Protein AF-0000000067262756 (afdb_homodimer)

Nearest PDB structures (foldseek):
  8yrl-assembly1_B  TM=6.962E-01  e=1.966E-19  Aspergillus fumigatus CEA10
  2j0b-assembly1_A  TM=7.858E-01  e=1.771E-09  Mus musculus
  7q4i-assembly1_A  TM=6.593E-01  e=7.217E-07  Drosophila melanogaster
  2y4j-assembly1_B  TM=5.165E-01  e=4.189E-04  Rhodothermus marinus
  6h4f-assembly3_P  TM=5.100E-01  e=5.624E-04  Staphylococcus aureus subsp. aureus N315

Radius of gyration: 32.8 Å; Cα contacts (8 Å, |Δi|>4): 1872; chains: 2; bounding box: 143×74×102 Å

Foldseek 3Di:
DPDPCVPDPPPPPPDPPPPPDDDPPPPPPVPPCPCCVPVPVPQDFQLQEEEQAEDEQVCCVPLQLLQLLAQDLPRNHHYEYEYQDDHPPPDVVPPVSSGHHHDYFDDPVVAAADAPPADPCQVSLLLSLLVRVVVVDPNHFKYKYAYSQKHFLRVLVSLLCSLDDLPDWAKEAADAQWPVRCVVQHRFFHDRHLMIMTRSVNSVVCSVCLVVQCSVPNHDHHSRSSVSRSCVVVVYTYDYDQLRYQPQWEEACQQCLLQDDLRFNTIDGDLVRYAQNDPPDHNSVSVSQLVVQCVLAVRQQSAWEWAADQPQQWIWIDRDSWKIKIFSHHDWPVQVNAGELRTHHPDDDPSRSDTPGGHDYADPDPLRGIWMWTWDDWDQDDVRKIKTKTATDDDDPYDDDLSGLSLAGMEMEIEHHDDADNVCNVPPDGWHKDFDDDPDSRYIYMYTGHDDPPDDRGRDD/DPDDDPPPPDPPPPPPDPPPPDDPPPPPPPPPCCCCVPPPVPQDFQLQEEEQAEDEQVCCVPLQLLQLLAQDQPRNHHYEYEYQDDHPPPDVVPPVSSGHHHDYFDDDVVAAADAPPADPCQVSLLLSLLVRVVVVDPNHFKYKYAYSQKHFLRVLVSLLCSLDDLPDWAKEAADAQWPVRCVVQHRFFHDRHLMIMTRSVNSVVCSVCLVVQCSVPNHDHHSRSSSSRSCVVVVYTYDYDQLRYQPQWEEACQQCLLQDDLRFNTIDGDLVRYAQNDPPDHNSVSVSQLVVQCVLAVRQQSAWEWAADQPQQWIWIDRGSWKIKIFSHHDWPVQVNAGELRTHHPDDDPSRSDTPGGHDYADPDPLRGIWMWTWDDWDQDDVRKIKTKTATDDDDPDDDDLSGLSLAGMEMEIEHHDDQDNVCNVPPDRWHKDFDDDPDSRYIYMYTGHDDPPDDRGRDD

InterPro domains:
  IPR006740 Protein of unknown function DUF604 [PF04646] (182-433)

pLDDT: mean 87.83, std 20.91, range [20.06, 98.94]

Solvent-accessible surface area (backbone atoms only — not comparable to full-atom values): 50276 Å² total; per-residue (Å²): 138,81,81,70,84,73,79,80,78,76,74,78,77,77,79,75,74,74,74,76,78,75,71,79,72,69,72,73,69,73,66,73,66,67,66,65,55,71,67,67,75,71,77,77,51,55,58,23,32,35,34,28,28,36,52,37,56,80,53,39,79,66,32,46,63,52,40,41,73,55,42,52,54,88,53,55,62,42,53,32,34,32,19,73,47,80,52,87,84,63,57,80,79,61,70,52,53,46,49,68,49,80,37,71,53,74,90,57,83,87,53,66,68,66,34,84,92,55,55,67,62,24,58,52,50,38,44,39,58,37,56,48,55,67,66,63,70,74,77,53,38,33,36,36,34,29,33,42,61,32,42,53,36,62,71,24,40,44,55,60,54,62,76,50,70,46,81,40,57,43,42,34,18,18,46,53,48,26,42,54,58,26,69,73,68,34,69,63,28,42,36,41,46,16,22,36,39,28,14,30,63,40,42,52,47,43,40,73,47,41,68,72,45,48,62,75,47,27,62,53,61,46,26,36,58,46,52,36,46,47,36,45,24,54,21,43,60,62,43,79,39,84,24,25,26,30,46,66,52,28,44,37,62,58,17,59,52,51,36,32,59,89,58,42,51,23,24,44,19,51,58,85,66,28,49,43,86,36,85,100,44,50,54,68,55,24,50,51,52,41,50,55,35,28,71,73,30,49,63,40,38,27,31,44,33,50,32,52,38,77,85,68,38,26,25,39,37,36,7,37,63,44,38,37,37,41,29,79,42,78,60,60,56,72,64,67,55,30,20,42,67,51,52,40,47,86,55,87,52,83,66,35,72,41,49,78,59,54,66,38,76,72,58,86,51,71,78,68,38,61,45,52,18,37,58,71,46,73,48,74,45,94,86,66,30,37,37,34,35,22,33,54,56,80,89,70,99,53,90,76,50,93,81,37,67,73,55,43,50,36,38,38,40,37,31,64,69,63,78,75,50,70,67,46,64,75,37,45,61,48,46,34,46,42,69,46,90,52,95,44,88,38,38,44,34,34,39,48,42,78,54,56,94,83,44,66,48,62,85,70,130,135,85,82,76,84,76,79,77,80,76,78,78,72,78,77,76,74,73,75,72,81,74,70,80,73,70,72,70,70,72,67,72,66,66,65,64,56,70,69,68,76,72,77,79,50,56,58,22,33,37,35,28,28,36,53,37,56,80,53,40,79,66,33,47,64,52,41,42,73,55,43,54,59,83,56,54,65,42,53,32,34,32,20,75,47,80,53,89,84,63,55,81,79,62,72,52,58,43,46,68,49,80,38,71,53,74,88,56,83,87,52,66,67,66,34,83,93,54,57,66,62,25,57,53,49,38,44,39,57,36,54,47,55,67,65,63,71,73,77,51,37,32,37,37,35,29,33,44,61,33,41,53,35,62,73,23,42,44,56,59,54,64,78,49,70,46,82,42,57,44,42,34,18,18,45,51,48,26,40,54,57,26,70,71,67,35,69,66,30,41,35,40,48,17,22,36,38,28,13,31,61,39,40,53,48,45,38,72,46,42,69,72,44,50,62,77,46,26,61,55,63,45,25,36,57,47,53,38,46,48,36,46,23,54,21,42,61,63,43,78,38,84,22,23,26,31,46,65,53,27,45,37,58,56,17,59,51,52,36,33,58,89,58,42,51,23,24,44,19,51,58,86,66,29,50,43,85,36,85,99,42,51,54,66,56,22,50,50,52,41,49,56,36,27,71,73,30,51,61,40,40,28,30,43,34,49,29,53,38,74,86,69,37,25,26,37,38,36,7,37,64,44,36,38,36,40,28,76,43,79,61,59,55,73,63,67,54,29,22,43,66,50,51,40,48,87,56,86,51,83,67,34,72,42,49,76,59,51,64,38,77,73,58,86,51,72,80,69,38,61,45,53,18,37,58,72,45,74,48,73,46,93,84,63,29,36,38,35,35,22,33,55,56,81,87,69,99,53,90,74,49,93,81,38,68,74,54,44,50,34,38,37,40,37,30,64,70,63,77,75,50,70,67,47,64,76,38,46,60,47,46,35,46,42,69,45,89,52,93,46,88,38,40,45,34,34,38,48,41,79,54,55,93,80,45,66,47,62,84,69,129

Sequence (922 aa):
MIISFILIIYLMCFNFSIPNTKSLHTSVTLQNDSSLSLSLSSDTGLEHIVFGIASNENAWSARKELVKMWWKPGRNMRGCVFLEKMPPNYTKNANDSSLPPICISGDTSRFKYTFRGGTPSAIRVARVVTETVALNHSNVRWYVFGDDDTVFFTENLLKTLSKYDHGLWYYIGSNSEHFLMNKAFSYEMAFGGAGIAISSPLAKVLGKVFDACIERYPHLFGSDARIYSCLAELGVGLTHEPGFHQLDVRGNMFGVLAAHTLRPLVSLHHLEMNDPIFPNMTKMKSLEHLYNAAKYDPHRILQQTVCYDRWFTWTVSVSWGYAVQVFSYNIFLPDALRIQESYFPWQTSDLARHYDFDTRPYEPDPCKRQLVYFLHNVSTGINGQIKTIYRKKTPENCTITMVSPRRLEEIRVVSQKLEIDRNRLLSPRRQCCDVLPSTSRNVMDVAIRECKEDELIFIHPMIISFILIIYLMCFNFSIPNTKSLHTSVTLQNDSSLSLSLSSDTGLEHIVFGIASNENAWSARKELVKMWWKPGRNMRGCVFLEKMPPNYTKNANDSSLPPICISGDTSRFKYTFRGGTPSAIRVARVVTETVALNHSNVRWYVFGDDDTVFFTENLLKTLSKYDHGLWYYIGSNSEHFLMNKAFSYEMAFGGAGIAISSPLAKVLGKVFDACIERYPHLFGSDARIYSCLAELGVGLTHEPGFHQLDVRGNMFGVLAAHTLRPLVSLHHLEMNDPIFPNMTKMKSLEHLYNAAKYDPHRILQQTVCYDRWFTWTVSVSWGYAVQVFSYNIFLPDALRIQESYFPWQTSDLARHYDFDTRPYEPDPCKRQLVYFLHNVSTGINGQIKTIYRKKTPENCTITMVSPRRLEEIRVVSQKLEIDRNRLLSPRRQCCDVLPSTSRNVMDVAIRECKEDELIFIHP

Secondary structure (DSSP, 8-state):
---------------------------------------------GGGEEEEEE--HHHHHHHHHHHHHH--GGGT-EEEEEESS--TT--TT---TTSPPEEEPPP-TTS----TT--THHHHHHTHHHHHHTT--SS--EEEEEETTPEE-HHHHHHHHTTS-TTS--EEE---SBHHHHHHS-TT---GGG-EEEEHHHHHHHHHHHHHHHTT-TT--SHHHHHHHHHHHTTBPEEE-TTB-----EE-THHHHHTB-SSPP-EE--GGGB--SSTTS-HHHHHHHHHHHHHH-TTTTTBEEEEEETTTTEEEEEETTTEEEEESS---HHHHTSEE--EE-SS-SGGGG-BSS-EEPPPSSGGGSPEEEEEEEEEE-TTS-EEEEEEE-SPP-----TTSGGG--EEEEEE------HHHHHS-BPPEEEEEPPSSTTEEEEEEEPPPTT-------/---------------------------------------------GGGEEEEEE--HHHHHHHHHHHHHH--TTTT-EEEEEESS--TT--TT---TTSPPEEEPPP-TTS----TT--THHHHHHTHHHHHHTT--SS--EEEEEETTPEE-HHHHHHHHTTS-TTS--EEE---SBHHHHHHS-TT---GGG-EEEEHHHHHHHHHHHHHHHTT-TT--SHHHHHHHHHHHTTBPEEE-TTB-----EE-THHHHHTB-SSPP-EE--GGGB--SSTTS-HHHHHHHHHHHHHH-TTTTTBEEEEEETTTTEEEEEETTTEEEEESS---HHHHTSEE--EE-SS-SGGGG-BSS-EEPPPSSGGGSPEEEEEEEEEE-TTS-EEEEEEE-SPP-----TTSGGG--EEEEEE------HHHHHS-BPPEEEEEPPSSTTEEEEEEEPPPTT-------

Structure (mmCIF, N/CA/C/O backbone):
data_AF-0000000067262756-model_v1
#
loop_
_entity.id
_entity.type
_entity.pdbx_description
1 polymer 'Uncharacterized protein'
#
loop_
_atom_site.group_PDB
_atom_site.id
_atom_site.type_symbol
_atom_site.label_atom_id
_atom_site.label_alt_id
_atom_site.label_comp_id
_atom_site.label_asym_id
_atom_site.label_entity_id
_atom_site.label_seq_id
_atom_site.pdbx_PDB_ins_code
_atom_site.Cartn_x
_atom_site.Cartn_y
_atom_site.Cartn_z
_atom_site.occupancy
_atom_site.B_iso_or_equiv
_atom_site.auth_seq_id
_atom_site.auth_comp_id
_atom_site.auth_asym_id
_atom_site.auth_atom_id
_atom_site.pdbx_PDB_model_num
ATOM 1 N N . MET A 1 1 ? 75.188 -1.571 16.094 1 20.8 1 MET A N 1
ATOM 2 C CA . MET A 1 1 ? 75.875 -2.08 17.281 1 20.8 1 MET A CA 1
ATOM 3 C C . MET A 1 1 ? 75 -3.041 18.047 1 20.8 1 MET A C 1
ATOM 5 O O . MET A 1 1 ? 73.812 -2.764 18.266 1 20.8 1 MET A O 1
ATOM 9 N N . ILE A 1 2 ? 75.5 -4.367 18.359 1 23.61 2 ILE A N 1
ATOM 10 C CA . ILE A 1 2 ? 75.125 -5.762 18.625 1 23.61 2 ILE A CA 1
ATOM 11 C C . ILE A 1 2 ? 74.688 -5.926 20.078 1 23.61 2 ILE A C 1
ATOM 13 O O . ILE A 1 2 ? 74.625 -7.047 20.578 1 23.61 2 ILE A O 1
ATOM 17 N N . ILE A 1 3 ? 74.5 -4.758 20.828 1 23.28 3 ILE A N 1
ATOM 18 C CA . ILE A 1 3 ? 74.812 -5 22.234 1 23.28 3 ILE A CA 1
ATOM 19 C C . ILE A 1 3 ? 73.875 -6.074 22.812 1 23.28 3 ILE A C 1
ATOM 21 O O . ILE A 1 3 ? 72.688 -6.039 22.594 1 23.28 3 ILE A O 1
ATOM 25 N N . SER A 1 4 ? 74.438 -7.105 23.438 1 21.55 4 SER A N 1
ATOM 26 C CA . SER A 1 4 ? 74.375 -8.469 23.953 1 21.55 4 SER A CA 1
ATOM 27 C C . SER A 1 4 ? 73.562 -8.516 25.234 1 21.55 4 SER A C 1
ATOM 29 O O . SER A 1 4 ? 73.688 -9.453 26.031 1 21.55 4 SER A O 1
ATOM 31 N N . PHE A 1 5 ? 72.688 -7.445 25.594 1 23.27 5 PHE A N 1
ATOM 32 C CA . PHE A 1 5 ? 72.562 -7.344 27.031 1 23.27 5 PHE A CA 1
ATOM 33 C C . PHE A 1 5 ? 71.812 -8.547 27.578 1 23.27 5 PHE A C 1
ATOM 35 O O . PHE A 1 5 ? 70.688 -8.836 27.156 1 23.27 5 PHE A O 1
ATOM 42 N N . ILE A 1 6 ? 72.5 -9.547 28.125 1 22.44 6 ILE A N 1
ATOM 43 C CA . ILE A 1 6 ? 72.312 -10.906 28.609 1 22.44 6 ILE A CA 1
ATOM 44 C C . ILE A 1 6 ? 71.438 -10.883 29.875 1 22.44 6 ILE A C 1
ATOM 46 O O . ILE A 1 6 ? 71.938 -10.625 30.969 1 22.44 6 ILE A O 1
ATOM 50 N N . LEU A 1 7 ? 70.375 -9.984 29.969 1 22.03 7 LEU A N 1
ATOM 51 C CA . LEU A 1 7 ? 69.875 -9.766 31.312 1 22.03 7 LEU A CA 1
ATOM 52 C C . LEU A 1 7 ? 69.438 -11.078 31.953 1 22.03 7 LEU A C 1
ATOM 54 O O . LEU A 1 7 ? 68.75 -11.906 31.281 1 22.03 7 LEU A O 1
ATOM 58 N N . ILE A 1 8 ? 70.062 -11.445 33.062 1 21.78 8 ILE A N 1
ATOM 59 C CA . ILE A 1 8 ? 70.188 -12.531 34.031 1 21.78 8 ILE A CA 1
ATOM 60 C C . ILE A 1 8 ? 68.812 -12.836 34.656 1 21.78 8 ILE A C 1
ATOM 62 O O . ILE A 1 8 ? 68.188 -11.961 35.25 1 21.78 8 ILE A O 1
ATOM 66 N N . ILE A 1 9 ? 68.062 -13.898 34.219 1 20.91 9 ILE A N 1
ATOM 67 C CA . ILE A 1 9 ? 66.75 -14.477 34.375 1 20.91 9 ILE A CA 1
ATOM 68 C C . ILE A 1 9 ? 66.625 -15.078 35.781 1 20.91 9 ILE A C 1
ATOM 70 O O . ILE A 1 9 ? 67.125 -16.156 36.031 1 20.91 9 ILE A O 1
ATOM 74 N N . TYR A 1 10 ? 67.062 -14.188 36.812 1 20.34 10 TYR A N 1
ATOM 75 C CA . TYR A 1 10 ? 67.125 -14.867 38.125 1 20.34 10 TYR A CA 1
ATOM 76 C C . TYR A 1 10 ? 65.812 -15.531 38.469 1 20.34 10 TYR A C 1
ATOM 78 O O . TYR A 1 10 ? 64.75 -14.93 38.344 1 20.34 10 TYR A O 1
ATOM 86 N N . LEU A 1 11 ? 65.812 -16.828 38.562 1 21.11 11 LEU A N 1
ATOM 87 C CA . LEU A 1 11 ? 64.875 -17.938 38.688 1 21.11 11 LEU A CA 1
ATOM 88 C C . LEU A 1 11 ? 64.25 -17.969 40.094 1 21.11 11 LEU A C 1
ATOM 90 O O . LEU A 1 11 ? 64.688 -18.734 40.938 1 21.11 11 LEU A O 1
ATOM 94 N N . MET A 1 12 ? 64.125 -16.734 40.75 1 21.66 12 MET A N 1
ATOM 95 C CA . MET A 1 12 ? 63.875 -17 42.156 1 21.66 12 MET A CA 1
ATOM 96 C C . MET A 1 12 ? 62.625 -17.844 42.344 1 21.66 12 MET A C 1
ATOM 98 O O . MET A 1 12 ? 61.594 -17.609 41.688 1 21.66 12 MET A O 1
ATOM 102 N N . CYS A 1 13 ? 62.75 -19.062 42.844 1 21.94 13 CYS A N 1
ATOM 103 C CA . CYS A 1 13 ? 62 -20.281 43.156 1 21.94 13 CYS A CA 1
ATOM 104 C C . CYS A 1 13 ? 60.906 -19.984 44.188 1 21.94 13 CYS A C 1
ATOM 106 O O . CYS A 1 13 ? 61.125 -20.172 45.406 1 21.94 13 CYS A O 1
ATOM 108 N N . PHE A 1 14 ? 60.25 -18.781 44.156 1 21.45 14 PHE A N 1
ATOM 109 C CA . PHE A 1 14 ? 59.469 -18.484 45.344 1 21.45 14 PHE A CA 1
ATOM 110 C C . PHE A 1 14 ? 58.438 -19.594 45.594 1 21.45 14 PHE A C 1
ATOM 112 O O . PHE A 1 14 ? 57.812 -20.078 44.656 1 21.45 14 PHE A O 1
ATOM 119 N N . ASN A 1 15 ? 58.688 -20.312 46.75 1 22.84 15 ASN A N 1
ATOM 120 C CA . ASN A 1 15 ? 58 -21.391 47.406 1 22.84 15 ASN A CA 1
ATOM 121 C C . ASN A 1 15 ? 56.531 -21.047 47.625 1 22.84 15 ASN A C 1
ATOM 123 O O . ASN A 1 15 ? 56.188 -20 48.188 1 22.84 15 ASN A O 1
ATOM 127 N N . PHE A 1 16 ? 55.656 -21.516 46.75 1 22.58 16 PHE A N 1
ATOM 128 C CA . PHE A 1 16 ? 54.219 -21.359 46.594 1 22.58 16 PHE A CA 1
ATOM 129 C C . PHE A 1 16 ? 53.5 -22.016 47.75 1 22.58 16 PHE A C 1
ATOM 131 O O . PHE A 1 16 ? 53.469 -23.25 47.875 1 22.58 16 PHE A O 1
ATOM 138 N N . SER A 1 17 ? 53.875 -21.438 49 1 23.58 17 SER A N 1
ATOM 139 C CA . SER A 1 17 ? 53.125 -22.062 50.062 1 23.58 17 SER A CA 1
ATOM 140 C C . SER A 1 17 ? 51.625 -22.078 49.781 1 23.58 17 SER A C 1
ATOM 142 O O . SER A 1 17 ? 51.062 -21.062 49.375 1 23.58 17 SER A O 1
ATOM 144 N N . ILE A 1 18 ? 51.125 -23.281 49.656 1 25.3 18 ILE A N 1
ATOM 145 C CA . ILE A 1 18 ? 49.812 -23.797 49.281 1 25.3 18 ILE A CA 1
ATOM 146 C C . ILE A 1 18 ? 48.781 -23.438 50.312 1 25.3 18 ILE A C 1
ATOM 148 O O . ILE A 1 18 ? 48.781 -24 51.406 1 25.3 18 ILE A O 1
ATOM 152 N N . PRO A 1 19 ? 48.781 -22.094 50.781 1 23.84 19 PRO A N 1
ATOM 153 C CA . PRO A 1 19 ? 47.875 -22.078 51.938 1 23.84 19 PRO A CA 1
ATOM 154 C C . PRO A 1 19 ? 46.531 -22.703 51.656 1 23.84 19 PRO A C 1
ATOM 156 O O . PRO A 1 19 ? 46.062 -22.688 50.5 1 23.84 19 PRO A O 1
ATOM 159 N N . ASN A 1 20 ? 46.188 -23.672 52.5 1 23.84 20 ASN A N 1
ATOM 160 C CA . ASN A 1 20 ? 45.031 -24.547 52.594 1 23.84 20 ASN A CA 1
ATOM 161 C C . ASN A 1 20 ? 43.75 -23.75 52.75 1 23.84 20 ASN A C 1
ATOM 163 O O . ASN A 1 20 ? 42.688 -24.312 53.094 1 23.84 20 ASN A O 1
ATOM 167 N N . THR A 1 21 ? 43.656 -22.531 52.156 1 20.06 21 THR A N 1
ATOM 168 C CA . THR A 1 21 ? 42.531 -21.719 52.625 1 20.06 21 THR A CA 1
ATOM 169 C C . THR A 1 21 ? 41.219 -22.5 52.5 1 20.06 21 THR A C 1
ATOM 171 O O . THR A 1 21 ? 40.938 -23.109 51.469 1 20.06 21 THR A O 1
ATOM 174 N N . LYS A 1 22 ? 40.562 -22.656 53.75 1 21.47 22 LYS A N 1
ATOM 175 C CA . LYS A 1 22 ? 39.344 -23.297 54.25 1 21.47 22 LYS A CA 1
ATOM 176 C C . LYS A 1 22 ? 38.156 -22.938 53.375 1 21.47 22 LYS A C 1
ATOM 178 O O . LYS A 1 22 ? 38.188 -21.984 52.594 1 21.47 22 LYS A O 1
ATOM 183 N N . SER A 1 23 ? 37.062 -22.922 54.062 1 22.94 23 SER A N 1
ATOM 184 C CA . SER A 1 23 ? 35.75 -23.547 53.938 1 22.94 23 SER A CA 1
ATOM 185 C C . SER A 1 23 ? 34.75 -22.641 53.219 1 22.94 23 SER A C 1
ATOM 187 O O . SER A 1 23 ? 33.562 -22.969 53.125 1 22.94 23 SER A O 1
ATOM 189 N N . LEU A 1 24 ? 35.156 -21.422 52.812 1 23.8 24 LEU A N 1
ATOM 190 C CA . LEU A 1 24 ? 33.938 -20.594 52.875 1 23.8 24 LEU A CA 1
ATOM 191 C C . LEU A 1 24 ? 32.844 -21.172 51.969 1 23.8 24 LEU A C 1
ATOM 193 O O . LEU A 1 24 ? 33.062 -21.375 50.781 1 23.8 24 LEU A O 1
ATOM 197 N N . HIS A 1 25 ? 31.953 -21.906 52.625 1 21.83 25 HIS A N 1
ATOM 198 C CA . HIS A 1 25 ? 30.719 -22.391 52.062 1 21.83 25 HIS A CA 1
ATOM 199 C C . HIS A 1 25 ? 29.953 -21.281 51.344 1 21.83 25 HIS A C 1
ATOM 201 O O . HIS A 1 25 ? 29.375 -20.406 51.969 1 21.83 25 HIS A O 1
ATOM 207 N N . THR A 1 26 ? 30.609 -20.609 50.406 1 22.34 26 THR A N 1
ATOM 208 C CA . THR A 1 26 ? 29.719 -19.625 49.781 1 22.34 26 THR A CA 1
ATOM 209 C C . THR A 1 26 ? 28.453 -20.297 49.25 1 22.34 26 THR A C 1
ATOM 211 O O . THR A 1 26 ? 28.531 -21.219 48.438 1 22.34 26 THR A O 1
ATOM 214 N N . SER A 1 27 ? 27.453 -20.266 50.188 1 24 27 SER A N 1
ATOM 215 C CA . SER A 1 27 ? 26.078 -20.562 49.781 1 24 27 SER A CA 1
ATOM 216 C C . SER A 1 27 ? 25.703 -19.875 48.5 1 24 27 SER A C 1
ATOM 218 O O . SER A 1 27 ? 25.812 -18.656 48.375 1 24 27 SER A O 1
ATOM 220 N N . VAL A 1 28 ? 26.031 -20.562 47.438 1 26.64 28 VAL A N 1
ATOM 221 C CA . VAL A 1 28 ? 25.531 -20.141 46.125 1 26.64 28 VAL A CA 1
ATOM 222 C C . VAL A 1 28 ? 24.016 -19.891 46.219 1 26.64 28 VAL A C 1
ATOM 224 O O . VAL A 1 28 ? 23.234 -20.828 46.406 1 26.64 28 VAL A O 1
ATOM 227 N N . THR A 1 29 ? 23.688 -18.891 47.094 1 24.11 29 THR A N 1
ATOM 228 C CA . THR A 1 29 ? 22.297 -18.516 46.875 1 24.11 29 THR A CA 1
ATOM 229 C C . THR A 1 29 ? 22 -18.375 45.375 1 24.11 29 THR A C 1
ATOM 231 O O . THR A 1 29 ? 22.625 -17.562 44.688 1 24.11 29 THR A O 1
ATOM 234 N N . LEU A 1 30 ? 21.703 -19.5 44.812 1 24.69 30 LEU A N 1
ATOM 235 C CA . LEU A 1 30 ? 21.062 -19.438 43.5 1 24.69 30 LEU A CA 1
ATOM 236 C C . LEU A 1 30 ? 20.047 -18.312 43.438 1 24.69 30 LEU A C 1
ATOM 238 O O . LEU A 1 30 ? 18.984 -18.391 44.062 1 24.69 30 LEU A O 1
ATOM 242 N N . GLN A 1 31 ? 20.547 -17.094 43.688 1 24.8 31 GLN A N 1
ATOM 243 C CA . GLN A 1 31 ? 19.594 -16.062 43.312 1 24.8 31 GLN A CA 1
ATOM 244 C C . GLN A 1 31 ? 18.984 -16.375 41.938 1 24.8 31 GLN A C 1
ATOM 246 O O . GLN A 1 31 ? 19.703 -16.484 40.938 1 24.8 31 GLN A O 1
ATOM 251 N N . ASN A 1 32 ? 18 -17.234 41.969 1 28.02 32 ASN A N 1
ATOM 252 C CA . ASN A 1 32 ? 17.078 -17.266 40.844 1 28.02 32 ASN A CA 1
ATOM 253 C C . ASN A 1 32 ? 16.844 -15.875 40.25 1 28.02 32 ASN A C 1
ATOM 255 O O . ASN A 1 32 ? 16.156 -15.055 40.875 1 28.02 32 ASN A O 1
ATOM 259 N N . ASP A 1 33 ? 17.922 -15.234 39.906 1 27.61 33 ASP A N 1
ATOM 260 C CA . ASP A 1 33 ? 17.656 -14 39.188 1 27.61 33 ASP A CA 1
ATOM 261 C C . ASP A 1 33 ? 16.625 -14.211 38.062 1 27.61 33 ASP A C 1
ATOM 263 O O . ASP A 1 33 ? 16.953 -14.719 37 1 27.61 33 ASP A O 1
ATOM 267 N N . SER A 1 34 ? 15.547 -14.828 38.406 1 29.94 34 SER A N 1
ATOM 268 C CA . SER A 1 34 ? 14.383 -14.672 37.562 1 29.94 34 SER A CA 1
ATOM 269 C C . SER A 1 34 ? 14.273 -13.25 37.031 1 29.94 34 SER A C 1
ATOM 271 O O . SER A 1 34 ? 13.227 -12.852 36.5 1 29.94 34 SER A O 1
ATOM 273 N N . SER A 1 35 ? 15.18 -12.461 37.5 1 28.62 35 SER A N 1
ATOM 274 C CA . SER A 1 35 ? 15.039 -11.148 36.906 1 28.62 35 SER A CA 1
ATOM 275 C C . SER A 1 35 ? 15.188 -11.234 35.375 1 28.62 35 SER A C 1
ATOM 277 O O . SER A 1 35 ? 16.141 -10.695 34.812 1 28.62 35 SER A O 1
ATOM 279 N N . LEU A 1 36 ? 15.32 -12.461 34.844 1 28.75 36 LEU A N 1
ATOM 280 C CA . LEU A 1 36 ? 15.117 -12.148 33.438 1 28.75 36 LEU A CA 1
ATOM 281 C C . LEU A 1 36 ? 14.016 -11.117 33.25 1 28.75 36 LEU A C 1
ATOM 283 O O . LEU A 1 36 ? 12.836 -11.43 33.406 1 28.75 36 LEU A O 1
ATOM 287 N N . SER A 1 37 ? 14.086 -10.07 34.031 1 29.55 37 SER A N 1
ATOM 288 C CA . SER A 1 37 ? 13.32 -8.891 33.625 1 29.55 37 SER A CA 1
ATOM 289 C C . SER A 1 37 ? 13.07 -8.859 32.125 1 29.55 37 SER A C 1
ATOM 291 O O . SER A 1 37 ? 14.016 -8.969 31.344 1 29.55 37 SER A O 1
ATOM 293 N N . LEU A 1 38 ? 12.18 -9.57 31.656 1 32.12 38 LEU A N 1
ATOM 294 C CA . LEU A 1 38 ? 11.625 -9.039 30.406 1 32.12 38 LEU A CA 1
ATOM 295 C C . LEU A 1 38 ? 11.93 -7.555 30.266 1 32.12 38 LEU A C 1
ATOM 297 O O . LEU A 1 38 ? 11.367 -6.727 30.984 1 32.12 38 LEU A O 1
ATOM 301 N N . SER A 1 39 ? 13.148 -7.125 30.422 1 34.62 39 SER A N 1
ATOM 302 C CA . SER A 1 39 ? 13.383 -5.75 29.984 1 34.62 39 SER A CA 1
ATOM 303 C C . SER A 1 39 ? 12.227 -5.227 29.141 1 34.62 39 SER A C 1
ATOM 305 O O . SER A 1 39 ? 11.969 -5.75 28.062 1 34.62 39 SER A O 1
ATOM 307 N N . LEU A 1 40 ? 11.133 -5.074 29.609 1 39.31 40 LEU A N 1
ATOM 308 C CA . LEU A 1 40 ? 10.07 -4.277 29 1 39.31 40 LEU A CA 1
ATOM 309 C C . LEU A 1 40 ? 10.641 -3.299 27.984 1 39.31 40 LEU A C 1
ATOM 311 O O . LEU A 1 40 ? 11.266 -2.307 28.359 1 39.31 40 LEU A O 1
ATOM 315 N N . SER A 1 41 ? 11.352 -3.744 27.047 1 50.12 41 SER A N 1
ATOM 316 C CA . SER A 1 41 ? 11.82 -2.855 26 1 50.12 41 SER A CA 1
ATOM 317 C C . SER A 1 41 ? 11.023 -1.552 25.969 1 50.12 41 SER A C 1
ATOM 319 O O . SER A 1 41 ? 9.797 -1.568 25.891 1 50.12 41 SER A O 1
ATOM 321 N N . SER A 1 42 ? 11.422 -0.503 26.766 1 67.69 42 SER A N 1
ATOM 322 C CA . SER A 1 42 ? 10.891 0.855 26.797 1 67.69 42 SER A CA 1
ATOM 323 C C . SER A 1 42 ? 10.406 1.284 25.406 1 67.69 42 SER A C 1
ATOM 325 O O . SER A 1 42 ? 10.922 0.812 24.391 1 67.69 42 SER A O 1
ATOM 327 N N . ASP A 1 43 ? 9.273 1.89 25.406 1 85.56 43 ASP A N 1
ATOM 328 C CA . ASP A 1 43 ? 8.672 2.418 24.188 1 85.56 43 ASP A CA 1
ATOM 329 C C . ASP A 1 43 ? 9.648 3.336 23.453 1 85.56 43 ASP A C 1
ATOM 331 O O . ASP A 1 43 ? 10.508 3.961 24.078 1 85.56 43 ASP A O 1
ATOM 335 N N . THR A 1 44 ? 9.805 3.201 22.234 1 93 44 THR A N 1
ATOM 336 C CA . THR A 1 44 ? 10.594 4.105 21.391 1 93 44 THR A CA 1
ATOM 337 C C . THR A 1 44 ? 10.211 5.559 21.672 1 93 44 THR A C 1
ATOM 339 O O . THR A 1 44 ? 9.031 5.91 21.625 1 93 44 THR A O 1
ATOM 342 N N . GLY A 1 45 ? 11.18 6.328 22.156 1 94.62 45 GLY A N 1
ATOM 343 C CA . GLY A 1 45 ? 11.016 7.766 22.297 1 94.62 45 GLY A CA 1
ATOM 344 C C . GLY A 1 45 ? 11.812 8.57 21.297 1 94.62 45 GLY A C 1
ATOM 345 O O . GLY A 1 45 ? 12.508 7.996 20.453 1 94.62 45 GLY A O 1
ATOM 346 N N . LEU A 1 46 ? 11.695 9.914 21.375 1 95.94 46 LEU A N 1
ATOM 347 C CA . LEU A 1 46 ? 12.398 10.773 20.438 1 95.94 46 LEU A CA 1
ATOM 348 C C . LEU A 1 46 ? 13.906 10.648 20.594 1 95.94 46 LEU A C 1
ATOM 350 O O . LEU A 1 46 ? 14.656 10.828 19.625 1 95.94 46 LEU A O 1
ATOM 354 N N . GLU A 1 47 ? 14.375 10.258 21.766 1 95.56 47 GLU A N 1
ATOM 355 C CA . GLU A 1 47 ? 15.797 10.109 22.047 1 95.56 47 GLU A CA 1
ATOM 356 C C . GLU A 1 47 ? 16.375 8.906 21.297 1 95.56 47 GLU A C 1
ATOM 358 O O . GLU A 1 47 ? 17.594 8.773 21.188 1 95.56 47 GLU A O 1
ATOM 363 N N . HIS A 1 48 ? 15.492 8.039 20.859 1 97.75 48 HIS A N 1
ATOM 364 C CA . HIS A 1 48 ? 15.938 6.848 20.141 1 97.75 48 HIS A CA 1
ATOM 365 C C . HIS A 1 48 ? 15.945 7.082 18.625 1 97.75 48 HIS A C 1
ATOM 367 O O . HIS A 1 48 ? 16.219 6.164 17.859 1 97.75 48 HIS A O 1
ATOM 373 N N . ILE A 1 49 ? 15.602 8.336 18.172 1 98.06 49 ILE A N 1
ATOM 374 C CA . ILE A 1 49 ? 15.555 8.68 16.75 1 98.06 49 ILE A CA 1
ATOM 375 C C . ILE A 1 49 ? 16.625 9.719 16.438 1 98.06 49 ILE A C 1
ATOM 377 O O . ILE A 1 49 ? 16.812 10.688 17.188 1 98.06 49 ILE A O 1
ATOM 381 N N . VAL A 1 50 ? 17.375 9.508 15.438 1 98.31 50 VAL A N 1
ATOM 382 C CA . VAL A 1 50 ? 18.312 10.5 14.922 1 98.31 50 VAL A CA 1
ATOM 383 C C . VAL A 1 50 ? 17.812 11.031 13.578 1 98.31 50 VAL A C 1
ATOM 385 O O . VAL A 1 50 ? 17.609 10.25 12.641 1 98.31 50 VAL A O 1
ATOM 388 N N . PHE A 1 51 ? 17.672 12.344 13.508 1 98.31 51 PHE A N 1
ATOM 389 C CA . PHE A 1 51 ? 17.156 12.961 12.297 1 98.31 51 PHE A CA 1
ATOM 390 C C . PHE A 1 51 ? 18.281 13.438 11.398 1 98.31 51 PHE A C 1
ATOM 392 O O . PHE A 1 51 ? 19.234 14.07 11.859 1 98.31 51 PHE A O 1
ATOM 399 N N . GLY A 1 52 ? 18.266 13.031 10.133 1 98.56 52 GLY A N 1
ATOM 400 C CA . GLY A 1 52 ? 19.078 13.617 9.078 1 98.56 52 GLY A CA 1
ATOM 401 C C . GLY A 1 52 ? 18.281 14.523 8.148 1 98.56 52 GLY A C 1
ATOM 402 O O . GLY A 1 52 ? 17.562 14.039 7.27 1 98.56 52 GLY A O 1
ATOM 403 N N . ILE A 1 53 ? 18.453 15.789 8.289 1 98.38 53 ILE A N 1
ATOM 404 C CA . ILE A 1 53 ? 17.688 16.75 7.508 1 98.38 53 ILE A CA 1
ATOM 405 C C . ILE A 1 53 ? 18.562 17.328 6.398 1 98.38 53 ILE A C 1
ATOM 407 O O . ILE A 1 53 ? 19.625 17.906 6.664 1 98.38 53 ILE A O 1
ATOM 411 N N . ALA A 1 54 ? 18.109 17.141 5.145 1 98.19 54 ALA A N 1
ATOM 412 C CA . ALA A 1 54 ? 18.859 17.656 4.004 1 98.19 54 ALA A CA 1
ATOM 413 C C . ALA A 1 54 ? 18.453 19.094 3.682 1 98.19 54 ALA A C 1
ATOM 415 O O . ALA A 1 54 ? 17.25 19.406 3.596 1 98.19 54 ALA A O 1
ATOM 416 N N . SER A 1 55 ? 19.422 19.953 3.584 1 97.25 55 SER A N 1
ATOM 417 C CA . SER A 1 55 ? 19.219 21.344 3.209 1 97.25 55 SER A CA 1
ATOM 418 C C . SER A 1 55 ? 20.375 21.875 2.383 1 97.25 55 SER A C 1
ATOM 420 O O . SER A 1 55 ? 21.125 21.109 1.788 1 97.25 55 SER A O 1
ATOM 422 N N . ASN A 1 56 ? 20.375 23.094 2.043 1 93.88 56 ASN A N 1
ATOM 423 C CA . ASN A 1 56 ? 21.484 23.797 1.397 1 93.88 56 ASN A CA 1
ATOM 424 C C . ASN A 1 56 ? 21.625 25.219 1.934 1 93.88 56 ASN A C 1
ATOM 426 O O . ASN A 1 56 ? 20.734 25.719 2.621 1 93.88 56 ASN A O 1
ATOM 430 N N . GLU A 1 57 ? 22.75 25.828 1.607 1 89.31 57 GLU A N 1
ATOM 431 C CA . GLU A 1 57 ? 23.094 27.125 2.195 1 89.31 57 GLU A CA 1
ATOM 432 C C . GLU A 1 57 ? 22.078 28.203 1.803 1 89.31 57 GLU A C 1
ATOM 434 O O . GLU A 1 57 ? 21.797 29.094 2.59 1 89.31 57 GLU A O 1
ATOM 439 N N . ASN A 1 58 ? 21.5 28.094 0.698 1 89.38 58 ASN A N 1
ATOM 440 C CA . ASN A 1 58 ? 20.594 29.125 0.199 1 89.38 58 ASN A CA 1
ATOM 441 C C . ASN A 1 58 ? 19.203 28.984 0.79 1 89.38 58 ASN A C 1
ATOM 443 O O . ASN A 1 58 ? 18.547 29.984 1.112 1 89.38 58 ASN A O 1
ATOM 447 N N . ALA A 1 59 ? 18.781 27.734 0.988 1 91.69 59 ALA A N 1
ATOM 448 C CA . ALA A 1 59 ? 17.406 27.484 1.402 1 91.69 59 ALA A CA 1
ATOM 449 C C . ALA A 1 59 ? 17.266 27.562 2.92 1 91.69 59 ALA A C 1
ATOM 451 O O . ALA A 1 59 ? 16.203 27.906 3.434 1 91.69 59 ALA A O 1
ATOM 452 N N . TRP A 1 60 ? 18.312 27.328 3.631 1 93.5 60 TRP A N 1
ATOM 453 C CA . TRP A 1 60 ? 18.234 27.125 5.074 1 93.5 60 TRP A CA 1
ATOM 454 C C . TRP A 1 60 ? 17.781 28.391 5.785 1 93.5 60 TRP A C 1
ATOM 456 O O . TRP A 1 60 ? 17.016 28.328 6.758 1 93.5 60 TRP A O 1
ATOM 466 N N . SER A 1 61 ? 18.156 29.531 5.316 1 90.12 61 SER A N 1
ATOM 467 C CA . SER A 1 61 ? 17.797 30.766 5.992 1 90.12 61 SER A CA 1
ATOM 468 C C . SER A 1 61 ? 16.281 30.938 6.074 1 90.12 61 SER A C 1
ATOM 470 O O . SER A 1 61 ? 15.758 31.406 7.09 1 90.12 61 SER A O 1
ATOM 472 N N . ALA A 1 62 ? 15.656 30.5 5.121 1 90.31 62 ALA A N 1
ATOM 473 C CA . ALA A 1 62 ? 14.203 30.641 5.086 1 90.31 62 ALA A CA 1
ATOM 474 C C . ALA A 1 62 ? 13.523 29.406 5.688 1 90.31 62 ALA A C 1
ATOM 476 O O . ALA A 1 62 ? 12.586 29.547 6.484 1 90.31 62 ALA A O 1
ATOM 477 N N . ARG A 1 63 ? 14.031 28.281 5.418 1 94.5 63 ARG A N 1
ATOM 478 C CA . ARG A 1 63 ? 13.32 27.047 5.707 1 94.5 63 ARG A CA 1
ATOM 479 C C . ARG A 1 63 ? 13.578 26.578 7.137 1 94.5 63 ARG A C 1
ATOM 481 O O . ARG A 1 63 ? 12.883 25.703 7.645 1 94.5 63 ARG A O 1
ATOM 488 N N . LYS A 1 64 ? 14.531 27.172 7.781 1 93.44 64 LYS A N 1
ATOM 489 C CA . LYS A 1 64 ? 14.766 26.844 9.18 1 93.44 64 LYS A CA 1
ATOM 490 C C . LYS A 1 64 ? 13.531 27.109 10.031 1 93.44 64 LYS A C 1
ATOM 492 O O . LYS A 1 64 ? 13.328 26.469 11.062 1 93.44 64 LYS A O 1
ATOM 497 N N . GLU A 1 65 ? 12.688 28.094 9.594 1 93 65 GLU A N 1
ATOM 498 C CA . GLU A 1 65 ? 11.469 28.422 10.336 1 93 65 GLU A CA 1
ATOM 499 C C . GLU A 1 65 ? 10.484 27.25 10.328 1 93 65 GLU A C 1
ATOM 501 O O . GLU A 1 65 ? 9.734 27.062 11.281 1 93 65 GLU A O 1
ATOM 506 N N . LEU A 1 66 ? 10.5 26.438 9.289 1 95.38 66 LEU A N 1
ATOM 507 C CA . LEU A 1 66 ? 9.664 25.25 9.227 1 95.38 66 LEU A CA 1
ATOM 508 C C . LEU A 1 66 ? 10.172 24.172 10.18 1 95.38 66 LEU A C 1
ATOM 510 O O . LEU A 1 66 ? 9.383 23.531 10.875 1 95.38 66 LEU A O 1
ATOM 514 N N . VAL A 1 67 ? 11.484 24.031 10.195 1 95.62 67 VAL A N 1
ATOM 515 C CA . VAL A 1 67 ? 12.094 23.016 11.055 1 95.62 67 VAL A CA 1
ATOM 516 C C . VAL A 1 67 ? 11.859 23.375 12.516 1 95.62 67 VAL A C 1
ATOM 518 O O . VAL A 1 67 ? 11.617 22.5 13.344 1 95.62 67 VAL A O 1
ATOM 521 N N . LYS A 1 68 ? 11.844 24.641 12.828 1 92.94 68 LYS A N 1
ATOM 522 C CA . LYS A 1 68 ? 11.641 25.125 14.188 1 92.94 68 LYS A CA 1
ATOM 523 C C . LYS A 1 68 ? 10.266 24.734 14.719 1 92.94 68 LYS A C 1
ATOM 525 O O . LYS A 1 68 ? 10.062 24.625 15.93 1 92.94 68 LYS A O 1
ATOM 530 N N . MET A 1 69 ? 9.383 24.469 13.883 1 92.31 69 MET A N 1
ATOM 531 C CA . MET A 1 69 ? 8.008 24.188 14.289 1 92.31 69 MET A CA 1
ATOM 532 C C . MET A 1 69 ? 7.883 22.797 14.906 1 92.31 69 MET A C 1
ATOM 534 O O . MET A 1 69 ? 7.023 22.562 15.75 1 92.31 69 MET A O 1
ATOM 538 N N . TRP A 1 70 ? 8.734 21.938 14.484 1 95.31 70 TRP A N 1
ATOM 539 C CA . TRP A 1 70 ? 8.539 20.578 14.969 1 95.31 70 TRP A CA 1
ATOM 540 C C . TRP A 1 70 ? 9.773 20.078 15.711 1 95.31 70 TRP A C 1
ATOM 542 O O . TRP A 1 70 ? 9.719 19.047 16.406 1 95.31 70 TRP A O 1
ATOM 552 N N . TRP A 1 71 ? 10.938 20.766 15.547 1 94.31 71 TRP A N 1
ATOM 553 C CA . TRP A 1 71 ? 12.117 20.422 16.344 1 94.31 71 TRP A CA 1
ATOM 554 C C . TRP A 1 71 ? 11.977 20.922 17.781 1 94.31 71 TRP A C 1
ATOM 556 O O . TRP A 1 71 ? 11.898 22.141 18.016 1 94.31 71 TRP A O 1
ATOM 566 N N . LYS A 1 72 ? 11.938 19.984 18.688 1 83.56 72 LYS A N 1
ATOM 567 C CA . LYS A 1 72 ? 11.68 20.344 20.078 1 83.56 72 LYS A CA 1
ATOM 568 C C . LYS A 1 72 ? 12.961 20.234 20.906 1 83.56 72 LYS A C 1
ATOM 570 O O . LYS A 1 72 ? 13.391 19.141 21.266 1 83.56 72 LYS A O 1
ATOM 575 N N . PRO A 1 73 ? 13.672 21.297 21.344 1 73.56 73 PRO A N 1
ATOM 576 C CA . PRO A 1 73 ? 14.93 21.25 22.094 1 73.56 73 PRO A CA 1
ATOM 577 C C . PRO A 1 73 ? 14.797 20.547 23.438 1 73.56 73 PRO A C 1
ATOM 579 O O . PRO A 1 73 ? 15.711 19.828 23.859 1 73.56 73 PRO A O 1
ATOM 582 N N . GLY A 1 74 ? 13.766 20.359 23.969 1 73.19 74 GLY A N 1
ATOM 583 C CA . GLY A 1 74 ? 13.523 19.828 25.297 1 73.19 74 GLY A CA 1
ATOM 584 C C . GLY A 1 74 ? 13.156 18.359 25.297 1 73.19 74 GLY A C 1
ATOM 585 O O . GLY A 1 74 ? 13 17.75 26.359 1 73.19 74 GLY A O 1
ATOM 586 N N . ARG A 1 75 ? 13.281 17.828 24.25 1 76.56 75 ARG A N 1
ATOM 587 C CA . ARG A 1 75 ? 12.844 16.438 24.203 1 76.56 75 ARG A CA 1
ATOM 588 C C . ARG A 1 75 ? 13.977 15.531 23.75 1 76.56 75 ARG A C 1
ATOM 590 O O . ARG A 1 75 ? 13.734 14.43 23.25 1 76.56 75 ARG A O 1
ATOM 597 N N . ASN A 1 76 ? 15.188 15.992 23.859 1 87.12 76 ASN A N 1
ATOM 598 C CA . ASN A 1 76 ? 16.391 15.219 23.547 1 87.12 76 ASN A CA 1
ATOM 599 C C . ASN A 1 76 ? 16.359 14.711 22.109 1 87.12 76 ASN A C 1
ATOM 601 O O . ASN A 1 76 ? 16.641 13.531 21.859 1 87.12 76 ASN A O 1
ATOM 605 N N . MET A 1 77 ? 15.844 15.586 21.25 1 94.06 77 MET A N 1
ATOM 606 C CA . MET A 1 77 ? 15.891 15.234 19.828 1 94.06 77 MET A CA 1
ATOM 607 C C . MET A 1 77 ? 17.328 15.242 19.312 1 94.06 77 MET A C 1
ATOM 609 O O . MET A 1 77 ? 18.141 16.047 19.75 1 94.06 77 MET A O 1
ATOM 613 N N . ARG A 1 78 ? 17.609 14.344 18.484 1 95.31 78 ARG A N 1
ATOM 614 C CA . ARG A 1 78 ? 18.969 14.148 17.953 1 95.31 78 ARG A CA 1
ATOM 615 C C . ARG A 1 78 ? 18.984 14.242 16.438 1 95.31 78 ARG A C 1
ATOM 617 O O . ARG A 1 78 ? 18 13.891 15.773 1 95.31 78 ARG A O 1
ATOM 624 N N . GLY A 1 79 ? 20.109 14.766 15.906 1 95.88 79 GLY A N 1
ATOM 625 C CA . GLY A 1 79 ? 20.266 14.836 14.461 1 95.88 79 GLY A CA 1
ATOM 626 C C . GLY A 1 79 ? 20.969 16.094 14 1 95.88 79 GLY A C 1
ATOM 627 O O . GLY A 1 79 ? 21.625 16.781 14.797 1 95.88 79 GLY A O 1
ATOM 628 N N . CYS A 1 80 ? 20.969 16.297 12.758 1 95.88 80 CYS A N 1
ATOM 629 C CA . CYS A 1 80 ? 21.656 17.422 12.141 1 95.88 80 CYS A CA 1
ATOM 630 C C . CYS A 1 80 ? 20.938 17.875 10.875 1 95.88 80 CYS A C 1
ATOM 632 O O . CYS A 1 80 ? 20.266 17.078 10.227 1 95.88 80 CYS A O 1
ATOM 634 N N . VAL A 1 81 ? 21.062 19.125 10.648 1 97.31 81 VAL A N 1
ATOM 635 C CA . VAL A 1 81 ? 20.766 19.625 9.312 1 97.31 81 VAL A CA 1
ATOM 636 C C . VAL A 1 81 ? 22.047 19.719 8.492 1 97.31 81 VAL A C 1
ATOM 638 O O . VAL A 1 81 ? 23.047 20.297 8.938 1 97.31 81 VAL A O 1
ATOM 641 N N . PHE A 1 82 ? 22.031 19.172 7.285 1 97.88 82 PHE A N 1
ATOM 642 C CA . PHE A 1 82 ? 23.25 19.062 6.48 1 97.88 82 PHE A CA 1
ATOM 643 C C . PHE A 1 82 ? 23.266 20.125 5.379 1 97.88 82 PHE A C 1
ATOM 645 O O . PHE A 1 82 ? 22.328 20.203 4.578 1 97.88 82 PHE A O 1
ATOM 652 N N . LEU A 1 83 ? 24.344 20.906 5.418 1 96.81 83 LEU A N 1
ATOM 653 C CA . LEU A 1 83 ? 24.578 21.953 4.43 1 96.81 83 LEU A CA 1
ATOM 654 C C . LEU A 1 83 ? 25.922 21.734 3.729 1 96.81 83 LEU A C 1
ATOM 656 O O . LEU A 1 83 ? 26.75 20.953 4.195 1 96.81 83 LEU A O 1
ATOM 660 N N . GLU A 1 84 ? 26.047 22.375 2.562 1 94.88 84 GLU A N 1
ATOM 661 C CA . GLU A 1 84 ? 27.312 22.297 1.857 1 94.88 84 GLU A CA 1
ATOM 662 C C . GLU A 1 84 ? 28.344 23.234 2.465 1 94.88 84 GLU A C 1
ATOM 664 O O . GLU A 1 84 ? 29.547 23 2.383 1 94.88 84 GLU A O 1
ATOM 669 N N . LYS A 1 85 ? 27.891 24.359 2.941 1 92.69 85 LYS A N 1
ATOM 670 C CA . LYS A 1 85 ? 28.734 25.359 3.604 1 92.69 85 LYS A CA 1
ATOM 671 C C . LYS A 1 85 ? 27.969 26.031 4.746 1 92.69 85 LYS A C 1
ATOM 673 O O . LYS A 1 85 ? 26.75 26.031 4.773 1 92.69 85 LYS A O 1
ATOM 678 N N . MET A 1 86 ? 28.781 26.5 5.699 1 90.06 86 MET A N 1
ATOM 679 C CA . MET A 1 86 ? 28.172 27.203 6.82 1 90.06 86 MET A CA 1
ATOM 680 C C . MET A 1 86 ? 27.5 28.5 6.352 1 90.06 86 MET A C 1
ATOM 682 O O . MET A 1 86 ? 28.062 29.234 5.551 1 90.06 86 MET A O 1
ATOM 686 N N . PRO A 1 87 ? 26.375 28.719 6.859 1 86.5 87 PRO A N 1
ATOM 687 C CA . PRO A 1 87 ? 25.734 29.984 6.488 1 86.5 87 PRO A CA 1
ATOM 688 C C . PRO A 1 87 ? 26.547 31.203 6.941 1 86.5 87 PRO A C 1
ATOM 690 O O . PRO A 1 87 ? 27.234 31.156 7.965 1 86.5 87 PRO A O 1
ATOM 693 N N . PRO A 1 88 ? 26.703 32.312 6.113 1 78.31 88 PRO A N 1
ATOM 694 C CA . PRO A 1 88 ? 27.516 33.5 6.438 1 78.31 88 PRO A CA 1
ATOM 695 C C . PRO A 1 88 ? 27.219 34.062 7.824 1 78.31 88 PRO A C 1
ATOM 697 O O . PRO A 1 88 ? 28.141 34.469 8.539 1 78.31 88 PRO A O 1
ATOM 700 N N . ASN A 1 89 ? 26.031 34.25 8.234 1 70.75 89 ASN A N 1
ATOM 701 C CA . ASN A 1 89 ? 25.703 34.875 9.508 1 70.75 89 ASN A CA 1
ATOM 702 C C . ASN A 1 89 ? 25.531 33.812 10.609 1 70.75 89 ASN A C 1
ATOM 704 O O . ASN A 1 89 ? 24.781 34.031 11.562 1 70.75 89 ASN A O 1
ATOM 708 N N . TYR A 1 90 ? 26.312 32.781 10.273 1 70.25 90 TYR A N 1
ATOM 709 C CA . TYR A 1 90 ? 26.219 31.766 11.32 1 70.25 90 TYR A CA 1
ATOM 710 C C . TYR A 1 90 ? 26.969 32.219 12.578 1 70.25 90 TYR A C 1
ATOM 712 O O . TYR A 1 90 ? 28.156 32.5 12.531 1 70.25 90 TYR A O 1
ATOM 720 N N . THR A 1 91 ? 26.484 33.031 13.531 1 60.59 91 THR A N 1
ATOM 721 C CA . THR A 1 91 ? 27.078 33.312 14.836 1 60.59 91 THR A CA 1
ATOM 722 C C . THR A 1 91 ? 26.844 32.125 15.781 1 60.59 91 THR A C 1
ATOM 724 O O . THR A 1 91 ? 25.719 31.609 15.859 1 60.59 91 THR A O 1
ATOM 727 N N . LYS A 1 92 ? 27.984 31.453 16.078 1 55.09 92 LYS A N 1
ATOM 728 C CA . LYS A 1 92 ? 27.953 30.344 17.031 1 55.09 92 LYS A CA 1
ATOM 729 C C . LYS A 1 92 ? 27 30.641 18.188 1 55.09 92 LYS A C 1
ATOM 731 O O . LYS A 1 92 ? 26.906 29.859 19.141 1 55.09 92 LYS A O 1
ATOM 736 N N . ASN A 1 93 ? 26.734 31.922 18.312 1 48.16 93 ASN A N 1
ATOM 737 C CA . ASN A 1 93 ? 25.922 32.062 19.516 1 48.16 93 ASN A CA 1
ATOM 738 C C . ASN A 1 93 ? 24.891 30.953 19.641 1 48.16 93 ASN A C 1
ATOM 740 O O . ASN A 1 93 ? 23.922 31.078 20.406 1 48.16 93 ASN A O 1
ATOM 744 N N . ALA A 1 94 ? 24.688 30.344 18.594 1 46.97 94 ALA A N 1
ATOM 745 C CA . ALA A 1 94 ? 23.5 29.578 18.172 1 46.97 94 ALA A CA 1
ATOM 746 C C . ALA A 1 94 ? 23.25 28.406 19.109 1 46.97 94 ALA A C 1
ATOM 748 O O . ALA A 1 94 ? 23.641 27.281 18.828 1 46.97 94 ALA A O 1
ATOM 749 N N . ASN A 1 95 ? 23.609 28.516 20.188 1 49.88 95 ASN A N 1
ATOM 750 C CA . ASN A 1 95 ? 22.969 27.688 21.203 1 49.88 95 ASN A CA 1
ATOM 751 C C . ASN A 1 95 ? 21.453 27.625 21.016 1 49.88 95 ASN A C 1
ATOM 753 O O . ASN A 1 95 ? 20.703 27.531 21.984 1 49.88 95 ASN A O 1
ATOM 757 N N . ASP A 1 96 ? 20.984 28.109 19.969 1 61.97 96 ASP A N 1
ATOM 758 C CA . ASP A 1 96 ? 19.531 28.031 19.734 1 61.97 96 ASP A CA 1
ATOM 759 C C . ASP A 1 96 ? 19.062 26.578 19.734 1 61.97 96 ASP A C 1
ATOM 761 O O . ASP A 1 96 ? 19.312 25.844 18.766 1 61.97 96 ASP A O 1
ATOM 765 N N . SER A 1 97 ? 18.828 26.062 20.891 1 74.12 97 SER A N 1
ATOM 766 C CA . SER A 1 97 ? 18.344 24.703 21.125 1 74.12 97 SER A CA 1
ATOM 767 C C . SER A 1 97 ? 17.062 24.422 20.359 1 74.12 97 SER A C 1
ATOM 769 O O . SER A 1 97 ? 16.594 23.281 20.297 1 74.12 97 SER A O 1
ATOM 771 N N . SER A 1 98 ? 16.625 25.484 19.672 1 85.56 98 SER A N 1
ATOM 772 C CA . SER A 1 98 ? 15.352 25.328 18.984 1 85.56 98 SER A CA 1
ATOM 773 C C . SER A 1 98 ? 15.555 24.766 17.578 1 85.56 98 SER A C 1
ATOM 775 O O . SER A 1 98 ? 14.578 24.516 16.859 1 85.56 98 SER A O 1
ATOM 777 N N . LEU A 1 99 ? 16.812 24.625 17.172 1 91.88 99 LEU A N 1
ATOM 778 C CA . LEU A 1 99 ? 17.141 24.078 15.852 1 91.88 99 LEU A CA 1
ATOM 779 C C . LEU A 1 99 ? 18.125 22.922 15.977 1 91.88 99 LEU A C 1
ATOM 781 O O . LEU A 1 99 ? 18.922 22.875 16.922 1 91.88 99 LEU A O 1
ATOM 785 N N . PRO A 1 100 ? 18.031 22.047 15.008 1 93.75 100 PRO A N 1
ATOM 786 C CA . PRO A 1 100 ? 19.078 21.031 15 1 93.75 100 PRO A CA 1
ATOM 787 C C . PRO A 1 100 ? 20.453 21.609 14.695 1 93.75 100 PRO A C 1
ATOM 789 O O . PRO A 1 100 ? 20.562 22.656 14.055 1 93.75 100 PRO A O 1
ATOM 792 N N . PRO A 1 101 ? 21.469 20.969 15.266 1 93 101 PRO A N 1
ATOM 793 C CA . PRO A 1 101 ? 22.812 21.406 14.883 1 93 101 PRO A CA 1
ATOM 794 C C . PRO A 1 101 ? 23.047 21.359 13.375 1 93 101 PRO A C 1
ATOM 796 O O . PRO A 1 101 ? 22.406 20.562 12.68 1 93 101 PRO A O 1
ATOM 799 N N . ILE A 1 102 ? 23.938 22.219 12.922 1 94.69 102 ILE A N 1
ATOM 800 C CA . ILE A 1 102 ? 24.312 22.234 11.508 1 94.69 102 ILE A CA 1
ATOM 801 C C . ILE A 1 102 ? 25.516 21.328 11.281 1 94.69 102 ILE A C 1
ATOM 803 O O . ILE A 1 102 ? 26.5 21.391 12.031 1 94.69 102 ILE A O 1
ATOM 807 N N . CYS A 1 103 ? 25.391 20.438 10.32 1 96.31 103 CYS A N 1
ATOM 808 C CA . CYS A 1 103 ? 26.5 19.609 9.859 1 96.31 103 CYS A CA 1
ATOM 809 C C . CYS A 1 103 ? 26.875 19.969 8.422 1 96.31 103 CYS A C 1
ATOM 811 O O . CYS A 1 103 ? 26.016 20.234 7.59 1 96.31 103 CYS A O 1
ATOM 813 N N . ILE A 1 104 ? 28.188 20.016 8.195 1 97.06 104 ILE A N 1
ATOM 814 C CA . ILE A 1 104 ? 28.656 20.281 6.84 1 97.06 104 ILE A CA 1
ATOM 815 C C . ILE A 1 104 ? 28.922 18.953 6.125 1 97.06 104 ILE A C 1
ATOM 817 O O . ILE A 1 104 ? 29.703 18.125 6.602 1 97.06 104 ILE A O 1
ATOM 821 N N . SER A 1 105 ? 28.25 18.812 4.996 1 97.12 105 SER A N 1
ATOM 822 C CA . SER A 1 105 ? 28.375 17.578 4.223 1 97.12 105 SER A CA 1
ATOM 823 C C . SER A 1 105 ? 29.781 17.406 3.67 1 97.12 105 SER A C 1
ATOM 825 O O . SER A 1 105 ? 30.453 18.391 3.375 1 97.12 105 SER A O 1
ATOM 827 N N . GLY A 1 106 ? 30.188 16.188 3.516 1 95.5 106 GLY A N 1
ATOM 828 C CA . GLY A 1 106 ? 31.484 15.883 2.938 1 95.5 106 GLY A CA 1
ATOM 829 C C . GLY A 1 106 ? 31.547 16.156 1.444 1 95.5 106 GLY A C 1
ATOM 830 O O . GLY A 1 106 ? 30.516 16.359 0.802 1 95.5 106 GLY A O 1
ATOM 831 N N . ASP A 1 107 ? 32.75 16.125 0.947 1 94.88 107 ASP A N 1
ATOM 832 C CA . ASP A 1 107 ? 33.031 16.344 -0.471 1 94.88 107 ASP A CA 1
ATOM 833 C C . ASP A 1 107 ? 32.438 15.211 -1.32 1 94.88 107 ASP A C 1
ATOM 835 O O . ASP A 1 107 ? 32.656 14.031 -1.011 1 94.88 107 ASP A O 1
ATOM 839 N N . THR A 1 108 ? 31.719 15.586 -2.393 1 96.12 108 THR A N 1
ATOM 840 C CA . THR A 1 108 ? 31.109 14.578 -3.262 1 96.12 108 THR A CA 1
ATOM 841 C C . THR A 1 108 ? 31.688 14.672 -4.676 1 96.12 108 THR A C 1
ATOM 843 O O . THR A 1 108 ? 31.125 14.109 -5.613 1 96.12 108 THR A O 1
ATOM 846 N N . SER A 1 109 ? 32.75 15.375 -4.926 1 94.75 109 SER A N 1
ATOM 847 C CA . SER A 1 109 ? 33.312 15.641 -6.246 1 94.75 109 SER A CA 1
ATOM 848 C C . SER A 1 109 ? 33.781 14.352 -6.926 1 94.75 109 SER A C 1
ATOM 850 O O . SER A 1 109 ? 33.844 14.281 -8.156 1 94.75 109 SER A O 1
ATOM 852 N N . ARG A 1 110 ? 34.062 13.336 -6.18 1 95.5 110 ARG A N 1
ATOM 853 C CA . ARG A 1 110 ? 34.562 12.086 -6.746 1 95.5 110 ARG A CA 1
ATOM 854 C C . ARG A 1 110 ? 33.406 11.289 -7.387 1 95.5 110 ARG A C 1
ATOM 856 O O . ARG A 1 110 ? 33.656 10.367 -8.164 1 95.5 110 ARG A O 1
ATOM 863 N N . PHE A 1 111 ? 32.219 11.531 -6.969 1 97.25 111 PHE A N 1
ATOM 864 C CA . PHE A 1 111 ? 31.062 10.812 -7.52 1 97.25 111 PHE A CA 1
ATOM 865 C C . PHE A 1 111 ? 30.625 11.43 -8.836 1 97.25 111 PHE A C 1
ATOM 867 O O . PHE A 1 111 ? 30.453 12.648 -8.938 1 97.25 111 PHE A O 1
ATOM 874 N N . LYS A 1 112 ? 30.438 10.664 -9.797 1 96.69 112 LYS A N 1
ATOM 875 C CA . LYS A 1 112 ? 29.953 11.133 -11.102 1 96.69 112 LYS A CA 1
ATOM 876 C C . LYS A 1 112 ? 28.453 11.352 -11.078 1 96.69 112 LYS A C 1
ATOM 878 O O . LYS A 1 112 ? 27.703 10.594 -10.453 1 96.69 112 LYS A O 1
ATOM 883 N N . TYR A 1 113 ? 27.953 12.391 -11.703 1 97.19 113 TYR A N 1
ATOM 884 C CA . TYR A 1 113 ? 26.531 12.688 -11.93 1 97.19 113 TYR A CA 1
ATOM 885 C C . TYR A 1 113 ? 26.266 12.938 -13.406 1 97.19 113 TYR A C 1
ATOM 887 O O . TYR A 1 113 ? 26.766 13.906 -13.984 1 97.19 113 TYR A O 1
ATOM 895 N N . THR A 1 114 ? 25.391 12.109 -14.07 1 97.06 114 THR A N 1
ATOM 896 C CA . THR A 1 114 ? 25.281 12.172 -15.523 1 97.06 114 THR A CA 1
ATOM 897 C C . THR A 1 114 ? 23.859 12.477 -15.945 1 97.06 114 THR A C 1
ATOM 899 O O . THR A 1 114 ? 23.562 12.562 -17.141 1 97.06 114 THR A O 1
ATOM 902 N N . PHE A 1 115 ? 22.938 12.609 -14.953 1 96 115 PHE A N 1
ATOM 903 C CA . PHE A 1 115 ? 21.547 12.898 -15.328 1 96 115 PHE A CA 1
ATOM 904 C C . PHE A 1 115 ? 21.438 14.297 -15.922 1 96 115 PHE A C 1
ATOM 906 O O . PHE A 1 115 ? 21.781 15.289 -15.273 1 96 115 PHE A O 1
ATOM 913 N N . ARG A 1 116 ? 20.766 14.32 -17.094 1 94.06 116 ARG A N 1
ATOM 914 C CA . ARG A 1 116 ? 20.594 15.609 -17.75 1 94.06 116 ARG A CA 1
ATOM 915 C C . ARG A 1 116 ? 19.484 16.422 -17.109 1 94.06 116 ARG A C 1
ATOM 917 O O . ARG A 1 116 ? 18.391 15.898 -16.875 1 94.06 116 ARG A O 1
ATOM 924 N N . GLY A 1 117 ? 19.703 17.609 -16.766 1 91.19 117 GLY A N 1
ATOM 925 C CA . GLY A 1 117 ? 18.688 18.484 -16.203 1 91.19 117 GLY A CA 1
ATOM 926 C C . GLY A 1 117 ? 18.641 18.422 -14.68 1 91.19 117 GLY A C 1
ATOM 927 O O . GLY A 1 117 ? 17.859 19.141 -14.055 1 91.19 117 GLY A O 1
ATOM 928 N N . GLY A 1 118 ? 19.469 17.547 -14.086 1 92.81 118 GLY A N 1
ATOM 929 C CA . GLY A 1 118 ? 19.547 17.469 -12.641 1 92.81 118 GLY A CA 1
ATOM 930 C C . GLY A 1 118 ? 20.75 18.188 -12.062 1 92.81 118 GLY A C 1
ATOM 931 O O . GLY A 1 118 ? 21.484 18.875 -12.781 1 92.81 118 GLY A O 1
ATOM 932 N N . THR A 1 119 ? 20.875 18.141 -10.727 1 92.69 119 THR A N 1
ATOM 933 C CA . THR A 1 119 ? 22 18.766 -10.047 1 92.69 119 THR A CA 1
ATOM 934 C C . THR A 1 119 ? 22.781 17.734 -9.242 1 92.69 119 THR A C 1
ATOM 936 O O . THR A 1 119 ? 22.203 16.891 -8.57 1 92.69 119 THR A O 1
ATOM 939 N N . PRO A 1 120 ? 24.078 17.844 -9.234 1 94.06 120 PRO A N 1
ATOM 940 C CA . PRO A 1 120 ? 24.922 16.922 -8.477 1 94.06 120 PRO A CA 1
ATOM 941 C C . PRO A 1 120 ? 24.672 16.984 -6.973 1 94.06 120 PRO A C 1
ATOM 943 O O . PRO A 1 120 ? 25.094 16.078 -6.238 1 94.06 120 PRO A O 1
ATOM 946 N N . SER A 1 121 ? 24.031 18.031 -6.496 1 94.25 121 SER A N 1
ATOM 947 C CA . SER A 1 121 ? 23.719 18.156 -5.078 1 94.25 121 SER A CA 1
ATOM 948 C C . SER A 1 121 ? 22.844 16.984 -4.605 1 94.25 121 SER A C 1
ATOM 950 O O . SER A 1 121 ? 22.781 16.719 -3.406 1 94.25 121 SER A O 1
ATOM 952 N N . ALA A 1 122 ? 22.25 16.297 -5.555 1 96.19 122 ALA A N 1
ATOM 953 C CA . ALA A 1 122 ? 21.438 15.117 -5.227 1 96.19 122 ALA A CA 1
ATOM 954 C C . ALA A 1 122 ? 22.297 14.039 -4.559 1 96.19 122 ALA A C 1
ATOM 956 O O . ALA A 1 122 ? 21.812 13.297 -3.701 1 96.19 122 ALA A O 1
ATOM 957 N N . ILE A 1 123 ? 23.578 13.977 -4.977 1 98 123 ILE A N 1
ATOM 958 C CA . ILE A 1 123 ? 24.484 13.008 -4.387 1 98 123 ILE A CA 1
ATOM 959 C C . ILE A 1 123 ? 24.797 13.391 -2.938 1 98 123 ILE A C 1
ATOM 961 O O . ILE A 1 123 ? 24.797 12.539 -2.049 1 98 123 ILE A O 1
ATOM 965 N N . ARG A 1 124 ? 25.016 14.688 -2.721 1 97.31 124 ARG A N 1
ATOM 966 C CA . ARG A 1 124 ? 25.25 15.195 -1.371 1 97.31 124 ARG A CA 1
ATOM 967 C C . ARG A 1 124 ? 24.062 14.906 -0.466 1 97.31 124 ARG A C 1
ATOM 969 O O . ARG A 1 124 ? 24.234 14.445 0.667 1 97.31 124 ARG A O 1
ATOM 976 N N . VAL A 1 125 ? 22.906 15.141 -0.98 1 97.38 125 VAL A N 1
ATOM 977 C CA . VAL A 1 125 ? 21.672 14.922 -0.222 1 97.38 125 VAL A CA 1
ATOM 978 C C . VAL A 1 125 ? 21.516 13.43 0.077 1 97.38 125 VAL A C 1
ATOM 980 O O . VAL A 1 125 ? 21.109 13.055 1.177 1 97.38 125 VAL A O 1
ATOM 983 N N . ALA A 1 126 ? 21.812 12.586 -0.882 1 98.44 126 ALA A N 1
ATOM 984 C CA . ALA A 1 126 ? 21.734 11.148 -0.648 1 98.44 126 ALA A CA 1
ATOM 985 C C . ALA A 1 126 ? 22.688 10.727 0.474 1 98.44 126 ALA A C 1
ATOM 987 O O . ALA A 1 126 ? 22.312 9.906 1.322 1 98.44 126 ALA A O 1
ATOM 988 N N . ARG A 1 127 ? 23.812 11.312 0.542 1 98.38 127 ARG A N 1
ATOM 989 C CA . ARG A 1 127 ? 24.859 10.914 1.483 1 98.38 127 ARG A CA 1
ATOM 990 C C . ARG A 1 127 ? 24.516 11.367 2.9 1 98.38 127 ARG A C 1
ATOM 992 O O . ARG A 1 127 ? 25.203 10.984 3.857 1 98.38 127 ARG A O 1
ATOM 999 N N . VAL A 1 128 ? 23.453 12.148 3.047 1 98.38 128 VAL A N 1
ATOM 1000 C CA . VAL A 1 128 ? 22.969 12.492 4.383 1 98.38 128 VAL A CA 1
ATOM 1001 C C . VAL A 1 128 ? 22.703 11.219 5.18 1 98.38 128 VAL A C 1
ATOM 1003 O O . VAL A 1 128 ? 22.891 11.188 6.398 1 98.38 128 VAL A O 1
ATOM 1006 N N . VAL A 1 129 ? 22.375 10.117 4.488 1 97.75 129 VAL A N 1
ATOM 1007 C CA . VAL A 1 129 ? 22.141 8.828 5.129 1 97.75 129 VAL A CA 1
ATOM 1008 C C . VAL A 1 129 ? 23.406 8.367 5.844 1 97.75 129 VAL A C 1
ATOM 1010 O O . VAL A 1 129 ? 23.391 8.125 7.051 1 97.75 129 VAL A O 1
ATOM 1013 N N . THR A 1 130 ? 24.531 8.32 5.102 1 98 130 THR A N 1
ATOM 1014 C CA . THR A 1 130 ? 25.781 7.828 5.664 1 98 130 THR A CA 1
ATOM 1015 C C . THR A 1 130 ? 26.312 8.805 6.711 1 98 130 THR A C 1
ATOM 1017 O O . THR A 1 130 ? 26.859 8.383 7.734 1 98 130 THR A O 1
ATOM 1020 N N . GLU A 1 131 ? 26.172 10.07 6.445 1 98.62 131 GLU A N 1
ATOM 1021 C CA . GLU A 1 131 ? 26.734 11.078 7.344 1 98.62 131 GLU A CA 1
ATOM 1022 C C . GLU A 1 131 ? 25.953 11.133 8.664 1 98.62 131 GLU A C 1
ATOM 1024 O O . GLU A 1 131 ? 26.547 11.391 9.719 1 98.62 131 GLU A O 1
ATOM 1029 N N . THR A 1 132 ? 24.641 10.938 8.633 1 98.69 132 THR A N 1
ATOM 1030 C CA . THR A 1 132 ? 23.844 10.891 9.859 1 98.69 132 THR A CA 1
ATOM 1031 C C . THR A 1 132 ? 24.219 9.68 10.703 1 98.69 132 THR A C 1
ATOM 1033 O O . THR A 1 132 ? 24.344 9.781 11.922 1 98.69 132 THR A O 1
ATOM 1036 N N . VAL A 1 133 ? 24.359 8.531 10.07 1 98.56 133 VAL A N 1
ATOM 1037 C CA . VAL A 1 133 ? 24.734 7.312 10.781 1 98.56 133 VAL A CA 1
ATOM 1038 C C . VAL A 1 133 ? 26.125 7.496 11.406 1 98.56 133 VAL A C 1
ATOM 1040 O O . VAL A 1 133 ? 26.375 7.031 12.516 1 98.56 133 VAL A O 1
ATOM 1043 N N . ALA A 1 134 ? 26.984 8.211 10.742 1 98 134 ALA A N 1
ATOM 1044 C CA . ALA A 1 134 ? 28.359 8.406 11.164 1 98 134 ALA A CA 1
ATOM 1045 C C . ALA A 1 134 ? 28.438 9.305 12.398 1 98 134 ALA A C 1
ATOM 1047 O O . ALA A 1 134 ? 29.484 9.383 13.047 1 98 134 ALA A O 1
ATOM 1048 N N . LEU A 1 135 ? 27.328 10.016 12.672 1 96.88 135 LEU A N 1
ATOM 1049 C CA . LEU A 1 135 ? 27.297 10.766 13.922 1 96.88 135 LEU A CA 1
ATOM 1050 C C . LEU A 1 135 ? 27.469 9.844 15.117 1 96.88 135 LEU A C 1
ATOM 1052 O O . LEU A 1 135 ? 27.844 10.289 16.203 1 96.88 135 LEU A O 1
ATOM 1056 N N . ASN A 1 136 ? 27.156 8.57 15.047 1 96 136 ASN A N 1
ATOM 1057 C CA . ASN A 1 136 ? 27.422 7.477 15.977 1 96 136 ASN A CA 1
ATOM 1058 C C . ASN A 1 136 ? 26.781 7.727 17.344 1 96 136 ASN A C 1
ATOM 1060 O O . ASN A 1 136 ? 27.438 7.598 18.375 1 96 136 ASN A O 1
ATOM 1064 N N . HIS A 1 137 ? 25.531 8.164 17.266 1 96.12 137 HIS A N 1
ATOM 1065 C CA . HIS A 1 137 ? 24.766 8.273 18.5 1 96.12 137 HIS A CA 1
ATOM 1066 C C . HIS A 1 137 ? 24.516 6.902 19.109 1 96.12 137 HIS A C 1
ATOM 1068 O O . HIS A 1 137 ? 24.406 5.902 18.406 1 96.12 137 HIS A O 1
ATOM 1074 N N . SER A 1 138 ? 24.422 6.836 20.453 1 96.44 138 SER A N 1
ATOM 1075 C CA . SER A 1 138 ? 24.156 5.586 21.156 1 96.44 138 SER A CA 1
ATOM 1076 C C . SER A 1 138 ? 22.672 5.328 21.297 1 96.44 138 SER A C 1
ATOM 1078 O O . SER A 1 138 ? 21.859 6.266 21.266 1 96.44 138 SER A O 1
ATOM 1080 N N . ASN A 1 139 ? 22.297 4.102 21.438 1 96.5 139 ASN A N 1
ATOM 1081 C CA . ASN A 1 139 ? 20.938 3.67 21.719 1 96.5 139 ASN A CA 1
ATOM 1082 C C . ASN A 1 139 ? 19.953 4.188 20.672 1 96.5 139 ASN A C 1
ATOM 1084 O O . ASN A 1 139 ? 18.891 4.691 21.016 1 96.5 139 ASN A O 1
ATOM 1088 N N . VAL A 1 140 ? 20.406 4.215 19.422 1 98.38 140 VAL A N 1
ATOM 1089 C CA . VAL A 1 140 ? 19.562 4.629 18.312 1 98.38 140 VAL A CA 1
ATOM 1090 C C . VAL A 1 140 ? 18.719 3.447 17.828 1 98.38 140 VAL A C 1
ATOM 1092 O O . VAL A 1 140 ? 19.25 2.344 17.641 1 98.38 140 VAL A O 1
ATOM 1095 N N . ARG A 1 141 ? 17.438 3.719 17.656 1 98.75 141 ARG A N 1
ATOM 1096 C CA . ARG A 1 141 ? 16.547 2.689 17.141 1 98.75 141 ARG A CA 1
ATOM 1097 C C . ARG A 1 141 ? 16.141 2.984 15.703 1 98.75 141 ARG A C 1
ATOM 1099 O O . ARG A 1 141 ? 15.961 2.064 14.906 1 98.75 141 ARG A O 1
ATOM 1106 N N . TRP A 1 142 ? 16.031 4.273 15.398 1 98.88 142 TRP A N 1
ATOM 1107 C CA . TRP A 1 142 ? 15.602 4.68 14.062 1 98.88 142 TRP A CA 1
ATOM 1108 C C . TRP A 1 142 ? 16.422 5.871 13.57 1 98.88 142 TRP A C 1
ATOM 1110 O O . TRP A 1 142 ? 16.781 6.754 14.352 1 98.88 142 TRP A O 1
ATOM 1120 N N . TYR A 1 143 ? 16.688 5.871 12.328 1 98.88 143 TYR A N 1
ATOM 1121 C CA . TYR A 1 143 ? 17.125 7.059 11.602 1 98.88 143 TYR A CA 1
ATOM 1122 C C . TYR A 1 143 ? 16.016 7.582 10.695 1 98.88 143 TYR A C 1
ATOM 1124 O O . TYR A 1 143 ? 15.422 6.824 9.93 1 98.88 143 TYR A O 1
ATOM 1132 N N . VAL A 1 144 ? 15.695 8.836 10.852 1 98.94 144 VAL A N 1
ATOM 1133 C CA . VAL A 1 144 ? 14.641 9.453 10.055 1 98.94 144 VAL A CA 1
ATOM 1134 C C . VAL A 1 144 ? 15.227 10.562 9.188 1 98.94 144 VAL A C 1
ATOM 1136 O O . VAL A 1 144 ? 15.953 11.43 9.688 1 98.94 144 VAL A O 1
ATOM 1139 N N . PHE A 1 145 ? 14.906 10.5 7.922 1 98.88 145 PHE A N 1
ATOM 1140 C CA . PHE A 1 145 ? 15.445 11.445 6.957 1 98.88 145 PHE A CA 1
ATOM 1141 C C . PHE A 1 145 ? 14.336 12.281 6.336 1 98.88 145 PHE A C 1
ATOM 1143 O O . PHE A 1 145 ? 13.227 11.789 6.121 1 98.88 145 PHE A O 1
ATOM 1150 N N . GLY A 1 146 ? 14.578 13.523 6.043 1 98.25 146 GLY A N 1
ATOM 1151 C CA . GLY A 1 146 ? 13.672 14.453 5.379 1 98.25 146 GLY A CA 1
ATOM 1152 C C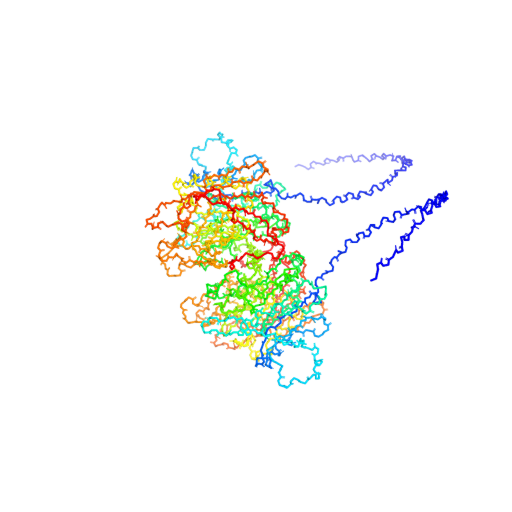 . GLY A 1 146 ? 14.375 15.672 4.824 1 98.25 146 GLY A C 1
ATOM 1153 O O . GLY A 1 146 ? 15.594 15.805 4.949 1 98.25 146 GLY A O 1
ATOM 1154 N N . ASP A 1 147 ? 13.656 16.484 4.164 1 97.69 147 ASP A N 1
ATOM 1155 C CA . ASP A 1 147 ? 14.148 17.766 3.652 1 97.69 147 ASP A CA 1
ATOM 1156 C C . ASP A 1 147 ? 13.898 18.891 4.652 1 97.69 147 ASP A C 1
ATOM 1158 O O . ASP A 1 147 ? 13.227 18.688 5.664 1 97.69 147 ASP A O 1
ATOM 1162 N N . ASP A 1 148 ? 14.477 20.062 4.359 1 97.06 148 ASP A N 1
ATOM 1163 C CA . ASP A 1 148 ? 14.328 21.219 5.238 1 97.06 148 ASP A CA 1
ATOM 1164 C C . ASP A 1 148 ? 12.906 21.781 5.16 1 97.06 148 ASP A C 1
ATOM 1166 O O . ASP A 1 148 ? 12.516 22.594 5.992 1 97.06 148 ASP A O 1
ATOM 1170 N N . ASP A 1 149 ? 12.078 21.297 4.207 1 97.19 149 ASP A N 1
ATOM 1171 C CA . ASP A 1 149 ? 10.68 21.734 4.156 1 97.19 149 ASP A CA 1
ATOM 1172 C C . ASP A 1 149 ? 9.742 20.562 4.453 1 97.19 149 ASP A C 1
ATOM 1174 O O . ASP A 1 149 ? 8.547 20.641 4.176 1 97.19 149 ASP A O 1
ATOM 1178 N N . THR A 1 150 ? 10.273 19.422 4.895 1 97.94 150 THR A N 1
ATOM 1179 C CA . THR A 1 150 ? 9.461 18.359 5.469 1 97.94 150 THR A CA 1
ATOM 1180 C C . THR A 1 150 ? 9.039 18.703 6.891 1 97.94 150 THR A C 1
ATOM 1182 O O . THR A 1 150 ? 9.883 18.891 7.77 1 97.94 150 THR A O 1
ATOM 1185 N N . VAL A 1 151 ? 7.777 18.797 7.168 1 97.88 151 VAL A N 1
ATOM 1186 C CA . VAL A 1 151 ? 7.32 19.062 8.531 1 97.88 151 VAL A CA 1
ATOM 1187 C C . VAL A 1 151 ? 6.793 17.781 9.156 1 97.88 151 VAL A C 1
ATOM 1189 O O . VAL A 1 151 ? 5.852 17.172 8.648 1 97.88 151 VAL A O 1
ATOM 1192 N N . PHE A 1 152 ? 7.395 17.406 10.266 1 98.31 152 PHE A N 1
ATOM 1193 C CA . PHE A 1 152 ? 7.055 16.156 10.93 1 98.31 152 PHE A CA 1
ATOM 1194 C C . PHE A 1 152 ? 6.098 16.406 12.094 1 98.31 152 PHE A C 1
ATOM 1196 O O . PHE A 1 152 ? 6.215 17.406 12.797 1 98.31 152 PHE A O 1
ATOM 1203 N N . PHE A 1 153 ? 5.156 15.57 12.258 1 98.19 153 PHE A N 1
ATOM 1204 C CA . PHE A 1 153 ? 4.383 15.406 13.484 1 98.19 153 PHE A CA 1
ATOM 1205 C C . PHE A 1 153 ? 4.973 14.312 14.352 1 98.19 153 PHE A C 1
ATOM 1207 O O . PHE A 1 153 ? 4.613 13.141 14.219 1 98.19 153 PHE A O 1
ATOM 1214 N N . THR A 1 154 ? 5.812 14.695 15.281 1 97.31 154 THR A N 1
ATOM 1215 C CA . THR A 1 154 ? 6.75 13.789 15.93 1 97.31 154 THR A CA 1
ATOM 1216 C C . THR A 1 154 ? 6.012 12.766 16.781 1 97.31 154 THR A C 1
ATOM 1218 O O . THR A 1 154 ? 6.426 11.609 16.875 1 97.31 154 THR A O 1
ATOM 1221 N N . GLU A 1 155 ? 4.91 13.156 17.484 1 96.44 155 GLU A N 1
ATOM 1222 C CA . GLU A 1 155 ? 4.133 12.188 18.25 1 96.44 155 GLU A CA 1
ATOM 1223 C C . GLU A 1 155 ? 3.586 11.086 17.344 1 96.44 155 GLU A C 1
ATOM 1225 O O . GLU A 1 155 ? 3.59 9.906 17.719 1 96.44 155 GLU A O 1
ATOM 1230 N N . ASN A 1 156 ? 3.166 11.484 16.203 1 97.69 156 ASN A N 1
ATOM 1231 C CA . ASN A 1 156 ? 2.611 10.531 15.242 1 97.69 156 ASN A CA 1
ATOM 1232 C C . ASN A 1 156 ? 3.705 9.68 14.594 1 97.69 156 ASN A C 1
ATOM 1234 O O . ASN A 1 156 ? 3.488 8.508 14.289 1 97.69 156 ASN A O 1
ATOM 1238 N N . LEU A 1 157 ? 4.863 10.312 14.375 1 98.12 157 LEU A N 1
ATOM 1239 C CA . LEU A 1 157 ? 6.008 9.555 13.891 1 98.12 157 LEU A CA 1
ATOM 1240 C C . LEU A 1 157 ? 6.383 8.445 14.867 1 98.12 157 LEU A C 1
ATOM 1242 O O . LEU A 1 157 ? 6.562 7.293 14.469 1 98.12 157 LEU A O 1
ATOM 1246 N N . LEU A 1 158 ? 6.418 8.805 16.156 1 97 158 LEU A N 1
ATOM 1247 C CA . LEU A 1 158 ? 6.746 7.836 17.188 1 97 158 LEU A CA 1
ATOM 1248 C C . LEU A 1 158 ? 5.719 6.703 17.219 1 97 158 LEU A C 1
ATOM 1250 O O . LEU A 1 158 ? 6.09 5.527 17.281 1 97 158 LEU A O 1
ATOM 1254 N N . LYS A 1 159 ? 4.492 7.094 17.125 1 96.44 159 LYS A N 1
ATOM 1255 C CA . LYS A 1 159 ? 3.434 6.09 17.156 1 96.44 159 LYS A CA 1
ATOM 1256 C C . LYS A 1 159 ? 3.531 5.16 15.945 1 96.44 159 LYS A C 1
ATOM 1258 O O . LYS A 1 159 ? 3.426 3.939 16.078 1 96.44 159 LYS A O 1
ATOM 1263 N N . THR A 1 160 ? 3.75 5.703 14.812 1 97.62 160 THR A N 1
ATOM 1264 C CA . THR A 1 160 ? 3.846 4.926 13.578 1 97.62 160 THR A CA 1
ATOM 1265 C C . THR A 1 160 ? 5.016 3.947 13.648 1 97.62 160 THR A C 1
ATOM 1267 O O . THR A 1 160 ? 4.859 2.766 13.328 1 97.62 160 THR A O 1
ATOM 1270 N N . LEU A 1 161 ? 6.141 4.387 14.117 1 98.12 161 LEU A N 1
ATOM 1271 C CA . LEU A 1 161 ? 7.332 3.547 14.164 1 98.12 161 LEU A CA 1
ATOM 1272 C C . LEU A 1 161 ? 7.203 2.482 15.25 1 98.12 161 LEU A C 1
ATOM 1274 O O . LEU A 1 161 ? 7.844 1.431 15.172 1 98.12 161 LEU A O 1
ATOM 1278 N N . SER A 1 162 ? 6.359 2.713 16.25 1 97 162 SER A N 1
ATOM 1279 C CA . SER A 1 162 ? 6.176 1.762 17.328 1 97 162 SER A CA 1
ATOM 1280 C C . SER A 1 162 ? 5.504 0.483 16.844 1 97 162 SER A C 1
ATOM 1282 O O . SER A 1 162 ? 5.52 -0.536 17.547 1 97 162 SER A O 1
ATOM 1284 N N . LYS A 1 163 ? 4.961 0.494 15.68 1 95.44 163 LYS A N 1
ATOM 1285 C CA . LYS A 1 163 ? 4.34 -0.687 15.078 1 95.44 163 LYS A CA 1
ATOM 1286 C C . LYS A 1 163 ? 5.387 -1.744 14.742 1 95.44 163 LYS A C 1
ATOM 1288 O O . LYS A 1 163 ? 5.055 -2.918 14.562 1 95.44 163 LYS A O 1
ATOM 1293 N N . TYR A 1 164 ? 6.641 -1.303 14.656 1 96.88 164 TYR A N 1
ATOM 1294 C CA . TYR A 1 164 ? 7.66 -2.158 14.055 1 96.88 164 TYR A CA 1
ATOM 1295 C C . TYR A 1 164 ? 8.75 -2.496 15.07 1 96.88 164 TYR A C 1
ATOM 1297 O O . TYR A 1 164 ? 9.086 -1.676 15.922 1 96.88 164 TYR A O 1
ATOM 1305 N N . ASP A 1 165 ? 9.219 -3.729 14.938 1 96.81 165 ASP A N 1
ATOM 1306 C CA . ASP A 1 165 ? 10.406 -4.125 15.688 1 96.81 165 ASP A CA 1
ATOM 1307 C C . ASP A 1 165 ? 11.656 -3.443 15.141 1 96.81 165 ASP A C 1
ATOM 1309 O O . ASP A 1 165 ? 12.141 -3.791 14.062 1 96.81 165 ASP A O 1
ATOM 1313 N N . HIS A 1 166 ? 12.203 -2.508 15.914 1 97.81 166 HIS A N 1
ATOM 1314 C CA . HIS A 1 166 ? 13.32 -1.694 15.453 1 97.81 166 HIS A CA 1
ATOM 1315 C C . HIS A 1 166 ? 14.586 -2.533 15.289 1 97.81 166 HIS A C 1
ATOM 1317 O O . HIS A 1 166 ? 15.57 -2.076 14.703 1 97.81 166 HIS A O 1
ATOM 1323 N N . GLY A 1 167 ? 14.594 -3.773 15.695 1 97.62 167 GLY A N 1
ATOM 1324 C CA . GLY A 1 167 ? 15.742 -4.656 15.555 1 97.62 167 GLY A CA 1
ATOM 1325 C C . GLY A 1 167 ? 15.812 -5.324 14.195 1 97.62 167 GLY A C 1
ATOM 1326 O O . GLY A 1 167 ? 16.844 -5.91 13.844 1 97.62 167 GLY A O 1
ATOM 1327 N N . LEU A 1 168 ? 14.766 -5.223 13.508 1 98 168 LEU A N 1
ATOM 1328 C CA . LEU A 1 168 ? 14.695 -5.816 12.18 1 98 168 LEU A CA 1
ATOM 1329 C C . LEU A 1 168 ? 15.031 -4.789 11.109 1 98 168 LEU A C 1
ATOM 1331 O O . LEU A 1 168 ? 15.266 -3.617 11.414 1 98 168 LEU A O 1
ATOM 1335 N N . TRP A 1 169 ? 15.133 -5.211 9.859 1 98.38 169 TRP A N 1
ATOM 1336 C CA . TRP A 1 169 ? 15.469 -4.328 8.75 1 98.38 169 TRP A CA 1
ATOM 1337 C C . TRP A 1 169 ? 14.211 -3.709 8.141 1 98.38 169 TRP A C 1
ATOM 1339 O O . TRP A 1 169 ? 13.461 -4.383 7.438 1 98.38 169 TRP A O 1
ATOM 1349 N N . TYR A 1 170 ? 14.016 -2.438 8.469 1 98.75 170 TYR A N 1
ATOM 1350 C CA . TYR A 1 170 ? 12.852 -1.736 7.93 1 98.75 170 TYR A CA 1
ATOM 1351 C C . TYR A 1 170 ? 13.281 -0.495 7.156 1 98.75 170 TYR A C 1
ATOM 1353 O O . TYR A 1 170 ? 14.125 0.272 7.613 1 98.75 170 TYR A O 1
ATOM 1361 N N . TYR A 1 171 ? 12.852 -0.368 5.984 1 98.81 171 TYR A N 1
ATOM 1362 C CA . TYR A 1 171 ? 12.812 0.808 5.121 1 98.81 171 TYR A CA 1
ATOM 1363 C C . TYR A 1 171 ? 11.383 1.328 4.98 1 98.81 171 TYR A C 1
ATOM 1365 O O . TYR A 1 171 ? 10.586 0.767 4.23 1 98.81 171 TYR A O 1
ATOM 1373 N N . ILE A 1 172 ? 11.008 2.457 5.699 1 98.88 172 ILE A N 1
ATOM 1374 C CA . ILE A 1 172 ? 9.617 2.885 5.855 1 98.88 172 ILE A CA 1
ATOM 1375 C C . ILE A 1 172 ? 9.43 4.262 5.223 1 98.88 172 ILE A C 1
ATOM 1377 O O . ILE A 1 172 ? 10.266 5.152 5.391 1 98.88 172 ILE A O 1
ATOM 1381 N N . GLY A 1 173 ? 8.422 4.469 4.488 1 98.69 173 GLY A N 1
ATOM 1382 C CA . GLY A 1 173 ? 8.039 5.715 3.842 1 98.69 173 GLY A CA 1
ATOM 1383 C C . GLY A 1 173 ? 6.809 5.578 2.967 1 98.69 173 GLY A C 1
ATOM 1384 O O . GLY A 1 173 ? 5.957 4.723 3.215 1 98.69 173 GLY A O 1
ATOM 1385 N N . SER A 1 174 ? 6.645 6.48 2.084 1 98.31 174 SER A N 1
ATOM 1386 C CA . SER A 1 174 ? 5.504 6.43 1.173 1 98.31 174 SER A CA 1
ATOM 1387 C C . SER A 1 174 ? 5.895 6.898 -0.224 1 98.31 174 SER A C 1
ATOM 1389 O O . SER A 1 174 ? 6.918 7.566 -0.399 1 98.31 174 SER A O 1
ATOM 1391 N N . ASN A 1 175 ? 5.062 6.477 -1.193 1 97.81 175 ASN A N 1
ATOM 1392 C CA . ASN A 1 175 ? 5.18 6.969 -2.561 1 97.81 175 ASN A CA 1
ATOM 1393 C C . ASN A 1 175 ? 4.645 8.391 -2.689 1 97.81 175 ASN A C 1
ATOM 1395 O O . ASN A 1 175 ? 4.203 8.984 -1.703 1 97.81 175 ASN A O 1
ATOM 1399 N N . SER A 1 176 ? 4.867 8.914 -3.891 1 96.94 176 SER A N 1
ATOM 1400 C CA . SER A 1 176 ? 4.152 10.141 -4.215 1 96.94 176 SER A CA 1
ATOM 1401 C C . SER A 1 176 ? 2.656 9.891 -4.363 1 96.94 176 SER A C 1
ATOM 1403 O O . SER A 1 176 ? 2.236 8.781 -4.703 1 96.94 176 SER A O 1
ATOM 1405 N N . GLU A 1 177 ? 1.859 10.852 -4.051 1 95.81 177 GLU A N 1
ATOM 1406 C CA . GLU A 1 177 ? 0.434 10.773 -4.355 1 95.81 177 GLU A CA 1
ATOM 1407 C C . GLU A 1 177 ? 0.181 10.906 -5.855 1 95.81 177 GLU A C 1
ATOM 1409 O O . GLU A 1 177 ? -0.873 10.508 -6.352 1 95.81 177 GLU A O 1
ATOM 1414 N N . HIS A 1 178 ? 1.146 11.43 -6.547 1 96.25 178 HIS A N 1
ATOM 1415 C CA . HIS A 1 178 ? 1.015 11.742 -7.965 1 96.25 178 HIS A CA 1
ATOM 1416 C C . HIS A 1 178 ? 1.386 10.539 -8.828 1 96.25 178 HIS A C 1
ATOM 1418 O O . HIS A 1 178 ? 2.508 10.031 -8.742 1 96.25 178 HIS A O 1
ATOM 1424 N N . PHE A 1 179 ? 0.504 10.18 -9.727 1 95.94 179 PHE A N 1
ATOM 1425 C CA . PHE A 1 179 ? 0.629 8.992 -10.555 1 95.94 179 PHE A CA 1
ATOM 1426 C C . PHE A 1 179 ? 1.885 9.055 -11.422 1 95.94 179 PHE A C 1
ATOM 1428 O O . PHE A 1 179 ? 2.67 8.109 -11.453 1 95.94 179 PHE A O 1
ATOM 1435 N N . LEU A 1 180 ? 2.127 10.172 -12.062 1 95 180 LEU A N 1
ATOM 1436 C CA . LEU A 1 180 ? 3.229 10.305 -13.008 1 95 180 LEU A CA 1
ATOM 1437 C C . LEU A 1 180 ? 4.574 10.227 -12.289 1 95 180 LEU A C 1
ATOM 1439 O O . LEU A 1 180 ? 5.551 9.719 -12.844 1 95 180 LEU A O 1
ATOM 1443 N N . MET A 1 181 ? 4.621 10.734 -11.078 1 95.56 181 MET A N 1
ATOM 1444 C CA . MET A 1 181 ? 5.867 10.672 -10.32 1 95.56 181 MET A CA 1
ATOM 1445 C C . MET A 1 181 ? 6.215 9.227 -9.969 1 95.56 181 MET A C 1
ATOM 1447 O O . MET A 1 181 ? 7.375 8.82 -10.07 1 95.56 181 MET A O 1
ATOM 1451 N N . ASN A 1 182 ? 5.242 8.469 -9.562 1 96.75 182 ASN A N 1
ATOM 1452 C CA . ASN A 1 182 ? 5.48 7.059 -9.273 1 96.75 182 ASN A CA 1
ATOM 1453 C C . ASN A 1 182 ? 5.918 6.297 -10.523 1 96.75 182 ASN A C 1
ATOM 1455 O O . ASN A 1 182 ? 6.809 5.449 -10.453 1 96.75 182 ASN A O 1
ATOM 1459 N N . LYS A 1 183 ? 5.309 6.637 -11.641 1 94.94 183 LYS A N 1
ATOM 1460 C CA . LYS A 1 183 ? 5.664 5.988 -12.898 1 94.94 183 LYS A CA 1
ATOM 1461 C C . LYS A 1 183 ? 7.078 6.367 -13.336 1 94.94 183 LYS A C 1
ATOM 1463 O O . LYS A 1 183 ? 7.816 5.535 -13.867 1 94.94 183 LYS A O 1
ATOM 1468 N N . ALA A 1 184 ? 7.422 7.59 -13.148 1 93.75 184 ALA A N 1
ATOM 1469 C CA . ALA A 1 184 ? 8.719 8.094 -13.594 1 93.75 184 ALA A CA 1
ATOM 1470 C C . ALA A 1 184 ? 9.844 7.539 -12.734 1 93.75 184 ALA A C 1
ATOM 1472 O O . ALA A 1 184 ? 10.953 7.301 -13.227 1 93.75 184 ALA A O 1
ATOM 1473 N N . PHE A 1 185 ? 9.602 7.348 -11.5 1 95.56 185 PHE A N 1
ATOM 1474 C CA . PHE A 1 185 ? 10.641 6.867 -10.602 1 95.56 185 PHE A CA 1
ATOM 1475 C C . PHE A 1 185 ? 10.383 5.422 -10.203 1 95.56 185 PHE A C 1
ATOM 1477 O O . PHE A 1 185 ? 10.734 4.496 -10.938 1 95.56 185 PHE A O 1
ATOM 1484 N N . SER A 1 186 ? 9.547 5.227 -9.094 1 97.56 186 SER A N 1
ATOM 1485 C CA . SER A 1 186 ? 9.266 3.842 -8.734 1 97.56 186 SER A CA 1
ATOM 1486 C C . SER A 1 186 ? 8.164 3.76 -7.684 1 97.56 186 SER A C 1
ATOM 1488 O O . SER A 1 186 ? 8.125 4.562 -6.746 1 97.56 186 SER A O 1
ATOM 1490 N N . TYR A 1 187 ? 7.336 2.742 -7.836 1 97 187 TYR A N 1
ATOM 1491 C CA . TYR A 1 187 ? 6.336 2.422 -6.828 1 97 187 TYR A CA 1
ATOM 1492 C C . TYR A 1 187 ? 6.977 1.757 -5.613 1 97 187 TYR A C 1
ATOM 1494 O O . TYR A 1 187 ? 6.332 1.589 -4.578 1 97 187 TYR A O 1
ATOM 1502 N N . GLU A 1 188 ? 8.258 1.473 -5.738 1 97.31 188 GLU A N 1
ATOM 1503 C CA . GLU A 1 188 ? 8.961 0.806 -4.648 1 97.31 188 GLU A CA 1
ATOM 1504 C C . GLU A 1 188 ? 9.898 1.772 -3.922 1 97.31 188 GLU A C 1
ATOM 1506 O O . GLU A 1 188 ? 10.656 1.365 -3.039 1 97.31 188 GLU A O 1
ATOM 1511 N N . MET A 1 189 ? 9.805 3.016 -4.273 1 98.44 189 MET A N 1
ATOM 1512 C CA . MET A 1 189 ? 10.68 4.035 -3.703 1 98.44 189 MET A CA 1
ATOM 1513 C C . MET A 1 189 ? 9.922 4.918 -2.717 1 98.44 189 MET A C 1
ATOM 1515 O O . MET A 1 189 ? 8.805 5.355 -3.004 1 98.44 189 MET A O 1
ATOM 1519 N N . ALA A 1 190 ? 10.5 5.109 -1.574 1 98.75 190 ALA A N 1
ATOM 1520 C CA . ALA A 1 190 ? 10.008 6.168 -0.695 1 98.75 190 ALA A CA 1
ATOM 1521 C C . ALA A 1 190 ? 10.477 7.539 -1.173 1 98.75 190 ALA A C 1
ATOM 1523 O O . ALA A 1 190 ? 11.672 7.754 -1.388 1 98.75 190 ALA A O 1
ATOM 1524 N N . PHE A 1 191 ? 9.586 8.398 -1.328 1 98.62 191 PHE A N 1
ATOM 1525 C CA . PHE A 1 191 ? 9.953 9.75 -1.712 1 98.62 191 PHE A CA 1
ATOM 1526 C C . PHE A 1 191 ? 10.508 10.516 -0.518 1 98.62 191 PHE A C 1
ATOM 1528 O O . PHE A 1 191 ? 9.859 10.602 0.528 1 98.62 191 PHE A O 1
ATOM 1535 N N . GLY A 1 192 ? 11.633 11.055 -0.705 1 98.12 192 GLY A N 1
ATOM 1536 C CA . GLY A 1 192 ? 12.391 11.633 0.393 1 98.12 192 GLY A CA 1
ATOM 1537 C C . GLY A 1 192 ? 11.711 12.836 1.019 1 98.12 192 GLY A C 1
ATOM 1538 O O . GLY A 1 192 ? 11.852 13.086 2.219 1 98.12 192 GLY A O 1
ATOM 1539 N N . GLY A 1 193 ? 10.992 13.555 0.216 1 97.75 193 GLY A N 1
ATOM 1540 C CA . GLY A 1 193 ? 10.297 14.727 0.733 1 97.75 193 GLY A CA 1
ATOM 1541 C C . GLY A 1 193 ? 9.25 14.383 1.776 1 97.75 193 GLY A C 1
ATOM 1542 O O . GLY A 1 193 ? 8.984 15.18 2.68 1 97.75 193 GLY A O 1
ATOM 1543 N N . ALA A 1 194 ? 8.68 13.234 1.639 1 98.44 194 ALA A N 1
ATOM 1544 C CA . ALA A 1 194 ? 7.672 12.797 2.604 1 98.44 194 ALA A CA 1
ATOM 1545 C C . ALA A 1 194 ? 8.328 12.344 3.908 1 98.44 194 ALA A C 1
ATOM 1547 O O . ALA A 1 194 ? 7.68 12.312 4.957 1 98.44 194 ALA A O 1
ATOM 1548 N N . GLY A 1 195 ? 9.578 12 3.83 1 98.75 195 GLY A N 1
ATOM 1549 C CA . GLY A 1 195 ? 10.297 11.391 4.941 1 98.75 195 GLY A CA 1
ATOM 1550 C C . GLY A 1 195 ? 10.547 9.906 4.746 1 98.75 195 GLY A C 1
ATOM 1551 O O . GLY A 1 195 ? 9.727 9.211 4.148 1 98.75 195 GLY A O 1
ATOM 1552 N N . ILE A 1 196 ? 11.703 9.477 5.215 1 98.94 196 ILE A N 1
ATOM 1553 C CA . ILE A 1 196 ? 12.117 8.078 5.188 1 98.94 196 ILE A CA 1
ATOM 1554 C C . ILE A 1 196 ? 12.594 7.652 6.578 1 98.94 196 ILE A C 1
ATOM 1556 O O . ILE A 1 196 ? 13.391 8.352 7.207 1 98.94 196 ILE A O 1
ATOM 1560 N N . ALA A 1 197 ? 12.078 6.582 7.074 1 98.94 197 ALA A N 1
ATOM 1561 C CA . ALA A 1 197 ? 12.578 5.992 8.312 1 98.94 197 ALA A CA 1
ATOM 1562 C C . ALA A 1 197 ? 13.273 4.656 8.039 1 98.94 197 ALA A C 1
ATOM 1564 O O . ALA A 1 197 ? 12.727 3.795 7.352 1 98.94 197 ALA A O 1
ATOM 1565 N N . ILE A 1 198 ? 14.477 4.527 8.516 1 98.94 198 ILE A N 1
ATOM 1566 C CA . ILE A 1 198 ? 15.25 3.299 8.383 1 98.94 198 ILE A CA 1
ATOM 1567 C C . ILE A 1 198 ? 15.648 2.787 9.766 1 98.94 198 ILE A C 1
ATOM 1569 O O . ILE A 1 198 ? 16.141 3.551 10.594 1 98.94 198 ILE A O 1
ATOM 1573 N N . SER A 1 199 ? 15.406 1.529 10.055 1 98.88 199 SER A N 1
ATOM 1574 C CA . SER A 1 199 ? 15.797 0.955 11.344 1 98.88 199 SER A CA 1
ATOM 1575 C C . SER A 1 199 ? 17.312 1.003 11.531 1 98.88 199 SER A C 1
ATOM 1577 O O . SER A 1 199 ? 18.062 0.949 10.562 1 98.88 199 SER A O 1
ATOM 1579 N N . SER A 1 200 ? 17.719 1.037 12.734 1 98.69 200 SER A N 1
ATOM 1580 C CA . SER A 1 200 ? 19.125 1.254 13.07 1 98.69 200 SER A CA 1
ATOM 1581 C C . SER A 1 200 ? 20 0.149 12.5 1 98.69 200 SER A C 1
ATOM 1583 O O . SER A 1 200 ? 21.016 0.428 11.852 1 98.69 200 SER A O 1
ATOM 1585 N N . PRO A 1 201 ? 19.672 -1.154 12.672 1 98.31 201 PRO A N 1
ATOM 1586 C CA . PRO A 1 201 ? 20.547 -2.18 12.102 1 98.31 201 PRO A CA 1
ATOM 1587 C C . PRO A 1 201 ? 20.703 -2.059 10.586 1 98.31 201 PRO A C 1
ATOM 1589 O O . PRO A 1 201 ? 21.797 -2.23 10.055 1 98.31 201 PRO A O 1
ATOM 1592 N N . LEU A 1 202 ? 19.641 -1.726 9.906 1 98.75 202 LEU A N 1
ATOM 1593 C CA . LEU A 1 202 ? 19.688 -1.562 8.461 1 98.75 202 LEU A CA 1
ATOM 1594 C C . LEU A 1 202 ? 20.484 -0.315 8.086 1 98.75 202 LEU A C 1
ATOM 1596 O O . LEU A 1 202 ? 21.297 -0.342 7.152 1 98.75 202 LEU A O 1
ATOM 1600 N N . ALA A 1 203 ? 20.25 0.744 8.805 1 98.81 203 ALA A N 1
ATOM 1601 C CA . ALA A 1 203 ? 20.938 2.002 8.516 1 98.81 203 ALA A CA 1
ATOM 1602 C C . ALA A 1 203 ? 22.453 1.851 8.664 1 98.81 203 ALA A C 1
ATOM 1604 O O . ALA A 1 203 ? 23.219 2.406 7.875 1 98.81 203 ALA A O 1
ATOM 1605 N N . LYS A 1 204 ? 22.828 1.176 9.625 1 98.44 204 LYS A N 1
ATOM 1606 C CA . LYS A 1 204 ? 24.266 0.974 9.867 1 98.44 204 LYS A CA 1
ATOM 1607 C C . LYS A 1 204 ? 24.906 0.187 8.727 1 98.44 204 LYS A C 1
ATOM 1609 O O . LYS A 1 204 ? 25.969 0.548 8.242 1 98.44 204 LYS A O 1
ATOM 1614 N N . VAL A 1 205 ? 24.234 -0.829 8.305 1 98.56 205 VAL A N 1
ATOM 1615 C CA . VAL A 1 205 ? 24.734 -1.607 7.184 1 98.56 205 VAL A CA 1
ATOM 1616 C C . VAL A 1 205 ? 24.734 -0.753 5.918 1 98.56 205 VAL A C 1
ATOM 1618 O O . VAL A 1 205 ? 25.703 -0.744 5.16 1 98.56 205 VAL A O 1
ATOM 1621 N N . LEU A 1 206 ? 23.641 -0.033 5.699 1 98.69 206 LEU A N 1
ATOM 1622 C CA . LEU A 1 206 ? 23.547 0.852 4.543 1 98.69 206 LEU A CA 1
ATOM 1623 C C . LEU A 1 206 ? 24.672 1.882 4.543 1 98.69 206 LEU A C 1
ATOM 1625 O O . LEU A 1 206 ? 25.281 2.139 3.502 1 98.69 206 LEU A O 1
ATOM 1629 N N . GLY A 1 207 ? 24.922 2.445 5.703 1 98 207 GLY A N 1
ATOM 1630 C CA . GLY A 1 207 ? 25.969 3.439 5.824 1 98 207 GLY A CA 1
ATOM 1631 C C . GLY A 1 207 ? 27.344 2.92 5.402 1 98 207 GLY A C 1
ATOM 1632 O O . GLY A 1 207 ? 28.141 3.66 4.828 1 98 207 GLY A O 1
ATOM 1633 N N . LYS A 1 208 ? 27.562 1.653 5.621 1 97.31 208 LYS A N 1
ATOM 1634 C CA . LYS A 1 208 ? 28.844 1.038 5.312 1 97.31 208 LYS A CA 1
ATOM 1635 C C . LYS A 1 208 ? 29.016 0.848 3.807 1 97.31 208 LYS A C 1
ATOM 1637 O O . LYS A 1 208 ? 30.125 0.966 3.283 1 97.31 208 LYS A O 1
ATOM 1642 N N . VAL A 1 209 ? 27.953 0.614 3.152 1 97.88 209 VAL A N 1
ATOM 1643 C CA . VAL A 1 209 ? 28.078 0.187 1.763 1 97.88 209 VAL A CA 1
ATOM 1644 C C . VAL A 1 209 ? 27.594 1.297 0.834 1 97.88 209 VAL A C 1
ATOM 1646 O O . VAL A 1 209 ? 27.703 1.186 -0.389 1 97.88 209 VAL A O 1
ATOM 1649 N N . PHE A 1 210 ? 27.094 2.367 1.32 1 98.19 210 PHE A N 1
ATOM 1650 C CA . PHE A 1 210 ? 26.312 3.348 0.568 1 98.19 210 PHE A CA 1
ATOM 1651 C C . PHE A 1 210 ? 27.188 4.02 -0.495 1 98.19 210 PHE A C 1
ATOM 1653 O O . PHE A 1 210 ? 26.766 4.152 -1.646 1 98.19 210 PHE A O 1
ATOM 1660 N N . ASP A 1 211 ? 28.391 4.453 -0.165 1 97.44 211 ASP A N 1
ATOM 1661 C CA . ASP A 1 211 ? 29.25 5.164 -1.109 1 97.44 211 ASP A CA 1
ATOM 1662 C C . ASP A 1 211 ? 29.594 4.281 -2.305 1 97.44 211 ASP A C 1
ATOM 1664 O O . ASP A 1 211 ? 29.516 4.723 -3.453 1 97.44 211 ASP A O 1
ATOM 1668 N N . ALA A 1 212 ? 29.953 3.061 -2.012 1 96.69 212 ALA A N 1
ATOM 1669 C CA . ALA A 1 212 ? 30.266 2.137 -3.102 1 96.69 212 ALA A CA 1
ATOM 1670 C C . ALA A 1 212 ? 29.031 1.908 -3.982 1 96.69 212 ALA A C 1
ATOM 1672 O O . ALA A 1 212 ? 29.156 1.784 -5.203 1 96.69 212 ALA A O 1
ATOM 1673 N N . CYS A 1 213 ? 27.922 1.881 -3.377 1 97.88 213 CYS A N 1
ATOM 1674 C CA . CYS A 1 213 ? 26.672 1.64 -4.098 1 97.88 213 CYS A CA 1
ATOM 1675 C C . CYS A 1 213 ? 26.328 2.814 -5.004 1 97.88 213 CYS A C 1
ATOM 1677 O O . CYS A 1 213 ? 26.047 2.627 -6.188 1 97.88 213 CYS A O 1
ATOM 1679 N N . ILE A 1 214 ? 26.344 4.043 -4.488 1 97.44 214 ILE A N 1
ATOM 1680 C CA . ILE A 1 214 ? 25.844 5.172 -5.266 1 97.44 214 ILE A CA 1
ATOM 1681 C C . ILE A 1 214 ? 26.797 5.477 -6.414 1 97.44 214 ILE A C 1
ATOM 1683 O O . ILE A 1 214 ? 26.422 6.156 -7.375 1 97.44 214 ILE A O 1
ATOM 1687 N N . GLU A 1 215 ? 28.047 4.992 -6.352 1 96.56 215 GLU A N 1
ATOM 1688 C CA . GLU A 1 215 ? 28.984 5.121 -7.469 1 96.56 215 GLU A CA 1
ATOM 1689 C C . GLU A 1 215 ? 28.453 4.418 -8.711 1 96.56 215 GLU A C 1
ATOM 1691 O O . GLU A 1 215 ? 28.75 4.824 -9.836 1 96.56 215 GLU A O 1
ATOM 1696 N N . ARG A 1 216 ? 27.594 3.48 -8.508 1 96.31 216 ARG A N 1
ATOM 1697 C CA . ARG A 1 216 ? 27.062 2.693 -9.617 1 96.31 216 ARG A CA 1
ATOM 1698 C C . ARG A 1 216 ? 25.859 3.377 -10.25 1 96.31 216 ARG A C 1
ATOM 1700 O O . ARG A 1 216 ? 25.359 2.932 -11.289 1 96.31 216 ARG A O 1
ATOM 1707 N N . TYR A 1 217 ? 25.422 4.523 -9.695 1 97.5 217 TYR A N 1
ATOM 1708 C CA . TYR A 1 217 ? 24.172 5.121 -10.164 1 97.5 217 TYR A CA 1
ATOM 1709 C C . TYR A 1 217 ? 24.375 6.594 -10.5 1 97.5 217 TYR A C 1
ATOM 1711 O O . TYR A 1 217 ? 23.609 7.449 -10.039 1 97.5 217 TYR A O 1
ATOM 1719 N N . PRO A 1 218 ? 25.328 6.934 -11.336 1 97.25 218 PRO A N 1
ATOM 1720 C CA . PRO A 1 218 ? 25.547 8.336 -11.711 1 97.25 218 PRO A CA 1
ATOM 1721 C C . PRO A 1 218 ? 24.391 8.906 -12.531 1 97.25 218 PRO A C 1
ATOM 1723 O O . PRO A 1 218 ? 24.234 10.125 -12.617 1 97.25 218 PRO A O 1
ATOM 1726 N N . HIS A 1 219 ? 23.531 8.039 -13.094 1 96.88 219 HIS A N 1
ATOM 1727 C CA . HIS A 1 219 ? 22.516 8.445 -14.055 1 96.88 219 HIS A CA 1
ATOM 1728 C C . HIS A 1 219 ? 21.203 8.773 -13.359 1 96.88 219 HIS A C 1
ATOM 1730 O O . HIS A 1 219 ? 20.25 9.25 -14 1 96.88 219 HIS A O 1
ATOM 1736 N N . LEU A 1 220 ? 21.094 8.492 -12.07 1 97.38 220 LEU A N 1
ATOM 1737 C CA . LEU A 1 220 ? 19.844 8.727 -11.367 1 97.38 220 LEU A CA 1
ATOM 1738 C C . LEU A 1 220 ? 19.656 10.219 -11.078 1 97.38 220 LEU A C 1
ATOM 1740 O O . LEU A 1 220 ? 20.625 10.938 -10.852 1 97.38 220 LEU A O 1
ATOM 1744 N N . PHE A 1 221 ? 18.391 10.617 -11.023 1 95.19 221 PHE A N 1
ATOM 1745 C CA . PHE A 1 221 ? 18.031 12.023 -10.859 1 95.19 221 PHE A CA 1
ATOM 1746 C C . PHE A 1 221 ? 18.234 12.469 -9.422 1 95.19 221 PHE A C 1
ATOM 1748 O O . PHE A 1 221 ? 18.969 13.43 -9.164 1 95.19 221 PHE A O 1
ATOM 1755 N N . GLY A 1 222 ? 17.656 11.719 -8.492 1 94.88 222 GLY A N 1
ATOM 1756 C CA . GLY A 1 222 ? 17.531 12.266 -7.145 1 94.88 222 GLY A CA 1
ATOM 1757 C C . GLY A 1 222 ? 18.172 11.383 -6.086 1 94.88 222 GLY A C 1
ATOM 1758 O O . GLY A 1 222 ? 18.672 10.297 -6.391 1 94.88 222 GLY A O 1
ATOM 1759 N N . SER A 1 223 ? 18.203 11.977 -4.844 1 97.62 223 SER A N 1
ATOM 1760 C CA . SER A 1 223 ? 18.766 11.297 -3.676 1 97.62 223 SER A CA 1
ATOM 1761 C C . SER A 1 223 ? 17.922 10.07 -3.301 1 97.62 223 SER A C 1
ATOM 1763 O O . SER A 1 223 ? 18.484 9.031 -2.951 1 97.62 223 SER A O 1
ATOM 1765 N N . ASP A 1 224 ? 16.609 10.211 -3.375 1 97.81 224 ASP A N 1
ATOM 1766 C CA . ASP A 1 224 ? 15.719 9.125 -2.951 1 97.81 224 ASP A CA 1
ATOM 1767 C C . ASP A 1 224 ? 15.875 7.906 -3.855 1 97.81 224 ASP A C 1
ATOM 1769 O O . ASP A 1 224 ? 15.789 6.766 -3.391 1 97.81 224 ASP A O 1
ATOM 1773 N N . ALA A 1 225 ? 16.094 8.18 -5.152 1 98.25 225 ALA A N 1
ATOM 1774 C CA . ALA A 1 225 ? 16.328 7.062 -6.07 1 98.25 225 ALA A CA 1
ATOM 1775 C C . ALA A 1 225 ? 17.609 6.312 -5.715 1 98.25 225 ALA A C 1
ATOM 1777 O O . ALA A 1 225 ? 17.672 5.086 -5.848 1 98.25 225 ALA A O 1
ATOM 1778 N N . ARG A 1 226 ? 18.656 7.004 -5.324 1 98.56 226 ARG A N 1
ATOM 1779 C CA . ARG A 1 226 ? 19.922 6.375 -4.918 1 98.56 226 ARG A CA 1
ATOM 1780 C C . ARG A 1 226 ? 19.734 5.57 -3.639 1 98.56 226 ARG A C 1
ATOM 1782 O O . ARG A 1 226 ? 20.219 4.441 -3.537 1 98.56 226 ARG A O 1
ATOM 1789 N N . ILE A 1 227 ? 19 6.145 -2.666 1 98.81 227 ILE A N 1
ATOM 1790 C CA . ILE A 1 227 ? 18.719 5.445 -1.417 1 98.81 227 ILE A CA 1
ATOM 1791 C C . ILE A 1 227 ? 17.938 4.164 -1.705 1 98.81 227 ILE A C 1
ATOM 1793 O O . ILE A 1 227 ? 18.297 3.086 -1.231 1 98.81 227 ILE A O 1
ATOM 1797 N N . TYR A 1 228 ? 16.906 4.289 -2.514 1 98.81 228 TYR A N 1
ATOM 1798 C CA . TYR A 1 228 ? 16.094 3.141 -2.896 1 98.81 228 TYR A CA 1
ATOM 1799 C C . TYR A 1 228 ? 16.953 2.072 -3.574 1 98.81 228 TYR A C 1
ATOM 1801 O O . TYR A 1 228 ? 16.844 0.888 -3.242 1 98.81 228 TYR A O 1
ATOM 1809 N N . SER A 1 229 ? 17.766 2.479 -4.527 1 98.81 229 SER A N 1
ATOM 1810 C CA . SER A 1 229 ? 18.578 1.527 -5.289 1 98.81 229 SER A CA 1
ATOM 1811 C C . SER A 1 229 ? 19.5 0.736 -4.379 1 98.81 229 SER A C 1
ATOM 1813 O O . SER A 1 229 ? 19.641 -0.48 -4.527 1 98.81 229 SER A O 1
ATOM 1815 N N . CYS A 1 230 ? 20.109 1.411 -3.455 1 98.81 230 CYS A N 1
ATOM 1816 C CA . CYS A 1 230 ? 21.062 0.741 -2.568 1 98.81 230 CYS A CA 1
ATOM 1817 C C . CYS A 1 230 ? 20.328 -0.161 -1.578 1 98.81 230 CYS A C 1
ATOM 1819 O O . CYS A 1 230 ? 20.844 -1.217 -1.202 1 98.81 230 CYS A O 1
ATOM 1821 N N . LEU A 1 231 ? 19.141 0.235 -1.135 1 98.81 231 LEU A N 1
ATOM 1822 C CA . LEU A 1 231 ? 18.344 -0.643 -0.291 1 98.81 231 LEU A CA 1
ATOM 1823 C C . LEU A 1 231 ? 17.875 -1.864 -1.073 1 98.81 231 LEU A C 1
ATOM 1825 O O . LEU A 1 231 ? 17.812 -2.971 -0.532 1 98.81 231 LEU A O 1
ATOM 1829 N N . ALA A 1 232 ? 17.516 -1.625 -2.336 1 98.5 232 ALA A N 1
ATOM 1830 C CA . ALA A 1 232 ? 17.172 -2.754 -3.197 1 98.5 232 ALA A CA 1
ATOM 1831 C C . ALA A 1 232 ? 18.328 -3.738 -3.305 1 98.5 232 ALA A C 1
ATOM 1833 O O . ALA A 1 232 ? 18.125 -4.953 -3.244 1 98.5 232 ALA A O 1
ATOM 1834 N N . GLU A 1 233 ? 19.562 -3.225 -3.445 1 98.62 233 GLU A N 1
ATOM 1835 C CA . GLU A 1 233 ? 20.734 -4.086 -3.541 1 98.62 233 GLU A CA 1
ATOM 1836 C C . GLU A 1 233 ? 20.969 -4.859 -2.244 1 98.62 233 GLU A C 1
ATOM 1838 O O . GLU A 1 233 ? 21.562 -5.941 -2.254 1 98.62 233 GLU A O 1
ATOM 1843 N N . LEU A 1 234 ? 20.5 -4.27 -1.151 1 98.62 234 LEU A N 1
ATOM 1844 C CA . LEU A 1 234 ? 20.578 -4.973 0.124 1 98.62 234 LEU A CA 1
ATOM 1845 C C . LEU A 1 234 ? 19.438 -5.961 0.276 1 98.62 234 LEU A C 1
ATOM 1847 O O . LEU A 1 234 ? 19.359 -6.699 1.263 1 98.62 234 LEU A O 1
ATOM 1851 N N . GLY A 1 235 ? 18.5 -5.965 -0.632 1 98.12 235 GLY A N 1
ATOM 1852 C CA . GLY A 1 235 ? 17.391 -6.914 -0.644 1 98.12 235 GLY A CA 1
ATOM 1853 C C . GLY A 1 235 ? 16.203 -6.453 0.163 1 98.12 235 GLY A C 1
ATOM 1854 O O . GLY A 1 235 ? 15.352 -7.262 0.546 1 98.12 235 GLY A O 1
ATOM 1855 N N . VAL A 1 236 ? 16.156 -5.156 0.485 1 98.31 236 VAL A N 1
ATOM 1856 C CA . VAL A 1 236 ? 15.102 -4.652 1.371 1 98.31 236 VAL A CA 1
ATOM 1857 C C . VAL A 1 236 ? 14.086 -3.85 0.565 1 98.31 236 VAL A C 1
ATOM 1859 O O . VAL A 1 236 ? 14.461 -3.021 -0.268 1 98.31 236 VAL A O 1
ATOM 1862 N N . GLY A 1 237 ? 12.781 -4.168 0.757 1 97.25 237 GLY A N 1
ATOM 1863 C CA . GLY A 1 237 ? 11.703 -3.449 0.091 1 97.25 237 GLY A CA 1
ATOM 1864 C C . GLY A 1 237 ? 11.062 -2.389 0.966 1 97.25 237 GLY A C 1
ATOM 1865 O O . GLY A 1 237 ? 11.32 -2.332 2.172 1 97.25 237 GLY A O 1
ATOM 1866 N N . LEU A 1 238 ? 10.195 -1.623 0.337 1 97.94 238 LEU A N 1
ATOM 1867 C CA . LEU A 1 238 ? 9.539 -0.5 0.997 1 97.94 238 LEU A CA 1
ATOM 1868 C C . LEU A 1 238 ? 8.391 -0.981 1.875 1 97.94 238 LEU A C 1
ATOM 1870 O O . LEU A 1 238 ? 7.586 -1.812 1.45 1 97.94 238 LEU A O 1
ATOM 1874 N N . THR A 1 239 ? 8.375 -0.607 3.113 1 98 239 THR A N 1
ATOM 1875 C CA . THR A 1 239 ? 7.199 -0.676 3.967 1 98 239 THR A CA 1
ATOM 1876 C C . THR A 1 239 ? 6.398 0.621 3.887 1 98 239 THR A C 1
ATOM 1878 O O . THR A 1 239 ? 6.859 1.671 4.336 1 98 239 THR A O 1
ATOM 1881 N N . HIS A 1 240 ? 5.215 0.504 3.416 1 96.88 240 HIS A N 1
ATOM 1882 C CA . HIS A 1 240 ? 4.418 1.683 3.084 1 96.88 240 HIS A CA 1
ATOM 1883 C C . HIS A 1 240 ? 3.637 2.178 4.297 1 96.88 240 HIS A C 1
ATOM 1885 O O . HIS A 1 240 ? 2.877 1.418 4.902 1 96.88 240 HIS A O 1
ATOM 1891 N N . GLU A 1 241 ? 3.83 3.432 4.656 1 97.81 241 GLU A N 1
ATOM 1892 C CA . GLU A 1 241 ? 3.047 4.129 5.668 1 97.81 241 GLU A CA 1
ATOM 1893 C C . GLU A 1 241 ? 2.406 5.391 5.102 1 97.81 241 GLU A C 1
ATOM 1895 O O . GLU A 1 241 ? 3.09 6.391 4.867 1 97.81 241 GLU A O 1
ATOM 1900 N N . PRO A 1 242 ? 1.095 5.367 5.004 1 96.38 242 PRO A N 1
ATOM 1901 C CA . PRO A 1 242 ? 0.413 6.445 4.281 1 96.38 242 PRO A CA 1
ATOM 1902 C C . PRO A 1 242 ? 0.414 7.766 5.051 1 96.38 242 PRO A C 1
ATOM 1904 O O . PRO A 1 242 ? -0.027 8.789 4.523 1 96.38 242 PRO A O 1
ATOM 1907 N N . GLY A 1 243 ? 0.891 7.816 6.238 1 97.94 243 GLY A N 1
ATOM 1908 C CA . GLY A 1 243 ? 0.972 9.047 7.008 1 97.94 243 GLY A CA 1
ATOM 1909 C C . GLY A 1 243 ? 2.082 9.969 6.539 1 97.94 243 GLY A C 1
ATOM 1910 O O . GLY A 1 243 ? 2.121 11.141 6.918 1 97.94 243 GLY A O 1
ATOM 1911 N N . PHE A 1 244 ? 3.041 9.422 5.75 1 98.62 244 PHE A N 1
ATOM 1912 C CA . PHE A 1 244 ? 4.07 10.227 5.102 1 98.62 244 PHE A CA 1
ATOM 1913 C C . PHE A 1 244 ? 3.539 10.844 3.811 1 98.62 244 PHE A C 1
ATOM 1915 O O . PHE A 1 244 ? 3.115 10.125 2.902 1 98.62 244 PHE A O 1
ATOM 1922 N N . HIS A 1 245 ? 3.613 12.195 3.709 1 98.31 245 HIS A N 1
ATOM 1923 C CA . HIS A 1 245 ? 3.004 12.812 2.537 1 98.31 245 HIS A CA 1
ATOM 1924 C C . HIS A 1 245 ? 4.031 13.602 1.731 1 98.31 245 HIS A C 1
ATOM 1926 O O . HIS A 1 245 ? 4.562 14.609 2.205 1 98.31 245 HIS A O 1
ATOM 1932 N N . GLN A 1 246 ? 4.305 13.125 0.523 1 97.75 246 GLN A N 1
ATOM 1933 C CA . GLN A 1 246 ? 5.125 13.859 -0.435 1 97.75 246 GLN A CA 1
ATOM 1934 C C . GLN A 1 246 ? 4.387 15.078 -0.965 1 97.75 246 GLN A C 1
ATOM 1936 O O . GLN A 1 246 ? 4.973 16.156 -1.097 1 97.75 246 GLN A O 1
ATOM 1941 N N . LEU A 1 247 ? 3.123 14.961 -1.318 1 95.69 247 LEU A N 1
ATOM 1942 C CA . LEU A 1 247 ? 2.178 16 -1.706 1 95.69 247 LEU A CA 1
ATOM 1943 C C . LEU A 1 247 ? 2.66 16.734 -2.951 1 95.69 247 LEU A C 1
ATOM 1945 O O . LEU A 1 247 ? 2.764 17.969 -2.953 1 95.69 247 LEU A O 1
ATOM 1949 N N . ASP A 1 248 ? 2.852 15.961 -4.016 1 95.19 248 ASP A N 1
ATOM 1950 C CA . ASP A 1 248 ? 3.166 16.562 -5.309 1 95.19 248 ASP A CA 1
ATOM 1951 C C . ASP A 1 248 ? 1.921 17.172 -5.949 1 95.19 248 ASP A C 1
ATOM 1953 O O . ASP A 1 248 ? 1.496 16.75 -7.023 1 95.19 248 ASP A O 1
ATOM 1957 N N . VAL A 1 249 ? 1.373 18.094 -5.238 1 93.88 249 VAL A N 1
ATOM 1958 C CA . VAL A 1 249 ? 0.231 18.891 -5.676 1 93.88 249 VAL A CA 1
ATOM 1959 C C . VAL A 1 249 ? 0.584 20.375 -5.609 1 93.88 249 VAL A C 1
ATOM 1961 O O . VAL A 1 249 ? 1.585 20.75 -5 1 93.88 249 VAL A O 1
ATOM 1964 N N . ARG A 1 250 ? -0.176 21.203 -6.297 1 92.81 250 ARG A N 1
ATOM 1965 C CA . ARG A 1 250 ? -0.056 22.656 -6.223 1 92.81 250 ARG A CA 1
ATOM 1966 C C . ARG A 1 250 ? -1.407 23.297 -5.938 1 92.81 250 ARG A C 1
ATOM 1968 O O . ARG A 1 250 ? -2.453 22.688 -6.141 1 92.81 250 ARG A O 1
ATOM 1975 N N . GLY A 1 251 ? -1.295 24.453 -5.348 1 93.81 251 GLY A N 1
ATOM 1976 C CA . GLY A 1 251 ? -2.514 25.203 -5.102 1 93.81 251 GLY A CA 1
ATOM 1977 C C . GLY A 1 251 ? -3.154 24.891 -3.764 1 93.81 251 GLY A C 1
ATOM 1978 O O . GLY A 1 251 ? -2.504 24.984 -2.721 1 93.81 251 GLY A O 1
ATOM 1979 N N . ASN A 1 252 ? -4.398 24.469 -3.811 1 95.69 252 ASN A N 1
ATOM 1980 C CA . ASN A 1 252 ? -5.188 24.25 -2.602 1 95.69 252 ASN A CA 1
ATOM 1981 C C . ASN A 1 252 ? -5.156 22.797 -2.152 1 95.69 252 ASN A C 1
ATOM 1983 O O . ASN A 1 252 ? -5.82 21.953 -2.75 1 95.69 252 ASN A O 1
ATOM 1987 N N . MET A 1 253 ? -4.543 22.531 -1.026 1 95 253 MET A N 1
ATOM 1988 C CA . MET A 1 253 ? -4.367 21.156 -0.526 1 95 253 MET A CA 1
ATOM 1989 C C . MET A 1 253 ? -5.59 20.719 0.274 1 95 253 MET A C 1
ATOM 1991 O O . MET A 1 253 ? -5.586 19.641 0.874 1 95 253 MET A O 1
ATOM 1995 N N . PHE A 1 254 ? -6.648 21.453 0.259 1 96.88 254 PHE A N 1
ATOM 1996 C CA . PHE A 1 254 ? -7.816 21.25 1.104 1 96.88 254 PHE A CA 1
ATOM 1997 C C . PHE A 1 254 ? -8.32 19.812 0.995 1 96.88 254 PHE A C 1
ATOM 1999 O O . PHE A 1 254 ? -8.523 19.156 2.01 1 96.88 254 PHE A O 1
ATOM 2006 N N . GLY A 1 255 ? -8.492 19.359 -0.167 1 97.38 255 GLY A N 1
ATOM 2007 C CA . GLY A 1 255 ? -9.055 18.031 -0.374 1 97.38 255 GLY A CA 1
ATOM 2008 C C . GLY A 1 255 ? -8.242 16.922 0.282 1 97.38 255 GLY A C 1
ATOM 2009 O O . GLY A 1 255 ? -8.797 16.031 0.917 1 97.38 255 GLY A O 1
ATOM 2010 N N . VAL A 1 256 ? -6.938 16.969 0.166 1 96.56 256 VAL A N 1
ATOM 2011 C CA . VAL A 1 256 ? -6.047 15.953 0.708 1 96.56 256 VAL A CA 1
ATOM 2012 C C . VAL A 1 256 ? -6.09 15.984 2.234 1 96.56 256 VAL A C 1
ATOM 2014 O O . VAL A 1 256 ? -6.164 14.938 2.883 1 96.56 256 VAL A O 1
ATOM 2017 N N . LEU A 1 257 ? -6.113 17.156 2.781 1 98 257 LEU A N 1
ATOM 2018 C CA . LEU A 1 257 ? -6.082 17.297 4.234 1 98 257 LEU A CA 1
ATOM 2019 C C . LEU A 1 257 ? -7.438 16.953 4.844 1 98 257 LEU A C 1
ATOM 2021 O O . LEU A 1 257 ? -7.508 16.438 5.957 1 98 257 LEU A O 1
ATOM 2025 N N . ALA A 1 258 ? -8.5 17.203 4.121 1 98.25 258 ALA A N 1
ATOM 2026 C CA . ALA A 1 258 ? -9.852 17.031 4.652 1 98.25 258 ALA A CA 1
ATOM 2027 C C . ALA A 1 258 ? -10.281 15.562 4.605 1 98.25 258 ALA A C 1
ATOM 2029 O O . ALA A 1 258 ? -11.258 15.172 5.25 1 98.25 258 ALA A O 1
ATOM 2030 N N . ALA A 1 259 ? -9.57 14.789 3.836 1 97.75 259 ALA A N 1
ATOM 2031 C CA . ALA A 1 259 ? -9.906 13.375 3.68 1 97.75 259 ALA A CA 1
ATOM 2032 C C . ALA A 1 259 ? -8.711 12.484 3.99 1 97.75 259 ALA A C 1
ATOM 2034 O O . ALA A 1 259 ? -8.445 11.516 3.277 1 97.75 259 ALA A O 1
ATOM 2035 N N . HIS A 1 260 ? -7.992 12.82 4.988 1 96 260 HIS A N 1
ATOM 2036 C CA . HIS A 1 260 ? -6.832 12.055 5.414 1 96 260 HIS A CA 1
ATOM 2037 C C . HIS A 1 260 ? -7.238 10.664 5.895 1 96 260 HIS A C 1
ATOM 2039 O O . HIS A 1 260 ? -8.336 10.484 6.426 1 96 260 HIS A O 1
ATOM 2045 N N . THR A 1 261 ? -6.438 9.719 5.75 1 90.62 261 THR A N 1
ATOM 2046 C CA . THR A 1 261 ? -6.691 8.328 6.098 1 90.62 261 THR A CA 1
ATOM 2047 C C . THR A 1 261 ? -6.789 8.156 7.613 1 90.62 261 THR A C 1
ATOM 2049 O O . THR A 1 261 ? -6.668 9.133 8.359 1 90.62 261 THR A O 1
ATOM 2052 N N . LEU A 1 262 ? -6.984 6.887 8.047 1 92.31 262 LEU A N 1
ATOM 2053 C CA . LEU A 1 262 ? -7.156 6.57 9.461 1 92.31 262 LEU A CA 1
ATOM 2054 C C . LEU A 1 262 ? -5.805 6.465 10.156 1 92.31 262 LEU A C 1
ATOM 2056 O O . LEU A 1 262 ? -5.742 6.398 11.391 1 92.31 262 LEU A O 1
ATOM 2060 N N . ARG A 1 263 ? -4.73 6.453 9.383 1 95 263 ARG A N 1
ATOM 2061 C CA . ARG A 1 263 ? -3.395 6.383 9.961 1 95 263 ARG A CA 1
ATOM 2062 C C . ARG A 1 263 ? -2.938 7.754 10.453 1 95 263 ARG A C 1
ATOM 2064 O O . ARG A 1 263 ? -3.357 8.781 9.914 1 95 263 ARG A O 1
ATOM 2071 N N . PRO A 1 264 ? -2.084 7.762 11.461 1 97.12 264 PRO A N 1
ATOM 2072 C CA . PRO A 1 264 ? -1.619 9.055 11.969 1 97.12 264 PRO A CA 1
ATOM 2073 C C . PRO A 1 264 ? -0.886 9.875 10.906 1 97.12 264 PRO A C 1
ATOM 2075 O O . PRO A 1 264 ? -0.143 9.32 10.094 1 97.12 264 PRO A O 1
ATOM 2078 N N . LEU A 1 265 ? -1.156 11.18 10.945 1 98.38 265 LEU A N 1
ATOM 2079 C CA . LEU A 1 265 ? -0.412 12.109 10.094 1 98.38 265 LEU A CA 1
ATOM 2080 C C . LEU A 1 265 ? 1.048 12.188 10.523 1 98.38 265 LEU A C 1
ATOM 2082 O O . LEU A 1 265 ? 1.349 12.641 11.633 1 98.38 265 LEU A O 1
ATOM 2086 N N . VAL A 1 266 ? 1.97 11.828 9.617 1 98.69 266 VAL A N 1
ATOM 2087 C CA . VAL A 1 266 ? 3.371 11.742 10.016 1 98.69 266 VAL A CA 1
ATOM 2088 C C . VAL A 1 266 ? 4.133 12.953 9.484 1 98.69 266 VAL A C 1
ATOM 2090 O O . VAL A 1 266 ? 4.988 13.516 10.18 1 98.69 266 VAL A O 1
ATOM 2093 N N . SER A 1 267 ? 3.834 13.352 8.258 1 98.75 267 SER A N 1
ATOM 2094 C CA . SER A 1 267 ? 4.59 14.453 7.68 1 98.75 267 SER A CA 1
ATOM 2095 C C . SER A 1 267 ? 3.834 15.102 6.523 1 98.75 267 SER A C 1
ATOM 2097 O O . SER A 1 267 ? 2.924 14.5 5.953 1 98.75 267 SER A O 1
ATOM 2099 N N . LEU A 1 268 ? 4.094 16.297 6.281 1 98.12 268 LEU A N 1
ATOM 2100 C CA . LEU A 1 268 ? 3.654 17.062 5.117 1 98.12 268 LEU A CA 1
ATOM 2101 C C . LEU A 1 268 ? 4.844 17.688 4.398 1 98.12 268 LEU A C 1
ATOM 2103 O O . LEU A 1 268 ? 5.781 18.172 5.039 1 98.12 268 LEU A O 1
ATOM 2107 N N . HIS A 1 269 ? 4.785 17.656 3.092 1 97.69 269 HIS A N 1
ATOM 2108 C CA . HIS A 1 269 ? 5.836 18.234 2.27 1 97.69 269 HIS A CA 1
ATOM 2109 C C . HIS A 1 269 ? 5.262 19.234 1.273 1 97.69 269 HIS A C 1
ATOM 2111 O O . HIS A 1 269 ? 4.047 19.281 1.064 1 97.69 269 HIS A O 1
ATOM 2117 N N . HIS A 1 270 ? 6.066 20.188 0.777 1 94.69 270 HIS A N 1
ATOM 2118 C CA . HIS A 1 270 ? 5.781 21.141 -0.287 1 94.69 270 HIS A CA 1
ATOM 2119 C C . HIS A 1 270 ? 4.758 22.172 0.164 1 94.69 270 HIS A C 1
ATOM 2121 O O . HIS A 1 270 ? 3.932 22.625 -0.632 1 94.69 270 HIS A O 1
ATOM 2127 N N . LEU A 1 271 ? 4.715 22.484 1.39 1 91.75 271 LEU A N 1
ATOM 2128 C CA . LEU A 1 271 ? 3.77 23.469 1.885 1 91.75 271 LEU A CA 1
ATOM 2129 C C . LEU A 1 271 ? 4.062 24.844 1.29 1 91.75 271 LEU A C 1
ATOM 2131 O O . LEU A 1 271 ? 3.146 25.656 1.09 1 91.75 271 LEU A O 1
ATOM 2135 N N . GLU A 1 272 ? 5.305 25.109 0.985 1 87.81 272 GLU A N 1
ATOM 2136 C CA . GLU A 1 272 ? 5.699 26.391 0.427 1 87.81 272 GLU A CA 1
ATOM 2137 C C . GLU A 1 272 ? 5.156 26.578 -0.988 1 87.81 272 GLU A C 1
ATOM 2139 O O . GLU A 1 272 ? 4.957 27.703 -1.444 1 87.81 272 GLU A O 1
ATOM 2144 N N . MET A 1 273 ? 4.93 25.484 -1.636 1 86.44 273 MET A N 1
ATOM 2145 C CA . MET A 1 273 ? 4.48 25.531 -3.023 1 86.44 273 MET A CA 1
ATOM 2146 C C . MET A 1 273 ? 2.957 25.578 -3.104 1 86.44 273 MET A C 1
ATOM 2148 O O . MET A 1 273 ? 2.391 25.719 -4.188 1 86.44 273 MET A O 1
ATOM 2152 N N . ASN A 1 274 ? 2.357 25.547 -1.974 1 93.38 274 ASN A N 1
ATOM 2153 C CA . ASN A 1 274 ? 0.9 25.484 -1.92 1 93.38 274 ASN A CA 1
ATOM 2154 C C . ASN A 1 274 ? 0.315 26.703 -1.21 1 93.38 274 ASN A C 1
ATOM 2156 O O . ASN A 1 274 ? 1.051 27.5 -0.622 1 93.38 274 ASN A O 1
ATOM 2160 N N . ASP A 1 275 ? -1.009 26.891 -1.341 1 95.75 275 ASP A N 1
ATOM 2161 C CA . ASP A 1 275 ? -1.722 27.922 -0.597 1 95.75 275 ASP A CA 1
ATOM 2162 C C . ASP A 1 275 ? -1.702 27.625 0.902 1 95.75 275 ASP A C 1
ATOM 2164 O O . ASP A 1 275 ? -1.486 26.484 1.316 1 95.75 275 ASP A O 1
ATOM 2168 N N . PRO A 1 276 ? -1.877 28.766 1.676 1 96.69 276 PRO A N 1
ATOM 2169 C CA . PRO A 1 276 ? -2.035 28.5 3.105 1 96.69 276 PRO A CA 1
ATOM 2170 C C . PRO A 1 276 ? -3.16 27.5 3.396 1 96.69 276 PRO A C 1
ATOM 2172 O O . PRO A 1 276 ? -4.203 27.531 2.736 1 96.69 276 PRO A O 1
ATOM 2175 N N . ILE A 1 277 ? -2.939 26.641 4.328 1 96.44 277 ILE A N 1
ATOM 2176 C CA . ILE A 1 277 ? -3.9 25.562 4.539 1 96.44 277 ILE A CA 1
ATOM 2177 C C . ILE A 1 277 ? -5.109 26.094 5.309 1 96.44 277 ILE A C 1
ATOM 2179 O O . ILE A 1 277 ? -6.16 25.453 5.348 1 96.44 277 ILE A O 1
ATOM 2183 N N . PHE A 1 278 ? -5.039 27.266 5.973 1 97 278 PHE A N 1
ATOM 2184 C CA . PHE A 1 278 ? -6.168 27.984 6.547 1 97 278 PHE A CA 1
ATOM 2185 C C . PHE A 1 278 ? -6.359 29.328 5.859 1 97 278 PHE A C 1
ATOM 2187 O O . PHE A 1 278 ? -5.387 30 5.523 1 97 278 PHE A O 1
ATOM 2194 N N . PRO A 1 279 ? -7.613 29.703 5.707 1 94.44 279 PRO A N 1
ATOM 2195 C CA . PRO A 1 279 ? -7.859 30.984 5.043 1 94.44 279 PRO A CA 1
ATOM 2196 C C . PRO A 1 279 ? -7.438 32.188 5.898 1 94.44 279 PRO A C 1
ATOM 2198 O O . PRO A 1 279 ? -7.414 32.094 7.125 1 94.44 279 PRO A O 1
ATOM 2201 N N . ASN A 1 280 ? -7.047 33.25 5.215 1 93.12 280 ASN A N 1
ATOM 2202 C CA . ASN A 1 280 ? -6.742 34.531 5.828 1 93.12 280 ASN A CA 1
ATOM 2203 C C . ASN A 1 280 ? -5.543 34.438 6.77 1 93.12 280 ASN A C 1
ATOM 2205 O O . ASN A 1 280 ? -5.539 35.062 7.84 1 93.12 280 ASN A O 1
ATOM 2209 N N . MET A 1 281 ? -4.695 33.531 6.535 1 95.44 281 MET A N 1
ATOM 2210 C CA . MET A 1 281 ? -3.426 33.375 7.238 1 95.44 281 MET A CA 1
ATOM 2211 C C . MET A 1 281 ? -2.27 33.25 6.254 1 95.44 281 MET A C 1
ATOM 2213 O O . MET A 1 281 ? -2.479 32.938 5.082 1 95.44 281 MET A O 1
ATOM 2217 N N . THR A 1 282 ? -1.146 33.594 6.727 1 96 282 THR A N 1
ATOM 2218 C CA . THR A 1 282 ? 0.041 33.25 5.949 1 96 282 THR A CA 1
ATOM 2219 C C . THR A 1 282 ? 0.303 31.75 5.988 1 96 282 THR A C 1
ATOM 2221 O O . THR A 1 282 ? -0.289 31.031 6.801 1 96 282 THR A O 1
ATOM 2224 N N . LYS A 1 283 ? 1.171 31.312 5.16 1 95 283 LYS A N 1
ATOM 2225 C CA . LYS A 1 283 ? 1.52 29.891 5.109 1 95 283 LYS A CA 1
ATOM 2226 C C . LYS A 1 283 ? 2.08 29.422 6.449 1 95 283 LYS A C 1
ATOM 2228 O O . LYS A 1 283 ? 1.659 28.391 6.973 1 95 283 LYS A O 1
ATOM 2233 N N . MET A 1 284 ? 2.955 30.219 7.02 1 95.31 284 MET A N 1
ATOM 2234 C CA . MET A 1 284 ? 3.596 29.859 8.281 1 95.31 284 MET A CA 1
ATOM 2235 C C . MET A 1 284 ? 2.588 29.875 9.422 1 95.31 284 MET A C 1
ATOM 2237 O O . MET A 1 284 ? 2.555 28.938 10.234 1 95.31 284 MET A O 1
ATOM 2241 N N . LYS A 1 285 ? 1.792 30.859 9.469 1 96.75 285 LYS A N 1
ATOM 2242 C CA . LYS A 1 285 ? 0.801 30.969 10.539 1 96.75 285 LYS A CA 1
ATOM 2243 C C . LYS A 1 285 ? -0.234 29.859 10.445 1 96.75 285 LYS A C 1
ATOM 2245 O O . LYS A 1 285 ? -0.724 29.375 11.469 1 96.75 285 LYS A O 1
ATOM 2250 N N . SER A 1 286 ? -0.571 29.547 9.242 1 97.12 286 SER A N 1
ATOM 2251 C CA . SER A 1 286 ? -1.531 28.453 9.047 1 97.12 286 SER A CA 1
ATOM 2252 C C . SER A 1 286 ? -0.981 27.125 9.562 1 97.12 286 SER A C 1
ATOM 2254 O O . SER A 1 286 ? -1.71 26.344 10.172 1 97.12 286 SER A O 1
ATOM 2256 N N . LEU A 1 287 ? 0.302 26.875 9.289 1 97.06 287 LEU A N 1
ATOM 2257 C CA . LEU A 1 287 ? 0.929 25.656 9.781 1 97.06 287 LEU A CA 1
ATOM 2258 C C . LEU A 1 287 ? 1.013 25.672 11.305 1 97.06 287 LEU A C 1
ATOM 2260 O O . LEU A 1 287 ? 0.778 24.641 11.953 1 97.06 287 LEU A O 1
ATOM 2264 N N . GLU A 1 288 ? 1.339 26.781 11.883 1 97.25 288 GLU A N 1
ATOM 2265 C CA . GLU A 1 288 ? 1.361 26.922 13.336 1 97.25 288 GLU A CA 1
ATOM 2266 C C . GLU A 1 288 ? -0.006 26.625 13.938 1 97.25 288 GLU A C 1
ATOM 2268 O O . GLU A 1 288 ? -0.096 25.984 14.992 1 97.25 288 GLU A O 1
ATOM 2273 N N . HIS A 1 289 ? -0.994 27.141 13.227 1 98.25 289 HIS A N 1
ATOM 2274 C CA . HIS A 1 289 ? -2.365 26.922 13.672 1 98.25 289 HIS A CA 1
ATOM 2275 C C . HIS A 1 289 ? -2.707 25.438 13.68 1 98.25 289 HIS A C 1
ATOM 2277 O O . HIS A 1 289 ? -3.332 24.938 14.625 1 98.25 289 HIS A O 1
ATOM 2283 N N . LEU A 1 290 ? -2.268 24.688 12.711 1 98.38 290 LEU A N 1
ATOM 2284 C CA . LEU A 1 290 ? -2.48 23.25 12.648 1 98.38 290 LEU A CA 1
ATOM 2285 C C . LEU A 1 290 ? -1.712 22.547 13.758 1 98.38 290 LEU A C 1
ATOM 2287 O O . LEU A 1 290 ? -2.238 21.625 14.406 1 98.38 290 LEU A O 1
ATOM 2291 N N . TYR A 1 291 ? -0.467 22.969 14.023 1 97.69 291 TYR A N 1
ATOM 2292 C CA . TYR A 1 291 ? 0.339 22.375 15.086 1 97.69 291 TYR A CA 1
ATOM 2293 C C . TYR A 1 291 ? -0.293 22.625 16.453 1 97.69 291 TYR A C 1
ATOM 2295 O O . TYR A 1 291 ? -0.198 21.781 17.344 1 97.69 291 TYR A O 1
ATOM 2303 N N . ASN A 1 292 ? -0.87 23.766 16.578 1 97.75 292 ASN A N 1
ATOM 2304 C CA . ASN A 1 292 ? -1.551 24.047 17.844 1 97.75 292 ASN A CA 1
ATOM 2305 C C . ASN A 1 292 ? -2.672 23.047 18.109 1 97.75 292 ASN A C 1
ATOM 2307 O O . ASN A 1 292 ? -2.826 22.578 19.234 1 97.75 292 ASN A O 1
ATOM 2311 N N . ALA A 1 293 ? -3.406 22.75 17.094 1 98.38 293 ALA A N 1
ATOM 2312 C CA . ALA A 1 293 ? -4.438 21.734 17.234 1 98.38 293 ALA A CA 1
ATOM 2313 C C . ALA A 1 293 ? -3.824 20.375 17.562 1 98.38 293 ALA A C 1
ATOM 2315 O O . ALA A 1 293 ? -4.32 19.656 18.438 1 98.38 293 ALA A O 1
ATOM 2316 N N . ALA A 1 294 ? -2.74 20.078 16.891 1 97.94 294 ALA A N 1
ATOM 2317 C CA . ALA A 1 294 ? -2.092 18.781 17.062 1 97.94 294 ALA A CA 1
ATOM 2318 C C . ALA A 1 294 ? -1.588 18.609 18.5 1 97.94 294 ALA A C 1
ATOM 2320 O O . ALA A 1 294 ? -1.513 17.484 19 1 97.94 294 ALA A O 1
ATOM 2321 N N . LYS A 1 295 ? -1.293 19.672 19.141 1 96.25 295 LYS A N 1
ATOM 2322 C CA . LYS A 1 295 ? -0.825 19.609 20.531 1 96.25 295 LYS A CA 1
ATOM 2323 C C . LYS A 1 295 ? -1.912 19.078 21.453 1 96.25 295 LYS A C 1
ATOM 2325 O O . LYS A 1 295 ? -1.614 18.391 22.438 1 96.25 295 LYS A O 1
ATOM 2330 N N . TYR A 1 296 ? -3.141 19.391 21.141 1 97.38 296 TYR A N 1
ATOM 2331 C CA . TYR A 1 296 ? -4.258 18.969 21.984 1 97.38 296 TYR A CA 1
ATOM 2332 C C . TYR A 1 296 ? -4.594 17.5 21.75 1 97.38 296 TYR A C 1
ATOM 2334 O O . TYR A 1 296 ? -4.953 16.781 22.688 1 97.38 296 TYR A O 1
ATOM 2342 N N . ASP A 1 297 ? -4.488 17.016 20.562 1 97.62 297 ASP A N 1
ATOM 2343 C CA . ASP A 1 297 ? -4.793 15.641 20.188 1 97.62 297 ASP A CA 1
ATOM 2344 C C . ASP A 1 297 ? -3.984 15.219 18.969 1 97.62 297 ASP A C 1
ATOM 2346 O O . ASP A 1 297 ? -4.516 15.148 17.859 1 97.62 297 ASP A O 1
ATOM 2350 N N . PRO A 1 298 ? -2.742 14.836 19.188 1 97.06 298 PRO A N 1
ATOM 2351 C CA . PRO A 1 298 ? -1.844 14.562 18.062 1 97.06 298 PRO A CA 1
ATOM 2352 C C . PRO A 1 298 ? -2.322 13.391 17.203 1 97.06 298 PRO A C 1
ATOM 2354 O O . PRO A 1 298 ? -2.184 13.43 15.977 1 97.06 298 PRO A O 1
ATOM 2357 N N . HIS A 1 299 ? -2.947 12.422 17.812 1 96.5 299 HIS A N 1
ATOM 2358 C CA . HIS A 1 299 ? -3.268 11.203 17.078 1 96.5 299 HIS A CA 1
ATOM 2359 C C . HIS A 1 299 ? -4.547 11.367 16.266 1 96.5 299 HIS A C 1
ATOM 2361 O O . HIS A 1 299 ? -4.805 10.594 15.344 1 96.5 299 HIS A O 1
ATOM 2367 N N . ARG A 1 300 ? -5.324 12.398 16.516 1 97.06 300 ARG A N 1
ATOM 2368 C CA . ARG A 1 300 ? -6.586 12.602 15.812 1 97.06 300 ARG A CA 1
ATOM 2369 C C . ARG A 1 300 ? -6.438 13.656 14.727 1 97.06 300 ARG A C 1
ATOM 2371 O O . ARG A 1 300 ? -7.332 13.828 13.891 1 97.06 300 ARG A O 1
ATOM 2378 N N . ILE A 1 301 ? -5.348 14.406 14.734 1 98.44 301 ILE A N 1
ATOM 2379 C CA . ILE A 1 301 ? -5.199 15.523 13.805 1 98.44 301 ILE A CA 1
ATOM 2380 C C . ILE A 1 301 ? -5.484 15.047 12.383 1 98.44 301 ILE A C 1
ATOM 2382 O O . ILE A 1 301 ? -4.922 14.039 11.93 1 98.44 301 ILE A O 1
ATOM 2386 N N . LEU A 1 302 ? -6.422 15.641 11.688 1 98.5 302 LEU A N 1
ATOM 2387 C CA . LEU A 1 302 ? -6.848 15.461 10.305 1 98.5 302 LEU A CA 1
ATOM 2388 C C . LEU A 1 302 ? -7.629 14.164 10.133 1 98.5 302 LEU A C 1
ATOM 2390 O O . LEU A 1 302 ? -8.039 13.82 9.023 1 98.5 302 LEU A O 1
ATOM 2394 N N . GLN A 1 303 ? -7.848 13.375 11.172 1 97.44 303 GLN A N 1
ATOM 2395 C CA . GLN A 1 303 ? -8.68 12.18 11.031 1 97.44 303 GLN A CA 1
ATOM 2396 C C . GLN A 1 303 ? -10.109 12.555 10.656 1 97.44 303 GLN A C 1
ATOM 2398 O O . GLN A 1 303 ? -10.703 13.453 11.266 1 97.44 303 GLN A O 1
ATOM 2403 N N . GLN A 1 304 ? -10.609 11.836 9.734 1 98.31 304 GLN A N 1
ATOM 2404 C CA . GLN A 1 304 ? -11.93 12.156 9.195 1 98.31 304 GLN A CA 1
ATOM 2405 C C . GLN A 1 304 ? -13.008 11.266 9.82 1 98.31 304 GLN A C 1
ATOM 2407 O O . GLN A 1 304 ? -12.805 10.07 10 1 98.31 304 GLN A O 1
ATOM 2412 N N . THR A 1 305 ? -14.055 11.805 10.188 1 98.19 305 THR A N 1
ATOM 2413 C CA . THR A 1 305 ? -15.289 11.094 10.523 1 98.19 305 THR A CA 1
ATOM 2414 C C . THR A 1 305 ? -16.5 11.758 9.883 1 98.19 305 THR A C 1
ATOM 2416 O O . THR A 1 305 ? -16.422 12.914 9.453 1 98.19 305 THR A O 1
ATOM 2419 N N . VAL A 1 306 ? -17.531 11.023 9.695 1 98.56 306 VAL A N 1
ATOM 2420 C CA . VAL A 1 306 ? -18.734 11.492 9 1 98.56 306 VAL A CA 1
ATOM 2421 C C . VAL A 1 306 ? -19.969 11.141 9.812 1 98.56 306 VAL A C 1
ATOM 2423 O O . VAL A 1 306 ? -20.062 10.055 10.391 1 98.56 306 VAL A O 1
ATOM 2426 N N . CYS A 1 307 ? -20.859 12.023 9.945 1 97.38 307 CYS A N 1
ATOM 2427 C CA . CYS A 1 307 ? -22.156 11.75 10.555 1 97.38 307 CYS A CA 1
ATOM 2428 C C . CYS A 1 307 ? -23.266 12.461 9.797 1 97.38 307 CYS A C 1
ATOM 2430 O O . CYS A 1 307 ? -23 13.328 8.969 1 97.38 307 CYS A O 1
ATOM 2432 N N . TYR A 1 308 ? -24.453 12.016 10.023 1 96.88 308 TYR A N 1
ATOM 2433 C CA . TYR A 1 308 ? -25.625 12.445 9.258 1 96.88 308 TYR A CA 1
ATOM 2434 C C . TYR A 1 308 ? -26.672 13.07 10.172 1 96.88 308 TYR A C 1
ATOM 2436 O O . TYR A 1 308 ? -26.922 12.562 11.266 1 96.88 308 TYR A O 1
ATOM 2444 N N . ASP A 1 309 ? -27.109 14.18 9.711 1 91.69 309 ASP A N 1
ATOM 2445 C CA . ASP A 1 309 ? -28.219 14.82 10.406 1 91.69 309 ASP A CA 1
ATOM 2446 C C . ASP A 1 309 ? -29.547 14.203 9.984 1 91.69 309 ASP A C 1
ATOM 2448 O O . ASP A 1 309 ? -29.938 14.266 8.812 1 91.69 309 ASP A O 1
ATOM 2452 N N . ARG A 1 310 ? -30.328 13.695 10.875 1 84.44 310 ARG A N 1
ATOM 2453 C CA . ARG A 1 310 ? -31.547 12.961 10.578 1 84.44 310 ARG A CA 1
ATOM 2454 C C . ARG A 1 310 ? -32.688 13.914 10.188 1 84.44 310 ARG A C 1
ATOM 2456 O O . ARG A 1 310 ? -33.562 13.547 9.414 1 84.44 310 ARG A O 1
ATOM 2463 N N . TRP A 1 311 ? -32.625 15.062 10.625 1 85 311 TRP A N 1
ATOM 2464 C CA . TRP A 1 311 ? -33.75 15.984 10.43 1 85 311 TRP A CA 1
ATOM 2465 C C . TRP A 1 311 ? -33.625 16.703 9.094 1 85 311 TRP A C 1
ATOM 2467 O O . TRP A 1 311 ? -34.594 16.828 8.352 1 85 311 TRP A O 1
ATOM 2477 N N . PHE A 1 312 ? -32.438 17.203 8.727 1 87 312 PHE A N 1
ATOM 2478 C CA . PHE A 1 312 ? -32.281 18.031 7.535 1 87 312 PHE A CA 1
ATOM 2479 C C . PHE A 1 312 ? -31.609 17.234 6.41 1 87 312 PHE A C 1
ATOM 2481 O O . PHE A 1 312 ? -31.391 17.75 5.32 1 87 312 PHE A O 1
ATOM 2488 N N . THR A 1 313 ? -31.25 15.984 6.574 1 91.69 313 THR A N 1
ATOM 2489 C CA . THR A 1 313 ? -30.594 15.133 5.586 1 91.69 313 THR A CA 1
ATOM 2490 C C . THR A 1 313 ? -29.234 15.703 5.203 1 91.69 313 THR A C 1
ATOM 2492 O O . THR A 1 313 ? -28.891 15.766 4.02 1 91.69 313 THR A O 1
ATOM 2495 N N . TRP A 1 314 ? -28.562 16.375 6.156 1 95.38 314 TRP A N 1
ATOM 2496 C CA . TRP A 1 314 ? -27.219 16.906 5.938 1 95.38 314 TRP A CA 1
ATOM 2497 C C . TRP A 1 314 ? -26.172 15.82 6.172 1 95.38 314 TRP A C 1
ATOM 2499 O O . TRP A 1 314 ? -26.375 14.898 6.965 1 95.38 314 TRP A O 1
ATOM 2509 N N . THR A 1 315 ? -25.156 15.852 5.426 1 97.62 315 THR A N 1
ATOM 2510 C CA . THR A 1 315 ? -23.938 15.078 5.699 1 97.62 315 THR A CA 1
ATOM 2511 C C . THR A 1 315 ? -22.859 15.969 6.293 1 97.62 315 THR A C 1
ATOM 2513 O O . THR A 1 315 ? -22.531 17.016 5.738 1 97.62 315 THR A O 1
ATOM 2516 N N . VAL A 1 316 ? -22.359 15.586 7.434 1 98.25 316 VAL A N 1
ATOM 2517 C CA . VAL A 1 316 ? -21.328 16.344 8.117 1 98.25 316 VAL A CA 1
ATOM 2518 C C . VAL A 1 316 ? -20.031 15.555 8.133 1 98.25 316 VAL A C 1
ATOM 2520 O O . VAL A 1 316 ? -19.984 14.422 8.625 1 98.25 316 VAL A O 1
ATOM 2523 N N . SER A 1 317 ? -18.984 16.078 7.527 1 98.69 317 SER A N 1
ATOM 2524 C CA . SER A 1 317 ? -17.656 15.484 7.531 1 98.69 317 SER A CA 1
ATOM 2525 C C . SER A 1 317 ? -16.688 16.297 8.383 1 98.69 317 SER A C 1
ATOM 2527 O O . SER A 1 317 ? -16.469 17.484 8.109 1 98.69 317 SER A O 1
ATOM 2529 N N . VAL A 1 318 ? -16.141 15.68 9.336 1 98.75 318 VAL A N 1
ATOM 2530 C CA . VAL A 1 318 ? -15.219 16.359 10.242 1 98.75 318 VAL A CA 1
ATOM 2531 C C . VAL A 1 318 ? -13.797 15.852 10.008 1 98.75 318 VAL A C 1
ATOM 2533 O O . VAL A 1 318 ? -13.523 14.656 10.141 1 98.75 318 VAL A O 1
ATOM 2536 N N . SER A 1 319 ? -12.945 16.672 9.562 1 98.75 319 SER A N 1
ATOM 2537 C CA . SER A 1 319 ? -11.5 16.469 9.656 1 98.75 319 SER A CA 1
ATOM 2538 C C . SER A 1 319 ? -10.93 17.172 10.883 1 98.75 319 SER A C 1
ATOM 2540 O O . SER A 1 319 ? -10.664 18.375 10.844 1 98.75 319 SER A O 1
ATOM 2542 N N . TRP A 1 320 ? -10.75 16.453 11.875 1 98.69 320 TRP A N 1
ATOM 2543 C CA . TRP A 1 320 ? -10.547 17.047 13.203 1 98.69 320 TRP A CA 1
ATOM 2544 C C . TRP A 1 320 ? -9.312 17.938 13.219 1 98.69 320 TRP A C 1
ATOM 2546 O O . TRP A 1 320 ? -8.266 17.562 12.695 1 98.69 320 TRP A O 1
ATOM 2556 N N . GLY A 1 321 ? -9.422 19.062 13.812 1 98.69 321 GLY A N 1
ATOM 2557 C CA . GLY A 1 321 ? -8.336 20.016 13.961 1 98.69 321 GLY A CA 1
ATOM 2558 C C . GLY A 1 321 ? -8.07 20.812 12.711 1 98.69 321 GLY A C 1
ATOM 2559 O O . GLY A 1 321 ? -7.105 21.578 12.648 1 98.69 321 GLY A O 1
ATOM 2560 N N . TYR A 1 322 ? -8.953 20.656 11.656 1 98.62 322 TYR A N 1
ATOM 2561 C CA . TYR A 1 322 ? -8.703 21.328 10.391 1 98.62 322 TYR A CA 1
ATOM 2562 C C . TYR A 1 322 ? -9.969 21.969 9.852 1 98.62 322 TYR A C 1
ATOM 2564 O O . TYR A 1 322 ? -10.172 23.188 9.984 1 98.62 322 TYR A O 1
ATOM 2572 N N . ALA A 1 323 ? -10.945 21.062 9.445 1 98.62 323 ALA A N 1
ATOM 2573 C CA . ALA A 1 323 ? -12.133 21.625 8.82 1 98.62 323 ALA A CA 1
ATOM 2574 C C . ALA A 1 323 ? -13.344 20.719 9 1 98.62 323 ALA A C 1
ATOM 2576 O O . ALA A 1 323 ? -13.188 19.5 9.195 1 98.62 323 ALA A O 1
ATOM 2577 N N . VAL A 1 324 ? -14.492 21.359 8.977 1 98.5 324 VAL A N 1
ATOM 2578 C CA . VAL A 1 324 ? -15.766 20.641 8.922 1 98.5 324 VAL A CA 1
ATOM 2579 C C . VAL A 1 324 ? -16.5 21.016 7.637 1 98.5 324 VAL A C 1
ATOM 2581 O O . VAL A 1 324 ? -16.578 22.188 7.27 1 98.5 324 VAL A O 1
ATOM 2584 N N . GLN A 1 325 ? -16.953 20.031 6.949 1 97.75 325 GLN A N 1
ATOM 2585 C CA . GLN A 1 325 ? -17.75 20.219 5.746 1 97.75 325 GLN A CA 1
ATOM 2586 C C . GLN A 1 325 ? -19.203 19.812 5.984 1 97.75 325 GLN A C 1
ATOM 2588 O O . GLN A 1 325 ? -19.469 18.797 6.613 1 97.75 325 GLN A O 1
ATOM 2593 N N . VAL A 1 326 ? -20.109 20.625 5.484 1 96.81 326 VAL A N 1
ATOM 2594 C CA . VAL A 1 326 ? -21.531 20.312 5.578 1 96.81 326 VAL A CA 1
ATOM 2595 C C . VAL A 1 326 ? -22.156 20.281 4.184 1 96.81 326 VAL A C 1
ATOM 2597 O O . VAL A 1 326 ? -22.109 21.281 3.461 1 96.81 326 VAL A O 1
ATOM 2600 N N . PHE A 1 327 ? -22.625 19.125 3.861 1 95.56 327 PHE A N 1
ATOM 2601 C CA . PHE A 1 327 ? -23.375 18.953 2.621 1 95.56 327 PHE A CA 1
ATOM 2602 C C . PHE A 1 327 ? -24.875 19.047 2.875 1 95.56 327 PHE A C 1
ATOM 2604 O O . PHE A 1 327 ? -25.375 18.484 3.844 1 95.56 327 PHE A O 1
ATOM 2611 N N . SER A 1 328 ? -25.609 19.734 1.982 1 93.5 328 SER A N 1
ATOM 2612 C CA . SER A 1 328 ? -27.047 19.953 2.162 1 93.5 328 SER A CA 1
ATOM 2613 C C . SER A 1 328 ? -27.844 18.75 1.721 1 93.5 328 SER A C 1
ATOM 2615 O O . SER A 1 328 ? -29.078 18.812 1.586 1 93.5 328 SER A O 1
ATOM 2617 N N . TYR A 1 329 ? -27.203 17.656 1.417 1 93.19 329 TYR A N 1
ATOM 2618 C CA . TYR A 1 329 ? -27.812 16.406 1.002 1 93.19 329 TYR A CA 1
ATOM 2619 C C . TYR A 1 329 ? -27.016 15.211 1.509 1 93.19 329 TYR A C 1
ATOM 2621 O O . TYR A 1 329 ? -25.906 15.367 2.006 1 93.19 329 TYR A O 1
ATOM 2629 N N . ASN A 1 330 ? -27.656 14.062 1.438 1 95 330 ASN A N 1
ATOM 2630 C CA . ASN A 1 330 ? -27 12.836 1.868 1 95 330 ASN A CA 1
ATOM 2631 C C . ASN A 1 330 ? -25.953 12.375 0.855 1 95 330 ASN A C 1
ATOM 2633 O O . ASN A 1 330 ? -26.203 12.375 -0.35 1 95 330 ASN A O 1
ATOM 2637 N N . ILE A 1 331 ? -24.797 12.07 1.389 1 96.44 331 ILE A N 1
ATOM 2638 C CA . ILE A 1 331 ? -23.719 11.469 0.611 1 96.44 331 ILE A CA 1
ATOM 2639 C C . ILE A 1 331 ? -23.359 10.102 1.199 1 96.44 331 ILE A C 1
ATOM 2641 O O . ILE A 1 331 ? -23.188 9.969 2.412 1 96.44 331 ILE A O 1
ATOM 2645 N N . PHE A 1 332 ? -23.266 9.109 0.304 1 97.31 332 PHE A N 1
ATOM 2646 C CA . PHE A 1 332 ? -22.844 7.805 0.791 1 97.31 332 PHE A CA 1
ATOM 2647 C C . PHE A 1 332 ? -21.438 7.891 1.394 1 97.31 332 PHE A C 1
ATOM 2649 O O . PHE A 1 332 ? -20.578 8.609 0.881 1 97.31 332 PHE A O 1
ATOM 2656 N N . LEU A 1 333 ? -21.203 7.129 2.461 1 98.12 333 LEU A N 1
ATOM 2657 C CA . LEU A 1 333 ? -19.969 7.242 3.223 1 98.12 333 LEU A CA 1
ATOM 2658 C C . LEU A 1 333 ? -18.75 7.043 2.32 1 98.12 333 LEU A C 1
ATOM 2660 O O . LEU A 1 333 ? -17.812 7.848 2.348 1 98.12 333 LEU A O 1
ATOM 2664 N N . PRO A 1 334 ? -18.688 5.98 1.424 1 97.38 334 PRO A N 1
ATOM 2665 C CA . PRO A 1 334 ? -17.5 5.828 0.582 1 97.38 334 PRO A CA 1
ATOM 2666 C C . PRO A 1 334 ? -17.234 7.051 -0.296 1 97.38 334 PRO A C 1
ATOM 2668 O O . PRO A 1 334 ? -16.078 7.359 -0.599 1 97.38 334 PRO A O 1
ATOM 2671 N N . ASP A 1 335 ? -18.297 7.754 -0.664 1 97.12 335 ASP A N 1
ATOM 2672 C CA . ASP A 1 335 ? -18.141 8.953 -1.477 1 97.12 335 ASP A CA 1
ATOM 2673 C C . ASP A 1 335 ? -17.641 10.125 -0.634 1 97.12 335 ASP A C 1
ATOM 2675 O O . ASP A 1 335 ? -16.859 10.945 -1.108 1 97.12 335 ASP A O 1
ATOM 2679 N N . ALA A 1 336 ? -18.109 10.211 0.574 1 97.75 336 ALA A N 1
ATOM 2680 C CA . ALA A 1 336 ? -17.703 11.289 1.478 1 97.75 336 ALA A CA 1
ATOM 2681 C C . ALA A 1 336 ? -16.234 11.172 1.838 1 97.75 336 ALA A C 1
ATOM 2683 O O . ALA A 1 336 ? -15.602 12.156 2.24 1 97.75 336 ALA A O 1
ATOM 2684 N N . LEU A 1 337 ? -15.68 9.961 1.69 1 98.06 337 LEU A N 1
ATOM 2685 C CA . LEU A 1 337 ? -14.305 9.711 2.086 1 98.06 337 LEU A CA 1
ATOM 2686 C C . LEU A 1 337 ? -13.344 10.039 0.947 1 98.06 337 LEU A C 1
ATOM 2688 O O . LEU A 1 337 ? -12.125 10 1.125 1 98.06 337 LEU A O 1
ATOM 2692 N N . ARG A 1 338 ? -13.844 10.383 -0.222 1 98 338 ARG A N 1
ATOM 2693 C CA . ARG A 1 338 ? -13.016 10.688 -1.38 1 98 338 ARG A CA 1
ATOM 2694 C C . ARG A 1 338 ? -12.406 12.086 -1.258 1 98 338 ARG A C 1
ATOM 2696 O O . ARG A 1 338 ? -13.031 13 -0.718 1 98 338 ARG A O 1
ATOM 2703 N N . ILE A 1 339 ? -11.266 12.227 -1.824 1 97.88 339 ILE A N 1
ATOM 2704 C CA . ILE A 1 339 ? -10.531 13.484 -1.774 1 97.88 339 ILE A CA 1
ATOM 2705 C C . ILE A 1 339 ? -11.125 14.477 -2.771 1 97.88 339 ILE A C 1
ATOM 2707 O O . ILE A 1 339 ? -11.305 14.148 -3.947 1 97.88 339 ILE A O 1
ATOM 2711 N N . GLN A 1 340 ? -11.484 15.695 -2.254 1 97.81 340 GLN A N 1
ATOM 271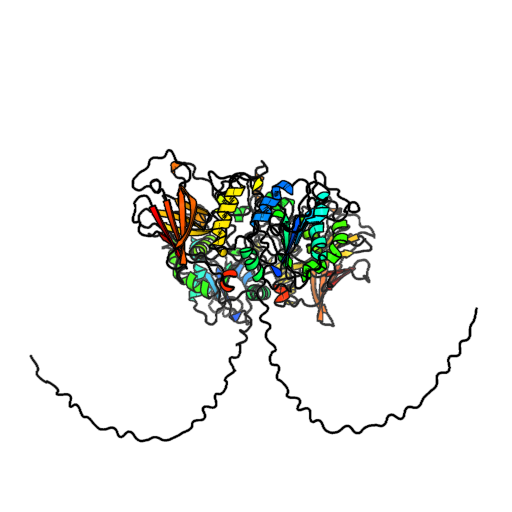2 C CA . GLN A 1 340 ? -11.961 16.75 -3.135 1 97.81 340 GLN A CA 1
ATOM 2713 C C . GLN A 1 340 ? -10.852 17.234 -4.062 1 97.81 340 GLN A C 1
ATOM 2715 O O . GLN A 1 340 ? -9.742 17.531 -3.613 1 97.81 340 GLN A O 1
ATOM 2720 N N . GLU A 1 341 ? -11.148 17.344 -5.34 1 96.56 341 GLU A N 1
ATOM 2721 C CA . GLU A 1 341 ? -10.164 17.828 -6.309 1 96.56 341 GLU A CA 1
ATOM 2722 C C . GLU A 1 341 ? -9.969 19.328 -6.199 1 96.56 341 GLU A C 1
ATOM 2724 O O . GLU A 1 341 ? -10.32 20.078 -7.117 1 96.56 341 GLU A O 1
ATOM 2729 N N . SER A 1 342 ? -9.305 19.734 -5.188 1 96.31 342 SER A N 1
ATOM 2730 C CA . SER A 1 342 ? -9.086 21.156 -4.918 1 96.31 342 SER A CA 1
ATOM 2731 C C . SER A 1 342 ? -7.691 21.594 -5.352 1 96.31 342 SER A C 1
ATOM 2733 O O . SER A 1 342 ? -7.348 22.766 -5.254 1 96.31 342 SER A O 1
ATOM 2735 N N . TYR A 1 343 ? -6.863 20.688 -5.816 1 94.62 343 TYR A N 1
ATOM 2736 C CA . TYR A 1 343 ? -5.461 20.906 -6.152 1 94.62 343 TYR A CA 1
ATOM 2737 C C . TYR A 1 343 ? -5.242 20.828 -7.66 1 94.62 343 TYR A C 1
ATOM 2739 O O . TYR A 1 343 ? -6.141 20.422 -8.406 1 94.62 343 TYR A O 1
ATOM 2747 N N . PHE A 1 344 ? -4.016 21.266 -8.109 1 91.56 344 PHE A N 1
ATOM 2748 C CA . PHE A 1 344 ? -3.57 21.141 -9.492 1 91.56 344 PHE A CA 1
ATOM 2749 C C . PHE A 1 344 ? -2.262 20.375 -9.578 1 91.56 344 PHE A C 1
ATOM 2751 O O . PHE A 1 344 ? -1.441 20.422 -8.656 1 91.56 344 PHE A O 1
ATOM 2758 N N . PRO A 1 345 ? -2.176 19.578 -10.656 1 89.12 345 PRO A N 1
ATOM 2759 C CA . PRO A 1 345 ? -0.882 18.922 -10.828 1 89.12 345 PRO A CA 1
ATOM 2760 C C . PRO A 1 345 ? 0.232 19.891 -11.219 1 89.12 345 PRO A C 1
ATOM 2762 O O . PRO A 1 345 ? -0.043 21.016 -11.648 1 89.12 345 PRO A O 1
ATOM 2765 N N . TRP A 1 346 ? 1.453 19.484 -11.094 1 85.5 346 TRP A N 1
ATOM 2766 C CA . TRP A 1 346 ? 2.605 20.297 -11.484 1 85.5 346 TRP A CA 1
ATOM 2767 C C . TRP A 1 346 ? 2.748 20.344 -13.008 1 85.5 346 TRP A C 1
ATOM 2769 O O . TRP A 1 346 ? 3.123 21.375 -13.562 1 85.5 346 TRP A O 1
ATOM 2779 N N . GLN A 1 347 ? 2.41 19.219 -13.57 1 86 347 GLN A N 1
ATOM 2780 C CA . GLN A 1 347 ? 2.529 19.125 -15.023 1 86 347 GLN A CA 1
ATOM 2781 C C . GLN A 1 347 ? 1.177 19.328 -15.703 1 86 347 GLN A C 1
ATOM 2783 O O . GLN A 1 347 ? 0.132 19.234 -15.055 1 86 347 GLN A O 1
ATOM 2788 N N . THR A 1 348 ? 1.161 19.609 -17.047 1 83.69 348 THR A N 1
ATOM 2789 C CA . THR A 1 348 ? -0.073 19.953 -17.734 1 83.69 348 THR A CA 1
ATOM 2790 C C . THR A 1 348 ? -0.542 18.797 -18.625 1 83.69 348 THR A C 1
ATOM 2792 O O . THR A 1 348 ? -1.652 18.828 -19.156 1 83.69 348 THR A O 1
ATOM 2795 N N . SER A 1 349 ? 0.023 17.75 -18.625 1 85.19 349 SER A N 1
ATOM 2796 C CA . SER A 1 349 ? -0.397 16.656 -19.5 1 85.19 349 SER A CA 1
ATOM 2797 C C . SER A 1 349 ? -1.641 15.969 -18.953 1 85.19 349 SER A C 1
ATOM 2799 O O . SER A 1 349 ? -1.981 16.125 -17.781 1 85.19 349 SER A O 1
ATOM 2801 N N . ASP A 1 350 ? -2.354 15.234 -19.797 1 84.94 350 ASP A N 1
ATOM 2802 C CA . ASP A 1 350 ? -3.576 14.531 -19.422 1 84.94 350 ASP A CA 1
ATOM 2803 C C . ASP A 1 350 ? -3.299 13.5 -18.344 1 84.94 350 ASP A C 1
ATOM 2805 O O . ASP A 1 350 ? -4.109 13.305 -17.422 1 84.94 350 ASP A O 1
ATOM 2809 N N . LEU A 1 351 ? -2.17 12.922 -18.406 1 88.5 351 LEU A N 1
ATOM 2810 C CA . LEU A 1 351 ? -1.812 11.898 -17.422 1 88.5 351 LEU A CA 1
ATOM 2811 C C . LEU A 1 351 ? -1.486 12.516 -16.078 1 88.5 351 LEU A C 1
ATOM 2813 O O . LEU A 1 351 ? -1.609 11.859 -15.039 1 88.5 351 LEU A O 1
ATOM 2817 N N . ALA A 1 352 ? -1.145 13.766 -16.125 1 91.81 352 ALA A N 1
ATOM 2818 C CA . ALA A 1 352 ? -0.681 14.461 -14.93 1 91.81 352 ALA A CA 1
ATOM 2819 C C . ALA A 1 352 ? -1.839 14.734 -13.977 1 91.81 352 ALA A C 1
ATOM 2821 O O . ALA A 1 352 ? -1.624 15.023 -12.797 1 91.81 352 ALA A O 1
ATOM 2822 N N . ARG A 1 353 ? -3.004 14.648 -14.383 1 91.62 353 ARG A N 1
ATOM 2823 C CA . ARG A 1 353 ? -4.152 14.977 -13.547 1 91.62 353 ARG A CA 1
ATOM 2824 C C . ARG A 1 353 ? -4.492 13.828 -12.602 1 91.62 353 ARG A C 1
ATOM 2826 O O . ARG A 1 353 ? -5.293 13.984 -11.68 1 91.62 353 ARG A O 1
ATOM 2833 N N . HIS A 1 354 ? -3.85 12.703 -12.766 1 94 354 HIS A N 1
ATOM 2834 C CA . HIS A 1 354 ? -4.238 11.516 -12.016 1 94 354 HIS A CA 1
ATOM 2835 C C . HIS A 1 354 ? -3.359 11.328 -10.789 1 94 354 HIS A C 1
ATOM 2837 O O . HIS A 1 354 ? -2.154 11.578 -10.836 1 94 354 HIS A O 1
ATOM 2843 N N . TYR A 1 355 ? -4.008 10.977 -9.742 1 95.31 355 TYR A N 1
ATOM 2844 C CA . TYR A 1 355 ? -3.375 10.672 -8.461 1 95.31 355 TYR A CA 1
ATOM 2845 C C . TYR A 1 355 ? -3.76 9.281 -7.98 1 95.31 355 TYR A C 1
ATOM 2847 O O . TYR A 1 355 ? -4.805 8.75 -8.367 1 95.31 355 TYR A O 1
ATOM 2855 N N . ASP A 1 356 ? -2.922 8.672 -7.148 1 94.69 356 ASP A N 1
ATOM 2856 C CA . ASP A 1 356 ? -3.115 7.297 -6.707 1 94.69 356 ASP A CA 1
ATOM 2857 C C . ASP A 1 356 ? -3.965 7.242 -5.438 1 94.69 356 ASP A C 1
ATOM 2859 O O . ASP A 1 356 ? -3.582 6.598 -4.457 1 94.69 356 ASP A O 1
ATOM 2863 N N . PHE A 1 357 ? -5.016 7.918 -5.402 1 95.75 357 PHE A N 1
ATOM 2864 C CA . PHE A 1 357 ? -6.07 7.867 -4.395 1 95.75 357 PHE A CA 1
ATOM 2865 C C . PHE A 1 357 ? -7.422 8.219 -5.004 1 95.75 357 PHE A C 1
ATOM 2867 O O . PHE A 1 357 ? -7.492 8.672 -6.148 1 95.75 357 PHE A O 1
ATOM 2874 N N . ASP A 1 358 ? -8.5 7.98 -4.262 1 97.06 358 ASP A N 1
ATOM 2875 C CA . ASP A 1 358 ? -9.859 8.258 -4.715 1 97.06 358 ASP A CA 1
ATOM 2876 C C . ASP A 1 358 ? -10.172 9.75 -4.629 1 97.06 358 ASP A C 1
ATOM 2878 O O . ASP A 1 358 ? -9.891 10.391 -3.615 1 97.06 358 ASP A O 1
ATOM 2882 N N . THR A 1 359 ? -10.742 10.258 -5.734 1 97 359 THR A N 1
ATOM 2883 C CA . THR A 1 359 ? -11.055 11.68 -5.734 1 97 359 THR A CA 1
ATOM 2884 C C . THR A 1 359 ? -12.508 11.914 -6.148 1 97 359 THR A C 1
ATOM 2886 O O . THR A 1 359 ? -13.172 11 -6.648 1 97 359 THR A O 1
ATOM 2889 N N . ARG A 1 360 ? -12.961 13.039 -5.871 1 96 360 ARG A N 1
ATOM 2890 C CA . ARG A 1 360 ? -14.266 13.508 -6.344 1 96 360 ARG A CA 1
ATOM 2891 C C . ARG A 1 360 ? -14.172 14.938 -6.855 1 96 360 ARG A C 1
ATOM 2893 O O . ARG A 1 360 ? -13.5 15.781 -6.258 1 96 360 ARG A O 1
ATOM 2900 N N . PRO A 1 361 ? -14.812 15.211 -7.988 1 95.69 361 PRO A N 1
ATOM 2901 C CA . PRO A 1 361 ? -14.828 16.594 -8.492 1 95.69 361 PRO A CA 1
ATOM 2902 C C . PRO A 1 361 ? -15.758 17.5 -7.695 1 95.69 361 PRO A C 1
ATOM 2904 O O . PRO A 1 361 ? -16.562 17.016 -6.891 1 95.69 361 PRO A O 1
ATOM 2907 N N . TYR A 1 362 ? -15.641 18.766 -7.918 1 94.81 362 TYR A N 1
ATOM 2908 C CA . TYR A 1 362 ? -16.578 19.719 -7.32 1 94.81 362 TYR A CA 1
ATOM 2909 C C . TYR A 1 362 ? -17.953 19.625 -7.98 1 94.81 362 TYR A C 1
ATOM 2911 O O . TYR A 1 362 ? -18.047 19.406 -9.195 1 94.81 362 TYR A O 1
ATOM 2919 N N . GLU A 1 363 ? -18.891 19.797 -7.066 1 93.88 363 GLU A N 1
ATOM 2920 C CA . GLU A 1 363 ? -20.234 20.016 -7.59 1 93.88 363 GLU A CA 1
ATOM 2921 C C . GLU A 1 363 ? -20.281 21.203 -8.547 1 93.88 363 GLU A C 1
ATOM 2923 O O . GLU A 1 363 ? -19.812 22.297 -8.211 1 93.88 363 GLU A O 1
ATOM 2928 N N . PRO A 1 364 ? -20.875 20.953 -9.75 1 94.19 364 PRO A N 1
ATOM 2929 C CA . PRO A 1 364 ? -20.859 22.016 -10.75 1 94.19 364 PRO A CA 1
ATOM 2930 C C . PRO A 1 364 ? -21.609 23.266 -10.281 1 94.19 364 PRO A C 1
ATOM 2932 O O . PRO A 1 364 ? -21.203 24.391 -10.586 1 94.19 364 PRO A O 1
ATOM 2935 N N . ASP A 1 365 ? -22.703 23.062 -9.617 1 92.5 365 ASP A N 1
ATOM 2936 C CA . ASP A 1 365 ? -23.453 24.188 -9.07 1 92.5 365 ASP A CA 1
ATOM 2937 C C . ASP A 1 365 ? -22.812 24.703 -7.781 1 92.5 365 ASP A C 1
ATOM 2939 O O . ASP A 1 365 ? -22.891 24.047 -6.742 1 92.5 365 ASP A O 1
ATOM 2943 N N . PRO A 1 366 ? -22.328 25.844 -7.809 1 90.19 366 PRO A N 1
ATOM 2944 C CA . PRO A 1 366 ? -21.641 26.375 -6.625 1 90.19 366 PRO A CA 1
ATOM 2945 C C . PRO A 1 366 ? -22.547 26.453 -5.402 1 90.19 366 PRO A C 1
ATOM 2947 O O . PRO A 1 366 ? -22.078 26.312 -4.27 1 90.19 366 PRO A O 1
ATOM 2950 N N . CYS A 1 367 ? -23.781 26.656 -5.629 1 91.06 367 CYS A N 1
ATOM 2951 C CA . CYS A 1 367 ? -24.703 26.797 -4.508 1 91.06 367 CYS A CA 1
ATOM 2952 C C . CYS A 1 367 ? -25.078 25.422 -3.938 1 91.06 367 CYS A C 1
ATOM 2954 O O . CYS A 1 367 ? -25.703 25.344 -2.877 1 91.06 367 CYS A O 1
ATOM 2956 N N . LYS A 1 368 ? -24.609 24.375 -4.578 1 90.81 368 LYS A N 1
ATOM 2957 C CA . LYS A 1 368 ? -24.859 23.031 -4.074 1 90.81 368 LYS A CA 1
ATOM 2958 C C . LYS A 1 368 ? -23.594 22.422 -3.471 1 90.81 368 LYS A C 1
ATOM 2960 O O . LYS A 1 368 ? -23.625 21.312 -2.936 1 90.81 368 LYS A O 1
ATOM 2965 N N . ARG A 1 369 ? -22.578 23.172 -3.523 1 93.06 369 ARG A N 1
ATOM 2966 C CA . ARG A 1 369 ? -21.328 22.703 -2.957 1 93.06 369 ARG A CA 1
ATOM 2967 C C . ARG A 1 369 ? -21.375 22.703 -1.433 1 93.06 369 ARG A C 1
ATOM 2969 O O . ARG A 1 369 ? -22.141 23.453 -0.831 1 93.06 369 ARG A O 1
ATOM 2976 N N . GLN A 1 370 ? -20.578 21.859 -0.885 1 94.44 370 GLN A N 1
ATOM 2977 C CA . GLN A 1 370 ? -20.5 21.781 0.569 1 94.44 370 GLN A CA 1
ATOM 2978 C C . GLN A 1 370 ? -20.016 23.094 1.168 1 94.44 370 GLN A C 1
ATOM 2980 O O . GLN A 1 370 ? -19.203 23.797 0.562 1 94.44 370 GLN A O 1
ATOM 2985 N N . LEU A 1 371 ? -20.5 23.375 2.328 1 95 371 LEU A N 1
ATOM 2986 C CA . LEU A 1 371 ? -19.984 24.469 3.131 1 95 371 LEU A CA 1
ATOM 2987 C C . LEU A 1 371 ? -18.75 24.031 3.926 1 95 371 LEU A C 1
ATOM 2989 O O . LEU A 1 371 ? -18.734 22.922 4.457 1 95 371 LEU A O 1
ATOM 2993 N N . VAL A 1 372 ? -17.781 24.906 3.926 1 96.62 372 VAL A N 1
ATOM 2994 C CA . VAL A 1 372 ? -16.547 24.547 4.602 1 96.62 372 VAL A CA 1
ATOM 2995 C C . VAL A 1 372 ? -16.297 25.484 5.773 1 96.62 372 VAL A C 1
ATOM 2997 O O . VAL A 1 372 ? -16.359 26.719 5.621 1 96.62 372 VAL A O 1
ATOM 3000 N N . TYR A 1 373 ? -16.078 24.922 6.891 1 97.56 373 TYR A N 1
ATOM 3001 C CA . TYR A 1 373 ? -15.719 25.625 8.117 1 97.56 373 TYR A CA 1
ATOM 3002 C C . TYR A 1 373 ? -14.312 25.25 8.57 1 97.56 373 TYR A C 1
ATOM 3004 O O . TYR A 1 373 ? -13.992 24.062 8.711 1 97.56 373 TYR A O 1
ATOM 3012 N N . PHE A 1 374 ? -13.5 26.266 8.836 1 98.31 374 PHE A N 1
ATOM 3013 C CA . PHE A 1 374 ? -12.125 25.984 9.234 1 98.31 374 PHE A CA 1
ATOM 3014 C C . PHE A 1 374 ? -11.945 26.188 10.734 1 98.31 374 PHE A C 1
ATOM 3016 O O . PHE A 1 374 ? -12.641 27 11.344 1 98.31 374 PHE A O 1
ATOM 3023 N N . LEU A 1 375 ? -11.016 25.5 11.242 1 98.69 375 LEU A N 1
ATOM 3024 C CA . LEU A 1 375 ? -10.727 25.609 12.664 1 98.69 375 LEU A CA 1
ATOM 3025 C C . LEU A 1 375 ? -10.406 27.047 13.047 1 98.69 375 LEU A C 1
ATOM 3027 O O . LEU A 1 375 ? -9.562 27.688 12.422 1 98.69 375 LEU A O 1
ATOM 3031 N N . HIS A 1 376 ? -11.109 27.438 14.031 1 97.81 376 HIS A N 1
ATOM 3032 C CA . HIS A 1 376 ? -10.883 28.781 14.57 1 97.81 376 HIS A CA 1
ATOM 3033 C C . HIS A 1 376 ? -10.156 28.719 15.914 1 97.81 376 HIS A C 1
ATOM 3035 O O . HIS A 1 376 ? -9.242 29.5 16.156 1 97.81 376 HIS A O 1
ATOM 3041 N N . ASN A 1 377 ? -10.656 27.75 16.703 1 97.06 377 ASN A N 1
ATOM 3042 C CA . ASN A 1 377 ? -10.086 27.656 18.031 1 97.06 377 ASN A CA 1
ATOM 3043 C C . ASN A 1 377 ? -10.18 26.234 18.594 1 97.06 377 ASN A C 1
ATOM 3045 O O . ASN A 1 377 ? -11.086 25.484 18.219 1 97.06 377 ASN A O 1
ATOM 3049 N N . VAL A 1 378 ? -9.172 25.891 19.406 1 98.19 378 VAL A N 1
ATOM 3050 C CA . VAL A 1 378 ? -9.172 24.625 20.141 1 98.19 378 VAL A CA 1
ATOM 3051 C C . VAL A 1 378 ? -8.914 24.891 21.625 1 98.19 378 VAL A C 1
ATOM 3053 O O . VAL A 1 378 ? -8.094 25.734 21.969 1 98.19 378 VAL A O 1
ATOM 3056 N N . SER A 1 379 ? -9.688 24.266 22.484 1 97.31 379 SER A N 1
ATOM 3057 C CA . SER A 1 379 ? -9.539 24.469 23.922 1 97.31 379 SER A CA 1
ATOM 3058 C C . SER A 1 379 ? -9.93 23.203 24.688 1 97.31 379 SER A C 1
ATOM 3060 O O . SER A 1 379 ? -10.516 22.281 24.125 1 97.31 379 SER A O 1
ATOM 3062 N N . THR A 1 380 ? -9.453 23.109 25.938 1 93.25 380 THR A N 1
ATOM 3063 C CA . THR A 1 380 ? -9.852 22.031 26.828 1 93.25 380 THR A CA 1
ATOM 3064 C C . THR A 1 380 ? -11.094 22.406 27.625 1 93.25 380 THR A C 1
ATOM 3066 O O . THR A 1 380 ? -11.141 23.484 28.234 1 93.25 380 THR A O 1
ATOM 3069 N N . GLY A 1 381 ? -12.023 21.594 27.578 1 83.69 381 GLY A N 1
ATOM 3070 C CA . GLY A 1 381 ? -13.25 21.859 28.312 1 83.69 381 GLY A CA 1
ATOM 3071 C C . GLY A 1 381 ? -13.18 21.422 29.766 1 83.69 381 GLY A C 1
ATOM 3072 O O . GLY A 1 381 ? -12.094 21.125 30.281 1 83.69 381 GLY A O 1
ATOM 3073 N N . ILE A 1 382 ? -14.227 21.5 30.547 1 76.5 382 ILE A N 1
ATOM 3074 C CA . ILE A 1 382 ? -14.375 21.266 31.984 1 76.5 382 ILE A CA 1
ATOM 3075 C C . ILE A 1 382 ? -14.008 19.828 32.312 1 76.5 382 ILE A C 1
ATOM 3077 O O . ILE A 1 382 ? -13.305 19.562 33.312 1 76.5 382 ILE A O 1
ATOM 3081 N N . ASN A 1 383 ? -14.352 18.812 31.703 1 84.88 383 ASN A N 1
ATOM 3082 C CA . ASN A 1 383 ? -14.125 17.406 32 1 84.88 383 ASN A CA 1
ATOM 3083 C C . ASN A 1 383 ? -13.016 16.812 31.141 1 84.88 383 ASN A C 1
ATOM 3085 O O . ASN A 1 383 ? -13.008 15.617 30.859 1 84.88 383 ASN A O 1
ATOM 3089 N N . GLY A 1 384 ? -12.133 17.672 30.734 1 88.62 384 GLY A N 1
ATOM 3090 C CA . GLY A 1 384 ? -11.023 17.156 29.953 1 88.62 384 GLY A CA 1
ATOM 3091 C C . GLY A 1 384 ? -11.375 16.938 28.484 1 88.62 384 GLY A C 1
ATOM 3092 O O . GLY A 1 384 ? -10.555 16.453 27.703 1 88.62 384 GLY A O 1
ATOM 3093 N N . GLN A 1 385 ? -12.555 17.266 28.234 1 94.69 385 GLN A N 1
ATOM 3094 C CA . GLN A 1 385 ? -12.961 17.172 26.844 1 94.69 385 GLN A CA 1
ATOM 3095 C C . GLN A 1 385 ? -12.297 18.25 25.984 1 94.69 385 GLN A C 1
ATOM 3097 O O . GLN A 1 385 ? -12 19.328 26.484 1 94.69 385 GLN A O 1
ATOM 3102 N N . ILE A 1 386 ? -12.016 17.891 24.812 1 97.88 386 ILE A N 1
ATOM 3103 C CA . ILE A 1 386 ? -11.453 18.844 23.875 1 97.88 386 ILE A CA 1
ATOM 3104 C C . ILE A 1 386 ? -12.562 19.484 23.047 1 97.88 386 ILE A C 1
ATOM 3106 O O . ILE A 1 386 ? -13.422 18.781 22.5 1 97.88 386 ILE A O 1
ATOM 3110 N N . LYS A 1 387 ? -12.586 20.781 23 1 97.56 387 LYS A N 1
ATOM 3111 C CA . LYS A 1 387 ? -13.562 21.547 22.219 1 97.56 387 LYS A CA 1
ATOM 3112 C C . LYS A 1 387 ? -12.898 22.281 21.062 1 97.56 387 LYS A C 1
ATOM 3114 O O . LYS A 1 387 ? -11.922 23.016 21.266 1 97.56 387 LYS A O 1
ATOM 3119 N N . THR A 1 388 ? -13.367 22.016 19.891 1 98.25 388 THR A N 1
ATOM 3120 C CA . THR A 1 388 ? -12.898 22.75 18.719 1 98.25 388 THR A CA 1
ATOM 3121 C C . THR A 1 388 ? -14.031 23.531 18.078 1 98.25 388 THR A C 1
ATOM 3123 O O . THR A 1 388 ? -15.156 23.047 17.984 1 98.25 388 THR A O 1
ATOM 3126 N N . ILE A 1 389 ? -13.703 24.766 17.719 1 97.94 389 ILE A N 1
ATOM 3127 C CA . ILE A 1 389 ? -14.664 25.672 17.078 1 97.94 389 ILE A CA 1
ATOM 3128 C C . ILE A 1 389 ? -14.242 25.938 15.641 1 97.94 389 ILE A C 1
ATOM 3130 O O . ILE A 1 389 ? -13.086 26.297 15.383 1 97.94 389 ILE A O 1
ATOM 3134 N N . TYR A 1 390 ? -15.164 25.734 14.766 1 98.31 390 TYR A N 1
ATOM 3135 C CA . TYR A 1 390 ? -14.945 25.984 13.344 1 98.31 390 TYR A CA 1
ATOM 3136 C C . TYR A 1 390 ? -15.836 27.094 12.828 1 98.31 390 TYR A C 1
ATOM 3138 O O . TYR A 1 390 ? -17.016 27.172 13.188 1 98.31 390 TYR A O 1
ATOM 3146 N N . ARG A 1 391 ? -15.297 27.953 11.969 1 96.62 391 ARG A N 1
ATOM 3147 C CA . ARG A 1 391 ? -16.062 29.078 11.438 1 96.62 391 ARG A CA 1
ATOM 3148 C C . ARG A 1 391 ? -16.047 29.078 9.914 1 96.62 391 ARG A C 1
ATOM 3150 O O . ARG A 1 391 ? -15.102 28.594 9.297 1 96.62 391 ARG A O 1
ATOM 3157 N N . LYS A 1 392 ? -17.094 29.609 9.453 1 90 392 LYS A N 1
ATOM 3158 C CA . LYS A 1 392 ? -17.359 29.594 8.023 1 90 392 LYS A CA 1
ATOM 3159 C C . LYS A 1 392 ? -16.297 30.375 7.254 1 90 392 LYS A C 1
ATOM 3161 O O . LYS A 1 392 ? -15.875 31.453 7.684 1 90 392 LYS A O 1
ATOM 3166 N N . LYS A 1 393 ? -15.844 29.672 6.25 1 80.5 393 LYS A N 1
ATOM 3167 C CA . LYS A 1 393 ? -14.922 30.359 5.344 1 80.5 393 LYS A CA 1
ATOM 3168 C C . LYS A 1 393 ? -15.578 31.594 4.742 1 80.5 393 LYS A C 1
ATOM 3170 O O . LYS A 1 393 ? -16.672 32 5.156 1 80.5 393 LYS A O 1
ATOM 3175 N N . THR A 1 394 ? -15.641 31.875 3.359 1 66.12 394 THR A N 1
ATOM 3176 C CA . THR A 1 394 ? -16.078 33.062 2.662 1 66.12 394 THR A CA 1
ATOM 3177 C C . THR A 1 394 ? -17.562 33 2.344 1 66.12 394 THR A C 1
ATOM 3179 O O . THR A 1 394 ? -18.094 31.922 2.08 1 66.12 394 THR A O 1
ATOM 3182 N N . PRO A 1 395 ? -18.172 34.188 2.555 1 65.06 395 PRO A N 1
ATOM 3183 C CA . PRO A 1 395 ? -19.594 34.312 2.242 1 65.06 395 PRO A CA 1
ATOM 3184 C C . PRO A 1 395 ? -19.906 34 0.779 1 65.06 395 PRO A C 1
ATOM 3186 O O . PRO A 1 395 ? -19.078 34.25 -0.097 1 65.06 395 PRO A O 1
ATOM 3189 N N . GLU A 1 396 ? -20.859 33.125 0.633 1 74.25 396 GLU A N 1
ATOM 3190 C CA . GLU A 1 396 ? -21.328 32.812 -0.71 1 74.25 396 GLU A CA 1
ATOM 3191 C C . GLU A 1 396 ? -22.578 33.625 -1.067 1 74.25 396 GLU A C 1
ATOM 3193 O O . GLU A 1 396 ? -23.297 34.094 -0.181 1 74.25 396 GLU A O 1
ATOM 3198 N N . ASN A 1 397 ? -22.656 33.875 -2.396 1 81.75 397 ASN A N 1
ATOM 3199 C CA . ASN A 1 397 ? -23.828 34.562 -2.93 1 81.75 397 ASN A CA 1
ATOM 3200 C C . ASN A 1 397 ? -24.938 33.562 -3.303 1 81.75 397 ASN A C 1
ATOM 3202 O O . ASN A 1 397 ? -25.281 33.438 -4.477 1 81.75 397 ASN A O 1
ATOM 3206 N N . CYS A 1 398 ? -25.328 32.781 -2.297 1 86.81 398 CYS A N 1
ATOM 3207 C CA . CYS A 1 398 ? -26.406 31.828 -2.508 1 86.81 398 CYS A CA 1
ATOM 3208 C C . CYS A 1 398 ? -27.609 32.156 -1.629 1 86.81 398 CYS A C 1
ATOM 3210 O O . CYS A 1 398 ? -27.453 32.781 -0.584 1 86.81 398 CYS A O 1
ATOM 3212 N N . THR A 1 399 ? -28.781 31.812 -2.104 1 79.69 399 THR A N 1
ATOM 3213 C CA . THR A 1 399 ? -29.984 32.031 -1.315 1 79.69 399 THR A CA 1
ATOM 3214 C C . THR A 1 399 ? -29.953 31.188 -0.039 1 79.69 399 THR A C 1
ATOM 3216 O O . THR A 1 399 ? -29.641 30 -0.076 1 79.69 399 THR A O 1
ATOM 3219 N N . ILE A 1 400 ? -30.25 31.922 0.98 1 75.75 400 ILE A N 1
ATOM 3220 C CA . ILE A 1 400 ? -30.266 31.25 2.275 1 75.75 400 ILE A CA 1
ATOM 3221 C C . ILE A 1 400 ? -31.703 31.047 2.729 1 75.75 400 ILE A C 1
ATOM 3223 O O . ILE A 1 400 ? -32.469 32 2.82 1 75.75 400 ILE A O 1
ATOM 3227 N N . THR A 1 401 ? -32.031 29.734 2.799 1 76.12 401 THR A N 1
ATOM 3228 C CA . THR A 1 401 ? -33.312 29.391 3.395 1 76.12 401 THR A CA 1
ATOM 3229 C C . THR A 1 401 ? -33.125 28.844 4.801 1 76.12 401 THR A C 1
ATOM 3231 O O . THR A 1 401 ? -32 28.562 5.223 1 76.12 401 THR A O 1
ATOM 3234 N N . MET A 1 402 ? -34.281 28.672 5.512 1 72.69 402 MET A N 1
ATOM 3235 C CA . MET A 1 402 ? -34.25 28.219 6.895 1 72.69 402 MET A CA 1
ATOM 3236 C C . MET A 1 402 ? -33.812 26.766 6.969 1 72.69 402 MET A C 1
ATOM 3238 O O . MET A 1 402 ? -33.281 26.312 7.988 1 72.69 402 MET A O 1
ATOM 3242 N N . VAL A 1 403 ? -33.906 26.094 6.016 1 79.88 403 VAL A N 1
ATOM 3243 C CA . VAL A 1 403 ? -33.594 24.672 6.055 1 79.88 403 VAL A CA 1
ATOM 3244 C C . VAL A 1 403 ? -32.219 24.438 5.465 1 79.88 403 VAL A C 1
ATOM 3246 O O . VAL A 1 403 ? -31.656 23.328 5.578 1 79.88 403 VAL A O 1
ATOM 3249 N N . SER A 1 404 ? -31.672 25.516 5.137 1 86.19 404 SER A N 1
ATOM 3250 C CA . SER A 1 404 ? -30.359 25.406 4.512 1 86.19 404 SER A CA 1
ATOM 3251 C C . SER A 1 404 ? -29.25 25.484 5.551 1 86.19 404 SER A C 1
ATOM 3253 O O . SER A 1 404 ? -29.312 26.281 6.484 1 86.19 404 SER A O 1
ATOM 3255 N N . PRO A 1 405 ? -28.234 24.641 5.391 1 91.12 405 PRO A N 1
ATOM 3256 C CA . PRO A 1 405 ? -27.094 24.734 6.316 1 91.12 405 PRO A CA 1
ATOM 3257 C C . PRO A 1 405 ? -26.312 26.031 6.148 1 91.12 405 PRO A C 1
ATOM 3259 O O . PRO A 1 405 ? -25.438 26.328 6.969 1 91.12 405 PRO A O 1
ATOM 3262 N N . ARG A 1 406 ? -26.656 26.781 5.211 1 91 406 ARG A N 1
ATOM 3263 C CA . ARG A 1 406 ? -25.953 28.047 4.953 1 91 406 ARG A CA 1
ATOM 3264 C C . ARG A 1 406 ? -26.156 29.031 6.098 1 91 406 ARG A C 1
ATOM 3266 O O . ARG A 1 406 ? -25.391 29.984 6.238 1 91 406 ARG A O 1
ATOM 3273 N N . ARG A 1 407 ? -27.109 28.781 6.852 1 89.12 407 ARG A N 1
ATOM 3274 C CA . ARG A 1 407 ? -27.375 29.641 7.996 1 89.12 407 ARG A CA 1
ATOM 3275 C C . ARG A 1 407 ? -26.344 29.438 9.094 1 89.12 407 ARG A C 1
ATOM 3277 O O . ARG A 1 407 ? -26.188 30.266 9.984 1 89.12 407 ARG A O 1
ATOM 3284 N N . LEU A 1 408 ? -25.672 28.297 9.039 1 92.44 408 LEU A N 1
ATOM 3285 C CA . LEU A 1 408 ? -24.703 27.969 10.07 1 92.44 408 LEU A CA 1
ATOM 3286 C C . LEU A 1 408 ? -23.484 28.891 9.977 1 92.44 408 LEU A C 1
ATOM 3288 O O . LEU A 1 408 ? -22.891 29.016 8.906 1 92.44 408 LEU A O 1
ATOM 3292 N N . GLU A 1 409 ? -23.094 29.484 11.07 1 92.5 409 GLU A N 1
ATOM 3293 C CA . GLU A 1 409 ? -21.938 30.359 11.133 1 92.5 409 GLU A CA 1
ATOM 3294 C C . GLU A 1 409 ? -20.766 29.672 11.844 1 92.5 409 GLU A C 1
ATOM 3296 O O . GLU A 1 409 ? -19.609 30 11.609 1 92.5 409 GLU A O 1
ATOM 3301 N N . GLU A 1 410 ? -21.219 28.781 12.664 1 95.62 410 GLU A N 1
ATOM 3302 C CA . GLU A 1 410 ? -20.234 28.141 13.531 1 95.62 410 GLU A CA 1
ATOM 3303 C C . GLU A 1 410 ? -20.578 26.672 13.766 1 95.62 410 GLU A C 1
ATOM 3305 O O . GLU A 1 410 ? -21.75 26.328 13.883 1 95.62 410 GLU A O 1
ATOM 3310 N N . ILE A 1 411 ? -19.531 25.875 13.805 1 97.12 411 ILE A N 1
ATOM 3311 C CA . ILE A 1 411 ? -19.688 24.469 14.188 1 97.12 411 ILE A CA 1
ATOM 3312 C C . ILE A 1 411 ? -18.75 24.156 15.352 1 97.12 411 ILE A C 1
ATOM 3314 O O . ILE A 1 411 ? -17.562 24.469 15.305 1 97.12 411 ILE A O 1
ATOM 3318 N N . ARG A 1 412 ? -19.281 23.562 16.391 1 97.12 412 ARG A N 1
ATOM 3319 C CA . ARG A 1 412 ? -18.516 23.156 17.562 1 97.12 412 ARG A CA 1
ATOM 3320 C C . ARG A 1 412 ? -18.422 21.625 17.641 1 97.12 412 ARG A C 1
ATOM 3322 O O . ARG A 1 412 ? -19.422 20.922 17.516 1 97.12 412 ARG A O 1
ATOM 3329 N N . VAL A 1 413 ? -17.203 21.156 17.766 1 97.88 413 VAL A N 1
ATOM 3330 C CA . VAL A 1 413 ? -16.953 19.719 17.859 1 97.88 413 VAL A CA 1
ATOM 3331 C C . VAL A 1 413 ? -16.344 19.391 19.219 1 97.88 413 VAL A C 1
ATOM 3333 O O . VAL A 1 413 ? -15.344 20 19.609 1 97.88 413 VAL A O 1
ATOM 3336 N N . VAL A 1 414 ? -16.938 18.469 19.938 1 97.12 414 VAL A N 1
ATOM 3337 C CA . VAL A 1 414 ? -16.422 18.031 21.219 1 97.12 414 VAL A CA 1
ATOM 3338 C C . VAL A 1 414 ? -15.977 16.562 21.109 1 97.12 414 VAL A C 1
ATOM 3340 O O . VAL A 1 414 ? -16.609 15.766 20.438 1 97.12 414 VAL A O 1
ATOM 3343 N N . SER A 1 415 ? -14.867 16.25 21.719 1 97.25 415 SER A N 1
ATOM 3344 C CA . SER A 1 415 ? -14.328 14.891 21.719 1 97.25 415 SER A CA 1
ATOM 3345 C C . SER A 1 415 ? -13.438 14.656 22.922 1 97.25 415 SER A C 1
ATOM 3347 O O . SER A 1 415 ? -13.031 15.602 23.609 1 97.25 415 SER A O 1
ATOM 3349 N N . GLN A 1 416 ? -13.242 13.406 23.234 1 95.94 416 GLN A N 1
ATOM 3350 C CA . GLN A 1 416 ? -12.172 13.023 24.156 1 95.94 416 GLN A CA 1
ATOM 3351 C C . GLN A 1 416 ? -10.859 12.797 23.406 1 95.94 416 GLN A C 1
ATOM 3353 O O . GLN A 1 416 ? -10.867 12.484 22.219 1 95.94 416 GLN A O 1
ATOM 3358 N N . LYS A 1 417 ? -9.805 13.016 24.141 1 95.69 417 LYS A N 1
ATOM 3359 C CA . LYS A 1 417 ? -8.516 12.773 23.516 1 95.69 417 LYS A CA 1
ATOM 3360 C C . LYS A 1 417 ? -8.414 11.344 23 1 95.69 417 LYS A C 1
ATOM 3362 O O . LYS A 1 417 ? -8.812 10.398 23.688 1 95.69 417 LYS A O 1
ATOM 3367 N N . LEU A 1 418 ? -7.941 11.211 21.766 1 94.25 418 LEU A N 1
ATOM 3368 C CA . LEU A 1 418 ? -7.781 9.891 21.156 1 94.25 418 LEU A CA 1
ATOM 3369 C C . LEU A 1 418 ? -6.496 9.227 21.641 1 94.25 418 LEU A C 1
ATOM 3371 O O . LEU A 1 418 ? -5.398 9.695 21.344 1 94.25 418 LEU A O 1
ATOM 3375 N N . GLU A 1 419 ? -6.641 8.234 22.406 1 88.81 419 GLU A N 1
ATOM 3376 C CA . GLU A 1 419 ? -5.5 7.418 22.812 1 88.81 419 GLU A CA 1
ATOM 3377 C C . GLU A 1 419 ? -5.371 6.176 21.938 1 88.81 419 GLU A C 1
ATOM 3379 O O . GLU A 1 419 ? -6.25 5.312 21.938 1 88.81 419 GLU A O 1
ATOM 3384 N N . ILE A 1 420 ? -4.285 6.172 21.234 1 91.5 420 ILE A N 1
ATOM 3385 C CA . ILE A 1 420 ? -4.102 5.035 20.328 1 91.5 420 ILE A CA 1
ATOM 3386 C C . ILE A 1 420 ? -3.166 4.016 20.984 1 91.5 420 ILE A C 1
ATOM 3388 O O . ILE A 1 420 ? -1.966 4.262 21.109 1 91.5 420 ILE A O 1
ATOM 3392 N N . ASP A 1 421 ? -3.721 2.92 21.391 1 91.5 421 ASP A N 1
ATOM 3393 C CA . ASP A 1 421 ? -2.885 1.805 21.828 1 91.5 421 ASP A CA 1
ATOM 3394 C C . ASP A 1 421 ? -2.422 0.969 20.625 1 91.5 421 ASP A C 1
ATOM 3396 O O . ASP A 1 421 ? -2.65 1.342 19.484 1 91.5 421 ASP A O 1
ATOM 3400 N N . ARG A 1 422 ? -1.761 -0.064 20.922 1 91.88 422 ARG A N 1
ATOM 3401 C CA . ARG A 1 422 ? -1.158 -0.872 19.875 1 91.88 422 ARG A CA 1
ATOM 3402 C C . ARG A 1 422 ? -2.229 -1.487 18.969 1 91.88 422 ARG A C 1
ATOM 3404 O O . ARG A 1 422 ? -2.09 -1.496 17.75 1 91.88 422 ARG A O 1
ATOM 3411 N N . ASN A 1 423 ? -3.262 -2 19.594 1 92.19 423 ASN A N 1
ATOM 3412 C CA . ASN A 1 423 ? -4.316 -2.645 18.812 1 92.19 423 ASN A CA 1
ATOM 3413 C C . ASN A 1 423 ? -4.992 -1.665 17.859 1 92.19 423 ASN A C 1
ATOM 3415 O O . ASN A 1 423 ? -5.191 -1.978 16.688 1 92.19 423 ASN A O 1
ATOM 3419 N N . ARG A 1 424 ? -5.23 -0.46 18.328 1 90.88 424 ARG A N 1
ATOM 3420 C CA . ARG A 1 424 ? -5.867 0.561 17.516 1 90.88 424 ARG A CA 1
ATOM 3421 C C . ARG A 1 424 ? -4.918 1.062 16.422 1 90.88 424 ARG A C 1
ATOM 3423 O O . ARG A 1 424 ? -5.359 1.496 15.359 1 90.88 424 ARG A O 1
ATOM 3430 N N . LEU A 1 425 ? -3.717 0.997 16.781 1 93.62 425 LEU A N 1
ATOM 3431 C CA . LEU A 1 425 ? -2.711 1.424 15.812 1 93.62 425 LEU A CA 1
ATOM 3432 C C . LEU A 1 425 ? -2.605 0.427 14.664 1 93.62 425 LEU A C 1
ATOM 3434 O O . LEU A 1 425 ? -2.459 0.823 13.508 1 93.62 425 LEU A O 1
ATOM 3438 N N . LEU A 1 426 ? -2.758 -0.825 14.914 1 94.5 426 LEU A N 1
ATOM 3439 C CA . LEU A 1 426 ? -2.604 -1.886 13.922 1 94.5 426 LEU A CA 1
ATOM 3440 C C . LEU A 1 426 ? -3.885 -2.066 13.117 1 94.5 426 LEU A C 1
ATOM 3442 O O . LEU A 1 426 ? -3.832 -2.357 11.922 1 94.5 426 LEU A O 1
ATOM 3446 N N . SER A 1 427 ? -4.988 -1.938 13.773 1 95.75 427 SER A N 1
ATOM 3447 C CA . SER A 1 427 ? -6.293 -2.123 13.141 1 95.75 427 SER A CA 1
ATOM 3448 C C . SER A 1 427 ? -7.246 -0.99 13.5 1 95.75 427 SER A C 1
ATOM 3450 O O . SER A 1 427 ? -8.219 -1.198 14.227 1 95.75 427 SER A O 1
ATOM 3452 N N . PRO A 1 428 ? -6.961 0.167 12.844 1 96.06 428 PRO A N 1
ATOM 3453 C CA . PRO A 1 428 ? -7.766 1.335 13.211 1 96.06 428 PRO A CA 1
ATOM 3454 C C . PRO A 1 428 ? -9.211 1.228 12.742 1 96.06 428 PRO A C 1
ATOM 3456 O O . PRO A 1 428 ? -9.484 0.61 11.711 1 96.06 428 PRO A O 1
ATOM 3459 N N . ARG A 1 429 ? -10.109 1.787 13.523 1 97.31 429 ARG A N 1
ATOM 3460 C CA . ARG A 1 429 ? -11.523 1.946 13.188 1 97.31 429 ARG A CA 1
ATOM 3461 C C . ARG A 1 429 ? -11.938 3.412 13.242 1 97.31 429 ARG A C 1
ATOM 3463 O O . ARG A 1 429 ? -11.609 4.117 14.203 1 97.31 429 ARG A O 1
ATOM 3470 N N . ARG A 1 430 ? -12.578 3.861 12.219 1 97.81 430 ARG A N 1
ATOM 3471 C CA . ARG A 1 430 ? -13.062 5.238 12.195 1 97.81 430 ARG A CA 1
ATOM 3472 C C . ARG A 1 430 ? -13.984 5.512 13.375 1 97.81 430 ARG A C 1
ATOM 3474 O O . ARG A 1 430 ? -14.82 4.676 13.719 1 97.81 430 ARG A O 1
ATOM 3481 N N . GLN A 1 431 ? -13.812 6.668 13.93 1 97.25 431 GLN A N 1
ATOM 3482 C CA . GLN A 1 431 ? -14.711 7.047 15.023 1 97.25 431 GLN A CA 1
ATOM 3483 C C . GLN A 1 431 ? -16.062 7.5 14.492 1 97.25 431 GLN A C 1
ATOM 3485 O O . GLN A 1 431 ? -16.172 7.961 13.352 1 97.25 431 GLN A O 1
ATOM 3490 N N . CYS A 1 432 ? -17.062 7.352 15.352 1 98 432 CYS A N 1
ATOM 3491 C CA . CYS A 1 432 ? -18.406 7.824 15.039 1 98 432 CYS A CA 1
ATOM 3492 C C . CYS A 1 432 ? -18.609 9.258 15.523 1 98 432 CYS A C 1
ATOM 3494 O O . CYS A 1 432 ? -17.797 9.773 16.297 1 98 432 CYS A O 1
ATOM 3496 N N . CYS A 1 433 ? -19.594 9.93 14.953 1 98.06 433 CYS A N 1
ATOM 3497 C CA . CYS A 1 433 ? -19.969 11.242 15.461 1 98.06 433 CYS A CA 1
ATOM 3498 C C . CYS A 1 433 ? -21.484 11.422 15.422 1 98.06 433 CYS A C 1
ATOM 3500 O O . CYS A 1 433 ? -22.188 10.656 14.766 1 98.06 433 CYS A O 1
ATOM 3502 N N . ASP A 1 434 ? -21.922 12.406 16.25 1 96.81 434 ASP A N 1
ATOM 3503 C CA . ASP A 1 434 ? -23.328 12.75 16.344 1 96.81 434 ASP A CA 1
ATOM 3504 C C . ASP A 1 434 ? -23.547 14.258 16.234 1 96.81 434 ASP A C 1
ATOM 3506 O O . ASP A 1 434 ? -22.797 15.039 16.812 1 96.81 434 ASP A O 1
ATOM 3510 N N . VAL A 1 435 ? -24.484 14.594 15.406 1 96.25 435 VAL A N 1
ATOM 3511 C CA . VAL A 1 435 ? -24.969 15.969 15.445 1 96.25 435 VAL A CA 1
ATOM 3512 C C . VAL A 1 435 ? -25.844 16.172 16.672 1 96.25 435 VAL A C 1
ATOM 3514 O O . VAL A 1 435 ? -26.891 15.539 16.812 1 96.25 435 VAL A O 1
ATOM 3517 N N . LEU A 1 436 ? -25.391 17.062 17.484 1 94.69 436 LEU A N 1
ATOM 3518 C CA . LEU A 1 436 ? -26.094 17.281 18.766 1 94.69 436 LEU A CA 1
ATOM 3519 C C . LEU A 1 436 ? -27.203 18.312 18.594 1 94.69 436 LEU A C 1
ATOM 3521 O O . LEU A 1 436 ? -27.172 19.125 17.672 1 94.69 436 LEU A O 1
ATOM 3525 N N . PRO A 1 437 ? -28.188 18.25 19.547 1 89.25 437 PRO A N 1
ATOM 3526 C CA . PRO A 1 437 ? -29.219 19.297 19.531 1 89.25 437 PRO A CA 1
ATOM 3527 C C . PRO A 1 437 ? -28.656 20.688 19.812 1 89.25 437 PRO A C 1
ATOM 3529 O O . PRO A 1 437 ? -27.797 20.844 20.688 1 89.25 437 PRO A O 1
ATOM 3532 N N . SER A 1 438 ? -28.891 21.547 18.859 1 76.62 438 SER A N 1
ATOM 3533 C CA . SER A 1 438 ? -28.297 22.875 18.953 1 76.62 438 SER A CA 1
ATOM 3534 C C . SER A 1 438 ? -29.156 23.812 19.766 1 76.62 438 SER A C 1
ATOM 3536 O O . SER A 1 438 ? -30.391 23.719 19.75 1 76.62 438 SER A O 1
ATOM 3538 N N . THR A 1 439 ? -28.484 24.609 20.516 1 74.75 439 THR A N 1
ATOM 3539 C CA . THR A 1 439 ? -29.172 25.625 21.297 1 74.75 439 THR A CA 1
ATOM 3540 C C . THR A 1 439 ? -29.406 26.891 20.469 1 74.75 439 THR A C 1
ATOM 3542 O O . THR A 1 439 ? -30.172 27.766 20.859 1 74.75 439 THR A O 1
ATOM 3545 N N . SER A 1 440 ? -28.719 26.953 19.375 1 84.19 440 SER A N 1
ATOM 3546 C CA . SER A 1 440 ? -28.812 28.109 18.516 1 84.19 440 SER A CA 1
ATOM 3547 C C . SER A 1 440 ? -29.047 27.703 17.062 1 84.19 440 SER A C 1
ATOM 3549 O O . SER A 1 440 ? -28.625 26.625 16.641 1 84.19 440 SER A O 1
ATOM 3551 N N . ARG A 1 441 ? -29.688 28.641 16.359 1 84.88 441 ARG A N 1
ATOM 3552 C CA . ARG A 1 441 ? -30.031 28.344 14.969 1 84.88 441 ARG A CA 1
ATOM 3553 C C . ARG A 1 441 ? -28.812 28.438 14.055 1 84.88 441 ARG A C 1
ATOM 3555 O O . ARG A 1 441 ? -28.797 27.859 12.969 1 84.88 441 ARG A O 1
ATOM 3562 N N . ASN A 1 442 ? -27.859 29.141 14.477 1 91.25 442 ASN A N 1
ATOM 3563 C CA . ASN A 1 442 ? -26.719 29.406 13.594 1 91.25 442 ASN A CA 1
ATOM 3564 C C . ASN A 1 442 ? -25.5 28.594 14.008 1 91.25 442 ASN A C 1
ATOM 3566 O O . ASN A 1 442 ? -24.391 28.828 13.492 1 91.25 442 ASN A O 1
ATOM 3570 N N . VAL A 1 443 ? -25.703 27.734 14.953 1 95 443 VAL A N 1
ATOM 3571 C CA . VAL A 1 443 ? -24.578 26.938 15.453 1 95 443 VAL A CA 1
ATOM 3572 C C . VAL A 1 443 ? -24.922 25.453 15.43 1 95 443 VAL A C 1
ATOM 3574 O O . VAL A 1 443 ? -26.047 25.078 15.781 1 95 443 VAL A O 1
ATOM 3577 N N . MET A 1 444 ? -24 24.656 14.969 1 95.38 444 MET A N 1
ATOM 3578 C CA . MET A 1 444 ? -24.156 23.203 15.023 1 95.38 444 MET A CA 1
ATOM 3579 C C . MET A 1 444 ? -23.156 22.594 16 1 95.38 444 MET A C 1
ATOM 3581 O O . MET A 1 444 ? -21.984 22.953 16 1 95.38 444 MET A O 1
ATOM 3585 N N . ASP A 1 445 ? -23.641 21.734 16.844 1 96.5 445 ASP A N 1
ATOM 3586 C CA . ASP A 1 445 ? -22.797 21 17.766 1 96.5 445 ASP A CA 1
ATOM 3587 C C . ASP A 1 445 ? -22.656 19.547 17.344 1 96.5 445 ASP A C 1
ATOM 3589 O O . ASP A 1 445 ? -23.641 18.891 17.031 1 96.5 445 ASP A O 1
ATOM 3593 N N . VAL A 1 446 ? -21.406 19.094 17.266 1 97.38 446 VAL A N 1
ATOM 3594 C CA . VAL A 1 446 ? -21.094 17.719 16.891 1 97.38 446 VAL A CA 1
ATOM 3595 C C . VAL A 1 446 ? -20.234 17.062 17.984 1 97.38 446 VAL A C 1
ATOM 3597 O O . VAL A 1 446 ? -19.375 17.703 18.578 1 97.38 446 VAL A O 1
ATOM 3600 N N . ALA A 1 447 ? -20.484 15.828 18.281 1 97.69 447 ALA A N 1
ATOM 3601 C CA . ALA A 1 447 ? -19.672 15.07 19.234 1 97.69 447 ALA A CA 1
ATOM 3602 C C . ALA A 1 447 ? -19.031 13.859 18.547 1 97.69 447 ALA A C 1
ATOM 3604 O O . ALA A 1 447 ? -19.719 13.078 17.891 1 97.69 447 ALA A O 1
ATOM 3605 N N . ILE A 1 448 ? -17.719 13.719 18.688 1 98.25 448 ILE A N 1
ATOM 3606 C CA . ILE A 1 448 ? -17.016 12.539 18.203 1 98.25 448 ILE A CA 1
ATOM 3607 C C . ILE A 1 448 ? -16.859 11.523 19.328 1 98.25 448 ILE A C 1
ATOM 3609 O O . ILE A 1 448 ? -16.531 11.891 20.469 1 98.25 448 ILE A O 1
ATOM 3613 N N . ARG A 1 449 ? -17.062 10.281 19.031 1 97.06 449 ARG A N 1
ATOM 3614 C CA . ARG A 1 449 ? -16.984 9.211 20.016 1 97.06 449 ARG A CA 1
ATOM 3615 C C . ARG A 1 449 ? -16.594 7.891 19.359 1 97.06 449 ARG A C 1
ATOM 3617 O O . ARG A 1 449 ? -16.562 7.785 18.141 1 97.06 449 ARG A O 1
ATOM 3624 N N . GLU A 1 450 ? -16.25 6.969 20.219 1 96.06 450 GLU A N 1
ATOM 3625 C CA . GLU A 1 450 ? -16.031 5.613 19.719 1 96.06 450 GLU A CA 1
ATOM 3626 C C . GLU A 1 450 ? -17.344 4.988 19.234 1 96.06 450 GLU A C 1
ATOM 3628 O O . GLU A 1 450 ? -18.391 5.184 19.844 1 96.06 450 GLU A O 1
ATOM 3633 N N . CYS A 1 451 ? -17.234 4.285 18.141 1 97.38 451 CYS A N 1
ATOM 3634 C CA . CYS A 1 451 ? -18.422 3.574 17.656 1 97.38 451 CYS A CA 1
ATOM 3635 C C . CYS A 1 451 ? -18.797 2.434 18.594 1 97.38 451 CYS A C 1
ATOM 3637 O O . CY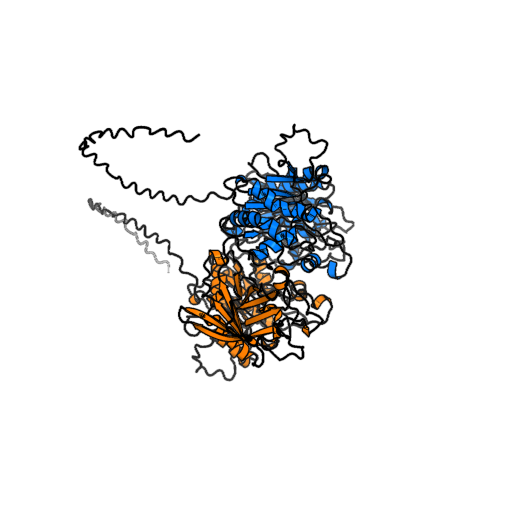S A 1 451 ? -17.922 1.784 19.172 1 97.38 451 CYS A O 1
ATOM 3639 N N . LYS A 1 452 ? -20.078 2.227 18.625 1 96.38 452 LYS A N 1
ATOM 3640 C CA . LYS A 1 452 ? -20.516 0.977 19.25 1 96.38 452 LYS A CA 1
ATOM 3641 C C . LYS A 1 452 ? -20.094 -0.225 18.406 1 96.38 452 LYS A C 1
ATOM 3643 O O . LYS A 1 452 ? -19.719 -0.074 17.234 1 96.38 452 LYS A O 1
ATOM 3648 N N . GLU A 1 453 ? -20.109 -1.4 18.984 1 92 453 GLU A N 1
ATOM 3649 C CA . GLU A 1 453 ? -19.547 -2.596 18.359 1 92 453 GLU A CA 1
ATOM 3650 C C . GLU A 1 453 ? -20.109 -2.799 16.969 1 92 453 GLU A C 1
ATOM 3652 O O . GLU A 1 453 ? -19.359 -2.926 16 1 92 453 GLU A O 1
ATOM 3657 N N . ASP A 1 454 ? -21.453 -2.783 16.766 1 93.81 454 ASP A N 1
ATOM 3658 C CA . ASP A 1 454 ? -22.031 -3.059 15.453 1 93.81 454 ASP A CA 1
ATOM 3659 C C . ASP A 1 454 ? -22.578 -1.783 14.812 1 93.81 454 ASP A C 1
ATOM 3661 O O . ASP A 1 454 ? -23.453 -1.843 13.945 1 93.81 454 ASP A O 1
ATOM 3665 N N . GLU A 1 455 ? -22.031 -0.673 15.32 1 96.75 455 GLU A N 1
ATOM 3666 C CA . GLU A 1 455 ? -22.547 0.596 14.82 1 96.75 455 GLU A CA 1
ATOM 3667 C C . GLU A 1 455 ? -21.984 0.924 13.445 1 96.75 455 GLU A C 1
ATOM 3669 O O . GLU A 1 455 ? -20.766 0.853 13.234 1 96.75 455 GLU A O 1
ATOM 3674 N N . LEU A 1 456 ? -22.906 1.25 12.523 1 97.62 456 LEU A N 1
ATOM 3675 C CA . LEU A 1 456 ? -22.531 1.679 11.18 1 97.62 456 LEU A CA 1
ATOM 3676 C C . LEU A 1 456 ? -22.578 3.199 11.062 1 97.62 456 LEU A C 1
ATOM 3678 O O . LEU A 1 456 ? -23.406 3.852 11.711 1 97.62 456 LEU A O 1
ATOM 3682 N N . ILE A 1 457 ? -21.688 3.752 10.281 1 98 457 ILE A N 1
ATOM 3683 C CA . ILE A 1 457 ? -21.797 5.133 9.82 1 98 457 ILE A CA 1
ATOM 3684 C C . ILE A 1 457 ? -22.531 5.176 8.484 1 98 457 ILE A C 1
ATOM 3686 O O . ILE A 1 457 ? -21.984 4.816 7.445 1 98 457 ILE A O 1
ATOM 3690 N N . PHE A 1 458 ? -23.766 5.59 8.523 1 96.5 458 PHE A N 1
ATOM 3691 C CA . PHE A 1 458 ? -24.578 5.488 7.316 1 96.5 458 PHE A CA 1
ATOM 3692 C C . PHE A 1 458 ? -25.703 6.512 7.332 1 96.5 458 PHE A C 1
ATOM 3694 O O . PHE A 1 458 ? -25.953 7.148 8.359 1 96.5 458 PHE A O 1
ATOM 3701 N N . ILE A 1 459 ? -26.281 6.699 6.16 1 94.88 459 ILE A N 1
ATOM 3702 C CA . ILE A 1 459 ? -27.422 7.594 5.988 1 94.88 459 ILE A CA 1
ATOM 3703 C C . ILE A 1 459 ? -28.641 7.031 6.73 1 94.88 459 ILE A C 1
ATOM 3705 O O . ILE A 1 459 ? -29.031 5.883 6.512 1 94.88 459 ILE A O 1
ATOM 3709 N N . HIS A 1 460 ? -29.172 7.816 7.594 1 87.62 460 HIS A N 1
ATOM 3710 C CA . HIS A 1 460 ? -30.344 7.375 8.344 1 87.62 460 HIS A CA 1
ATOM 3711 C C . HIS A 1 460 ? -31.625 7.598 7.543 1 87.62 460 HIS A C 1
ATOM 3713 O O . HIS A 1 460 ? -31.766 8.609 6.848 1 87.62 460 HIS A O 1
ATOM 3719 N N . PRO A 1 461 ? -32.562 6.582 7.594 1 79.25 461 PRO A N 1
ATOM 3720 C CA . PRO A 1 461 ? -33.812 6.75 6.902 1 79.25 461 PRO A CA 1
ATOM 3721 C C . PRO A 1 461 ? -34.688 7.859 7.508 1 79.25 461 PRO A C 1
ATOM 3723 O O . PRO A 1 461 ? -34.594 8.141 8.703 1 79.25 461 PRO A O 1
ATOM 3726 N N . MET B 1 1 ? -67.438 -16.984 42.844 1 21.14 1 MET B N 1
ATOM 3727 C CA . MET B 1 1 ? -67.375 -17.547 44.188 1 21.14 1 MET B CA 1
ATOM 3728 C C . MET B 1 1 ? -66.125 -17.156 44.906 1 21.14 1 MET B C 1
ATOM 3730 O O . MET B 1 1 ? -65 -17.297 44.375 1 21.14 1 MET B O 1
ATOM 3734 N N . ILE B 1 2 ? -66.062 -16.406 46.094 1 25.45 2 ILE B N 1
ATOM 3735 C CA . ILE B 1 2 ? -65.25 -15.406 46.812 1 25.45 2 ILE B CA 1
ATOM 3736 C C . ILE B 1 2 ? -64.125 -16.094 47.562 1 25.45 2 ILE B C 1
ATOM 3738 O O . ILE B 1 2 ? -63.531 -15.516 48.469 1 25.45 2 ILE B O 1
ATOM 3742 N N . ILE B 1 3 ? -63.531 -17.312 47.188 1 23.59 3 ILE B N 1
ATOM 3743 C CA . ILE B 1 3 ? -63.25 -18.172 48.312 1 23.59 3 ILE B CA 1
ATOM 3744 C C . ILE B 1 3 ? -62.125 -17.562 49.156 1 23.59 3 ILE B C 1
ATOM 3746 O O . ILE B 1 3 ? -61.219 -16.938 48.625 1 23.59 3 ILE B O 1
ATOM 3750 N N . SER B 1 4 ? -62.031 -17.781 50.5 1 20.89 4 SER B N 1
ATOM 3751 C CA . SER B 1 4 ? -61.688 -17.297 51.844 1 20.89 4 SER B CA 1
ATOM 3752 C C . SER B 1 4 ? -60.188 -17.453 52.094 1 20.89 4 SER B C 1
ATOM 3754 O O . SER B 1 4 ? -59.562 -16.609 52.75 1 20.89 4 SER B O 1
ATOM 3756 N N . PHE B 1 5 ? -59.344 -18.562 51.719 1 23.83 5 PHE B N 1
ATOM 3757 C CA . PHE B 1 5 ? -58.719 -19.234 52.844 1 23.83 5 PHE B CA 1
ATOM 3758 C C . PHE B 1 5 ? -57.375 -18.594 53.188 1 23.83 5 PHE B C 1
ATOM 3760 O O . PHE B 1 5 ? -56.5 -18.484 52.312 1 23.83 5 PHE B O 1
ATOM 3767 N N . ILE B 1 6 ? -57.188 -17.719 54.25 1 24.17 6 ILE B N 1
ATOM 3768 C CA . ILE B 1 6 ? -56.188 -16.781 54.75 1 24.17 6 ILE B CA 1
ATOM 3769 C C . ILE B 1 6 ? -55 -17.547 55.281 1 24.17 6 ILE B C 1
ATOM 3771 O O . ILE B 1 6 ? -55.062 -18.172 56.344 1 24.17 6 ILE B O 1
ATOM 3775 N N . LEU B 1 7 ? -54.344 -18.438 54.406 1 22.2 7 LEU B N 1
ATOM 3776 C CA . LEU B 1 7 ? -53.469 -19.469 55 1 22.2 7 LEU B CA 1
ATOM 3777 C C . LEU B 1 7 ? -52.312 -18.828 55.75 1 22.2 7 LEU B C 1
ATOM 3779 O O . LEU B 1 7 ? -51.562 -18.031 55.188 1 22.2 7 LEU B O 1
ATOM 3783 N N . ILE B 1 8 ? -52.469 -18.719 57.125 1 22.78 8 ILE B N 1
ATOM 3784 C CA . ILE B 1 8 ? -51.719 -18.109 58.219 1 22.78 8 ILE B CA 1
ATOM 3785 C C . ILE B 1 8 ? -50.312 -18.75 58.312 1 22.78 8 ILE B C 1
ATOM 3787 O O . ILE B 1 8 ? -50.188 -19.938 58.594 1 22.78 8 ILE B O 1
ATOM 3791 N N . ILE B 1 9 ? -49.406 -18.516 57.312 1 21.77 9 ILE B N 1
ATOM 3792 C CA . ILE B 1 9 ? -48.125 -19.172 57.094 1 21.77 9 ILE B CA 1
ATOM 3793 C C . ILE B 1 9 ? -47.25 -18.953 58.344 1 21.77 9 ILE B C 1
ATOM 3795 O O . ILE B 1 9 ? -46.938 -17.812 58.688 1 21.77 9 ILE B O 1
ATOM 3799 N N . TYR B 1 10 ? -47.438 -19.938 59.312 1 20.3 10 TYR B N 1
ATOM 3800 C CA . TYR B 1 10 ? -46.812 -20.031 60.625 1 20.3 10 TYR B CA 1
ATOM 3801 C C . TYR B 1 10 ? -45.281 -19.938 60.531 1 20.3 10 TYR B C 1
ATOM 3803 O O . TYR B 1 10 ? -44.688 -20.531 59.625 1 20.3 10 TYR B O 1
ATOM 3811 N N . LEU B 1 11 ? -44.656 -18.938 61.188 1 21.91 11 LEU B N 1
ATOM 3812 C CA . LEU B 1 11 ? -43.375 -18.266 61.375 1 21.91 11 LEU B CA 1
ATOM 3813 C C . LEU B 1 11 ? -42.375 -19.188 62.062 1 21.91 11 LEU B C 1
ATOM 3815 O O . LEU B 1 11 ? -42.188 -19.109 63.281 1 21.91 11 LEU B O 1
ATOM 3819 N N . MET B 1 12 ? -42.5 -20.547 61.75 1 21.06 12 MET B N 1
ATOM 3820 C CA . MET B 1 12 ? -41.812 -21.328 62.75 1 21.06 12 MET B CA 1
ATOM 3821 C C . MET B 1 12 ? -40.312 -20.984 62.781 1 21.06 12 MET B C 1
ATOM 3823 O O . MET B 1 12 ? -39.688 -20.906 61.719 1 21.06 12 MET B O 1
ATOM 3827 N N . CYS B 1 13 ? -39.781 -20.453 63.906 1 21.47 13 CYS B N 1
ATOM 3828 C CA . CYS B 1 13 ? -38.594 -19.812 64.438 1 21.47 13 CYS B CA 1
ATOM 3829 C C . CYS B 1 13 ? -37.438 -20.797 64.562 1 21.47 13 CYS B C 1
ATOM 3831 O O . CYS B 1 13 ? -36.375 -20.484 65.125 1 21.47 13 CYS B O 1
ATOM 3833 N N . PHE B 1 14 ? -37.594 -22.031 64 1 21.67 14 PHE B N 1
ATOM 3834 C CA . PHE B 1 14 ? -36.719 -22.938 64.75 1 21.67 14 PHE B CA 1
ATOM 3835 C C . PHE B 1 14 ? -35.25 -22.484 64.625 1 21.67 14 PHE B C 1
ATOM 3837 O O . PHE B 1 14 ? -34.844 -21.969 63.594 1 21.67 14 PHE B O 1
ATOM 3844 N N . ASN B 1 15 ? -34.594 -22.438 65.875 1 23.03 15 ASN B N 1
ATOM 3845 C CA . ASN B 1 15 ? -33.312 -22.078 66.438 1 23.03 15 ASN B CA 1
ATOM 3846 C C . ASN B 1 15 ? -32.156 -22.922 65.875 1 23.03 15 ASN B C 1
ATOM 3848 O O . ASN B 1 15 ? -32.094 -24.125 66.062 1 23.03 15 ASN B O 1
ATOM 3852 N N . PHE B 1 16 ? -32 -22.953 64.562 1 22.56 16 PHE B N 1
ATOM 3853 C CA . PHE B 1 16 ? -30.984 -23.828 63.969 1 22.56 16 PHE B CA 1
ATOM 3854 C C . PHE B 1 16 ? -29.609 -23.578 64.562 1 22.56 16 PHE B C 1
ATOM 3856 O O . PHE B 1 16 ? -29.188 -22.422 64.688 1 22.56 16 PHE B O 1
ATOM 3863 N N . SER B 1 17 ? -29.391 -24.531 65.562 1 23.25 17 SER B N 1
ATOM 3864 C CA . SER B 1 17 ? -28.156 -24.719 66.312 1 23.25 17 SER B CA 1
ATOM 3865 C C . SER B 1 17 ? -26.953 -24.688 65.375 1 23.25 17 SER B C 1
ATOM 3867 O O . SER B 1 17 ? -26.969 -25.297 64.312 1 23.25 17 SER B O 1
ATOM 3869 N N . ILE B 1 18 ? -26.109 -23.734 65.688 1 25.08 18 ILE B N 1
ATOM 3870 C CA . ILE B 1 18 ? -24.922 -23.141 65.062 1 25.08 18 ILE B CA 1
ATOM 3871 C C . ILE B 1 18 ? -23.766 -24.141 65.062 1 25.08 18 ILE B C 1
ATOM 3873 O O . ILE B 1 18 ? -22.844 -24 65.875 1 25.08 18 ILE B O 1
ATOM 3877 N N . PRO B 1 19 ? -24.141 -25.484 64.812 1 24.36 19 PRO B N 1
ATOM 3878 C CA . PRO B 1 19 ? -22.969 -26.234 65.25 1 24.36 19 PRO B CA 1
ATOM 3879 C C . PRO B 1 19 ? -21.656 -25.641 64.75 1 24.36 19 PRO B C 1
ATOM 3881 O O . PRO B 1 19 ? -21.641 -24.922 63.719 1 24.36 19 PRO B O 1
ATOM 3884 N N . ASN B 1 20 ? -20.719 -25.656 65.688 1 22.66 20 ASN B N 1
ATOM 3885 C CA . ASN B 1 20 ? -19.359 -25.125 65.812 1 22.66 20 ASN B CA 1
ATOM 3886 C C . ASN B 1 20 ? -18.438 -25.75 64.812 1 22.66 20 ASN B C 1
ATOM 3888 O O . ASN B 1 20 ? -17.203 -25.656 64.938 1 22.66 20 ASN B O 1
ATOM 3892 N N . THR B 1 21 ? -18.938 -26.125 63.594 1 20.41 21 THR B N 1
ATOM 3893 C CA . THR B 1 21 ? -18.016 -26.953 62.812 1 20.41 21 THR B CA 1
ATOM 3894 C C . THR B 1 21 ? -16.641 -26.297 62.719 1 20.41 21 THR B C 1
ATOM 3896 O O . THR B 1 21 ? -16.547 -25.125 62.344 1 20.41 21 THR B O 1
ATOM 3899 N N . LYS B 1 22 ? -15.711 -26.906 63.625 1 21.66 22 LYS B N 1
ATOM 3900 C CA . LYS B 1 22 ? -14.289 -26.625 63.781 1 21.66 22 LYS B CA 1
ATOM 3901 C C . LYS B 1 22 ? -13.609 -26.422 62.438 1 21.66 22 LYS B C 1
ATOM 3903 O O . LYS B 1 22 ? -14.156 -26.812 61.375 1 21.66 22 LYS B O 1
ATOM 3908 N N . SER B 1 23 ? -12.367 -26.781 62.406 1 23.12 23 SER B N 1
ATOM 3909 C CA . SER B 1 23 ? -11.086 -26.172 62.094 1 23.12 23 SER B CA 1
ATOM 3910 C C . SER B 1 23 ? -10.648 -26.531 60.656 1 23.12 23 SER B C 1
ATOM 3912 O O . SER B 1 23 ? -9.523 -26.219 60.25 1 23.12 23 SER B O 1
ATOM 3914 N N . LEU B 1 24 ? -11.461 -27.312 59.875 1 23.36 24 LEU B N 1
ATOM 3915 C CA . LEU B 1 24 ? -10.578 -28 58.938 1 23.36 24 LEU B CA 1
ATOM 3916 C C . LEU B 1 24 ? -9.727 -27 58.156 1 23.36 24 LEU B C 1
ATOM 3918 O O . LEU B 1 24 ? -10.258 -26.094 57.531 1 23.36 24 LEU B O 1
ATOM 3922 N N . HIS B 1 25 ? -8.516 -26.812 58.719 1 21.78 25 HIS B N 1
ATOM 3923 C CA . HIS B 1 25 ? -7.453 -26.062 58.062 1 21.78 25 HIS B CA 1
ATOM 3924 C C . HIS B 1 25 ? -7.277 -26.5 56.594 1 21.78 25 HIS B C 1
ATOM 3926 O O . HIS B 1 25 ? -6.707 -27.562 56.344 1 21.78 25 HIS B O 1
ATOM 3932 N N . THR B 1 26 ? -8.398 -26.609 55.844 1 22.19 26 THR B N 1
ATOM 3933 C CA . THR B 1 26 ? -8 -27.016 54.5 1 22.19 26 THR B CA 1
ATOM 3934 C C . THR B 1 26 ? -6.914 -26.094 53.969 1 22.19 26 THR B C 1
ATOM 3936 O O . THR B 1 26 ? -7.117 -24.891 53.844 1 22.19 26 THR B O 1
ATOM 3939 N N . SER B 1 27 ? -5.68 -26.547 54.25 1 22.86 27 SER B N 1
ATOM 3940 C CA . SER B 1 27 ? -4.535 -25.984 53.531 1 22.86 27 SER B CA 1
ATOM 3941 C C . SER B 1 27 ? -4.801 -25.906 52.031 1 22.86 27 SER B C 1
ATOM 3943 O O . SER B 1 27 ? -4.977 -26.922 51.375 1 22.86 27 SER B O 1
ATOM 3945 N N . VAL B 1 28 ? -5.707 -25.016 51.656 1 25.89 28 VAL B N 1
ATOM 3946 C CA . VAL B 1 28 ? -5.742 -24.828 50.219 1 25.89 28 VAL B CA 1
ATOM 3947 C C . VAL B 1 28 ? -4.328 -24.594 49.688 1 25.89 28 VAL B C 1
ATOM 3949 O O . VAL B 1 28 ? -3.676 -23.609 50.062 1 25.89 28 VAL B O 1
ATOM 3952 N N . THR B 1 29 ? -3.654 -25.719 49.562 1 24.64 29 THR B N 1
ATOM 3953 C CA . THR B 1 29 ? -2.482 -25.609 48.719 1 24.64 29 THR B CA 1
ATOM 3954 C C . THR B 1 29 ? -2.773 -24.703 47.5 1 24.64 29 THR B C 1
ATOM 3956 O O . THR B 1 29 ? -3.699 -24.969 46.75 1 24.64 29 THR B O 1
ATOM 3959 N N . LEU B 1 30 ? -2.613 -23.453 47.781 1 25.3 30 LEU B N 1
ATOM 3960 C CA . LEU B 1 30 ? -2.553 -22.531 46.656 1 25.3 30 LEU B CA 1
ATOM 3961 C C . LEU B 1 30 ? -1.779 -23.156 45.5 1 25.3 30 LEU B C 1
ATOM 3963 O O . LEU B 1 30 ? -0.561 -23.328 45.594 1 25.3 30 LEU B O 1
ATOM 3967 N N . GLN B 1 31 ? -2.373 -24.328 45.031 1 25.08 31 GLN B N 1
ATOM 3968 C CA . GLN B 1 31 ? -1.77 -24.656 43.75 1 25.08 31 GLN B CA 1
ATOM 3969 C C . GLN B 1 31 ? -1.595 -23.406 42.906 1 25.08 31 GLN B C 1
ATOM 3971 O O . GLN B 1 31 ? -2.564 -22.703 42.594 1 25.08 31 GLN B O 1
ATOM 3976 N N . ASN B 1 32 ? -0.557 -22.734 43.156 1 27.67 32 ASN B N 1
ATOM 3977 C CA . ASN B 1 32 ? -0.061 -21.781 42.188 1 27.67 32 ASN B CA 1
ATOM 3978 C C . ASN B 1 32 ? -0.275 -22.281 40.75 1 27.67 32 ASN B C 1
ATOM 3980 O O . ASN B 1 32 ? 0.414 -23.188 40.312 1 27.67 32 ASN B O 1
ATOM 3984 N N . ASP B 1 33 ? -1.546 -22.578 40.469 1 28.08 33 ASP B N 1
ATOM 3985 C CA . ASP B 1 33 ? -1.75 -22.859 39.031 1 28.08 33 ASP B CA 1
ATOM 3986 C C . ASP B 1 33 ? -1.077 -21.797 38.188 1 28.08 33 ASP B C 1
ATOM 3988 O O . ASP B 1 33 ? -1.612 -20.703 38 1 28.08 33 ASP B O 1
ATOM 3992 N N . SER B 1 34 ? 0.14 -21.516 38.438 1 29.97 34 SER B N 1
ATOM 3993 C CA . SER B 1 34 ? 0.948 -20.859 37.438 1 29.97 34 SER B CA 1
ATOM 3994 C C . SER B 1 34 ? 0.61 -21.375 36.031 1 29.97 34 SER B C 1
ATOM 3996 O O . SER B 1 34 ? 1.349 -21.125 35.094 1 29.97 34 SER B O 1
ATOM 3998 N N . SER B 1 35 ? -0.232 -22.375 36.031 1 28.69 35 SER B N 1
ATOM 3999 C CA . SER B 1 35 ? -0.475 -22.766 34.656 1 28.69 35 SER B CA 1
ATOM 4000 C C . SER B 1 35 ? -1.062 -21.625 33.844 1 28.69 35 SER B C 1
ATOM 4002 O O . SER B 1 35 ? -2.199 -21.703 33.375 1 28.69 35 SER B O 1
ATOM 4004 N N . LEU B 1 36 ? -1.207 -20.453 34.5 1 28.7 36 LEU B N 1
ATOM 4005 C CA . LEU B 1 36 ? -1.521 -19.578 33.375 1 28.7 36 LEU B CA 1
ATOM 4006 C C . LEU B 1 36 ? -0.655 -19.922 32.156 1 28.7 36 LEU B C 1
ATOM 4008 O O . LEU B 1 36 ? 0.537 -19.609 32.125 1 28.7 36 LEU B O 1
ATOM 4012 N N . SER B 1 37 ? -0.573 -21.188 31.875 1 29.58 37 SER B N 1
ATOM 4013 C CA . SER B 1 37 ? -0.105 -21.531 30.531 1 29.58 37 SER B CA 1
ATOM 4014 C C . SER B 1 37 ? -0.389 -20.422 29.547 1 29.58 37 SER B C 1
ATOM 4016 O O . SER B 1 37 ? -1.523 -19.953 29.438 1 29.58 37 SER B O 1
ATOM 4018 N N . LEU B 1 38 ? 0.353 -19.438 29.484 1 32.44 38 LEU B N 1
ATOM 4019 C CA . LEU B 1 38 ? 0.388 -18.75 28.203 1 32.44 38 LEU B CA 1
ATOM 4020 C C . LEU B 1 38 ? -0.151 -19.641 27.094 1 32.44 38 LEU B C 1
ATOM 4022 O O . LEU B 1 38 ? 0.496 -20.625 26.703 1 32.44 38 LEU B O 1
ATOM 4026 N N . SER B 1 39 ? -1.304 -20.219 27.203 1 34.78 39 SER B N 1
ATOM 4027 C CA . SER B 1 39 ? -1.861 -20.828 26 1 34.78 39 SER B CA 1
ATOM 4028 C C . SER B 1 39 ? -1.132 -20.359 24.75 1 34.78 39 SER B C 1
ATOM 4030 O O . SER B 1 39 ? -1.16 -19.172 24.422 1 34.78 39 SER B O 1
ATOM 4032 N N . LEU B 1 40 ? 0.028 -20.625 24.562 1 39.28 40 LEU B N 1
ATOM 4033 C CA . LEU B 1 40 ? 0.716 -20.531 23.281 1 39.28 40 LEU B CA 1
ATOM 4034 C C . LEU B 1 40 ? -0.282 -20.516 22.125 1 39.28 40 LEU B C 1
ATOM 4036 O O . LEU B 1 40 ? -0.881 -21.547 21.797 1 39.28 40 LEU B O 1
ATOM 4040 N N . SER B 1 41 ? -1.203 -19.641 22.109 1 50.25 41 SER B N 1
ATOM 4041 C CA . SER B 1 41 ? -2.115 -19.516 20.969 1 50.25 41 SER B CA 1
ATOM 4042 C C . SER B 1 41 ? -1.568 -20.234 19.75 1 50.25 41 SER B C 1
ATOM 4044 O O . SER B 1 41 ? -0.434 -19.984 19.328 1 50.25 41 SER B O 1
ATOM 4046 N N . SER B 1 42 ? -1.849 -21.547 19.531 1 67.88 42 SER B N 1
ATOM 4047 C CA . SER B 1 42 ? -1.542 -22.375 18.375 1 67.88 42 SER B CA 1
ATOM 4048 C C . SER B 1 42 ? -1.579 -21.562 17.094 1 67.88 42 SER B C 1
ATOM 4050 O O . SER B 1 42 ? -2.309 -20.562 17 1 67.88 42 SER B O 1
ATOM 4052 N N . ASP B 1 43 ? -0.604 -21.766 16.266 1 85.62 43 ASP B N 1
ATOM 4053 C CA . ASP B 1 43 ? -0.5 -21.125 14.969 1 85.62 43 ASP B CA 1
ATOM 4054 C C . ASP B 1 43 ? -1.776 -21.312 14.156 1 85.62 43 ASP B C 1
ATOM 4056 O O . ASP B 1 43 ? -2.479 -22.312 14.32 1 85.62 43 ASP B O 1
ATOM 4060 N N . THR B 1 44 ? -2.283 -20.344 13.57 1 93 44 THR B N 1
ATOM 4061 C CA . THR B 1 44 ? -3.416 -20.438 12.648 1 93 44 THR B CA 1
ATOM 4062 C C . THR B 1 44 ? -3.18 -21.516 11.602 1 93 44 THR B C 1
ATOM 4064 O O . THR B 1 44 ? -2.135 -21.547 10.953 1 93 44 THR B O 1
ATOM 4067 N N . GLY B 1 45 ? -4.055 -22.516 11.602 1 94.62 45 GLY B N 1
ATOM 4068 C CA . GLY B 1 45 ? -4.062 -23.547 10.562 1 94.62 45 GLY B CA 1
ATOM 4069 C C . GLY B 1 45 ? -5.246 -23.422 9.625 1 94.62 45 GLY B C 1
ATOM 4070 O O . GLY B 1 45 ? -6.082 -22.531 9.773 1 94.62 45 GLY B O 1
ATOM 4071 N N . LEU B 1 46 ? -5.324 -24.344 8.633 1 95.94 46 LEU B N 1
ATOM 4072 C CA . LEU B 1 46 ? -6.398 -24.297 7.652 1 95.94 46 LEU B CA 1
ATOM 4073 C C . LEU B 1 46 ? -7.75 -24.547 8.312 1 95.94 46 LEU B C 1
ATOM 4075 O O . LEU B 1 46 ? -8.781 -24.062 7.844 1 95.94 46 LEU B O 1
ATOM 4079 N N . GLU B 1 47 ? -7.762 -25.25 9.438 1 95.56 47 GLU B N 1
ATOM 4080 C CA . GLU B 1 47 ? -8.992 -25.562 10.156 1 95.56 47 GLU B CA 1
ATOM 4081 C C . GLU B 1 47 ? -9.594 -24.312 10.797 1 95.56 47 GLU B C 1
ATOM 4083 O O . GLU B 1 47 ? -10.758 -24.328 11.211 1 95.56 47 GLU B O 1
ATOM 4088 N N . HIS B 1 48 ? -8.766 -23.281 10.898 1 97.75 48 HIS B N 1
ATOM 4089 C CA . HIS B 1 48 ? -9.234 -22.047 11.5 1 97.75 48 HIS B CA 1
ATOM 4090 C C . HIS B 1 48 ? -9.742 -21.078 10.445 1 97.75 48 HIS B C 1
ATOM 4092 O O . HIS B 1 48 ? -10.109 -19.938 10.766 1 97.75 48 HIS B O 1
ATOM 4098 N N . ILE B 1 49 ? -9.758 -21.5 9.148 1 98.06 49 ILE B N 1
ATOM 4099 C CA . ILE B 1 49 ? -10.203 -20.656 8.039 1 98.06 49 ILE B CA 1
ATOM 4100 C C . ILE B 1 49 ? -11.461 -21.25 7.414 1 98.06 49 ILE B C 1
ATOM 4102 O O . ILE B 1 49 ? -11.539 -22.469 7.191 1 98.06 49 ILE B O 1
ATOM 4106 N N . VAL B 1 50 ? -12.438 -20.469 7.215 1 98.31 50 VAL B N 1
ATOM 4107 C CA . VAL B 1 50 ? -13.617 -20.875 6.461 1 98.31 50 VAL B CA 1
ATOM 4108 C C . VAL B 1 50 ? -13.656 -20.141 5.121 1 98.31 50 VAL B C 1
ATOM 4110 O O . VAL B 1 50 ? -13.625 -18.906 5.082 1 98.31 50 VAL B O 1
ATOM 4113 N N . PHE B 1 51 ? -13.75 -20.922 4.059 1 98.31 51 PHE B N 1
ATOM 4114 C CA . PHE B 1 51 ? -13.727 -20.344 2.717 1 98.31 51 PHE B CA 1
ATOM 4115 C C . PHE B 1 51 ? -15.141 -20.141 2.186 1 98.31 51 PHE B C 1
ATOM 4117 O O . PHE B 1 51 ? -15.977 -21.047 2.279 1 98.31 51 PHE B O 1
ATOM 4124 N N . GLY B 1 52 ? -15.445 -18.922 1.741 1 98.56 52 GLY B N 1
ATOM 4125 C CA . GLY B 1 52 ? -16.625 -18.641 0.936 1 98.56 52 GLY B CA 1
ATOM 4126 C C . GLY B 1 52 ? -16.297 -18.406 -0.53 1 98.56 52 GLY B C 1
ATOM 4127 O O . GLY B 1 52 ? -15.836 -17.344 -0.913 1 98.56 52 GLY B O 1
ATOM 4128 N N . ILE B 1 53 ? -16.609 -19.375 -1.341 1 98.38 53 ILE B N 1
ATOM 4129 C CA . ILE B 1 53 ? -16.281 -19.312 -2.758 1 98.38 53 ILE B CA 1
ATOM 4130 C C . ILE B 1 53 ? -17.531 -18.984 -3.572 1 98.38 53 ILE B C 1
ATOM 4132 O O . ILE B 1 53 ? -18.516 -19.719 -3.508 1 98.38 53 ILE B O 1
ATOM 4136 N N . ALA B 1 54 ? -17.453 -17.859 -4.32 1 98.19 54 ALA B N 1
ATOM 4137 C CA . ALA B 1 54 ? -18.594 -17.453 -5.141 1 98.19 54 ALA B CA 1
ATOM 4138 C C . ALA B 1 54 ? -18.516 -18.078 -6.531 1 98.19 54 ALA B C 1
ATOM 4140 O O . ALA B 1 54 ? -17.469 -18.047 -7.18 1 98.19 54 ALA B O 1
ATOM 4141 N N . SER B 1 55 ? -19.594 -18.719 -6.918 1 97.25 55 SER B N 1
ATOM 4142 C CA . SER B 1 55 ? -19.719 -19.312 -8.242 1 97.25 55 SER B CA 1
ATOM 4143 C C . SER B 1 55 ? -21.141 -19.219 -8.758 1 97.25 55 SER B C 1
ATOM 4145 O O . SER B 1 55 ? -21.922 -18.375 -8.305 1 97.25 55 SER B O 1
ATOM 4147 N N . ASN B 1 56 ? -21.422 -19.734 -9.859 1 93.88 56 ASN B N 1
ATOM 4148 C CA . ASN B 1 56 ? -22.766 -19.875 -10.43 1 93.88 56 ASN B CA 1
ATOM 4149 C C . ASN B 1 56 ? -22.938 -21.219 -11.133 1 93.88 56 ASN B C 1
ATOM 4151 O O . ASN B 1 56 ? -21.953 -21.922 -11.375 1 93.88 56 ASN B O 1
ATOM 4155 N N . GLU B 1 57 ? -24.188 -21.547 -11.406 1 89.44 57 GLU B N 1
ATOM 4156 C CA . GLU B 1 57 ? -24.516 -22.875 -11.914 1 89.44 57 GLU B CA 1
ATOM 4157 C C . GLU B 1 57 ? -23.859 -23.125 -13.266 1 89.44 57 GLU B C 1
ATOM 4159 O O . GLU B 1 57 ? -23.469 -24.266 -13.57 1 89.44 57 GLU B O 1
ATOM 4164 N N . ASN B 1 58 ? -23.641 -22.156 -14.031 1 89.38 58 ASN B N 1
ATOM 4165 C CA . ASN B 1 58 ? -23.109 -22.312 -15.375 1 89.38 58 ASN B CA 1
ATOM 4166 C C . ASN B 1 58 ? -21.594 -22.469 -15.359 1 89.38 58 ASN B C 1
ATOM 4168 O O . ASN B 1 58 ? -21.031 -23.266 -16.109 1 89.38 58 ASN B O 1
ATOM 4172 N N . ALA B 1 59 ? -20.953 -21.734 -14.453 1 91.62 59 ALA B N 1
ATOM 4173 C CA . ALA B 1 59 ? -19.484 -21.688 -14.453 1 91.62 59 ALA B CA 1
ATOM 4174 C C . ALA B 1 59 ? -18.891 -22.844 -13.664 1 91.62 59 ALA B C 1
ATOM 4176 O O . ALA B 1 59 ? -17.781 -23.297 -13.953 1 91.62 59 ALA B O 1
ATOM 4177 N N . TRP B 1 60 ? -19.609 -23.375 -12.742 1 93.5 60 TRP B N 1
ATOM 4178 C CA . TRP B 1 60 ? -19.062 -24.297 -11.758 1 93.5 60 TRP B CA 1
ATOM 4179 C C . TRP B 1 60 ? -18.594 -25.594 -12.422 1 93.5 60 TRP B C 1
ATOM 4181 O O . TRP B 1 60 ? -17.578 -26.172 -12.039 1 93.5 60 TRP B O 1
ATOM 4191 N N . SER B 1 61 ? -19.25 -26.031 -13.438 1 90.19 61 SER B N 1
ATOM 4192 C CA . SER B 1 61 ? -18.891 -27.297 -14.078 1 90.19 61 SER B CA 1
ATOM 4193 C C . SER B 1 61 ? -17.469 -27.25 -14.625 1 90.19 61 SER B C 1
ATOM 4195 O O . SER B 1 61 ? -16.734 -28.234 -14.539 1 90.19 61 SER B O 1
ATOM 4197 N N . ALA B 1 62 ? -17.125 -26.172 -15.07 1 90.44 62 ALA B N 1
ATOM 4198 C CA . ALA B 1 62 ? -15.781 -26.016 -15.641 1 90.44 62 ALA B CA 1
ATOM 4199 C C . ALA B 1 62 ? -14.781 -25.578 -14.586 1 90.44 62 ALA B C 1
ATOM 4201 O O . ALA B 1 62 ? -13.68 -26.125 -14.492 1 90.44 62 ALA B O 1
ATOM 4202 N N . ARG B 1 63 ? -15.188 -24.703 -13.742 1 94.44 63 ARG B N 1
ATOM 4203 C CA . ARG B 1 63 ? -14.242 -24.016 -12.867 1 94.44 63 ARG B CA 1
ATOM 4204 C C . ARG B 1 63 ? -13.969 -24.812 -11.602 1 94.44 63 ARG B C 1
ATOM 4206 O O . ARG B 1 63 ? -13.031 -24.516 -10.859 1 94.44 63 ARG B O 1
ATOM 4213 N N . LYS B 1 64 ? -14.742 -25.828 -11.367 1 93.44 64 LYS B N 1
ATOM 4214 C CA . LYS B 1 64 ? -14.484 -26.688 -10.219 1 93.44 64 LYS B CA 1
ATOM 4215 C C . LYS B 1 64 ? -13.094 -27.328 -10.312 1 93.44 64 LYS B C 1
ATOM 4217 O O . LYS B 1 64 ? -12.484 -27.641 -9.289 1 93.44 64 LYS B O 1
ATOM 4222 N N . GLU B 1 65 ? -12.586 -27.5 -11.562 1 93 65 GLU B N 1
ATOM 4223 C CA . GLU B 1 65 ? -11.266 -28.078 -11.75 1 93 65 GLU B CA 1
ATOM 4224 C C . GLU B 1 65 ? -10.172 -27.172 -11.195 1 93 65 GLU B C 1
ATOM 4226 O O . GLU B 1 65 ? -9.141 -27.656 -10.727 1 93 65 GLU B O 1
ATOM 4231 N N . LEU B 1 66 ? -10.383 -25.875 -11.188 1 95.38 66 LEU B N 1
ATOM 4232 C CA . LEU B 1 66 ? -9.445 -24.922 -10.602 1 95.38 66 LEU B CA 1
ATOM 4233 C C . LEU B 1 66 ? -9.469 -25.016 -9.078 1 95.38 66 LEU B C 1
ATOM 4235 O O . LEU B 1 66 ? -8.414 -25 -8.438 1 95.38 66 LEU B O 1
ATOM 4239 N N . VAL B 1 67 ? -10.68 -25.125 -8.555 1 95.62 67 VAL B N 1
ATOM 4240 C CA . VAL B 1 67 ? -10.828 -25.203 -7.105 1 95.62 67 VAL B CA 1
ATOM 4241 C C . VAL B 1 67 ? -10.203 -26.5 -6.582 1 95.62 67 VAL B C 1
ATOM 4243 O O . VAL B 1 67 ? -9.586 -26.5 -5.516 1 95.62 67 VAL B O 1
ATOM 4246 N N . LYS B 1 68 ? -10.281 -27.547 -7.344 1 92.88 68 LYS B N 1
ATOM 4247 C CA . LYS B 1 68 ? -9.734 -28.844 -6.969 1 92.88 68 LYS B CA 1
ATOM 4248 C C . LYS B 1 68 ? -8.219 -28.781 -6.793 1 92.88 68 LYS B C 1
ATOM 4250 O O . LYS B 1 68 ? -7.633 -29.578 -6.062 1 92.88 68 LYS B O 1
ATOM 4255 N N . MET B 1 69 ? -7.602 -27.859 -7.363 1 92.31 69 MET B N 1
ATOM 4256 C CA . MET B 1 69 ? -6.145 -27.766 -7.352 1 92.31 69 MET B CA 1
ATOM 4257 C C . MET B 1 69 ? -5.633 -27.312 -5.988 1 92.31 69 MET B C 1
ATOM 4259 O O . MET B 1 69 ? -4.523 -27.672 -5.586 1 92.31 69 MET B O 1
ATOM 4263 N N . TRP B 1 70 ? -6.445 -26.547 -5.324 1 95.31 70 TRP B N 1
ATOM 4264 C CA . TRP B 1 70 ? -5.91 -26 -4.086 1 95.31 70 TRP B CA 1
ATOM 4265 C C . TRP B 1 70 ? -6.766 -26.406 -2.891 1 95.31 70 TRP B C 1
ATOM 4267 O O . TRP B 1 70 ? -6.352 -26.25 -1.739 1 95.31 70 TRP B O 1
ATOM 4277 N N . TRP B 1 71 ? -8 -26.906 -3.17 1 94.38 71 TRP B N 1
ATOM 4278 C CA . TRP B 1 71 ? -8.805 -27.453 -2.084 1 94.38 71 TRP B CA 1
ATOM 4279 C C . TRP B 1 71 ? -8.297 -28.828 -1.675 1 94.38 71 TRP B C 1
ATOM 4281 O O . TRP B 1 71 ? -8.352 -29.781 -2.463 1 94.38 71 TRP B O 1
ATOM 4291 N N . LYS B 1 72 ? -7.691 -28.922 -0.557 1 83.06 72 LYS B N 1
ATOM 4292 C CA . LYS B 1 72 ? -7.051 -30.156 -0.099 1 83.06 72 LYS B CA 1
ATOM 4293 C C . LYS B 1 72 ? -7.969 -30.953 0.827 1 83.06 72 LYS B C 1
ATOM 4295 O O . LYS B 1 72 ? -8.188 -30.562 1.975 1 83.06 72 LYS B O 1
ATOM 4300 N N . PRO B 1 73 ? -8.25 -32.188 0.206 1 74.56 73 PRO B N 1
ATOM 4301 C CA . PRO B 1 73 ? -9.039 -33.062 1.071 1 74.56 73 PRO B CA 1
ATOM 4302 C C . PRO B 1 73 ? -8.227 -33.625 2.23 1 74.56 73 PRO B C 1
ATOM 4304 O O . PRO B 1 73 ? -7.027 -33.875 2.092 1 74.56 73 PRO B O 1
ATOM 4307 N N . GLY B 1 74 ? -8.531 -33.344 3.447 1 73.75 74 GLY B N 1
ATOM 4308 C CA . GLY B 1 74 ? -7.809 -33.938 4.562 1 73.75 74 GLY B CA 1
ATOM 4309 C C . GLY B 1 74 ? -7.188 -32.906 5.492 1 73.75 74 GLY B C 1
ATOM 4310 O O . GLY B 1 74 ? -6.625 -33.281 6.527 1 73.75 74 GLY B O 1
ATOM 4311 N N . ARG B 1 75 ? -7.172 -31.859 4.984 1 76.5 75 ARG B N 1
ATOM 4312 C CA . ARG B 1 75 ? -6.562 -30.844 5.836 1 76.5 75 ARG B CA 1
ATOM 4313 C C . ARG B 1 75 ? -7.621 -30.078 6.609 1 76.5 75 ARG B C 1
ATOM 4315 O O . ARG B 1 75 ? -7.387 -28.938 7.035 1 76.5 75 ARG B O 1
ATOM 4322 N N . ASN B 1 76 ? -8.758 -30.656 6.691 1 87.31 76 ASN B N 1
ATOM 4323 C CA . ASN B 1 76 ? -9.867 -30.094 7.457 1 87.31 76 ASN B CA 1
ATOM 4324 C C . ASN B 1 76 ? -10.211 -28.672 6.984 1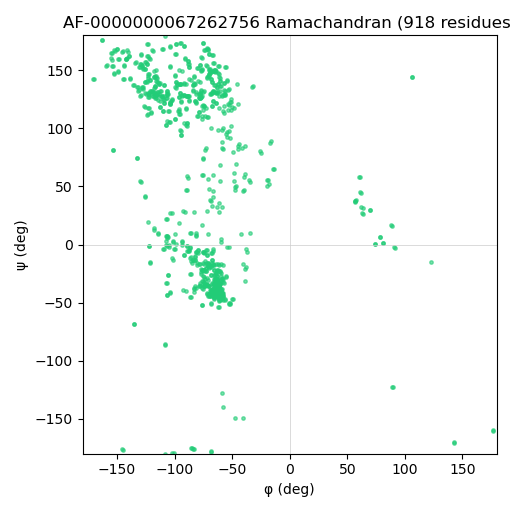 87.31 76 ASN B C 1
ATOM 4326 O O . ASN B 1 76 ? -10.383 -27.766 7.797 1 87.31 76 ASN B O 1
ATOM 4330 N N . MET B 1 77 ? -10.102 -28.531 5.629 1 94.06 77 MET B N 1
ATOM 4331 C CA . MET B 1 77 ? -10.531 -27.25 5.074 1 94.06 77 MET B CA 1
ATOM 4332 C C . MET B 1 77 ? -12.047 -27.078 5.207 1 94.06 77 MET B C 1
ATOM 4334 O O . MET B 1 77 ? -12.789 -28.047 5.125 1 94.06 77 MET B O 1
ATOM 4338 N N . ARG B 1 78 ? -12.438 -25.906 5.48 1 95.38 78 ARG B N 1
ATOM 4339 C CA . ARG B 1 78 ? -13.836 -25.594 5.738 1 95.38 78 ARG B CA 1
ATOM 4340 C C . ARG B 1 78 ? -14.336 -24.516 4.773 1 95.38 78 ARG B C 1
ATOM 4342 O O . ARG B 1 78 ? -13.57 -23.656 4.348 1 95.38 78 ARG B O 1
ATOM 4349 N N . GLY B 1 79 ? -15.633 -24.625 4.414 1 95.88 79 GLY B N 1
ATOM 4350 C CA . GLY B 1 79 ? -16.25 -23.609 3.561 1 95.88 79 GLY B CA 1
ATOM 4351 C C . GLY B 1 79 ? -17.234 -24.203 2.572 1 95.88 79 GLY B C 1
ATOM 4352 O O . GLY B 1 79 ? -17.703 -25.328 2.738 1 95.88 79 GLY B O 1
ATOM 4353 N N . CYS B 1 80 ? -17.641 -23.406 1.687 1 95.88 80 CYS B N 1
ATOM 4354 C CA . CYS B 1 80 ? -18.656 -23.766 0.702 1 95.88 80 CYS B CA 1
ATOM 4355 C C . CYS B 1 80 ? -18.438 -23.016 -0.604 1 95.88 80 CYS B C 1
ATOM 4357 O O . CYS B 1 80 ? -17.891 -21.922 -0.607 1 95.88 80 CYS B O 1
ATOM 4359 N N . VAL B 1 81 ? -18.812 -23.688 -1.629 1 97.31 81 VAL B N 1
ATOM 4360 C CA . VAL B 1 81 ? -19.031 -22.969 -2.883 1 97.31 81 VAL B CA 1
ATOM 4361 C C . VAL B 1 81 ? -20.5 -22.609 -3.031 1 97.31 81 VAL B C 1
ATOM 4363 O O . VAL B 1 81 ? -21.375 -23.453 -2.889 1 97.31 81 VAL B O 1
ATOM 4366 N N . PHE B 1 82 ? -20.781 -21.344 -3.342 1 97.88 82 PHE B N 1
ATOM 4367 C CA . PHE B 1 82 ? -22.156 -20.859 -3.355 1 97.88 82 PHE B CA 1
ATOM 4368 C C . PHE B 1 82 ? -22.672 -20.719 -4.785 1 97.88 82 PHE B C 1
ATOM 4370 O O . PHE B 1 82 ? -22.062 -20.031 -5.609 1 97.88 82 PHE B O 1
ATOM 4377 N N . LEU B 1 83 ? -23.766 -21.422 -5.012 1 96.81 83 LEU B N 1
ATOM 4378 C CA . LEU B 1 83 ? -24.453 -21.406 -6.301 1 96.81 83 LEU B CA 1
ATOM 4379 C C . LEU B 1 83 ? -25.906 -20.938 -6.137 1 96.81 83 LEU B C 1
ATOM 4381 O O . LEU B 1 83 ? -26.422 -20.891 -5.023 1 96.81 83 LEU B O 1
ATOM 4385 N N . GLU B 1 84 ? -26.469 -20.484 -7.266 1 94.88 84 GLU B N 1
ATOM 4386 C CA . GLU B 1 84 ? -27.875 -20.094 -7.223 1 94.88 84 GLU B CA 1
ATOM 4387 C C . GLU B 1 84 ? -28.797 -21.312 -7.25 1 94.88 84 GLU B C 1
ATOM 4389 O O . GLU B 1 84 ? -29.922 -21.266 -6.75 1 94.88 84 GLU B O 1
ATOM 4394 N N . LYS B 1 85 ? -28.391 -22.328 -7.934 1 92.56 85 LYS B N 1
ATOM 4395 C CA . LYS B 1 85 ? -29.109 -23.594 -8.023 1 92.56 85 LYS B CA 1
ATOM 4396 C C . LYS B 1 85 ? -28.141 -24.781 -8.086 1 92.56 85 LYS B C 1
ATOM 4398 O O . LYS B 1 85 ? -26.984 -24.609 -8.453 1 92.56 85 LYS B O 1
ATOM 4403 N N . MET B 1 86 ? -28.672 -25.906 -7.633 1 90.12 86 MET B N 1
ATOM 4404 C CA . MET B 1 86 ? -27.844 -27.109 -7.691 1 90.12 86 MET B CA 1
ATOM 4405 C C . MET B 1 86 ? -27.562 -27.5 -9.133 1 90.12 86 MET B C 1
ATOM 4407 O O . MET B 1 86 ? -28.453 -27.469 -9.984 1 90.12 86 MET B O 1
ATOM 4411 N N . PRO B 1 87 ? -26.375 -27.859 -9.367 1 86.38 87 PRO B N 1
ATOM 4412 C CA . PRO B 1 87 ? -26.078 -28.312 -10.734 1 86.38 87 PRO B CA 1
ATOM 4413 C C . PRO B 1 87 ? -26.875 -29.562 -11.125 1 86.38 87 PRO B C 1
ATOM 4415 O O . PRO B 1 87 ? -27.203 -30.391 -10.266 1 86.38 87 PRO B O 1
ATOM 4418 N N . PRO B 1 88 ? -27.453 -29.688 -12.406 1 78.12 88 PRO B N 1
ATOM 4419 C CA . PRO B 1 88 ? -28.297 -30.797 -12.836 1 78.12 88 PRO B CA 1
ATOM 4420 C C . PRO B 1 88 ? -27.672 -32.156 -12.531 1 78.12 88 PRO B C 1
ATOM 4422 O O . PRO B 1 88 ? -28.375 -33.094 -12.148 1 78.12 88 PRO B O 1
ATOM 4425 N N . ASN B 1 89 ? -26.469 -32.406 -12.805 1 70.69 89 ASN B N 1
ATOM 4426 C CA . ASN B 1 89 ? -25.844 -33.719 -12.625 1 70.69 89 ASN B CA 1
ATOM 4427 C C . ASN B 1 89 ? -25.203 -33.844 -11.25 1 70.69 89 ASN B C 1
ATOM 4429 O O . ASN B 1 89 ? -24.234 -34.594 -11.086 1 70.69 89 ASN B O 1
ATOM 4433 N N . TYR B 1 90 ? -25.891 -33.031 -10.406 1 70.19 90 TYR B N 1
ATOM 4434 C CA . TYR B 1 90 ? -25.312 -33.156 -9.07 1 70.19 90 TYR B CA 1
ATOM 4435 C C . TYR B 1 90 ? -25.688 -34.469 -8.43 1 70.19 90 TYR B C 1
ATOM 4437 O O . TYR B 1 90 ? -26.859 -34.812 -8.289 1 70.19 90 TYR B O 1
ATOM 4445 N N . THR B 1 91 ? -25.078 -35.656 -8.656 1 60.38 91 THR B N 1
ATOM 4446 C CA . THR B 1 91 ? -25.266 -36.875 -7.898 1 60.38 91 THR B CA 1
ATOM 4447 C C . THR B 1 91 ? -24.578 -36.781 -6.543 1 60.38 91 THR B C 1
ATOM 4449 O O . THR B 1 91 ? -23.438 -36.344 -6.449 1 60.38 91 THR B O 1
ATOM 4452 N N . LYS B 1 92 ? -25.484 -36.719 -5.508 1 55.31 92 LYS B N 1
ATOM 4453 C CA . LYS B 1 92 ? -24.984 -36.719 -4.137 1 55.31 92 LYS B CA 1
ATOM 4454 C C . LYS B 1 92 ? -23.797 -37.656 -3.982 1 55.31 92 LYS B C 1
ATOM 4456 O O . LYS B 1 92 ? -23.297 -37.844 -2.875 1 55.31 92 LYS B O 1
ATOM 4461 N N . ASN B 1 93 ? -23.734 -38.562 -4.918 1 47.62 93 ASN B N 1
ATOM 4462 C CA . ASN B 1 93 ? -22.672 -39.5 -4.566 1 47.62 93 ASN B CA 1
ATOM 4463 C C . ASN B 1 93 ? -21.469 -38.75 -3.949 1 47.62 93 ASN B C 1
ATOM 4465 O O . ASN B 1 93 ? -20.406 -39.344 -3.777 1 47.62 93 ASN B O 1
ATOM 4469 N N . ALA B 1 94 ? -21.297 -37.594 -4.371 1 46.47 94 ALA B N 1
ATOM 4470 C CA . ALA B 1 94 ? -20.047 -36.844 -4.449 1 46.47 94 ALA B CA 1
ATOM 4471 C C . ALA B 1 94 ? -19.5 -36.531 -3.057 1 46.47 94 ALA B C 1
ATOM 4473 O O . ALA B 1 94 ? -19.844 -35.5 -2.457 1 46.47 94 ALA B O 1
ATOM 4474 N N . ASN B 1 95 ? -19.547 -37.312 -2.256 1 49.78 95 ASN B N 1
ATOM 4475 C CA . ASN B 1 95 ? -18.531 -37.375 -1.208 1 49.78 95 ASN B CA 1
ATOM 4476 C C . ASN B 1 95 ? -17.156 -36.969 -1.729 1 49.78 95 ASN B C 1
ATOM 4478 O O . ASN B 1 95 ? -16.141 -37.531 -1.32 1 49.78 95 ASN B O 1
ATOM 4482 N N . ASP B 1 96 ? -17.094 -36.469 -2.855 1 61.84 96 ASP B N 1
ATOM 4483 C CA . ASP B 1 96 ? -15.797 -36.031 -3.385 1 61.84 96 ASP B CA 1
ATOM 4484 C C . ASP B 1 96 ? -15.148 -35 -2.469 1 61.84 96 ASP B C 1
ATOM 4486 O O . ASP B 1 96 ? -15.578 -33.844 -2.416 1 61.84 96 ASP B O 1
ATOM 4490 N N . SER B 1 97 ? -14.508 -35.469 -1.454 1 74.38 97 SER B N 1
ATOM 4491 C CA . SER B 1 97 ? -13.781 -34.688 -0.46 1 74.38 97 SER B CA 1
ATOM 4492 C C . SER B 1 97 ? -12.773 -33.75 -1.122 1 74.38 97 SER B C 1
ATOM 4494 O O . SER B 1 97 ? -12.18 -32.906 -0.459 1 74.38 97 SER B O 1
ATOM 4496 N N . SER B 1 98 ? -12.75 -33.875 -2.445 1 85.62 98 SER B N 1
ATOM 4497 C CA . SER B 1 98 ? -11.75 -33.062 -3.137 1 85.62 98 SER B CA 1
ATOM 4498 C C . SER B 1 98 ? -12.297 -31.688 -3.492 1 85.62 98 SER B C 1
ATOM 4500 O O . SER B 1 98 ? -11.578 -30.859 -4.043 1 85.62 98 SER B O 1
ATOM 4502 N N . LEU B 1 99 ? -13.594 -31.484 -3.23 1 91.88 99 LEU B N 1
ATOM 4503 C CA . LEU B 1 99 ? -14.234 -30.203 -3.49 1 91.88 99 LEU B CA 1
ATOM 4504 C C . LEU B 1 99 ? -14.953 -29.688 -2.248 1 91.88 99 LEU B C 1
ATOM 4506 O O . LEU B 1 99 ? -15.391 -30.484 -1.41 1 91.88 99 LEU B O 1
ATOM 4510 N N . PRO B 1 100 ? -15.023 -28.375 -2.197 1 93.75 100 PRO B N 1
ATOM 4511 C CA . PRO B 1 100 ? -15.867 -27.859 -1.113 1 93.75 100 PRO B CA 1
ATOM 4512 C C . PRO B 1 100 ? -17.344 -28.219 -1.298 1 93.75 100 PRO B C 1
ATOM 4514 O O . PRO B 1 100 ? -17.797 -28.438 -2.426 1 93.75 100 PRO B O 1
ATOM 4517 N N . PRO B 1 101 ? -18.031 -28.375 -0.156 1 93 101 PRO B N 1
ATOM 4518 C CA . PRO B 1 101 ? -19.469 -28.578 -0.298 1 93 101 PRO B CA 1
ATOM 4519 C C . PRO B 1 101 ? -20.156 -27.453 -1.07 1 93 101 PRO B C 1
ATOM 4521 O O . PRO B 1 101 ? -19.656 -26.328 -1.095 1 93 101 PRO B O 1
ATOM 4524 N N . ILE B 1 102 ? -21.25 -27.812 -1.701 1 94.69 102 ILE B N 1
ATOM 4525 C CA . ILE B 1 102 ? -22.047 -26.812 -2.43 1 94.69 102 ILE B CA 1
ATOM 4526 C C . ILE B 1 102 ? -23.125 -26.234 -1.513 1 94.69 102 ILE B C 1
ATOM 4528 O O . ILE B 1 102 ? -23.812 -26.984 -0.808 1 94.69 102 ILE B O 1
ATOM 4532 N N . CYS B 1 103 ? -23.172 -24.922 -1.46 1 96.31 103 CYS B N 1
ATOM 4533 C CA . CYS B 1 103 ? -24.234 -24.203 -0.77 1 96.31 103 CYS B CA 1
ATOM 4534 C C . CYS B 1 103 ? -25.094 -23.422 -1.758 1 96.31 103 CYS B C 1
ATOM 4536 O O . CYS B 1 103 ? -24.578 -22.828 -2.711 1 96.31 103 CYS B O 1
ATOM 4538 N N . ILE B 1 104 ? -26.391 -23.469 -1.519 1 97.06 104 ILE B N 1
ATOM 4539 C CA . ILE B 1 104 ? -27.297 -22.703 -2.365 1 97.06 104 ILE B CA 1
ATOM 4540 C C . ILE B 1 104 ? -27.578 -21.344 -1.718 1 97.06 104 ILE B C 1
ATOM 4542 O O . ILE B 1 104 ? -28.031 -21.281 -0.577 1 97.06 104 ILE B O 1
ATOM 4546 N N . SER B 1 105 ? -27.266 -20.312 -2.471 1 97.19 105 SER B N 1
ATOM 4547 C CA . SER B 1 105 ? -27.438 -18.953 -1.968 1 97.19 105 SER B CA 1
ATOM 4548 C C . SER B 1 105 ? -28.906 -18.641 -1.723 1 97.19 105 SER B C 1
ATOM 4550 O O . SER B 1 105 ? -29.781 -19.172 -2.418 1 97.19 105 SER B O 1
ATOM 4552 N N . GLY B 1 106 ? -29.156 -17.781 -0.774 1 95.5 106 GLY B N 1
ATOM 4553 C CA . GLY B 1 106 ? -30.516 -17.344 -0.484 1 95.5 106 GLY B CA 1
ATOM 4554 C C . GLY B 1 106 ? -31.078 -16.422 -1.542 1 95.5 106 GLY B C 1
ATOM 4555 O O . GLY B 1 106 ? -30.344 -15.93 -2.402 1 95.5 106 GLY B O 1
ATOM 4556 N N . ASP B 1 107 ? -32.344 -16.203 -1.428 1 94.81 107 ASP B N 1
ATOM 4557 C CA . ASP B 1 107 ? -33.094 -15.328 -2.344 1 94.81 107 ASP B CA 1
ATOM 4558 C C . ASP B 1 107 ? -32.625 -13.875 -2.184 1 94.81 107 ASP B C 1
ATOM 4560 O O . ASP B 1 107 ? -32.562 -13.367 -1.063 1 94.81 107 ASP B O 1
ATOM 4564 N N . THR B 1 108 ? -32.344 -13.227 -3.332 1 96.06 108 THR B N 1
ATOM 4565 C CA . THR B 1 108 ? -31.906 -11.836 -3.285 1 96.06 108 THR B CA 1
ATOM 4566 C C . THR B 1 108 ? -32.875 -10.93 -4.008 1 96.06 108 THR B C 1
ATOM 4568 O O . THR B 1 108 ? -32.562 -9.773 -4.316 1 96.06 108 THR B O 1
ATOM 4571 N N . SER B 1 109 ? -34.094 -11.352 -4.34 1 94.69 109 SER B N 1
ATOM 4572 C CA . SER B 1 109 ? -35.062 -10.625 -5.141 1 94.69 109 SER B CA 1
ATOM 4573 C C . SER B 1 109 ? -35.5 -9.344 -4.438 1 94.69 109 SER B C 1
ATOM 4575 O O . SER B 1 109 ? -35.938 -8.398 -5.086 1 94.69 109 SER B O 1
ATOM 4577 N N . ARG B 1 110 ? -35.406 -9.281 -3.148 1 95.44 110 ARG B N 1
ATOM 4578 C CA . ARG B 1 110 ? -35.844 -8.117 -2.4 1 95.44 110 ARG B CA 1
ATOM 4579 C C . ARG B 1 110 ? -34.875 -6.961 -2.541 1 95.44 110 ARG B C 1
ATOM 4581 O O . ARG B 1 110 ? -35.188 -5.816 -2.229 1 95.44 110 ARG B O 1
ATOM 4588 N N . PHE B 1 111 ? -33.656 -7.258 -2.861 1 97.25 111 PHE B N 1
ATOM 4589 C CA . PHE B 1 111 ? -32.625 -6.215 -3.004 1 97.25 111 PHE B CA 1
ATOM 4590 C C . PHE B 1 111 ? -32.719 -5.562 -4.379 1 97.25 111 PHE B C 1
ATOM 4592 O O . PHE B 1 111 ? -32.75 -6.254 -5.398 1 97.25 111 PHE B O 1
ATOM 4599 N N . LYS B 1 112 ? -32.75 -4.32 -4.426 1 96.69 112 LYS B N 1
ATOM 4600 C CA . LYS B 1 112 ? -32.75 -3.584 -5.688 1 96.69 112 LYS B CA 1
ATOM 4601 C C . LYS B 1 112 ? -31.375 -3.518 -6.312 1 96.69 112 LYS B C 1
ATOM 4603 O O . LYS B 1 112 ? -30.375 -3.381 -5.605 1 96.69 112 LYS B O 1
ATOM 4608 N N . TYR B 1 113 ? -31.234 -3.656 -7.609 1 97.19 113 TYR B N 1
ATOM 4609 C CA . TYR B 1 113 ? -30.031 -3.471 -8.406 1 97.19 113 TYR B CA 1
ATOM 4610 C C . TYR B 1 113 ? -30.281 -2.482 -9.539 1 97.19 113 TYR B C 1
ATOM 4612 O O . TYR B 1 113 ? -31.062 -2.754 -10.453 1 97.19 113 TYR B O 1
ATOM 4620 N N . THR B 1 114 ? -29.547 -1.323 -9.57 1 97.06 114 THR B N 1
ATOM 4621 C CA . THR B 1 114 ? -29.906 -0.259 -10.5 1 97.06 114 THR B CA 1
ATOM 4622 C C . THR B 1 114 ? -28.734 0.067 -11.422 1 97.06 114 THR B C 1
ATOM 4624 O O . THR B 1 114 ? -28.844 0.942 -12.289 1 97.06 114 THR B O 1
ATOM 4627 N N . PHE B 1 115 ? -27.594 -0.631 -11.227 1 96 115 PHE B N 1
ATOM 4628 C CA . PHE B 1 115 ? -26.453 -0.338 -12.094 1 96 115 PHE B CA 1
ATOM 4629 C C . PHE B 1 115 ? -26.734 -0.783 -13.523 1 96 115 PHE B C 1
ATOM 4631 O O . PHE B 1 115 ? -26.984 -1.961 -13.773 1 96 115 PHE B O 1
ATOM 4638 N N . ARG B 1 116 ? -26.469 0.181 -14.445 1 94.06 116 ARG B N 1
ATOM 4639 C CA . ARG B 1 116 ? -26.703 -0.132 -15.852 1 94.06 116 ARG B CA 1
ATOM 4640 C C . ARG B 1 116 ? -25.562 -0.972 -16.422 1 94.06 116 ARG B C 1
ATOM 4642 O O . ARG B 1 116 ? -24.391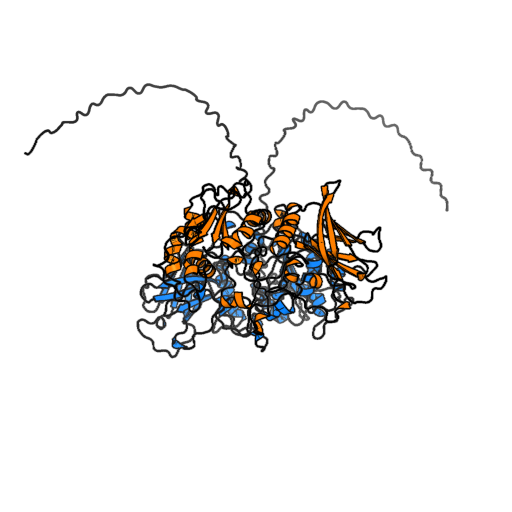 -0.639 -16.234 1 94.06 116 ARG B O 1
ATOM 4649 N N . GLY B 1 117 ? -25.828 -2.039 -17.047 1 91.19 117 GLY B N 1
ATOM 4650 C CA . GLY B 1 117 ? -24.828 -2.883 -17.672 1 91.19 117 GLY B CA 1
ATOM 4651 C C . GLY B 1 117 ? -24.297 -3.973 -16.75 1 91.19 117 GLY B C 1
ATOM 4652 O O . GLY B 1 117 ? -23.484 -4.789 -17.172 1 91.19 117 GLY B O 1
ATOM 4653 N N . GLY B 1 118 ? -24.781 -3.965 -15.5 1 92.75 118 GLY B N 1
ATOM 4654 C CA . GLY B 1 118 ? -24.391 -5.012 -14.578 1 92.75 118 GLY B CA 1
ATOM 4655 C C . GLY B 1 118 ? -25.453 -6.078 -14.391 1 92.75 118 GLY B C 1
ATOM 4656 O O . GLY B 1 118 ? -26.453 -6.098 -15.117 1 92.75 118 GLY B O 1
ATOM 4657 N N . THR B 1 119 ? -25.141 -7.062 -13.531 1 92.62 119 THR B N 1
ATOM 4658 C CA . THR B 1 119 ? -26.078 -8.141 -13.25 1 92.62 119 THR B CA 1
ATOM 4659 C C . THR B 1 119 ? -26.422 -8.195 -11.758 1 92.62 119 THR B C 1
ATOM 4661 O O . THR B 1 119 ? -25.531 -8.055 -10.914 1 92.62 119 THR B O 1
ATOM 4664 N N . PRO B 1 120 ? -27.641 -8.469 -11.438 1 94 120 PRO B N 1
ATOM 4665 C CA . PRO B 1 120 ? -28.062 -8.547 -10.039 1 94 120 PRO B CA 1
ATOM 4666 C C . PRO B 1 120 ? -27.375 -9.672 -9.281 1 94 120 PRO B C 1
ATOM 4668 O O . PRO B 1 120 ? -27.406 -9.703 -8.047 1 94 120 PRO B O 1
ATOM 4671 N N . SER B 1 121 ? -26.781 -10.625 -9.984 1 94.25 121 SER B N 1
ATOM 4672 C CA . SER B 1 121 ? -26.047 -11.711 -9.336 1 94.25 121 SER B CA 1
ATOM 4673 C C . SER B 1 121 ? -24.922 -11.18 -8.453 1 94.25 121 SER B C 1
ATOM 4675 O O . SER B 1 121 ? -24.438 -11.883 -7.57 1 94.25 121 SER B O 1
ATOM 4677 N N . ALA B 1 122 ? -24.547 -9.93 -8.68 1 96.12 122 ALA B N 1
ATOM 4678 C CA . ALA B 1 122 ? -23.531 -9.289 -7.859 1 96.12 122 ALA B CA 1
ATOM 4679 C C . ALA B 1 122 ? -23.969 -9.219 -6.398 1 96.12 122 ALA B C 1
ATOM 4681 O O . ALA B 1 122 ? -23.141 -9.305 -5.488 1 96.12 122 ALA B O 1
ATOM 4682 N N . ILE B 1 123 ? -25.281 -9.062 -6.199 1 97.94 123 ILE B N 1
ATOM 4683 C CA . ILE B 1 123 ? -25.812 -9.008 -4.844 1 97.94 123 ILE B CA 1
ATOM 4684 C C . ILE B 1 123 ? -25.703 -10.383 -4.188 1 97.94 123 ILE B C 1
ATOM 4686 O O . ILE B 1 123 ? -25.312 -10.492 -3.025 1 97.94 123 ILE B O 1
ATOM 4690 N N . ARG B 1 124 ? -26.047 -11.414 -4.953 1 97.31 124 ARG B N 1
ATOM 4691 C CA . ARG B 1 124 ? -25.906 -12.781 -4.461 1 97.31 124 ARG B CA 1
ATOM 4692 C C . ARG B 1 124 ? -24.469 -13.094 -4.082 1 97.31 124 ARG B C 1
ATOM 4694 O O . ARG B 1 124 ? -24.203 -13.672 -3.025 1 97.31 124 ARG B O 1
ATOM 4701 N N . VAL B 1 125 ? -23.578 -12.703 -4.934 1 97.38 125 VAL B N 1
ATOM 4702 C CA . VAL B 1 125 ? -22.156 -12.945 -4.707 1 97.38 125 VAL B CA 1
ATOM 4703 C C . VAL B 1 125 ? -21.688 -12.18 -3.471 1 97.38 125 VAL B C 1
ATOM 4705 O O . VAL B 1 125 ? -20.906 -12.695 -2.668 1 97.38 125 VAL B O 1
ATOM 4708 N N . ALA B 1 126 ? -22.141 -10.953 -3.299 1 98.38 126 ALA B N 1
ATOM 4709 C CA . ALA B 1 126 ? -21.797 -10.18 -2.109 1 98.38 126 ALA B CA 1
ATOM 4710 C C . ALA B 1 126 ? -22.266 -10.883 -0.84 1 98.38 126 ALA B C 1
ATOM 4712 O O . ALA B 1 126 ? -21.547 -10.93 0.157 1 98.38 126 ALA B O 1
ATOM 4713 N N . ARG B 1 127 ? -23.391 -11.484 -0.884 1 98.38 127 ARG B N 1
ATOM 4714 C CA . ARG B 1 127 ? -24.016 -12.078 0.291 1 98.38 127 ARG B CA 1
ATOM 4715 C C . ARG B 1 127 ? -23.328 -13.383 0.68 1 98.38 127 ARG B C 1
ATOM 4717 O O . ARG B 1 127 ? -23.609 -13.945 1.74 1 98.38 127 ARG B O 1
ATOM 4724 N N . VAL B 1 128 ? -22.391 -13.844 -0.146 1 98.38 128 VAL B N 1
ATOM 4725 C CA . VAL B 1 128 ? -21.578 -14.984 0.233 1 98.38 128 VAL B CA 1
ATOM 4726 C C . VAL B 1 128 ? -20.891 -14.719 1.572 1 98.38 128 VAL B C 1
ATOM 4728 O O . VAL B 1 128 ? -20.688 -15.633 2.367 1 98.38 128 VAL B O 1
ATOM 4731 N N . VAL B 1 129 ? -20.656 -13.438 1.876 1 97.75 129 VAL B N 1
ATOM 4732 C CA . VAL B 1 129 ? -20.031 -13.047 3.143 1 97.75 129 VAL B CA 1
ATOM 4733 C C . VAL B 1 129 ? -20.938 -13.469 4.301 1 97.75 129 VAL B C 1
ATOM 4735 O O . VAL B 1 129 ? -20.516 -14.219 5.188 1 97.75 129 VAL B O 1
ATOM 4738 N N . THR B 1 130 ? -22.203 -13.047 4.258 1 98 130 THR B N 1
ATOM 4739 C CA . THR B 1 130 ? -23.125 -13.336 5.344 1 98 130 THR B CA 1
ATOM 4740 C C . THR B 1 130 ? -23.438 -14.82 5.402 1 98 130 THR B C 1
ATOM 4742 O O . THR B 1 130 ? -23.578 -15.398 6.488 1 98 130 THR B O 1
ATOM 4745 N N . GLU B 1 131 ? -23.578 -15.43 4.254 1 98.62 131 GLU B N 1
ATOM 4746 C CA . GLU B 1 131 ? -23.969 -16.828 4.203 1 98.62 131 GLU B CA 1
ATOM 4747 C C . GLU B 1 131 ? -22.844 -17.734 4.691 1 98.62 131 GLU B C 1
ATOM 4749 O O . GLU B 1 131 ? -23.109 -18.781 5.305 1 98.62 131 GLU B O 1
ATOM 4754 N N . THR B 1 132 ? -21.594 -17.391 4.418 1 98.69 132 THR B N 1
ATOM 4755 C CA . THR B 1 132 ? -20.453 -18.156 4.918 1 98.69 132 THR B CA 1
ATOM 4756 C C . THR B 1 132 ? -20.359 -18.062 6.438 1 98.69 132 THR B C 1
ATOM 4758 O O . THR B 1 132 ? -20.109 -19.062 7.117 1 98.69 132 THR B O 1
ATOM 4761 N N . VAL B 1 133 ? -20.516 -16.859 6.961 1 98.56 133 VAL B N 1
ATOM 4762 C CA . VAL B 1 133 ? -20.484 -16.656 8.406 1 98.56 133 VAL B CA 1
ATOM 4763 C C . VAL B 1 133 ? -21.609 -17.438 9.07 1 98.56 133 VAL B C 1
ATOM 4765 O O . VAL B 1 133 ? -21.422 -18.016 10.148 1 98.56 133 VAL B O 1
ATOM 4768 N N . ALA B 1 134 ? -22.734 -17.531 8.406 1 98 134 ALA B N 1
ATOM 4769 C CA . ALA B 1 134 ? -23.922 -18.172 8.945 1 98 134 ALA B CA 1
ATOM 4770 C C . ALA B 1 134 ? -23.75 -19.688 9.031 1 98 134 ALA B C 1
ATOM 4772 O O . ALA B 1 134 ? -24.531 -20.375 9.68 1 98 134 ALA B O 1
ATOM 4773 N N . LEU B 1 135 ? -22.719 -20.203 8.312 1 96.94 135 LEU B N 1
ATOM 4774 C CA . LEU B 1 135 ? -22.422 -21.625 8.477 1 96.94 135 LEU B CA 1
ATOM 4775 C C . LEU B 1 135 ? -22.062 -21.938 9.922 1 96.94 135 LEU B C 1
ATOM 4777 O O . LEU B 1 135 ? -22.125 -23.094 10.344 1 96.94 135 LEU B O 1
ATOM 4781 N N . ASN B 1 136 ? -21.609 -21.016 10.734 1 96 136 ASN B N 1
ATOM 4782 C CA . ASN B 1 136 ? -21.422 -21.031 12.18 1 96 136 ASN B CA 1
ATOM 4783 C C . ASN B 1 136 ? -20.422 -22.109 12.594 1 96 136 ASN B C 1
ATOM 4785 O O . ASN B 1 136 ? -20.672 -22.891 13.508 1 96 136 ASN B O 1
ATOM 4789 N N . HIS B 1 137 ? -19.328 -22.172 11.828 1 96.12 137 HIS B N 1
ATOM 4790 C CA . HIS B 1 137 ? -18.234 -23.047 12.227 1 96.12 137 HIS B CA 1
ATOM 4791 C C . HIS B 1 137 ? -17.609 -22.578 13.531 1 96.12 137 HIS B C 1
ATOM 4793 O O . HIS B 1 137 ? -17.562 -21.375 13.82 1 96.12 137 HIS B O 1
ATOM 4799 N N . SER B 1 138 ? -17.094 -23.5 14.344 1 96.44 138 SER B N 1
ATOM 4800 C CA . SER B 1 138 ? -16.453 -23.188 15.609 1 96.44 138 SER B CA 1
ATOM 4801 C C . SER B 1 138 ? -14.969 -22.906 15.422 1 96.44 138 SER B C 1
ATOM 4803 O O . SER B 1 138 ? -14.359 -23.375 14.453 1 96.44 138 SER B O 1
ATOM 4805 N N . ASN B 1 139 ? -14.391 -22.156 16.312 1 96.5 139 ASN B N 1
ATOM 4806 C CA . ASN B 1 139 ? -12.961 -21.891 16.375 1 96.5 139 ASN B CA 1
ATOM 4807 C C . ASN B 1 139 ? -12.445 -21.297 15.062 1 96.5 139 ASN B C 1
ATOM 4809 O O . ASN B 1 139 ? -11.406 -21.719 14.555 1 96.5 139 ASN B O 1
ATOM 4813 N N . VAL B 1 140 ? -13.273 -20.453 14.445 1 98.38 140 VAL B N 1
ATOM 4814 C CA . VAL B 1 140 ? -12.883 -19.766 13.219 1 98.38 140 VAL B CA 1
ATOM 4815 C C . VAL B 1 140 ? -12.078 -18.516 13.555 1 98.38 140 VAL B C 1
ATOM 4817 O O . VAL B 1 140 ? -12.461 -17.734 14.43 1 98.38 140 VAL B O 1
ATOM 4820 N N . ARG B 1 141 ? -10.961 -18.391 12.859 1 98.69 141 ARG B N 1
ATOM 4821 C CA . ARG B 1 141 ? -10.125 -17.203 13.047 1 98.69 141 ARG B CA 1
ATOM 4822 C C . ARG B 1 141 ? -10.234 -16.266 11.852 1 98.69 141 ARG B C 1
ATOM 4824 O O . ARG B 1 141 ? -10.18 -15.039 12.016 1 98.69 141 ARG B O 1
ATOM 4831 N N . TRP B 1 142 ? -10.422 -16.844 10.672 1 98.88 142 TRP B N 1
ATOM 4832 C CA . TRP B 1 142 ? -10.492 -16.062 9.445 1 98.88 142 TRP B CA 1
ATOM 4833 C C . TRP B 1 142 ? -11.586 -16.578 8.523 1 98.88 142 TRP B C 1
ATOM 4835 O O . TRP B 1 142 ? -11.805 -17.797 8.43 1 98.88 142 TRP B O 1
ATOM 4845 N N . TYR B 1 143 ? -12.227 -15.695 7.883 1 98.88 143 TYR B N 1
ATOM 4846 C CA . TYR B 1 143 ? -13.039 -15.984 6.703 1 98.88 143 TYR B CA 1
ATOM 4847 C C . TYR B 1 143 ? -12.359 -15.492 5.434 1 98.88 143 TYR B C 1
ATOM 4849 O O . TYR B 1 143 ? -11.93 -14.336 5.363 1 98.88 143 TYR B O 1
ATOM 4857 N N . VAL B 1 144 ? -12.195 -16.375 4.488 1 98.94 144 VAL B N 1
ATOM 4858 C CA . VAL B 1 144 ? -11.539 -16.031 3.234 1 98.94 144 VAL B CA 1
ATOM 4859 C C . VAL B 1 144 ? -12.523 -16.188 2.076 1 98.94 144 VAL B C 1
ATOM 4861 O O . VAL B 1 144 ? -13.18 -17.219 1.947 1 98.94 144 VAL B O 1
ATOM 4864 N N . PHE B 1 145 ? -12.609 -15.148 1.278 1 98.88 145 PHE B N 1
ATOM 4865 C CA . PHE B 1 145 ? -13.555 -15.125 0.172 1 98.88 145 PHE B CA 1
ATOM 4866 C C . PHE B 1 145 ? -12.828 -15.047 -1.165 1 98.88 145 PHE B C 1
ATOM 4868 O O . PHE B 1 145 ? -11.781 -14.406 -1.271 1 98.88 145 PHE B O 1
ATOM 4875 N N . GLY B 1 146 ? -13.328 -15.672 -2.188 1 98.25 146 GLY B N 1
ATOM 4876 C CA . GLY B 1 146 ? -12.82 -15.648 -3.551 1 98.25 146 GLY B CA 1
ATOM 4877 C C . GLY B 1 146 ? -13.836 -16.125 -4.57 1 98.25 146 GLY B C 1
ATOM 4878 O O . GLY B 1 146 ? -14.953 -16.5 -4.215 1 98.25 146 GLY B O 1
ATOM 4879 N N . ASP B 1 147 ? -13.484 -16.047 -5.789 1 97.69 147 ASP B N 1
ATOM 4880 C CA . ASP B 1 147 ? -14.297 -16.562 -6.887 1 97.69 147 ASP B CA 1
ATOM 4881 C C . ASP B 1 147 ? -13.914 -18 -7.219 1 97.69 147 ASP B C 1
ATOM 4883 O O . ASP B 1 147 ? -12.938 -18.531 -6.684 1 97.69 147 ASP B O 1
ATOM 4887 N N . ASP B 1 148 ? -14.727 -18.625 -8.086 1 97.06 148 ASP B N 1
ATOM 4888 C CA . ASP B 1 148 ? -14.477 -20.016 -8.477 1 97.06 148 ASP B CA 1
ATOM 4889 C C . ASP B 1 148 ? -13.258 -20.125 -9.383 1 97.06 148 ASP B C 1
ATOM 4891 O O . ASP B 1 148 ? -12.742 -21.219 -9.625 1 97.06 148 ASP B O 1
ATOM 4895 N N . ASP B 1 149 ? -12.703 -18.969 -9.844 1 97.19 149 ASP B N 1
ATOM 4896 C CA . ASP B 1 149 ? -11.477 -19 -10.625 1 97.19 149 ASP B CA 1
ATOM 4897 C C . ASP B 1 149 ? -10.328 -18.328 -9.875 1 97.19 149 ASP B C 1
ATOM 4899 O O . ASP B 1 149 ? -9.305 -18 -10.469 1 97.19 149 ASP B O 1
ATOM 4903 N N . THR B 1 150 ? -10.523 -17.984 -8.594 1 97.94 150 THR B N 1
ATOM 4904 C CA . THR B 1 150 ? -9.422 -17.609 -7.719 1 97.94 150 THR B CA 1
ATOM 4905 C C . THR B 1 150 ? -8.633 -18.844 -7.277 1 97.94 150 THR B C 1
ATOM 4907 O O . THR B 1 150 ? -9.18 -19.734 -6.629 1 97.94 150 THR B O 1
ATOM 4910 N N . VAL B 1 151 ? -7.375 -18.922 -7.574 1 97.94 151 VAL B N 1
ATOM 4911 C CA . VAL B 1 151 ? -6.562 -20.047 -7.113 1 97.94 151 VAL B CA 1
ATOM 4912 C C . VAL B 1 151 ? -5.684 -19.609 -5.945 1 97.94 151 VAL B C 1
ATOM 4914 O O . VAL B 1 151 ? -4.875 -18.688 -6.082 1 97.94 151 VAL B O 1
ATOM 4917 N N . PHE B 1 152 ? -5.852 -20.281 -4.844 1 98.31 152 PHE B N 1
ATOM 4918 C CA . PHE B 1 152 ? -5.141 -19.922 -3.625 1 98.31 152 PHE B CA 1
ATOM 4919 C C . PHE B 1 152 ? -3.916 -20.797 -3.424 1 98.31 152 PHE B C 1
ATOM 4921 O O . PHE B 1 152 ? -3.953 -22 -3.725 1 98.31 152 PHE B O 1
ATOM 4928 N N . PHE B 1 153 ? -2.854 -20.25 -2.992 1 98.19 153 PHE B N 1
ATOM 4929 C CA . PHE B 1 153 ? -1.72 -20.953 -2.395 1 98.19 153 PHE B CA 1
ATOM 4930 C C . PHE B 1 153 ? -1.84 -20.969 -0.876 1 98.19 153 PHE B C 1
ATOM 4932 O O . PHE B 1 153 ? -1.376 -20.062 -0.196 1 98.19 153 PHE B O 1
ATOM 4939 N N . THR B 1 154 ? -2.398 -22.031 -0.359 1 97.31 154 THR B N 1
ATOM 4940 C CA . THR B 1 154 ? -2.943 -22.078 0.993 1 97.31 154 THR B CA 1
ATOM 4941 C C . THR B 1 154 ? -1.832 -21.938 2.029 1 97.31 154 THR B C 1
ATOM 4943 O O . THR B 1 154 ? -2.023 -21.312 3.072 1 97.31 154 THR B O 1
ATOM 4946 N N . GLU B 1 155 ? -0.641 -22.547 1.804 1 96.38 155 GLU B N 1
ATOM 4947 C CA . GLU B 1 155 ? 0.472 -22.375 2.732 1 96.38 155 GLU B CA 1
ATOM 4948 C C . GLU B 1 155 ? 0.87 -20.906 2.857 1 96.38 155 GLU B C 1
ATOM 4950 O O . GLU B 1 155 ? 1.153 -20.422 3.957 1 96.38 155 GLU B O 1
ATOM 4955 N N . ASN B 1 156 ? 0.85 -20.25 1.744 1 97.69 156 ASN B N 1
ATOM 4956 C CA . ASN B 1 156 ? 1.213 -18.844 1.718 1 97.69 156 ASN B CA 1
ATOM 4957 C C . ASN B 1 156 ? 0.111 -17.969 2.311 1 97.69 156 ASN B C 1
ATOM 4959 O O . ASN B 1 156 ? 0.393 -16.953 2.943 1 97.69 156 ASN B O 1
ATOM 4963 N N . LEU B 1 157 ? -1.141 -18.375 2.082 1 98.12 157 LEU B N 1
ATOM 4964 C CA . LEU B 1 157 ? -2.258 -17.688 2.721 1 98.12 157 LEU B CA 1
ATOM 4965 C C . LEU B 1 157 ? -2.139 -17.75 4.238 1 98.12 157 LEU B C 1
ATOM 4967 O O . LEU B 1 157 ? -2.262 -16.734 4.922 1 98.12 157 LEU B O 1
ATOM 4971 N N . LEU B 1 158 ? -1.831 -18.953 4.746 1 96.94 158 LEU B N 1
ATOM 4972 C CA . LEU B 1 158 ? -1.668 -19.141 6.18 1 96.94 158 LEU B CA 1
ATOM 4973 C C . LEU B 1 158 ? -0.531 -18.281 6.719 1 96.94 158 LEU B C 1
ATOM 4975 O O . LEU B 1 158 ? -0.682 -17.625 7.75 1 96.94 158 LEU B O 1
ATOM 4979 N N . LYS B 1 159 ? 0.542 -18.281 5.992 1 96.38 159 LYS B N 1
ATOM 4980 C CA . LYS B 1 159 ? 1.69 -17.5 6.422 1 96.38 159 LYS B CA 1
ATOM 4981 C C . LYS B 1 159 ? 1.356 -16 6.434 1 96.38 159 LYS B C 1
ATOM 4983 O O . LYS B 1 159 ? 1.68 -15.297 7.391 1 96.38 159 LYS B O 1
ATOM 4988 N N . THR B 1 160 ? 0.716 -15.547 5.426 1 97.56 160 THR B N 1
ATOM 4989 C CA . THR B 1 160 ? 0.356 -14.141 5.312 1 97.56 160 THR B CA 1
ATOM 4990 C C . THR B 1 160 ? -0.574 -13.727 6.449 1 97.56 160 THR B C 1
ATOM 4992 O O . THR B 1 160 ? -0.353 -12.703 7.098 1 97.56 160 THR B O 1
ATOM 4995 N N . LEU B 1 161 ? -1.537 -14.523 6.758 1 98.12 161 LEU B N 1
ATOM 4996 C CA . LEU B 1 161 ? -2.518 -14.188 7.781 1 98.12 161 LEU B CA 1
ATOM 4997 C C . LEU B 1 161 ? -1.903 -14.281 9.172 1 98.12 161 LEU B C 1
ATOM 4999 O O . LEU B 1 161 ? -2.377 -13.641 10.117 1 98.12 161 LEU B O 1
ATOM 5003 N N . SER B 1 162 ? -0.839 -15.047 9.32 1 96.94 162 SER B N 1
ATOM 5004 C CA . SER B 1 162 ? -0.184 -15.219 10.617 1 96.94 162 SER B CA 1
ATOM 5005 C C . SER B 1 162 ? 0.482 -13.922 11.07 1 96.94 162 SER B C 1
ATOM 5007 O O . SER B 1 162 ? 0.836 -13.781 12.242 1 96.94 162 SER B O 1
ATOM 5009 N N . LYS B 1 163 ? 0.62 -12.984 10.203 1 95.38 163 LYS B N 1
ATOM 5010 C CA . LYS B 1 163 ? 1.188 -11.68 10.539 1 95.38 163 LYS B CA 1
ATOM 5011 C C . LYS B 1 163 ? 0.254 -10.891 11.453 1 95.38 163 LYS B C 1
ATOM 5013 O O . LYS B 1 163 ? 0.68 -9.945 12.117 1 95.38 163 LYS B O 1
ATOM 5018 N N . TYR B 1 164 ? -1.014 -11.305 11.469 1 96.81 164 TYR B N 1
ATOM 5019 C CA . TYR B 1 164 ? -2.033 -10.453 12.078 1 96.81 164 TYR B CA 1
ATOM 5020 C C . TYR B 1 164 ? -2.691 -11.148 13.266 1 96.81 164 TYR B C 1
ATOM 5022 O O . TYR B 1 164 ? -2.861 -12.367 13.258 1 96.81 164 TYR B O 1
ATOM 5030 N N . ASP B 1 165 ? -3.004 -10.312 14.25 1 96.81 165 ASP B N 1
ATOM 5031 C CA . ASP B 1 165 ? -3.822 -10.797 15.359 1 96.81 165 ASP B CA 1
ATOM 5032 C C . ASP B 1 165 ? -5.27 -11.008 14.922 1 96.81 165 ASP B C 1
ATOM 5034 O O . ASP B 1 165 ? -6.004 -10.047 14.695 1 96.81 165 ASP B O 1
ATOM 5038 N N . HIS B 1 166 ? -5.676 -12.273 14.844 1 97.81 166 HIS B N 1
ATOM 5039 C CA . HIS B 1 166 ? -6.992 -12.625 14.312 1 97.81 166 HIS B CA 1
ATOM 5040 C C . HIS B 1 166 ? -8.102 -12.141 15.242 1 97.81 166 HIS B C 1
ATOM 5042 O O . HIS B 1 166 ? -9.281 -12.156 14.867 1 97.81 166 HIS B O 1
ATOM 5048 N N . GLY B 1 167 ? -7.801 -11.641 16.406 1 97.56 167 GLY B N 1
ATOM 5049 C CA . GLY B 1 167 ? -8.797 -11.125 17.344 1 97.56 167 GLY B CA 1
ATOM 5050 C C . GLY B 1 167 ? -9.188 -9.688 17.062 1 97.56 167 GLY B C 1
ATOM 5051 O O . GLY B 1 167 ? -10.172 -9.195 17.609 1 97.56 167 GLY B O 1
ATOM 5052 N N . LEU B 1 168 ? -8.43 -9.086 16.266 1 98 168 LEU B N 1
ATOM 5053 C CA . LEU B 1 168 ? -8.695 -7.699 15.898 1 98 168 LEU B CA 1
ATOM 5054 C C . LEU B 1 168 ? -9.492 -7.617 14.609 1 98 168 LEU B C 1
ATOM 5056 O O . LEU B 1 168 ? -9.781 -8.641 13.984 1 98 168 LEU B O 1
ATOM 5060 N N . TRP B 1 169 ? -9.914 -6.43 14.219 1 98.38 169 TRP B N 1
ATOM 5061 C CA . TRP B 1 169 ? -10.711 -6.227 13.008 1 98.38 169 TRP B CA 1
ATOM 5062 C C . TRP B 1 169 ? -9.805 -5.992 11.805 1 98.38 169 TRP B C 1
ATOM 5064 O O . TRP B 1 169 ? -9.219 -4.918 11.656 1 98.38 169 TRP B O 1
ATOM 5074 N N . TYR B 1 170 ? -9.703 -7.027 10.977 1 98.75 170 TYR B N 1
ATOM 5075 C CA . TYR B 1 170 ? -8.883 -6.91 9.773 1 98.75 170 TYR B CA 1
ATOM 5076 C C . TYR B 1 170 ? -9.711 -7.203 8.523 1 98.75 170 TYR B C 1
ATOM 5078 O O . TYR B 1 170 ? -10.469 -8.172 8.484 1 98.75 170 TYR B O 1
ATOM 5086 N N . TYR B 1 171 ? -9.695 -6.348 7.617 1 98.81 171 TYR B N 1
ATOM 5087 C CA . TYR B 1 171 ? -10.102 -6.465 6.219 1 98.81 171 TYR B CA 1
ATOM 5088 C C . TYR B 1 171 ? -8.883 -6.488 5.301 1 98.81 171 TYR B C 1
ATOM 5090 O O . TYR B 1 171 ? -8.281 -5.445 5.027 1 98.81 171 TYR B O 1
ATOM 5098 N N . ILE B 1 172 ? -8.461 -7.703 4.762 1 98.88 172 ILE B N 1
ATOM 5099 C CA . ILE B 1 172 ? -7.18 -7.898 4.098 1 98.88 172 ILE B CA 1
ATOM 5100 C C . ILE B 1 172 ? -7.402 -8.281 2.639 1 98.88 172 ILE B C 1
ATOM 5102 O O . ILE B 1 172 ? -8.266 -9.109 2.336 1 98.88 172 ILE B O 1
ATOM 5106 N N . GLY B 1 173 ? -6.711 -7.727 1.746 1 98.69 173 GLY B N 1
ATOM 5107 C CA . GLY B 1 173 ? -6.738 -7.992 0.316 1 98.69 173 GLY B CA 1
ATOM 5108 C C . GLY B 1 173 ? -5.832 -7.07 -0.479 1 98.69 173 GLY B C 1
ATOM 5109 O O . GLY B 1 173 ? -4.832 -6.574 0.041 1 98.69 173 GLY B O 1
ATOM 5110 N N . SER B 1 174 ? -6.09 -6.977 -1.734 1 98.25 174 SER B N 1
ATOM 5111 C CA . SER B 1 174 ? -5.293 -6.098 -2.586 1 98.25 174 SER B CA 1
ATOM 5112 C C . SER B 1 174 ? -6.164 -5.414 -3.637 1 98.25 174 SER B C 1
ATOM 5114 O O . SER B 1 174 ? -7.277 -5.863 -3.916 1 98.25 174 SER B O 1
ATOM 5116 N N . ASN B 1 175 ? -5.613 -4.301 -4.145 1 97.81 175 ASN B N 1
ATOM 5117 C CA . ASN B 1 175 ? -6.223 -3.615 -5.281 1 97.81 175 ASN B CA 1
ATOM 5118 C C . ASN B 1 175 ? -5.969 -4.359 -6.586 1 97.81 175 ASN B C 1
ATOM 5120 O O . ASN B 1 175 ? -5.336 -5.418 -6.59 1 97.81 175 ASN B O 1
ATOM 5124 N N . SER B 1 176 ? -6.625 -3.824 -7.613 1 96.94 176 SER B N 1
ATOM 5125 C CA . SER B 1 176 ? -6.242 -4.277 -8.945 1 96.94 176 SER B CA 1
ATOM 5126 C C . SER B 1 176 ? -4.848 -3.789 -9.32 1 96.94 176 SER B C 1
ATOM 5128 O O . SER B 1 176 ? -4.395 -2.752 -8.828 1 96.94 176 SER B O 1
ATOM 5130 N N . GLU B 1 177 ? -4.145 -4.535 -10.094 1 95.81 177 GLU B N 1
ATOM 5131 C CA . GLU B 1 177 ? -2.889 -4.055 -10.664 1 95.81 177 GLU B CA 1
ATOM 5132 C C . GLU B 1 177 ? -3.139 -2.986 -11.727 1 95.81 177 GLU B C 1
ATOM 5134 O O . GLU B 1 177 ? -2.244 -2.203 -12.047 1 95.81 177 GLU B O 1
ATOM 5139 N N . HIS B 1 178 ? -4.34 -2.941 -12.219 1 96.25 178 HIS B N 1
ATOM 5140 C CA . HIS B 1 178 ? -4.707 -2.064 -13.328 1 96.25 178 HIS B CA 1
ATOM 5141 C C . HIS B 1 178 ? -5.152 -0.696 -12.82 1 96.25 178 HIS B C 1
ATOM 5143 O O . HIS B 1 178 ? -6.105 -0.596 -12.047 1 96.25 178 HIS B O 1
ATOM 5149 N N . PHE B 1 179 ? -4.547 0.339 -13.359 1 95.88 179 PHE B N 1
ATOM 5150 C CA . PHE B 1 179 ? -4.75 1.714 -12.922 1 95.88 179 PHE B CA 1
ATOM 5151 C C . PHE B 1 179 ? -6.207 2.12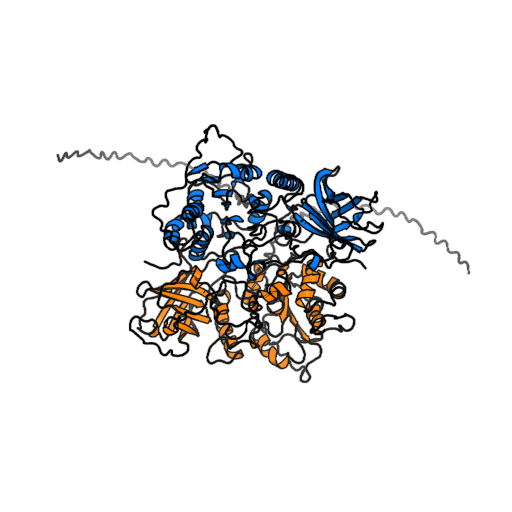9 -13.086 1 95.88 179 PHE B C 1
ATOM 5153 O O . PHE B 1 179 ? -6.816 2.66 -12.156 1 95.88 179 PHE B O 1
ATOM 5160 N N . LEU B 1 180 ? -6.797 1.85 -14.211 1 94.94 180 LEU B N 1
ATOM 5161 C CA . LEU B 1 180 ? -8.141 2.309 -14.523 1 94.94 180 LEU B CA 1
ATOM 5162 C C . LEU B 1 180 ? -9.172 1.626 -13.625 1 94.94 180 LEU B C 1
ATOM 5164 O O . LEU B 1 180 ? -10.195 2.223 -13.281 1 94.94 180 LEU B O 1
ATOM 5168 N N . MET B 1 181 ? -8.914 0.381 -13.266 1 95.56 181 MET B N 1
ATOM 5169 C CA . MET B 1 181 ? -9.844 -0.323 -12.383 1 95.56 181 MET B CA 1
ATOM 5170 C C . MET B 1 181 ? -9.852 0.304 -10.992 1 95.56 181 MET B C 1
ATOM 5172 O O . MET B 1 181 ? -10.914 0.47 -10.391 1 95.56 181 MET B O 1
ATOM 5176 N N . ASN B 1 182 ? -8.688 0.641 -10.5 1 96.75 182 ASN B N 1
ATOM 5177 C CA . ASN B 1 182 ? -8.617 1.307 -9.203 1 96.75 182 ASN B CA 1
ATOM 5178 C C . ASN B 1 182 ? -9.305 2.668 -9.234 1 96.75 182 ASN B C 1
ATOM 5180 O O . ASN B 1 182 ? -9.992 3.041 -8.281 1 96.75 182 ASN B O 1
ATOM 5184 N N . LYS B 1 183 ? -9.133 3.373 -10.336 1 94.94 183 LYS B N 1
ATOM 5185 C CA . LYS B 1 183 ? -9.766 4.684 -10.477 1 94.94 183 LYS B CA 1
ATOM 5186 C C . LYS B 1 183 ? -11.281 4.555 -10.578 1 94.94 183 LYS B C 1
ATOM 5188 O O . LYS B 1 183 ? -12.023 5.383 -10.039 1 94.94 183 LYS B O 1
ATOM 5193 N N . ALA B 1 184 ? -11.727 3.564 -11.266 1 93.75 184 ALA B N 1
ATOM 5194 C CA . ALA B 1 184 ? -13.156 3.379 -11.5 1 93.75 184 ALA B CA 1
ATOM 5195 C C . ALA B 1 184 ? -13.867 2.93 -10.234 1 93.75 184 ALA B C 1
ATOM 5197 O O . ALA B 1 184 ? -15.023 3.287 -10 1 93.75 184 ALA B O 1
ATOM 5198 N N . PHE B 1 185 ? -13.227 2.17 -9.438 1 95.56 185 PHE B N 1
ATOM 5199 C CA . PHE B 1 185 ? -13.852 1.652 -8.227 1 95.56 185 PHE B CA 1
ATOM 5200 C C . PHE B 1 185 ? -13.281 2.33 -6.988 1 95.56 185 PHE B C 1
ATOM 5202 O O . PHE B 1 185 ? -13.719 3.422 -6.617 1 95.56 185 PHE B O 1
ATOM 5209 N N . SER B 1 186 ? -12.117 1.769 -6.461 1 97.56 186 SER B N 1
ATOM 5210 C CA . SER B 1 186 ? -11.531 2.436 -5.301 1 97.56 186 SER B CA 1
ATOM 5211 C C . SER B 1 186 ? -10.156 1.866 -4.965 1 97.56 186 SER B C 1
ATOM 5213 O O . SER B 1 186 ? -9.953 0.652 -5.023 1 97.56 186 SER B O 1
ATOM 5215 N N . TYR B 1 187 ? -9.281 2.76 -4.562 1 96.94 187 TYR B N 1
ATOM 5216 C CA . TYR B 1 187 ? -7.98 2.359 -4.039 1 96.94 187 TYR B CA 1
ATOM 5217 C C . TYR B 1 187 ? -8.109 1.794 -2.629 1 96.94 187 TYR B C 1
ATOM 5219 O O . TYR B 1 187 ? -7.156 1.221 -2.094 1 96.94 187 TYR B O 1
ATOM 5227 N N . GLU B 1 188 ? -9.305 1.89 -2.09 1 97.31 188 GLU B N 1
ATOM 5228 C CA . GLU B 1 188 ? -9.531 1.407 -0.73 1 97.31 188 GLU B CA 1
ATOM 5229 C C . GLU B 1 188 ? -10.32 0.098 -0.732 1 97.31 188 GLU B C 1
ATOM 5231 O O . GLU B 1 188 ? -10.695 -0.408 0.328 1 97.31 188 GLU B O 1
ATOM 5236 N N . MET B 1 189 ? -10.531 -0.435 -1.892 1 98.44 189 MET B N 1
ATOM 5237 C CA . MET B 1 189 ? -11.32 -1.653 -2.045 1 98.44 189 MET B CA 1
ATOM 5238 C C . MET B 1 189 ? -10.422 -2.848 -2.359 1 98.44 189 MET B C 1
ATOM 5240 O O . MET B 1 189 ? -9.531 -2.752 -3.197 1 98.44 189 MET B O 1
ATOM 5244 N N . ALA B 1 190 ? -10.648 -3.92 -1.651 1 98.75 190 ALA B N 1
ATOM 5245 C CA . ALA B 1 190 ? -10.07 -5.191 -2.078 1 98.75 190 ALA B CA 1
ATOM 5246 C C . ALA B 1 190 ? -10.859 -5.793 -3.236 1 98.75 190 ALA B C 1
ATOM 5248 O O . ALA B 1 190 ? -12.078 -5.949 -3.146 1 98.75 190 ALA B O 1
ATOM 5249 N N . PHE B 1 191 ? -10.195 -6.09 -4.25 1 98.56 191 PHE B N 1
ATOM 5250 C CA . PHE B 1 191 ? -10.867 -6.738 -5.371 1 98.56 191 PHE B CA 1
ATOM 5251 C C . PHE B 1 191 ? -11.125 -8.211 -5.07 1 98.56 191 PHE B C 1
ATOM 5253 O O . PHE B 1 191 ? -10.203 -8.953 -4.719 1 98.56 191 PHE B O 1
ATOM 5260 N N . GLY B 1 192 ? -12.312 -8.594 -5.234 1 98.12 192 GLY B N 1
ATOM 5261 C CA . GLY B 1 192 ? -12.766 -9.898 -4.781 1 98.12 192 GLY B CA 1
ATOM 5262 C C . GLY B 1 192 ? -12.109 -11.047 -5.523 1 98.12 192 GLY B C 1
ATOM 5263 O O . GLY B 1 192 ? -11.898 -12.125 -4.953 1 98.12 192 GLY B O 1
ATOM 5264 N N . GLY B 1 193 ? -11.789 -10.805 -6.754 1 97.75 193 GLY B N 1
ATOM 5265 C CA . GLY B 1 193 ? -11.148 -11.852 -7.539 1 97.75 193 GLY B CA 1
ATOM 5266 C C . GLY B 1 193 ? -9.789 -12.258 -6.996 1 97.75 193 GLY B C 1
ATOM 5267 O O . GLY B 1 193 ? -9.375 -13.414 -7.145 1 97.75 193 GLY B O 1
ATOM 5268 N N . ALA B 1 194 ? -9.125 -11.328 -6.395 1 98.44 194 ALA B N 1
ATOM 5269 C CA . ALA B 1 194 ? -7.816 -11.609 -5.812 1 98.44 194 ALA B CA 1
ATOM 5270 C C . ALA B 1 194 ? -7.957 -12.391 -4.508 1 98.44 194 ALA B C 1
ATOM 5272 O O . ALA B 1 194 ? -7.016 -13.055 -4.07 1 98.44 194 ALA B O 1
ATOM 5273 N N . GLY B 1 195 ? -9.109 -12.297 -3.91 1 98.75 195 GLY B N 1
ATOM 5274 C CA . GLY B 1 195 ? -9.344 -12.836 -2.58 1 98.75 195 GLY B CA 1
ATOM 5275 C C . GLY B 1 195 ? -9.422 -11.758 -1.509 1 98.75 195 GLY B C 1
ATOM 5276 O O . GLY B 1 195 ? -8.734 -10.742 -1.596 1 98.75 195 GLY B O 1
ATOM 52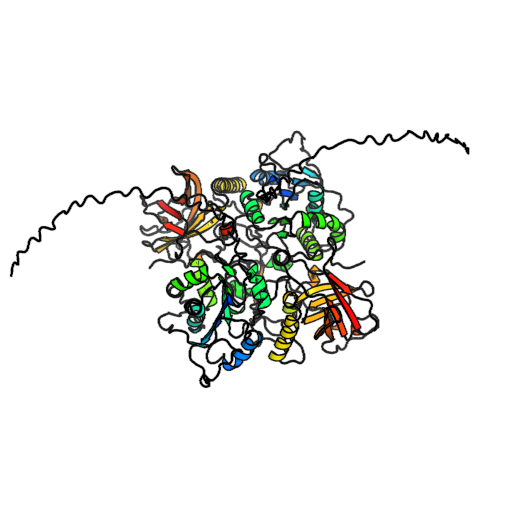77 N N . ILE B 1 196 ? -10.297 -12 -0.543 1 98.94 196 ILE B N 1
ATOM 5278 C CA . ILE B 1 196 ? -10.492 -11.133 0.614 1 98.94 196 ILE B CA 1
ATOM 5279 C C . ILE B 1 196 ? -10.445 -11.961 1.895 1 98.94 196 ILE B C 1
ATOM 5281 O O . ILE B 1 196 ? -11.094 -13 1.99 1 98.94 196 ILE B O 1
ATOM 5285 N N . ALA B 1 197 ? -9.641 -11.562 2.826 1 98.94 197 ALA B N 1
ATOM 5286 C CA . ALA B 1 197 ? -9.641 -12.172 4.152 1 98.94 197 ALA B CA 1
ATOM 5287 C C . ALA B 1 197 ? -10.18 -11.211 5.203 1 98.94 197 ALA B C 1
ATOM 5289 O O . ALA B 1 197 ? -9.758 -10.055 5.27 1 98.94 197 ALA B O 1
ATOM 5290 N N . ILE B 1 198 ? -11.148 -11.664 5.953 1 98.94 198 ILE B N 1
ATOM 5291 C CA . ILE B 1 198 ? -11.734 -10.875 7.031 1 98.94 198 ILE B CA 1
ATOM 5292 C C . ILE B 1 198 ? -11.609 -11.625 8.352 1 98.94 198 ILE B C 1
ATOM 5294 O O . ILE B 1 198 ? -11.922 -12.82 8.43 1 98.94 198 ILE B O 1
ATOM 5298 N N . SER B 1 199 ? -11.094 -10.992 9.391 1 98.88 199 SER B N 1
ATOM 5299 C CA . SER B 1 199 ? -10.977 -11.633 10.695 1 98.88 199 SER B CA 1
ATOM 5300 C C . SER B 1 199 ? -12.344 -12.031 11.242 1 98.88 199 SER B C 1
ATOM 5302 O O . SER B 1 199 ? -13.344 -11.383 10.945 1 98.88 199 SER B O 1
ATOM 5304 N N . SER B 1 200 ? -12.367 -13.016 12.055 1 98.69 200 SER B N 1
ATOM 5305 C CA . SER B 1 200 ? -13.609 -13.609 12.523 1 98.69 200 SER B CA 1
ATOM 5306 C C . SER B 1 200 ? -14.453 -12.594 13.289 1 98.69 200 SER B C 1
ATOM 5308 O O . SER B 1 200 ? -15.648 -12.445 13.016 1 98.69 200 SER B O 1
ATOM 5310 N N . PRO B 1 201 ? -13.891 -11.828 14.258 1 98.31 201 PRO B N 1
ATOM 5311 C CA . PRO B 1 201 ? -14.742 -10.867 14.961 1 98.31 201 PRO B CA 1
ATOM 5312 C C . PRO B 1 201 ? -15.375 -9.836 14.023 1 98.31 201 PRO B C 1
ATOM 5314 O O . PRO B 1 201 ? -16.547 -9.484 14.18 1 98.31 201 PRO B O 1
ATOM 5317 N N . LEU B 1 202 ? -14.633 -9.383 13.047 1 98.75 202 LEU B N 1
ATOM 5318 C CA . LEU B 1 202 ? -15.172 -8.422 12.094 1 98.75 202 LEU B CA 1
ATOM 5319 C C . LEU B 1 202 ? -16.219 -9.07 11.188 1 98.75 202 LEU B C 1
ATOM 5321 O O . LEU B 1 202 ? -17.25 -8.477 10.914 1 98.75 202 LEU B O 1
ATOM 5325 N N . ALA B 1 203 ? -15.922 -10.266 10.75 1 98.81 203 ALA B N 1
ATOM 5326 C CA . ALA B 1 203 ? -16.844 -10.969 9.852 1 98.81 203 ALA B CA 1
ATOM 5327 C C . ALA B 1 203 ? -18.188 -11.203 10.523 1 98.81 203 ALA B C 1
ATOM 5329 O O . ALA B 1 203 ? -19.234 -11.086 9.883 1 98.81 203 ALA B O 1
ATOM 5330 N N . LYS B 1 204 ? -18.156 -11.531 11.719 1 98.44 204 LYS B N 1
ATOM 5331 C CA . LYS B 1 204 ? -19.391 -11.789 12.453 1 98.44 204 LYS B CA 1
ATOM 5332 C C . LYS B 1 204 ? -20.234 -10.523 12.57 1 98.44 204 LYS B C 1
ATOM 5334 O O . LYS B 1 204 ? -21.438 -10.555 12.344 1 98.44 204 LYS B O 1
ATOM 5339 N N . VAL B 1 205 ? -19.578 -9.453 12.867 1 98.56 205 VAL B N 1
ATOM 5340 C CA . VAL B 1 205 ? -20.297 -8.18 12.945 1 98.56 205 VAL B CA 1
ATOM 5341 C C . VAL B 1 205 ? -20.812 -7.793 11.562 1 98.56 205 VAL B C 1
ATOM 5343 O O . VAL B 1 205 ? -21.953 -7.379 11.406 1 98.56 205 VAL B O 1
ATOM 5346 N N . LEU B 1 206 ? -19.969 -7.938 10.555 1 98.69 206 LEU B N 1
ATOM 5347 C CA . LEU B 1 206 ? -20.344 -7.633 9.18 1 98.69 206 LEU B CA 1
ATOM 5348 C C . LEU B 1 206 ? -21.562 -8.469 8.766 1 98.69 206 LEU B C 1
ATOM 5350 O O . LEU B 1 206 ? -22.5 -7.945 8.156 1 98.69 206 LEU B O 1
ATOM 5354 N N . GLY B 1 207 ? -21.516 -9.742 9.102 1 98 207 GLY B N 1
ATOM 5355 C CA . GLY B 1 207 ? -22.609 -10.633 8.766 1 98 207 GLY B CA 1
ATOM 5356 C C . GLY B 1 207 ? -23.953 -10.18 9.328 1 98 207 GLY B C 1
ATOM 5357 O O . GLY B 1 207 ? -24.984 -10.344 8.688 1 98 207 GLY B O 1
ATOM 5358 N N . LYS B 1 208 ? -23.891 -9.562 10.469 1 97.31 208 LYS B N 1
ATOM 5359 C CA . LYS B 1 208 ? -25.109 -9.125 11.148 1 97.31 208 LYS B CA 1
ATOM 5360 C C . LYS B 1 208 ? -25.703 -7.902 10.461 1 97.31 208 LYS B C 1
ATOM 5362 O O . LYS B 1 208 ? -26.938 -7.754 10.406 1 97.31 208 LYS B O 1
ATOM 5367 N N . VAL B 1 209 ? -24.891 -7.094 9.93 1 97.88 209 VAL B N 1
ATOM 5368 C CA . VAL B 1 209 ? -25.375 -5.801 9.469 1 97.88 209 VAL B CA 1
ATOM 5369 C C . VAL B 1 209 ? -25.375 -5.754 7.941 1 97.88 209 VAL B C 1
ATOM 5371 O O . VAL B 1 209 ? -25.859 -4.789 7.344 1 97.88 209 VAL B O 1
ATOM 5374 N N . PHE B 1 210 ? -24.922 -6.742 7.273 1 98.19 210 PHE B N 1
ATOM 5375 C CA . PHE B 1 210 ? -24.578 -6.703 5.859 1 98.19 210 PHE B CA 1
ATOM 5376 C C . PHE B 1 210 ? -25.812 -6.469 5.004 1 98.19 210 PHE B C 1
ATOM 5378 O O . PHE B 1 210 ? -25.797 -5.633 4.098 1 98.19 210 PHE B O 1
ATOM 5385 N N . ASP B 1 211 ? -26.891 -7.18 5.246 1 97.44 211 ASP B N 1
ATOM 5386 C CA . ASP B 1 211 ? -28.094 -7.062 4.426 1 97.44 211 ASP B CA 1
ATOM 5387 C C . ASP B 1 211 ? -28.672 -5.648 4.492 1 97.44 211 ASP B C 1
ATOM 5389 O O . ASP B 1 211 ? -29.016 -5.062 3.463 1 97.44 211 ASP B O 1
ATOM 5393 N N . ALA B 1 212 ? -28.75 -5.129 5.688 1 96.69 212 ALA B N 1
ATOM 5394 C CA . ALA B 1 212 ? -29.234 -3.76 5.828 1 96.69 212 ALA B CA 1
ATOM 5395 C C . ALA B 1 212 ? -28.328 -2.773 5.102 1 96.69 212 ALA B C 1
ATOM 5397 O O . ALA B 1 212 ? -28.812 -1.799 4.516 1 96.69 212 ALA B O 1
ATOM 5398 N N . CYS B 1 213 ? -27.094 -3.041 5.133 1 97.88 213 CYS B N 1
ATOM 5399 C CA . CYS B 1 213 ? -26.109 -2.164 4.5 1 97.88 213 CYS B CA 1
ATOM 5400 C C . CYS B 1 213 ? -26.25 -2.197 2.984 1 97.88 213 CYS B C 1
ATOM 5402 O O . CYS B 1 213 ? -26.328 -1.15 2.34 1 97.88 213 CYS B O 1
ATOM 5404 N N . ILE B 1 214 ? -26.281 -3.379 2.369 1 97.44 214 ILE B N 1
ATOM 5405 C CA . ILE B 1 214 ? -26.203 -3.461 0.914 1 97.44 214 ILE B CA 1
ATOM 5406 C C . ILE B 1 214 ? -27.516 -2.936 0.309 1 97.44 214 ILE B C 1
ATOM 5408 O O . ILE B 1 214 ? -27.562 -2.607 -0.879 1 97.44 214 ILE B O 1
ATOM 5412 N N . GLU B 1 215 ? -28.594 -2.855 1.102 1 96.56 215 GLU B N 1
ATOM 5413 C CA . GLU B 1 215 ? -29.828 -2.24 0.637 1 96.56 215 GLU B CA 1
ATOM 5414 C C . GLU B 1 215 ? -29.625 -0.774 0.27 1 96.56 215 GLU B C 1
ATOM 5416 O O . GLU B 1 215 ? -30.312 -0.24 -0.601 1 96.56 215 GLU B O 1
ATOM 5421 N N . ARG B 1 216 ? -28.625 -0.189 0.824 1 96.31 216 ARG B N 1
ATOM 5422 C CA . ARG B 1 216 ? -28.359 1.228 0.595 1 96.31 216 ARG B CA 1
ATOM 5423 C C . ARG B 1 216 ? -27.516 1.435 -0.664 1 96.31 216 ARG B C 1
ATOM 5425 O O . ARG B 1 216 ? -27.312 2.57 -1.093 1 96.31 216 ARG B O 1
ATOM 5432 N N . TYR B 1 217 ? -27.109 0.338 -1.327 1 97.5 217 TYR B N 1
ATOM 5433 C CA . TYR B 1 217 ? -26.172 0.482 -2.438 1 97.5 217 TYR B CA 1
ATOM 5434 C C . TYR B 1 217 ? -26.672 -0.255 -3.672 1 97.5 217 TYR B C 1
ATOM 5436 O O . TYR B 1 217 ? -25.938 -1.042 -4.277 1 97.5 217 TYR B O 1
ATOM 5444 N N . PRO B 1 218 ? -27.875 0.012 -4.129 1 97.19 218 PRO B N 1
ATOM 5445 C CA . PRO B 1 218 ? -28.391 -0.652 -5.328 1 97.19 218 PRO B CA 1
ATOM 5446 C C . PRO B 1 218 ? -27.656 -0.242 -6.598 1 97.19 218 PRO B C 1
ATOM 5448 O O . PRO B 1 218 ? -27.719 -0.942 -7.613 1 97.19 218 PRO B O 1
ATOM 5451 N N . HIS B 1 219 ? -26.891 0.862 -6.547 1 96.81 219 HIS B N 1
ATOM 5452 C CA . HIS B 1 219 ? -26.297 1.472 -7.73 1 96.81 219 HIS B CA 1
ATOM 5453 C C . HIS B 1 219 ? -24.891 0.929 -7.98 1 96.81 219 HIS B C 1
ATOM 5455 O O . HIS B 1 219 ? -24.281 1.24 -9.008 1 96.81 219 HIS B O 1
ATOM 5461 N N . LEU B 1 220 ? -24.359 0.165 -7.051 1 97.38 220 LEU B N 1
ATOM 5462 C CA . LEU B 1 220 ? -23 -0.334 -7.199 1 97.38 220 LEU B CA 1
ATOM 5463 C C . LEU B 1 220 ? -22.953 -1.486 -8.195 1 97.38 220 LEU B C 1
ATOM 5465 O O . LEU B 1 220 ? -23.891 -2.268 -8.297 1 97.38 220 LEU B O 1
ATOM 5469 N N . PHE B 1 221 ? -21.797 -1.602 -8.859 1 95.12 221 PHE B N 1
ATOM 5470 C CA . PHE B 1 221 ? -21.625 -2.578 -9.93 1 95.12 221 PHE B CA 1
ATOM 5471 C C . PHE B 1 221 ? -21.438 -3.979 -9.352 1 95.12 221 PHE B C 1
ATOM 5473 O O . PHE B 1 221 ? -22.172 -4.898 -9.695 1 95.12 221 PHE B O 1
ATOM 5480 N N . GLY B 1 222 ? -20.5 -4.105 -8.422 1 94.75 222 GLY B N 1
ATOM 5481 C CA . GLY B 1 222 ? -20.047 -5.445 -8.07 1 94.75 222 GLY B CA 1
ATOM 5482 C C . GLY B 1 222 ? -20.188 -5.754 -6.594 1 94.75 222 GLY B C 1
ATOM 5483 O O . GLY B 1 222 ? -20.578 -4.895 -5.809 1 94.75 222 GLY B O 1
ATOM 5484 N N . SER B 1 223 ? -19.906 -7.062 -6.301 1 97.62 223 SER B N 1
ATOM 5485 C CA . SER B 1 223 ? -19.969 -7.578 -4.934 1 97.62 223 SER B CA 1
ATOM 5486 C C . SER B 1 223 ? -18.891 -6.941 -4.059 1 97.62 223 SER B C 1
ATOM 5488 O O . SER B 1 223 ? -19.141 -6.605 -2.9 1 97.62 223 SER B O 1
ATOM 5490 N N . ASP B 1 224 ? -17.688 -6.781 -4.617 1 97.75 224 ASP B N 1
ATOM 5491 C CA . ASP B 1 224 ? -16.562 -6.266 -3.836 1 97.75 224 ASP B CA 1
ATOM 5492 C C . ASP B 1 224 ? -16.812 -4.82 -3.404 1 97.75 224 ASP B C 1
ATOM 5494 O O . ASP B 1 224 ? -16.422 -4.418 -2.309 1 97.75 224 ASP B O 1
ATOM 5498 N N . ALA B 1 225 ? -17.469 -4.062 -4.305 1 98.25 225 ALA B N 1
ATOM 5499 C CA . ALA B 1 225 ? -17.812 -2.689 -3.943 1 98.25 225 ALA B CA 1
ATOM 5500 C C . ALA B 1 225 ? -18.781 -2.654 -2.773 1 98.25 225 ALA B C 1
ATOM 5502 O O . ALA B 1 225 ? -18.719 -1.77 -1.919 1 98.25 225 ALA B O 1
ATOM 5503 N N . ARG B 1 226 ? -19.75 -3.553 -2.715 1 98.56 226 ARG B N 1
ATOM 5504 C CA . ARG B 1 226 ? -20.703 -3.633 -1.62 1 98.56 226 ARG B CA 1
ATOM 5505 C C . ARG B 1 226 ? -20.031 -4.035 -0.319 1 98.56 226 ARG B C 1
ATOM 5507 O O . ARG B 1 226 ? -20.281 -3.451 0.734 1 98.56 226 ARG B O 1
ATOM 5514 N N . ILE B 1 227 ? -19.109 -5.027 -0.41 1 98.81 227 ILE B N 1
ATOM 5515 C CA . ILE B 1 227 ? -18.359 -5.461 0.763 1 98.81 227 ILE B CA 1
ATOM 5516 C C . ILE B 1 227 ? -17.531 -4.301 1.303 1 98.81 227 ILE B C 1
ATOM 5518 O O . ILE B 1 227 ? -17.562 -4.004 2.5 1 98.81 227 ILE B O 1
ATOM 5522 N N . TYR B 1 228 ? -16.844 -3.629 0.406 1 98.81 228 TYR B N 1
ATOM 5523 C CA . TYR B 1 228 ? -16.031 -2.477 0.782 1 98.81 228 TYR B CA 1
ATOM 5524 C C . TYR B 1 228 ? -16.891 -1.4 1.444 1 98.81 228 TYR B C 1
ATOM 5526 O O . TYR B 1 228 ? -16.516 -0.863 2.49 1 98.81 228 TYR B O 1
ATOM 5534 N N . SER B 1 229 ? -18.016 -1.078 0.851 1 98.81 229 SER B N 1
ATOM 5535 C CA . SER B 1 229 ? -18.859 -0.009 1.36 1 98.81 229 SER B CA 1
ATOM 5536 C C . SER B 1 229 ? -19.344 -0.311 2.777 1 98.81 229 SER B C 1
ATOM 5538 O O . SER B 1 229 ? -19.344 0.571 3.641 1 98.81 229 SER B O 1
ATOM 5540 N N . CYS B 1 230 ? -19.719 -1.525 3.004 1 98.81 230 CYS B N 1
ATOM 5541 C CA . CYS B 1 230 ? -20.234 -1.891 4.32 1 98.81 230 CYS B CA 1
ATOM 5542 C C . CYS B 1 230 ? -19.109 -1.935 5.348 1 98.81 230 CYS B C 1
ATOM 5544 O O . CYS B 1 230 ? -19.312 -1.603 6.516 1 98.81 230 CYS B O 1
ATOM 5546 N N . LEU B 1 231 ? -17.906 -2.346 4.941 1 98.81 231 LEU B N 1
ATOM 5547 C CA . LEU B 1 231 ? -16.766 -2.285 5.84 1 98.81 231 LEU B CA 1
ATOM 5548 C C . LEU B 1 231 ? -16.391 -0.839 6.145 1 98.81 231 LEU B C 1
ATOM 5550 O O . LEU B 1 231 ? -16.016 -0.516 7.273 1 98.81 231 LEU B O 1
ATOM 5554 N N . ALA B 1 232 ? -16.484 -0.005 5.113 1 98.44 232 ALA B N 1
ATOM 5555 C CA . ALA B 1 232 ? -16.266 1.421 5.34 1 98.44 232 ALA B CA 1
ATOM 5556 C C . ALA B 1 232 ? -17.25 1.971 6.371 1 98.44 232 ALA B C 1
ATOM 5558 O O . ALA B 1 232 ? -16.859 2.744 7.254 1 98.44 232 ALA B O 1
ATOM 5559 N N . GLU B 1 233 ? -18.516 1.56 6.293 1 98.62 233 GLU B N 1
ATOM 5560 C CA . GLU B 1 233 ? -19.531 2.016 7.246 1 98.62 233 GLU B CA 1
ATOM 5561 C C . GLU B 1 233 ? -19.219 1.521 8.656 1 98.62 233 GLU B C 1
ATOM 5563 O O . GLU B 1 233 ? -19.625 2.143 9.641 1 98.62 233 GLU B O 1
ATOM 5568 N N . LEU B 1 234 ? -18.531 0.387 8.719 1 98.62 234 LEU B N 1
ATOM 5569 C CA . LEU B 1 234 ? -18.109 -0.118 10.016 1 98.62 234 LEU B CA 1
ATOM 5570 C C . LEU B 1 234 ? -16.828 0.581 10.484 1 98.62 234 LEU B C 1
ATOM 5572 O O . LEU B 1 234 ? -16.359 0.334 11.594 1 98.62 234 LEU B O 1
ATOM 5576 N N . GLY B 1 235 ? -16.234 1.392 9.656 1 98.06 235 GLY B N 1
ATOM 5577 C CA . GLY B 1 235 ? -15.07 2.182 10.016 1 98.06 235 GLY B CA 1
ATOM 5578 C C . GLY B 1 235 ? -13.758 1.454 9.773 1 98.06 235 GLY B C 1
ATOM 5579 O O . GLY B 1 235 ? -12.727 1.817 10.336 1 98.06 235 GLY B O 1
ATOM 5580 N N . VAL B 1 236 ? -13.805 0.384 8.992 1 98.31 236 VAL B N 1
ATOM 5581 C CA . VAL B 1 236 ? -12.625 -0.451 8.805 1 98.31 236 VAL B CA 1
ATOM 5582 C C . VAL B 1 236 ? -12.039 -0.226 7.414 1 98.31 236 VAL B C 1
ATOM 5584 O O . VAL B 1 236 ? -12.773 -0.201 6.422 1 98.31 236 VAL B O 1
ATOM 5587 N N . GLY B 1 237 ? -10.711 0.028 7.348 1 97.25 237 GLY B N 1
ATOM 5588 C CA . GLY B 1 237 ? -10.023 0.212 6.082 1 97.25 237 GLY B CA 1
ATOM 5589 C C . GLY B 1 237 ? -9.297 -1.035 5.609 1 97.25 237 GLY B C 1
ATOM 5590 O O . GLY B 1 237 ? -9.164 -2.004 6.359 1 97.25 237 GLY B O 1
ATOM 5591 N N . LEU B 1 238 ? -8.789 -0.94 4.395 1 97.88 238 LEU B N 1
ATOM 5592 C CA . LEU B 1 238 ? -8.125 -2.064 3.744 1 97.88 238 LEU B CA 1
ATOM 5593 C C . LEU B 1 238 ? -6.703 -2.236 4.266 1 97.88 238 LEU B C 1
ATOM 5595 O O . LEU B 1 238 ? -5.957 -1.26 4.387 1 97.88 238 LEU B O 1
ATOM 5599 N N . THR B 1 239 ? -6.359 -3.404 4.719 1 97.94 239 THR B N 1
ATOM 5600 C CA . THR B 1 239 ? -4.977 -3.822 4.902 1 97.94 239 THR B CA 1
ATOM 5601 C C . THR B 1 239 ? -4.438 -4.488 3.641 1 97.94 239 THR B C 1
ATOM 5603 O O . THR B 1 239 ? -4.879 -5.578 3.27 1 97.94 239 THR B O 1
ATOM 5606 N N . HIS B 1 240 ? -3.463 -3.881 3.082 1 96.88 240 HIS B N 1
ATOM 5607 C CA . HIS B 1 240 ? -2.996 -4.281 1.758 1 96.88 240 HIS B CA 1
ATOM 5608 C C . HIS B 1 240 ? -1.955 -5.391 1.853 1 96.88 240 HIS B C 1
ATOM 5610 O O . HIS B 1 240 ? -0.942 -5.238 2.539 1 96.88 240 HIS B O 1
ATOM 5616 N N . GLU B 1 241 ? -2.199 -6.492 1.184 1 97.81 241 GLU B N 1
ATOM 5617 C CA . GLU B 1 241 ? -1.251 -7.59 1.016 1 97.81 241 GLU B CA 1
ATOM 5618 C C . GLU B 1 241 ? -1.013 -7.891 -0.461 1 97.81 241 GLU B C 1
ATOM 5620 O O . GLU B 1 241 ? -1.872 -8.469 -1.128 1 97.81 241 GLU B O 1
ATOM 5625 N N . PRO B 1 242 ? 0.189 -7.605 -0.915 1 96.44 242 PRO B N 1
ATOM 5626 C CA . PRO B 1 242 ? 0.444 -7.672 -2.355 1 96.44 242 PRO B CA 1
ATOM 5627 C C . PRO B 1 242 ? 0.49 -9.102 -2.885 1 96.44 242 PRO B C 1
ATOM 5629 O O . PRO B 1 242 ? 0.589 -9.312 -4.098 1 96.44 242 PRO B O 1
ATOM 5632 N N . GLY B 1 243 ? 0.404 -10.094 -2.076 1 98 243 GLY B N 1
ATOM 5633 C CA . GLY B 1 243 ? 0.389 -11.477 -2.518 1 98 243 GLY B CA 1
ATOM 5634 C C . GLY B 1 243 ? -0.934 -11.891 -3.131 1 98 243 GLY B C 1
ATOM 5635 O O . GLY B 1 243 ? -1.024 -12.945 -3.771 1 98 243 GLY B O 1
ATOM 5636 N N . PHE B 1 244 ? -2.002 -11.094 -2.895 1 98.62 244 PHE B N 1
ATOM 5637 C CA . PHE B 1 244 ? -3.287 -11.281 -3.559 1 98.62 244 PHE B CA 1
ATOM 5638 C C . PHE B 1 244 ? -3.279 -10.648 -4.941 1 98.62 244 PHE B C 1
ATOM 5640 O O . PHE B 1 244 ? -3.057 -9.438 -5.074 1 98.62 244 PHE B O 1
ATOM 5647 N N . HIS B 1 245 ? -3.582 -11.453 -5.984 1 98.31 245 HIS B N 1
ATOM 5648 C CA . HIS B 1 245 ? -3.465 -10.891 -7.324 1 98.31 245 HIS B CA 1
ATOM 5649 C C . HIS B 1 245 ? -4.797 -10.945 -8.062 1 98.31 245 HIS B C 1
ATOM 5651 O O . HIS B 1 245 ? -5.289 -12.031 -8.383 1 98.31 245 HIS B O 1
ATOM 5657 N N . GLN B 1 246 ? -5.363 -9.773 -8.336 1 97.75 246 GLN B N 1
ATOM 5658 C CA . GLN B 1 246 ? -6.535 -9.656 -9.188 1 97.75 246 GLN B CA 1
ATOM 5659 C C . GLN B 1 246 ? -6.188 -9.945 -10.648 1 97.75 246 GLN B C 1
ATOM 5661 O O . GLN B 1 246 ? -6.938 -10.625 -11.352 1 97.75 246 GLN B O 1
ATOM 5666 N N . LEU B 1 247 ? -5.086 -9.414 -11.148 1 95.75 247 LEU B N 1
ATOM 5667 C CA . LEU B 1 247 ? -4.469 -9.656 -12.445 1 95.75 247 LEU B CA 1
ATOM 5668 C C . LEU B 1 247 ? -5.418 -9.281 -13.578 1 95.75 247 LEU B C 1
ATOM 5670 O O . LEU B 1 247 ? -5.691 -10.094 -14.469 1 95.75 247 LEU B O 1
ATOM 5674 N N . ASP B 1 248 ? -5.82 -8.008 -13.562 1 95.25 248 ASP B N 1
ATOM 5675 C CA . ASP B 1 248 ? -6.602 -7.477 -14.672 1 95.25 248 ASP B CA 1
ATOM 5676 C C . ASP B 1 248 ? -5.719 -7.219 -15.891 1 95.25 248 ASP B C 1
ATOM 5678 O O . ASP B 1 248 ? -5.59 -6.078 -16.344 1 95.25 248 ASP B O 1
ATOM 5682 N N . VAL B 1 249 ? -5.125 -8.258 -16.328 1 93.88 249 VAL B N 1
ATOM 5683 C CA . VAL B 1 249 ? -4.305 -8.289 -17.547 1 93.88 249 VAL B CA 1
ATOM 5684 C C . VAL B 1 249 ? -4.84 -9.344 -18.5 1 93.88 249 VAL B C 1
ATOM 5686 O O . VAL B 1 249 ? -5.652 -10.188 -18.125 1 93.88 249 VAL B O 1
ATOM 5689 N N . ARG B 1 250 ? -4.453 -9.258 -19.766 1 92.88 250 ARG B N 1
ATOM 5690 C CA . ARG B 1 250 ? -4.762 -10.266 -20.781 1 92.88 250 ARG B CA 1
ATOM 5691 C C . ARG B 1 250 ? -3.504 -10.703 -21.516 1 92.88 250 ARG B C 1
ATOM 5693 O O . ARG B 1 250 ? -2.492 -10 -21.5 1 92.88 250 ARG B O 1
ATOM 5700 N N . GLY B 1 251 ? -3.596 -11.922 -22 1 93.81 251 GLY B N 1
ATOM 5701 C CA . GLY B 1 251 ? -2.488 -12.422 -22.797 1 93.81 251 GLY B CA 1
ATOM 5702 C C . GLY B 1 251 ? -1.423 -13.109 -21.969 1 93.81 251 GLY B C 1
ATOM 5703 O O . GLY B 1 251 ? -1.722 -14.039 -21.203 1 93.81 251 GLY B O 1
ATOM 5704 N N . ASN B 1 252 ? -0.21 -12.625 -22.062 1 95.75 252 ASN B N 1
ATOM 5705 C CA . ASN B 1 252 ? 0.94 -13.273 -21.453 1 95.75 252 ASN B CA 1
ATOM 5706 C C . ASN B 1 252 ? 1.263 -12.664 -20.094 1 95.75 252 ASN B C 1
ATOM 5708 O O . ASN B 1 252 ? 1.807 -11.562 -20.016 1 95.75 252 ASN B O 1
ATOM 5712 N N . MET B 1 253 ? 1.079 -13.422 -19.031 1 95 253 MET B N 1
ATOM 5713 C CA . MET B 1 253 ? 1.272 -12.93 -17.672 1 95 253 MET B CA 1
ATOM 5714 C C . MET B 1 253 ? 2.73 -13.062 -17.234 1 95 253 MET B C 1
ATOM 5716 O O . MET B 1 253 ? 3.07 -12.812 -16.078 1 95 253 MET B O 1
ATOM 5720 N N . PHE B 1 254 ? 3.617 -13.383 -18.141 1 96.88 254 PHE B N 1
ATOM 5721 C CA . PHE B 1 254 ? 5.008 -13.703 -17.844 1 96.88 254 PHE B CA 1
ATOM 5722 C C . PHE B 1 254 ? 5.652 -12.625 -17 1 96.88 254 PHE B C 1
ATOM 5724 O O . PHE B 1 254 ? 6.258 -12.914 -15.961 1 96.88 254 PHE B O 1
ATOM 5731 N N . GLY B 1 255 ? 5.527 -11.422 -17.391 1 97.38 255 GLY B N 1
ATOM 5732 C CA . GLY B 1 255 ? 6.18 -10.32 -16.703 1 97.38 255 GLY B CA 1
ATOM 5733 C C . GLY B 1 255 ? 5.781 -10.219 -15.242 1 97.38 255 GLY B C 1
ATOM 5734 O O . GLY B 1 255 ? 6.633 -10.031 -14.367 1 97.38 255 GLY B O 1
ATOM 5735 N N . VAL B 1 256 ? 4.512 -10.352 -14.938 1 96.62 256 VAL B N 1
ATOM 5736 C CA . VAL B 1 256 ? 3.992 -10.219 -13.578 1 96.62 256 VAL B CA 1
ATOM 5737 C C . VAL B 1 256 ? 4.504 -11.375 -12.719 1 96.62 256 VAL B C 1
ATOM 5739 O O . VAL B 1 256 ? 4.926 -11.164 -11.578 1 96.62 256 VAL B O 1
ATOM 5742 N N . LEU B 1 257 ? 4.531 -12.539 -13.273 1 98 257 LEU B N 1
ATOM 5743 C CA . LEU B 1 257 ? 4.93 -13.719 -12.516 1 98 257 LEU B CA 1
ATOM 5744 C C . LEU B 1 257 ? 6.441 -13.758 -12.32 1 98 257 LEU B C 1
ATOM 5746 O O . LEU B 1 257 ? 6.926 -14.219 -11.281 1 98 257 LEU B O 1
ATOM 5750 N N . ALA B 1 258 ? 7.184 -13.234 -13.258 1 98.25 258 ALA B N 1
ATOM 5751 C CA . ALA B 1 258 ? 8.641 -13.32 -13.242 1 98.25 258 ALA B CA 1
ATOM 5752 C C . ALA B 1 258 ? 9.242 -12.273 -12.305 1 98.25 258 ALA B C 1
ATOM 5754 O O . ALA B 1 258 ? 10.414 -12.367 -11.938 1 98.25 258 ALA B O 1
ATOM 5755 N N . ALA B 1 259 ? 8.461 -11.297 -11.969 1 97.81 259 ALA B N 1
ATOM 5756 C CA . ALA B 1 259 ? 8.938 -10.211 -11.109 1 97.81 259 ALA B CA 1
ATOM 5757 C C . ALA B 1 259 ? 8.039 -10.039 -9.891 1 97.81 259 ALA B C 1
ATOM 5759 O O . ALA B 1 259 ? 7.719 -8.914 -9.5 1 97.81 259 ALA B O 1
ATOM 5760 N N . HIS B 1 260 ? 7.641 -11.109 -9.328 1 96.12 260 HIS B N 1
ATOM 5761 C CA . HIS B 1 260 ? 6.793 -11.094 -8.141 1 96.12 260 HIS B CA 1
ATOM 5762 C C . HIS B 1 260 ? 7.523 -10.484 -6.949 1 96.12 260 HIS B C 1
ATOM 5764 O O . HIS B 1 260 ? 8.75 -10.594 -6.844 1 96.12 260 HIS B O 1
ATOM 5770 N N . THR B 1 261 ? 6.855 -9.883 -6.082 1 90.81 261 THR B N 1
ATOM 5771 C CA . THR B 1 261 ? 7.406 -9.195 -4.918 1 90.81 261 THR B CA 1
ATOM 5772 C C . THR B 1 261 ? 7.996 -10.195 -3.928 1 90.81 261 THR B C 1
ATOM 5774 O O . THR B 1 261 ? 7.98 -11.406 -4.172 1 90.81 261 THR B O 1
ATOM 5777 N N . LEU B 1 262 ? 8.5 -9.672 -2.785 1 92.62 262 LEU B N 1
ATOM 5778 C CA . LEU B 1 262 ? 9.148 -10.492 -1.771 1 92.62 262 LEU B CA 1
ATOM 5779 C C . LEU B 1 262 ? 8.117 -11.148 -0.856 1 92.62 262 LEU B C 1
ATOM 5781 O O . LEU B 1 262 ? 8.453 -12.016 -0.052 1 92.62 262 LEU B O 1
ATOM 5785 N N . ARG B 1 263 ? 6.859 -10.719 -0.977 1 95.12 263 ARG B N 1
ATOM 5786 C CA . ARG B 1 263 ? 5.797 -11.305 -0.167 1 95.12 263 ARG B CA 1
ATOM 5787 C C . ARG B 1 263 ? 5.324 -12.633 -0.76 1 95.12 263 ARG B C 1
ATOM 5789 O O . ARG B 1 263 ? 5.402 -12.836 -1.974 1 95.12 263 ARG B O 1
ATOM 5796 N N . PRO B 1 264 ? 4.832 -13.516 0.098 1 97.19 264 PRO B N 1
ATOM 5797 C CA . PRO B 1 264 ? 4.367 -14.805 -0.426 1 97.19 264 PRO B CA 1
ATOM 5798 C C . PRO B 1 264 ? 3.229 -14.656 -1.433 1 97.19 264 PRO B C 1
ATOM 5800 O O . PRO B 1 264 ? 2.359 -13.797 -1.265 1 97.19 264 PRO B O 1
ATOM 5803 N N . LEU B 1 265 ? 3.305 -15.5 -2.471 1 98.38 265 LEU B N 1
ATOM 5804 C CA . LEU B 1 265 ? 2.207 -15.578 -3.43 1 98.38 265 LEU B CA 1
ATOM 5805 C C . LEU B 1 265 ? 0.96 -16.172 -2.781 1 98.38 265 LEU B C 1
ATOM 5807 O O . LEU B 1 265 ? 0.956 -17.328 -2.383 1 98.38 265 LEU B O 1
ATOM 5811 N N . VAL B 1 266 ? -0.14 -15.391 -2.752 1 98.69 266 VAL B N 1
ATOM 5812 C CA . VAL B 1 266 ? -1.317 -15.836 -2.016 1 98.69 266 VAL B CA 1
ATOM 5813 C C . VAL B 1 266 ? -2.379 -16.344 -2.992 1 98.69 266 VAL B C 1
ATOM 5815 O O . VAL B 1 266 ? -3.045 -17.344 -2.732 1 98.69 266 VAL B O 1
ATOM 5818 N N . SER B 1 267 ? -2.545 -15.625 -4.105 1 98.75 267 SER B N 1
ATOM 5819 C CA . SER B 1 267 ? -3.598 -16.031 -5.031 1 98.75 267 SER B CA 1
ATOM 5820 C C . SER B 1 267 ? -3.338 -15.484 -6.434 1 98.75 267 SER B C 1
ATOM 5822 O O . SER B 1 267 ? -2.57 -14.531 -6.598 1 98.75 267 SER B O 1
ATOM 5824 N N . LEU B 1 268 ? -3.834 -16.109 -7.395 1 98.12 268 LEU B N 1
ATOM 5825 C CA . LEU B 1 268 ? -3.893 -15.672 -8.781 1 98.12 268 LEU B CA 1
ATOM 5826 C C . LEU B 1 268 ? -5.324 -15.711 -9.305 1 98.12 268 LEU B C 1
ATOM 5828 O O . LEU B 1 268 ? -6.074 -16.641 -8.992 1 98.12 268 LEU B O 1
ATOM 5832 N N . HIS B 1 269 ? -5.668 -14.703 -10.062 1 97.69 269 HIS B N 1
ATOM 5833 C CA . HIS B 1 269 ? -7 -14.617 -10.656 1 97.69 269 HIS B CA 1
ATOM 5834 C C . HIS B 1 269 ? -6.918 -14.445 -12.172 1 97.69 269 HIS B C 1
ATOM 5836 O O . HIS B 1 269 ? -5.852 -14.133 -12.703 1 97.69 269 HIS B O 1
ATOM 5842 N N . HIS B 1 270 ? -7.961 -14.812 -12.914 1 94.69 270 HIS B N 1
ATOM 5843 C CA . HIS B 1 270 ? -8.164 -14.594 -14.336 1 94.69 270 HIS B CA 1
ATOM 5844 C C . HIS B 1 270 ? -7.215 -15.453 -15.172 1 94.69 270 HIS B C 1
ATOM 5846 O O . HIS B 1 270 ? -6.758 -15.031 -16.234 1 94.69 270 HIS B O 1
ATOM 5852 N N . LEU B 1 271 ? -6.844 -16.562 -14.695 1 91.75 271 LEU B N 1
ATOM 5853 C CA . LEU B 1 271 ? -5.949 -17.438 -15.445 1 91.75 271 LEU B CA 1
ATOM 5854 C C . LEU B 1 271 ? -6.613 -17.922 -16.719 1 91.75 271 LEU B C 1
ATOM 5856 O O . LEU B 1 271 ? -5.938 -18.156 -17.734 1 91.75 271 LEU B O 1
ATOM 5860 N N . GLU B 1 272 ? -7.906 -18.047 -16.703 1 87.88 272 GLU B N 1
ATOM 5861 C CA . GLU B 1 272 ? -8.648 -18.531 -17.859 1 87.88 272 GLU B CA 1
ATOM 5862 C C . GLU B 1 272 ? -8.602 -17.5 -19 1 87.88 272 GLU B C 1
ATOM 5864 O O . GLU B 1 272 ? -8.734 -17.859 -20.172 1 87.88 272 GLU B O 1
ATOM 5869 N N . MET B 1 273 ? -8.43 -16.281 -18.641 1 86.44 273 MET B N 1
ATOM 5870 C CA . MET B 1 273 ? -8.453 -15.203 -19.625 1 86.44 273 MET B CA 1
ATOM 5871 C C . MET B 1 273 ? -7.059 -14.953 -20.188 1 86.44 273 MET B C 1
ATOM 5873 O O . MET B 1 273 ? -6.887 -14.148 -21.109 1 86.44 273 MET B O 1
ATOM 5877 N N . ASN B 1 274 ? -6.137 -15.695 -19.703 1 93.44 274 ASN B N 1
ATOM 5878 C CA . ASN B 1 274 ? -4.746 -15.477 -20.078 1 93.44 274 ASN B CA 1
ATOM 5879 C C . ASN B 1 274 ? -4.152 -16.719 -20.75 1 93.44 274 ASN B C 1
ATOM 5881 O O . ASN B 1 274 ? -4.773 -17.781 -20.766 1 93.44 274 ASN B O 1
ATOM 5885 N N . ASP B 1 275 ? -2.971 -16.547 -21.359 1 95.75 275 ASP B N 1
ATOM 5886 C CA . ASP B 1 275 ? -2.223 -17.656 -21.922 1 95.75 275 ASP B CA 1
ATOM 5887 C C . ASP B 1 275 ? -1.731 -18.594 -20.828 1 95.75 275 ASP B C 1
ATOM 5889 O O . ASP B 1 275 ? -1.638 -18.203 -19.656 1 95.75 275 ASP B O 1
ATOM 5893 N N . PRO B 1 276 ? -1.483 -19.891 -21.281 1 96.69 276 PRO B N 1
ATOM 5894 C CA . PRO B 1 276 ? -0.846 -20.75 -20.281 1 96.69 276 PRO B CA 1
ATOM 5895 C C . PRO B 1 276 ? 0.446 -20.156 -19.719 1 96.69 276 PRO B C 1
ATOM 5897 O O . PRO B 1 276 ? 1.212 -19.531 -20.453 1 96.69 276 PRO B O 1
ATOM 5900 N N . ILE B 1 277 ? 0.65 -20.328 -18.469 1 96.44 277 ILE B N 1
ATOM 5901 C CA . ILE B 1 277 ? 1.776 -19.641 -17.844 1 96.44 277 ILE B CA 1
ATOM 5902 C C . ILE B 1 277 ? 3.072 -20.391 -18.156 1 96.44 277 ILE B C 1
ATOM 5904 O O . ILE B 1 277 ? 4.164 -19.844 -17.984 1 96.44 277 ILE B O 1
ATOM 5908 N N . PHE B 1 278 ? 3.047 -21.656 -18.609 1 97.06 278 PHE B N 1
ATOM 5909 C CA . PHE B 1 278 ? 4.18 -22.391 -19.156 1 97.06 278 PHE B CA 1
ATOM 5910 C C . PHE B 1 278 ? 3.947 -22.719 -20.625 1 97.06 278 PHE B C 1
ATOM 5912 O O . PHE B 1 278 ? 2.83 -23.047 -21.016 1 97.06 278 PHE B O 1
ATOM 5919 N N . PRO B 1 279 ? 5.023 -22.656 -21.391 1 94.5 279 PRO B N 1
ATOM 5920 C CA . PRO B 1 279 ? 4.855 -22.953 -22.812 1 94.5 279 PRO B CA 1
ATOM 5921 C C . PRO B 1 279 ? 4.555 -24.438 -23.062 1 94.5 279 PRO B C 1
ATOM 5923 O O . PRO B 1 279 ? 4.93 -25.297 -22.266 1 94.5 279 PRO B O 1
ATOM 5926 N N . ASN B 1 280 ? 3.822 -24.688 -24.156 1 93.12 280 ASN B N 1
ATOM 5927 C CA . ASN B 1 280 ? 3.541 -26.016 -24.656 1 93.12 280 ASN B CA 1
ATOM 5928 C C . ASN B 1 280 ? 2.725 -26.844 -23.656 1 93.12 280 ASN B C 1
ATOM 5930 O O . ASN B 1 280 ? 2.967 -28.031 -23.484 1 93.12 280 ASN B O 1
ATOM 5934 N N . MET B 1 281 ? 1.977 -26.203 -22.859 1 95.44 281 MET B N 1
ATOM 5935 C CA . MET B 1 281 ? 1.031 -26.797 -21.922 1 95.44 281 MET B CA 1
ATOM 5936 C C . MET B 1 281 ? -0.344 -26.156 -22.047 1 95.44 281 MET B C 1
ATOM 5938 O O . MET B 1 281 ? -0.466 -25.047 -22.562 1 95.44 281 MET B O 1
ATOM 5942 N N . THR B 1 282 ? -1.306 -26.891 -21.672 1 96.06 282 THR B N 1
ATOM 5943 C CA . THR B 1 282 ? -2.611 -26.266 -21.5 1 96.06 282 THR B CA 1
ATOM 5944 C C . THR B 1 282 ? -2.621 -25.359 -20.281 1 96.06 282 THR B C 1
ATOM 5946 O O . THR B 1 282 ? -1.708 -25.406 -19.453 1 96.06 282 THR B O 1
ATOM 5949 N N . LYS B 1 283 ? -3.623 -24.578 -20.172 1 95 283 LYS B N 1
ATOM 5950 C CA . LYS B 1 283 ? -3.758 -23.672 -19.047 1 95 283 LYS B CA 1
ATOM 5951 C C . LYS B 1 283 ? -3.797 -24.438 -17.719 1 95 283 LYS B C 1
ATOM 5953 O O . LYS B 1 283 ? -3.084 -24.109 -16.781 1 95 283 LYS B O 1
ATOM 5958 N N . MET B 1 284 ? -4.559 -25.516 -17.719 1 95.31 284 MET B N 1
ATOM 5959 C CA . MET B 1 284 ? -4.715 -26.312 -16.5 1 95.31 284 MET B CA 1
ATOM 5960 C C . MET B 1 284 ? -3.414 -27.031 -16.141 1 95.31 284 MET B C 1
ATOM 5962 O O . MET B 1 284 ? -2.992 -27.031 -14.992 1 95.31 284 MET B O 1
ATOM 5966 N N . LYS B 1 285 ? -2.797 -27.594 -17.094 1 96.75 285 LYS B N 1
ATOM 5967 C CA . LYS B 1 285 ? -1.55 -28.312 -16.859 1 96.75 285 LYS B CA 1
ATOM 5968 C C . LYS B 1 285 ? -0.443 -27.375 -16.406 1 96.75 285 LYS B C 1
ATOM 5970 O O . LYS B 1 285 ? 0.402 -27.75 -15.586 1 96.75 285 LYS B O 1
ATOM 5975 N N . SER B 1 286 ? -0.46 -26.219 -16.984 1 97.12 286 SER B N 1
ATOM 5976 C CA . SER B 1 286 ? 0.538 -25.219 -16.594 1 97.12 286 SER B CA 1
ATOM 5977 C C . SER B 1 286 ? 0.375 -24.828 -15.133 1 97.12 286 SER B C 1
ATOM 5979 O O . SER B 1 286 ? 1.363 -24.672 -14.414 1 97.12 286 SER B O 1
ATOM 5981 N N . LEU B 1 287 ? -0.873 -24.656 -14.703 1 97.06 287 LEU B N 1
ATOM 5982 C CA . LEU B 1 287 ? -1.13 -24.312 -13.312 1 97.06 287 LEU B CA 1
ATOM 5983 C C . LEU B 1 287 ? -0.737 -25.469 -12.391 1 97.06 287 LEU B C 1
ATOM 5985 O O . LEU B 1 287 ? -0.166 -25.25 -11.32 1 97.06 287 LEU B O 1
ATOM 5989 N N . GLU B 1 288 ? -1.03 -26.672 -12.789 1 97.25 288 GLU B N 1
ATOM 5990 C CA . GLU B 1 288 ? -0.623 -27.844 -12.031 1 97.25 288 GLU B CA 1
ATOM 5991 C C . GLU B 1 288 ? 0.894 -27.906 -11.875 1 97.25 288 GLU B C 1
ATOM 5993 O O . GLU B 1 288 ? 1.399 -28.266 -10.805 1 97.25 288 GLU B O 1
ATOM 5998 N N . HIS B 1 289 ? 1.524 -27.578 -12.977 1 98.25 289 HIS B N 1
ATOM 5999 C CA . HIS B 1 289 ? 2.982 -27.562 -12.984 1 98.25 289 HIS B CA 1
ATOM 6000 C C . HIS B 1 289 ? 3.525 -26.547 -11.977 1 98.25 289 HIS B C 1
ATOM 6002 O O . HIS B 1 289 ? 4.473 -26.844 -11.242 1 98.25 289 HIS B O 1
ATOM 6008 N N . LEU B 1 290 ? 2.918 -25.406 -11.859 1 98.38 290 LEU B N 1
ATOM 6009 C CA . LEU B 1 290 ? 3.311 -24.406 -10.883 1 98.38 290 LEU B CA 1
ATOM 6010 C C . LEU B 1 290 ? 3.039 -24.875 -9.461 1 98.38 290 LEU B C 1
ATOM 6012 O O . LEU B 1 290 ? 3.869 -24.688 -8.57 1 98.38 290 LEU B O 1
ATOM 6016 N N . TYR B 1 291 ? 1.893 -25.531 -9.242 1 97.69 291 TYR B N 1
ATOM 6017 C CA . TYR B 1 291 ? 1.554 -26.062 -7.922 1 97.69 291 TYR B CA 1
ATOM 6018 C C . TYR B 1 291 ? 2.535 -27.141 -7.5 1 97.69 291 TYR B C 1
ATOM 6020 O O . TYR B 1 291 ? 2.852 -27.281 -6.316 1 97.69 291 TYR B O 1
ATOM 6028 N N . ASN B 1 292 ? 2.949 -27.906 -8.453 1 97.75 292 ASN B N 1
ATOM 6029 C CA . ASN B 1 292 ? 3.941 -28.922 -8.141 1 97.75 292 ASN B CA 1
ATOM 6030 C C . ASN B 1 292 ? 5.223 -28.312 -7.586 1 97.75 292 ASN B C 1
ATOM 6032 O O . ASN B 1 292 ? 5.789 -28.812 -6.613 1 97.75 292 ASN B O 1
ATOM 6036 N N . ALA B 1 293 ? 5.641 -27.25 -8.203 1 98.38 293 ALA B N 1
ATOM 6037 C CA . ALA B 1 293 ? 6.805 -26.531 -7.68 1 98.38 293 ALA B CA 1
ATOM 6038 C C . ALA B 1 293 ? 6.531 -25.984 -6.281 1 98.38 293 ALA B C 1
ATOM 6040 O O . ALA B 1 293 ? 7.371 -26.109 -5.387 1 98.38 293 ALA B O 1
ATOM 6041 N N . ALA B 1 294 ? 5.344 -25.453 -6.105 1 97.94 294 ALA B N 1
ATOM 6042 C CA . ALA B 1 294 ? 4.98 -24.844 -4.832 1 97.94 294 ALA B CA 1
ATOM 6043 C C . ALA B 1 294 ? 4.977 -25.875 -3.705 1 97.94 294 ALA B C 1
ATOM 6045 O O . ALA B 1 294 ? 5.234 -25.531 -2.549 1 97.94 294 ALA B O 1
ATOM 6046 N N . LYS B 1 295 ? 4.746 -27.094 -4.023 1 96.25 295 LYS B N 1
ATOM 6047 C CA . LYS B 1 295 ? 4.746 -28.156 -3.023 1 96.25 295 LYS B CA 1
ATOM 6048 C C . LYS B 1 295 ? 6.133 -28.344 -2.414 1 96.25 295 LYS B C 1
ATOM 6050 O O . LYS B 1 295 ? 6.258 -28.672 -1.235 1 96.25 295 LYS B O 1
ATOM 6055 N N . TYR B 1 296 ? 7.148 -28.125 -3.217 1 97.38 296 TYR B N 1
ATOM 6056 C CA . TYR B 1 296 ? 8.516 -28.328 -2.754 1 97.38 296 TYR B CA 1
ATOM 6057 C C . TYR B 1 296 ? 8.977 -27.141 -1.903 1 97.38 296 TYR B C 1
ATOM 6059 O O . TYR B 1 296 ? 9.703 -27.312 -0.926 1 97.38 296 TYR B O 1
ATOM 6067 N N . ASP B 1 297 ? 8.578 -25.969 -2.207 1 97.62 297 ASP B N 1
ATOM 6068 C CA . ASP B 1 297 ? 8.945 -24.734 -1.498 1 97.62 297 ASP B CA 1
ATOM 6069 C C . ASP B 1 297 ? 7.871 -23.672 -1.648 1 97.62 297 ASP B C 1
ATOM 6071 O O . ASP B 1 297 ? 8.031 -22.719 -2.416 1 97.62 297 ASP B O 1
ATOM 6075 N N . PRO B 1 298 ? 6.828 -23.781 -0.836 1 97.06 298 PRO B N 1
ATOM 6076 C CA . PRO B 1 298 ? 5.672 -22.891 -1.007 1 97.06 298 PRO B CA 1
ATOM 6077 C C . PRO B 1 298 ? 6.023 -21.422 -0.794 1 97.06 298 PRO B C 1
ATOM 6079 O O . PRO B 1 298 ? 5.512 -20.547 -1.502 1 97.06 298 PRO B O 1
ATOM 6082 N N . HIS B 1 299 ? 6.949 -21.156 0.093 1 96.44 299 HIS B N 1
ATOM 6083 C CA . HIS B 1 299 ? 7.203 -19.766 0.47 1 96.44 299 HIS B CA 1
ATOM 6084 C C . HIS B 1 299 ? 8.125 -19.094 -0.537 1 96.44 299 HIS B C 1
ATOM 6086 O O . HIS B 1 299 ? 8.188 -17.859 -0.589 1 96.44 299 HIS B O 1
ATOM 6092 N N . ARG B 1 300 ? 8.781 -19.828 -1.404 1 97.06 300 ARG B N 1
ATOM 6093 C CA . ARG B 1 300 ? 9.711 -19.25 -2.365 1 97.06 300 ARG B CA 1
ATOM 6094 C C . ARG B 1 300 ? 9.086 -19.156 -3.748 1 97.06 300 ARG B C 1
ATOM 6096 O O . ARG B 1 300 ? 9.641 -18.516 -4.645 1 97.06 300 ARG B O 1
ATOM 6103 N N . ILE B 1 301 ? 7.949 -19.797 -3.961 1 98.44 301 ILE B N 1
ATOM 6104 C CA . ILE B 1 301 ? 7.359 -19.844 -5.293 1 98.44 301 ILE B CA 1
ATOM 6105 C C . ILE B 1 301 ? 7.25 -18.438 -5.859 1 98.44 301 ILE B C 1
ATOM 6107 O O . ILE B 1 301 ? 6.73 -17.531 -5.199 1 98.44 301 ILE B O 1
ATOM 6111 N N . LEU B 1 302 ? 7.828 -18.156 -7.008 1 98.5 302 LEU B N 1
ATOM 6112 C CA . LEU B 1 302 ? 7.82 -16.953 -7.824 1 98.5 302 LEU B CA 1
ATOM 6113 C C . LEU B 1 302 ? 8.695 -15.867 -7.195 1 98.5 302 LEU B C 1
ATOM 6115 O O . LEU B 1 302 ? 8.789 -14.758 -7.719 1 98.5 302 LEU B O 1
ATOM 6119 N N . GLN B 1 303 ? 9.336 -16.109 -6.055 1 97.5 303 GLN B N 1
ATOM 6120 C CA . GLN B 1 303 ? 10.25 -15.109 -5.512 1 97.5 303 GLN B CA 1
ATOM 6121 C C . GLN B 1 303 ? 11.422 -14.859 -6.453 1 97.5 303 GLN B C 1
ATOM 6123 O O . GLN B 1 303 ? 12.031 -15.805 -6.957 1 97.5 303 GLN B O 1
ATOM 6128 N N . GLN B 1 304 ? 11.703 -13.633 -6.625 1 98.38 304 GLN B N 1
ATOM 6129 C CA . GLN B 1 304 ? 12.727 -13.242 -7.59 1 98.38 304 GLN B CA 1
ATOM 6130 C C . GLN B 1 304 ? 14.062 -12.969 -6.902 1 98.38 304 GLN B C 1
ATOM 6132 O O . GLN B 1 304 ? 14.102 -12.352 -5.836 1 98.38 304 GLN B O 1
ATOM 6137 N N . THR B 1 305 ? 15.086 -13.445 -7.406 1 98.25 305 THR B N 1
ATOM 6138 C CA . THR B 1 305 ? 16.453 -13.047 -7.059 1 98.25 305 THR B CA 1
ATOM 6139 C C . THR B 1 305 ? 17.281 -12.82 -8.32 1 98.25 305 THR B C 1
ATOM 6141 O O . THR B 1 305 ? 16.906 -13.258 -9.406 1 98.25 305 THR B O 1
ATOM 6144 N N . VAL B 1 306 ? 18.312 -12.055 -8.195 1 98.62 306 VAL B N 1
ATOM 6145 C CA . VAL B 1 306 ? 19.141 -11.664 -9.328 1 98.62 306 VAL B CA 1
ATOM 6146 C C . VAL B 1 306 ? 20.609 -11.867 -8.977 1 98.62 306 VAL B C 1
ATOM 6148 O O . VAL B 1 306 ? 21.031 -11.578 -7.855 1 98.62 306 VAL B O 1
ATOM 6151 N N . CYS B 1 307 ? 21.359 -12.406 -9.836 1 97.44 307 CYS B N 1
ATOM 6152 C CA . CYS B 1 307 ? 22.797 -12.492 -9.672 1 97.44 307 CYS B CA 1
ATOM 6153 C C . CYS B 1 307 ? 23.516 -12.227 -11 1 97.44 307 CYS B C 1
ATOM 6155 O O . CYS B 1 307 ? 22.875 -12.211 -12.055 1 97.44 307 CYS B O 1
ATOM 6157 N N . TYR B 1 308 ? 24.75 -11.938 -10.914 1 96.88 308 TYR B N 1
ATOM 6158 C CA . TYR B 1 308 ? 25.547 -11.477 -12.047 1 96.88 308 TYR B CA 1
ATOM 6159 C C . TYR B 1 308 ? 26.734 -12.406 -12.305 1 96.88 308 TYR B C 1
ATOM 6161 O O . TYR B 1 308 ? 27.391 -12.852 -11.367 1 96.88 308 TYR B O 1
ATOM 6169 N N . ASP B 1 309 ? 26.828 -12.719 -13.539 1 91.75 309 ASP B N 1
ATOM 6170 C CA . ASP B 1 309 ? 28 -13.492 -13.961 1 91.75 309 ASP B CA 1
ATOM 6171 C C . ASP B 1 309 ? 29.203 -12.586 -14.164 1 91.75 309 ASP B C 1
ATOM 6173 O O . ASP B 1 309 ? 29.188 -11.695 -15.016 1 91.75 309 ASP B O 1
ATOM 6177 N N . ARG B 1 310 ? 30.266 -12.797 -13.5 1 84.56 310 ARG B N 1
ATOM 6178 C CA . ARG B 1 310 ? 31.438 -11.914 -13.508 1 84.56 310 ARG B CA 1
ATOM 6179 C C . ARG B 1 310 ? 32.219 -12.07 -14.797 1 84.56 310 ARG B C 1
ATOM 6181 O O . ARG B 1 310 ? 32.875 -11.133 -15.25 1 84.56 310 ARG B O 1
ATOM 6188 N N . TRP B 1 311 ? 32.156 -13.148 -15.391 1 85.06 311 TRP B N 1
ATOM 6189 C CA . TRP B 1 311 ? 33 -13.445 -16.547 1 85.06 311 TRP B CA 1
ATOM 6190 C C . TRP B 1 311 ? 32.375 -12.938 -17.828 1 85.06 311 TRP B C 1
ATOM 6192 O O . TRP B 1 311 ? 33.062 -12.32 -18.656 1 85.06 311 TRP B O 1
ATOM 6202 N N . PHE B 1 312 ? 31.078 -13.164 -18.031 1 87.12 312 PHE B N 1
ATOM 6203 C CA . PHE B 1 312 ? 30.438 -12.836 -19.297 1 87.12 312 PHE B CA 1
ATOM 6204 C C . PHE B 1 312 ? 29.594 -11.578 -19.172 1 87.12 312 PHE B C 1
ATOM 6206 O O . PHE B 1 312 ? 28.969 -11.141 -20.141 1 87.12 312 PHE B O 1
ATOM 6213 N N . THR B 1 313 ? 29.469 -10.945 -18.016 1 91.75 313 THR B N 1
ATOM 6214 C CA . THR B 1 313 ? 28.672 -9.75 -17.766 1 91.75 313 THR B CA 1
ATOM 6215 C C . THR B 1 313 ? 27.188 -10.031 -17.984 1 91.75 313 THR B C 1
ATOM 6217 O O . THR B 1 313 ? 26.484 -9.234 -18.625 1 91.75 313 THR B O 1
ATOM 6220 N N . TRP B 1 314 ? 26.766 -11.281 -17.719 1 95.38 314 TRP B N 1
ATOM 6221 C CA . TRP B 1 314 ? 25.359 -11.648 -17.828 1 95.38 314 TRP B CA 1
ATOM 6222 C C . TRP B 1 314 ? 24.609 -11.273 -16.547 1 95.38 314 TRP B C 1
ATOM 6224 O O . TRP B 1 314 ? 25.188 -11.242 -15.461 1 95.38 314 TRP B O 1
ATOM 6234 N N . THR B 1 315 ? 23.422 -10.883 -16.703 1 97.62 315 THR B N 1
ATOM 6235 C CA . THR B 1 315 ? 22.484 -10.766 -15.586 1 97.62 315 THR B CA 1
ATOM 6236 C C . THR B 1 315 ? 21.516 -11.945 -15.562 1 97.62 315 THR B C 1
ATOM 6238 O O . THR B 1 315 ? 20.891 -12.258 -16.578 1 97.62 315 THR B O 1
ATOM 6241 N N . VAL B 1 316 ? 21.469 -12.617 -14.453 1 98.31 316 VAL B N 1
ATOM 6242 C CA . VAL B 1 316 ? 20.594 -13.781 -14.305 1 98.31 316 VAL B CA 1
ATOM 6243 C C . VAL B 1 316 ? 19.5 -13.469 -13.289 1 98.31 316 VAL B C 1
ATOM 6245 O O . VAL B 1 316 ? 19.781 -13.117 -12.141 1 98.31 316 VAL B O 1
ATOM 6248 N N . SER B 1 317 ? 18.25 -13.5 -13.727 1 98.69 317 SER B N 1
ATOM 6249 C CA . SER B 1 317 ? 17.094 -13.312 -12.859 1 98.69 317 SER B CA 1
ATOM 6250 C C . SER B 1 317 ? 16.328 -14.617 -12.664 1 98.69 317 SER B C 1
ATOM 6252 O O . SER B 1 317 ? 15.852 -15.211 -13.633 1 98.69 317 SER B O 1
ATOM 6254 N N . VAL B 1 318 ? 16.203 -15.008 -11.461 1 98.75 318 VAL B N 1
ATOM 6255 C CA . VAL B 1 318 ? 15.523 -16.25 -11.148 1 98.75 318 VAL B CA 1
ATOM 6256 C C . VAL B 1 318 ? 14.195 -15.961 -10.469 1 98.75 318 VAL B C 1
ATOM 6258 O O . VAL B 1 318 ? 14.156 -15.32 -9.414 1 98.75 318 VAL B O 1
ATOM 6261 N N . SER B 1 319 ? 13.133 -16.281 -11.078 1 98.75 319 SER B N 1
ATOM 6262 C CA . SER B 1 319 ? 11.836 -16.438 -10.422 1 98.75 319 SER B CA 1
ATOM 6263 C C . SER B 1 319 ? 11.578 -17.891 -10.047 1 98.75 319 SER B C 1
ATOM 6265 O O . SER B 1 319 ? 11.148 -18.688 -10.891 1 98.75 319 SER B O 1
ATOM 6267 N N . TRP B 1 320 ? 11.828 -18.203 -8.852 1 98.69 320 TRP B N 1
ATOM 6268 C CA . TRP B 1 320 ? 11.969 -19.594 -8.445 1 98.69 320 TRP B CA 1
ATOM 6269 C C . TRP B 1 320 ? 10.688 -20.375 -8.727 1 98.69 320 TRP B C 1
ATOM 6271 O O . TRP B 1 320 ? 9.586 -19.906 -8.43 1 98.69 320 TRP B O 1
ATOM 6281 N N . GLY B 1 321 ? 10.805 -21.531 -9.25 1 98.69 321 GLY B N 1
ATOM 6282 C CA . GLY B 1 321 ? 9.695 -22.422 -9.523 1 98.69 321 GLY B CA 1
ATOM 6283 C C . GLY B 1 321 ? 8.93 -22.047 -10.781 1 98.69 321 GLY B C 1
ATOM 6284 O O . GLY B 1 321 ? 7.895 -22.641 -11.086 1 98.69 321 GLY B O 1
ATOM 6285 N N . TYR B 1 322 ? 9.453 -21.031 -11.555 1 98.62 322 TYR B N 1
ATOM 6286 C CA . TYR B 1 322 ? 8.719 -20.562 -12.727 1 98.62 322 TYR B CA 1
ATOM 6287 C C . TYR B 1 322 ? 9.648 -20.391 -13.914 1 98.62 322 TYR B C 1
ATOM 6289 O O . TYR B 1 322 ? 9.695 -21.234 -14.805 1 98.62 322 TYR B O 1
ATOM 6297 N N . ALA B 1 323 ? 10.578 -19.344 -13.773 1 98.62 323 ALA B N 1
ATOM 6298 C CA . ALA B 1 323 ? 11.414 -19.078 -14.938 1 98.62 323 ALA B CA 1
ATOM 6299 C C . ALA B 1 323 ? 12.742 -18.438 -14.531 1 98.62 323 ALA B C 1
ATOM 6301 O O . ALA B 1 323 ? 12.836 -17.812 -13.469 1 98.62 323 ALA B O 1
ATOM 6302 N N . VAL B 1 324 ? 13.711 -18.672 -15.398 1 98.5 324 VAL B N 1
ATOM 6303 C CA . VAL B 1 324 ? 14.992 -17.984 -15.297 1 98.5 324 VAL B CA 1
ATOM 6304 C C . VAL B 1 324 ? 15.234 -17.156 -16.562 1 98.5 324 VAL B C 1
ATOM 6306 O O . VAL B 1 324 ? 15.016 -17.641 -17.672 1 98.5 324 VAL B O 1
ATOM 6309 N N . GLN B 1 325 ? 15.578 -15.93 -16.359 1 97.75 325 GLN B N 1
ATOM 6310 C CA . GLN B 1 325 ? 15.93 -15.039 -17.469 1 97.75 325 GLN B CA 1
ATOM 6311 C C . GLN B 1 325 ? 17.422 -14.742 -17.484 1 97.75 325 GLN B C 1
ATOM 6313 O O . GLN B 1 325 ? 18.031 -14.5 -16.438 1 97.75 325 GLN B O 1
ATOM 6318 N N . VAL B 1 326 ? 18 -14.766 -18.656 1 96.81 326 VAL B N 1
ATOM 6319 C CA . VAL B 1 326 ? 19.406 -14.422 -18.812 1 96.81 326 VAL B CA 1
ATOM 6320 C C . VAL B 1 326 ? 19.562 -13.273 -19.797 1 96.81 326 VAL B C 1
ATOM 6322 O O . VAL B 1 326 ? 19.156 -13.383 -20.953 1 96.81 326 VAL B O 1
ATOM 6325 N N . PHE B 1 327 ? 20.078 -12.219 -19.281 1 95.5 327 PHE B N 1
ATOM 6326 C CA . PHE B 1 327 ? 20.422 -11.07 -20.109 1 95.5 327 PHE B CA 1
ATOM 6327 C C . PHE B 1 327 ? 21.891 -11.102 -20.5 1 95.5 327 PHE B C 1
ATOM 6329 O O . PHE B 1 327 ? 22.75 -11.383 -19.656 1 95.5 327 PHE B O 1
ATOM 6336 N N . SER B 1 328 ? 22.203 -10.773 -21.766 1 93.5 328 SER B N 1
ATOM 6337 C CA . SER B 1 328 ? 23.578 -10.836 -22.266 1 93.5 328 SER B CA 1
ATOM 6338 C C . SER B 1 328 ? 24.375 -9.602 -21.875 1 93.5 328 SER B C 1
ATOM 6340 O O . SER B 1 328 ? 25.469 -9.367 -22.375 1 93.5 328 SER B O 1
ATOM 6342 N N . TYR B 1 329 ? 23.812 -8.758 -21.047 1 93.19 329 TYR B N 1
ATOM 6343 C CA . TYR B 1 329 ? 24.453 -7.543 -20.547 1 93.19 329 TYR B CA 1
ATOM 6344 C C . TYR B 1 329 ? 24.047 -7.266 -19.094 1 93.19 329 TYR B C 1
ATOM 6346 O O . TYR B 1 329 ? 23.125 -7.906 -18.578 1 93.19 329 TYR B O 1
ATOM 6354 N N . ASN B 1 330 ? 24.781 -6.375 -18.484 1 95 330 ASN B N 1
ATOM 6355 C CA . ASN B 1 330 ? 24.484 -5.996 -17.094 1 95 330 ASN B CA 1
ATOM 6356 C C . ASN B 1 330 ? 23.266 -5.094 -17.016 1 95 330 ASN B C 1
ATOM 6358 O O . ASN B 1 330 ? 23.125 -4.152 -17.812 1 95 330 ASN B O 1
ATOM 6362 N N . ILE B 1 331 ? 22.391 -5.469 -16.125 1 96.5 331 ILE B N 1
ATOM 6363 C CA . ILE B 1 331 ? 21.219 -4.656 -15.789 1 96.5 331 ILE B CA 1
ATOM 6364 C C . ILE B 1 331 ? 21.266 -4.262 -14.32 1 96.5 331 ILE B C 1
ATOM 6366 O O . ILE B 1 331 ? 21.5 -5.109 -13.453 1 96.5 331 ILE B O 1
ATOM 6370 N N . PHE B 1 332 ? 21.047 -2.953 -14.07 1 97.44 332 PHE B N 1
ATOM 6371 C CA . PHE B 1 332 ? 20.984 -2.533 -12.672 1 97.44 332 PHE B CA 1
ATOM 6372 C C . PHE B 1 332 ? 19.844 -3.246 -11.945 1 97.44 332 PHE B C 1
ATOM 6374 O O . PHE B 1 332 ? 18.781 -3.455 -12.516 1 97.44 332 PHE B O 1
ATOM 6381 N N . LEU B 1 333 ? 20.062 -3.586 -10.688 1 98.19 333 LEU B N 1
ATOM 6382 C CA . LEU B 1 333 ? 19.125 -4.414 -9.945 1 98.19 333 LEU B CA 1
ATOM 6383 C C . LEU B 1 333 ? 17.734 -3.789 -9.945 1 98.19 333 LEU B C 1
ATOM 6385 O O . LEU B 1 333 ? 16.75 -4.465 -10.242 1 98.19 333 LEU B O 1
ATOM 6389 N N . PRO B 1 334 ? 17.547 -2.438 -9.656 1 97.44 334 PRO B N 1
ATOM 6390 C CA . PRO B 1 334 ? 16.188 -1.886 -9.672 1 97.44 334 PRO B CA 1
ATOM 6391 C C . PRO B 1 334 ? 15.5 -2.061 -11.016 1 97.44 334 PRO B C 1
ATOM 6393 O O . PRO B 1 334 ? 14.273 -2.209 -11.07 1 97.44 334 PRO B O 1
ATOM 6396 N N . ASP B 1 335 ? 16.266 -2.074 -12.078 1 97.12 335 ASP B N 1
ATOM 6397 C CA . ASP B 1 335 ? 15.695 -2.27 -13.406 1 97.12 335 ASP B CA 1
ATOM 6398 C C . ASP B 1 335 ? 15.32 -3.732 -13.633 1 97.12 335 ASP B C 1
ATOM 6400 O O . ASP B 1 335 ? 14.312 -4.027 -14.281 1 97.12 335 ASP B O 1
ATOM 6404 N N . ALA B 1 336 ? 16.125 -4.625 -13.148 1 97.81 336 ALA B N 1
ATOM 6405 C CA . ALA B 1 336 ? 15.867 -6.055 -13.297 1 97.81 336 ALA B CA 1
ATOM 6406 C C . ALA B 1 336 ? 14.609 -6.469 -12.539 1 97.81 336 ALA B C 1
ATOM 6408 O O . ALA B 1 336 ? 14.008 -7.496 -12.844 1 97.81 336 ALA B O 1
ATOM 6409 N N . LEU B 1 337 ? 14.234 -5.656 -11.547 1 98.12 337 LEU B N 1
ATOM 6410 C CA . LEU B 1 337 ? 13.102 -5.996 -10.695 1 98.12 337 LEU B CA 1
ATOM 6411 C C . LEU B 1 337 ? 11.797 -5.496 -11.305 1 98.12 337 LEU B C 1
ATOM 6413 O O . LEU B 1 337 ? 10.711 -5.785 -10.797 1 98.12 337 LEU B O 1
ATOM 6417 N N . ARG B 1 338 ? 11.852 -4.773 -12.406 1 98.06 338 ARG B N 1
ATOM 6418 C CA . ARG B 1 338 ? 10.656 -4.234 -13.055 1 98.06 338 ARG B CA 1
ATOM 6419 C C . ARG B 1 338 ? 9.922 -5.32 -13.836 1 98.06 338 ARG B C 1
ATOM 6421 O O . ARG B 1 338 ? 10.547 -6.219 -14.406 1 98.06 338 ARG B O 1
ATOM 6428 N N . ILE B 1 339 ? 8.664 -5.156 -13.914 1 97.94 339 ILE B N 1
ATOM 6429 C CA . ILE B 1 339 ? 7.797 -6.117 -14.586 1 97.94 339 ILE B CA 1
ATOM 6430 C C . ILE B 1 339 ? 7.902 -5.926 -16.094 1 97.94 339 ILE B C 1
ATOM 6432 O O . ILE B 1 339 ? 7.75 -4.812 -16.609 1 97.94 339 ILE B O 1
ATOM 6436 N N . GLN B 1 340 ? 8.219 -7.055 -16.812 1 97.81 340 GLN B N 1
ATOM 6437 C CA . GLN B 1 340 ? 8.234 -7.016 -18.281 1 97.81 340 GLN B CA 1
ATOM 6438 C C . GLN B 1 340 ? 6.832 -6.797 -18.828 1 97.81 340 GLN B C 1
ATOM 6440 O O . GLN B 1 340 ? 5.887 -7.48 -18.438 1 97.81 340 GLN B O 1
ATOM 6445 N N . GLU B 1 341 ? 6.691 -5.875 -19.75 1 96.62 341 GLU B N 1
ATOM 6446 C CA . GLU B 1 341 ? 5.398 -5.602 -20.375 1 96.62 341 GLU B CA 1
ATOM 6447 C C . GLU B 1 341 ? 5.027 -6.691 -21.375 1 96.62 341 GLU B C 1
ATOM 6449 O O . GLU B 1 341 ? 4.957 -6.441 -22.578 1 96.62 341 GLU B O 1
ATOM 6454 N N . SER B 1 342 ? 4.672 -7.805 -20.875 1 96.31 342 SER B N 1
ATOM 6455 C CA . SER B 1 342 ? 4.344 -8.961 -21.703 1 96.31 342 SER B CA 1
ATOM 6456 C C . SER B 1 342 ? 2.834 -9.125 -21.859 1 96.31 342 SER B C 1
ATOM 6458 O O . SER B 1 342 ? 2.367 -10.008 -22.578 1 96.31 342 SER B O 1
ATOM 6460 N N . TYR B 1 343 ? 2.033 -8.312 -21.203 1 94.56 343 TYR B N 1
ATOM 6461 C CA . TYR B 1 343 ? 0.579 -8.406 -21.125 1 94.56 343 TYR B CA 1
ATOM 6462 C C . TYR B 1 343 ? -0.081 -7.266 -21.891 1 94.56 343 TYR B C 1
ATOM 6464 O O . TYR B 1 343 ? 0.59 -6.32 -22.297 1 94.56 343 TYR B O 1
ATOM 6472 N N . PHE B 1 344 ? -1.431 -7.383 -22.094 1 91.5 344 PHE B N 1
ATOM 6473 C CA . PHE B 1 344 ? -2.262 -6.336 -22.672 1 91.5 344 PHE B CA 1
ATOM 6474 C C . PHE B 1 344 ? -3.406 -5.969 -21.734 1 91.5 344 PHE B C 1
ATOM 6476 O O . PHE B 1 344 ? -3.896 -6.812 -20.984 1 91.5 344 PHE B O 1
ATOM 6483 N N . PRO B 1 345 ? -3.713 -4.672 -21.766 1 89 345 PRO B N 1
ATOM 6484 C CA . PRO B 1 345 ? -4.887 -4.301 -20.969 1 89 345 PRO B CA 1
ATOM 6485 C C . PRO B 1 345 ? -6.191 -4.812 -21.562 1 89 345 PRO B C 1
ATOM 6487 O O . PRO B 1 345 ? -6.23 -5.184 -22.75 1 89 345 PRO B O 1
ATOM 6490 N N . TRP B 1 346 ? -7.25 -4.832 -20.812 1 85.38 346 TRP B N 1
ATOM 6491 C CA . TRP B 1 346 ? -8.57 -5.234 -21.281 1 85.38 346 TRP B CA 1
ATOM 6492 C C . TRP B 1 346 ? -9.188 -4.152 -22.172 1 85.38 346 TRP B C 1
ATOM 6494 O O . TRP B 1 346 ? -9.859 -4.457 -23.156 1 85.38 346 TRP B O 1
ATOM 6504 N N . GLN B 1 347 ? -8.883 -2.943 -21.766 1 85.75 347 GLN B N 1
ATOM 6505 C CA . GLN B 1 347 ? -9.43 -1.815 -22.5 1 85.75 347 GLN B CA 1
ATOM 6506 C C . GLN B 1 347 ? -8.406 -1.25 -23.484 1 85.75 347 GLN B C 1
ATOM 6508 O O . GLN B 1 347 ? -7.207 -1.527 -23.375 1 85.75 347 GLN B O 1
ATOM 6513 N N . THR B 1 348 ? -8.844 -0.422 -24.484 1 83.44 348 THR B N 1
ATOM 6514 C CA . THR B 1 348 ? -7.957 0.044 -25.547 1 83.44 348 THR B CA 1
ATOM 6515 C C . THR B 1 348 ? -7.617 1.521 -25.359 1 83.44 348 THR B C 1
ATOM 6517 O O . THR B 1 348 ? -6.75 2.057 -26.047 1 83.44 348 THR B O 1
ATOM 6520 N N . SER B 1 349 ? -8.016 2.125 -24.406 1 85.06 349 SER B N 1
ATOM 6521 C CA . SER B 1 349 ? -7.73 3.547 -24.234 1 85.06 349 SER B CA 1
ATOM 6522 C C . SER B 1 349 ? -6.293 3.775 -23.781 1 85.06 349 SER B C 1
ATOM 6524 O O . SER B 1 349 ? -5.629 2.848 -23.328 1 85.06 349 SER B O 1
ATOM 6526 N N . ASP B 1 350 ? -5.777 4.988 -23.969 1 84.94 350 ASP B N 1
ATOM 6527 C CA . ASP B 1 350 ? -4.41 5.348 -23.609 1 84.94 350 ASP B CA 1
ATOM 6528 C C . ASP B 1 350 ? -4.18 5.176 -22.109 1 84.94 350 ASP B C 1
ATOM 6530 O O . ASP B 1 350 ? -3.105 4.742 -21.688 1 84.94 350 ASP B O 1
ATOM 6534 N N . LEU B 1 351 ? -5.176 5.43 -21.359 1 88.38 351 LEU B N 1
ATOM 6535 C CA . LEU B 1 351 ? -5.059 5.324 -19.922 1 88.38 351 LEU B CA 1
ATOM 6536 C C . LEU B 1 351 ? -5.031 3.863 -19.484 1 88.38 351 LEU B C 1
ATOM 6538 O O . LEU B 1 351 ? -4.492 3.539 -18.422 1 88.38 351 LEU B O 1
ATOM 6542 N N . ALA B 1 352 ? -5.543 3.037 -20.328 1 91.81 352 ALA B N 1
ATOM 6543 C CA . ALA B 1 352 ? -5.703 1.625 -19.984 1 91.81 352 ALA B CA 1
ATOM 6544 C C . ALA B 1 352 ? -4.355 0.906 -20 1 91.81 352 ALA B C 1
ATOM 6546 O O . ALA B 1 352 ? -4.23 -0.188 -19.438 1 91.81 352 ALA B O 1
ATOM 6547 N N . ARG B 1 353 ? -3.381 1.443 -20.531 1 91.62 353 ARG B N 1
ATOM 6548 C CA . ARG B 1 353 ? -2.086 0.776 -20.641 1 91.62 353 ARG B CA 1
ATOM 6549 C C . ARG B 1 353 ? -1.303 0.876 -19.344 1 91.62 353 ARG B C 1
ATOM 6551 O O . ARG B 1 353 ? -0.282 0.206 -19.172 1 91.62 353 ARG B O 1
ATOM 6558 N N . HIS B 1 354 ? -1.799 1.628 -18.391 1 94.06 354 HIS B N 1
ATOM 6559 C CA . HIS B 1 354 ? -1.025 1.901 -17.188 1 94.06 354 HIS B CA 1
ATOM 6560 C C . HIS B 1 354 ? -1.435 0.974 -16.047 1 94.06 354 HIS B C 1
ATOM 6562 O O . HIS B 1 354 ? -2.617 0.666 -15.891 1 94.06 354 HIS B O 1
ATOM 6568 N N . TYR B 1 355 ? -0.443 0.507 -15.375 1 95.38 355 TYR B N 1
ATOM 6569 C CA . TYR B 1 355 ? -0.594 -0.343 -14.203 1 95.38 355 TYR B CA 1
ATOM 6570 C C . TYR B 1 355 ? 0.12 0.26 -12.992 1 95.38 355 TYR B C 1
ATOM 6572 O O . TYR B 1 355 ? 1.05 1.055 -13.148 1 95.38 355 TYR B O 1
ATOM 6580 N N . ASP B 1 356 ? -0.318 -0.097 -11.789 1 94.62 356 ASP B N 1
ATOM 6581 C CA . ASP B 1 356 ? 0.197 0.5 -10.562 1 94.62 356 ASP B CA 1
ATOM 6582 C C . ASP B 1 356 ? 1.399 -0.28 -10.039 1 94.62 356 ASP B C 1
ATOM 6584 O O . ASP B 1 356 ? 1.44 -0.648 -8.859 1 94.62 356 ASP B O 1
ATOM 6588 N N . PHE B 1 357 ? 2.314 -0.594 -10.852 1 95.75 357 PHE B N 1
ATOM 6589 C CA . PHE B 1 357 ? 3.623 -1.155 -10.547 1 95.75 357 PHE B CA 1
ATOM 6590 C C . PHE B 1 357 ? 4.652 -0.732 -11.586 1 95.75 357 PHE B C 1
ATOM 6592 O O . PHE B 1 357 ? 4.301 -0.167 -12.625 1 95.75 357 PHE B O 1
ATOM 6599 N N . ASP B 1 358 ? 5.922 -0.97 -11.305 1 97.06 358 ASP B N 1
ATOM 6600 C CA . ASP B 1 358 ? 7.016 -0.615 -12.203 1 97.06 358 ASP B CA 1
ATOM 6601 C C . ASP B 1 358 ? 7.117 -1.603 -13.359 1 97.06 358 ASP B C 1
ATOM 6603 O O . ASP B 1 358 ? 7.078 -2.816 -13.156 1 97.06 358 ASP B O 1
ATOM 6607 N N . THR B 1 359 ? 7.238 -1.029 -14.562 1 97 359 THR B N 1
ATOM 6608 C CA . THR B 1 359 ? 7.328 -1.91 -15.719 1 97 359 THR B CA 1
ATOM 6609 C C . THR B 1 359 ? 8.523 -1.537 -16.594 1 97 359 THR B C 1
ATOM 6611 O O . THR B 1 359 ? 9.125 -0.476 -16.406 1 97 359 THR B O 1
ATOM 6614 N N . ARG B 1 360 ? 8.859 -2.402 -17.422 1 95.94 360 ARG B N 1
ATOM 6615 C CA . ARG B 1 360 ? 9.859 -2.162 -18.453 1 95.94 360 ARG B CA 1
ATOM 6616 C C . ARG B 1 360 ? 9.406 -2.723 -19.797 1 95.94 360 ARG B C 1
ATOM 6618 O O . ARG B 1 360 ? 8.836 -3.814 -19.859 1 95.94 360 ARG B O 1
ATOM 6625 N N . PRO B 1 361 ? 9.609 -1.966 -20.875 1 95.62 361 PRO B N 1
ATOM 6626 C CA . PRO B 1 361 ? 9.266 -2.48 -22.203 1 95.62 361 PRO B CA 1
ATOM 6627 C C . PRO B 1 361 ? 10.25 -3.533 -22.703 1 95.62 361 PRO B C 1
ATOM 6629 O O . PRO B 1 361 ? 11.32 -3.705 -22.109 1 95.62 361 PRO B O 1
ATOM 6632 N N . TYR B 1 362 ? 9.883 -4.215 -23.75 1 94.75 362 TYR B N 1
ATOM 6633 C CA . TYR B 1 362 ? 10.812 -5.137 -24.391 1 94.75 362 TYR B CA 1
ATOM 6634 C C . TYR B 1 362 ? 11.906 -4.379 -25.125 1 94.75 362 TYR B C 1
ATOM 6636 O O . TYR B 1 362 ? 11.656 -3.322 -25.719 1 94.75 362 TYR B O 1
ATOM 6644 N N . GLU B 1 363 ? 13.039 -5.043 -25.016 1 93.81 363 GLU B N 1
ATOM 6645 C CA . GLU B 1 363 ? 14.109 -4.594 -25.906 1 93.81 363 GLU B CA 1
ATOM 6646 C C . GLU B 1 363 ? 13.672 -4.645 -27.359 1 93.81 363 GLU B C 1
ATOM 6648 O O . GLU B 1 363 ? 13.188 -5.676 -27.844 1 93.81 363 GLU B O 1
ATOM 6653 N N . PRO B 1 364 ? 13.883 -3.49 -28.078 1 94.06 364 PRO B N 1
ATOM 6654 C CA . PRO B 1 364 ? 13.398 -3.449 -29.469 1 94.06 364 PRO B CA 1
ATOM 6655 C C . PRO B 1 364 ? 14.07 -4.492 -30.359 1 94.06 364 PRO B C 1
ATOM 6657 O O . PRO B 1 364 ? 13.422 -5.055 -31.234 1 94.06 364 PRO B O 1
ATOM 6660 N N . ASP B 1 365 ? 15.336 -4.691 -30.156 1 92.38 365 ASP B N 1
ATOM 6661 C CA . ASP B 1 365 ? 16.047 -5.719 -30.906 1 92.38 365 ASP B CA 1
ATOM 6662 C C . ASP B 1 365 ? 15.781 -7.105 -30.328 1 92.38 365 ASP B C 1
ATOM 6664 O O . ASP B 1 365 ? 16.281 -7.445 -29.25 1 92.38 365 ASP B O 1
ATOM 6668 N N . PRO B 1 366 ? 15.141 -7.914 -31.047 1 90.19 366 PRO B N 1
ATOM 6669 C CA . PRO B 1 366 ? 14.797 -9.242 -30.531 1 90.19 366 PRO B CA 1
ATOM 6670 C C . PRO B 1 366 ? 16.016 -10.062 -30.141 1 90.19 366 PRO B C 1
ATOM 6672 O O . PRO B 1 366 ? 15.953 -10.891 -29.234 1 90.19 366 PRO B O 1
ATOM 6675 N N . CYS B 1 367 ? 17.078 -9.844 -30.812 1 91 367 CYS B N 1
ATOM 6676 C CA . CYS B 1 367 ? 18.266 -10.633 -30.547 1 91 367 CYS B CA 1
ATOM 6677 C C . CYS B 1 367 ? 19 -10.117 -29.312 1 91 367 CYS B C 1
ATOM 6679 O O . CYS B 1 367 ? 19.938 -10.758 -28.828 1 91 367 CYS B O 1
ATOM 6681 N N . LYS B 1 368 ? 18.516 -9.031 -28.766 1 90.69 368 LYS B N 1
ATOM 6682 C CA . LYS B 1 368 ? 19.109 -8.492 -27.547 1 90.69 368 LYS B CA 1
ATOM 6683 C C . LYS B 1 368 ? 18.203 -8.742 -26.344 1 90.69 368 LYS B C 1
ATOM 6685 O O . LYS B 1 368 ? 18.562 -8.414 -25.203 1 90.69 368 LYS B O 1
ATOM 6690 N N . ARG B 1 369 ? 17.125 -9.336 -26.625 1 93.06 369 ARG B N 1
ATOM 6691 C CA . ARG B 1 369 ? 16.188 -9.641 -25.547 1 93.06 369 ARG B CA 1
ATOM 6692 C C . ARG B 1 369 ? 16.719 -10.766 -24.656 1 93.06 369 ARG B C 1
ATOM 6694 O O . ARG B 1 369 ? 17.516 -11.594 -25.109 1 93.06 369 ARG B O 1
ATOM 6701 N N . GLN B 1 370 ? 16.281 -10.742 -23.453 1 94.44 370 GLN B N 1
ATOM 6702 C CA . GLN B 1 370 ? 16.672 -11.789 -22.516 1 94.44 370 GLN B CA 1
ATOM 6703 C C . GLN B 1 370 ? 16.203 -13.164 -23 1 94.44 370 GLN B C 1
ATOM 6705 O O . GLN B 1 370 ? 15.148 -13.281 -23.625 1 94.44 370 GLN B O 1
ATOM 6710 N N . LEU B 1 371 ? 16.984 -14.141 -22.688 1 95 371 LEU B N 1
ATOM 6711 C CA . LEU B 1 371 ? 16.578 -15.531 -22.875 1 95 371 LEU B CA 1
ATOM 6712 C C . LEU B 1 371 ? 15.742 -16.016 -21.688 1 95 371 LEU B C 1
ATOM 6714 O O . LEU B 1 371 ? 16.047 -15.688 -20.531 1 95 371 LEU B O 1
ATOM 6718 N N . VAL B 1 372 ? 14.703 -16.719 -22.031 1 96.62 372 VAL B N 1
ATOM 6719 C CA . VAL B 1 372 ? 13.805 -17.172 -20.969 1 96.62 372 VAL B CA 1
ATOM 6720 C C . VAL B 1 372 ? 13.805 -18.688 -20.922 1 96.62 372 VAL B C 1
ATOM 6722 O O . VAL B 1 372 ? 13.633 -19.359 -21.938 1 96.62 372 VAL B O 1
ATOM 6725 N N . TYR B 1 373 ? 14.031 -19.188 -19.766 1 97.62 373 TYR B N 1
ATOM 6726 C CA . TYR B 1 373 ? 13.984 -20.609 -19.453 1 97.62 373 TYR B CA 1
ATOM 6727 C C . TYR B 1 373 ? 12.852 -20.922 -18.469 1 97.62 373 TYR B C 1
ATOM 6729 O O . TYR B 1 373 ? 12.766 -20.297 -17.406 1 97.62 373 TYR B O 1
ATOM 6737 N N . PHE B 1 374 ? 12.023 -21.891 -18.812 1 98.31 374 PHE B N 1
ATOM 6738 C CA . PHE B 1 374 ? 10.898 -22.203 -17.953 1 98.31 374 PHE B CA 1
ATOM 6739 C C . PHE B 1 374 ? 11.164 -23.484 -17.172 1 98.31 374 PHE B C 1
ATOM 6741 O O . PHE B 1 374 ? 11.891 -24.375 -17.641 1 98.31 374 PHE B O 1
ATOM 6748 N N . LEU B 1 375 ? 10.555 -23.547 -16.062 1 98.69 375 LEU B N 1
ATOM 6749 C CA . LEU B 1 375 ? 10.703 -24.734 -15.211 1 98.69 375 LEU B CA 1
ATOM 6750 C C . LEU B 1 375 ? 10.312 -26 -15.961 1 98.69 375 LEU B C 1
ATOM 6752 O O . LEU B 1 375 ? 9.227 -26.062 -16.547 1 98.69 375 LEU B O 1
ATOM 6756 N N . HIS B 1 376 ? 11.211 -26.891 -15.891 1 97.88 376 HIS B N 1
ATOM 6757 C CA . HIS B 1 376 ? 10.969 -28.188 -16.5 1 97.88 376 HIS B CA 1
ATOM 6758 C C . HIS B 1 376 ? 10.719 -29.25 -15.445 1 97.88 376 HIS B C 1
ATOM 6760 O O . HIS B 1 376 ? 9.82 -30.094 -15.602 1 97.88 376 HIS B O 1
ATOM 6766 N N . ASN B 1 377 ? 11.578 -29.141 -14.414 1 97.06 377 ASN B N 1
ATOM 6767 C CA . ASN B 1 377 ? 11.477 -30.156 -13.375 1 97.06 377 ASN B CA 1
ATOM 6768 C C . ASN B 1 377 ? 11.953 -29.641 -12.023 1 97.06 377 ASN B C 1
ATOM 6770 O O . ASN B 1 377 ? 12.789 -28.75 -11.961 1 97.06 377 ASN B O 1
ATOM 6774 N N . VAL B 1 378 ? 11.305 -30.156 -10.969 1 98.19 378 VAL B N 1
ATOM 6775 C CA . VAL B 1 378 ? 11.719 -29.891 -9.602 1 98.19 378 VAL B CA 1
ATOM 6776 C C . VAL B 1 378 ? 11.898 -31.203 -8.844 1 98.19 378 VAL B C 1
ATOM 6778 O O . VAL B 1 378 ? 11.109 -32.125 -9.008 1 98.19 378 VAL B O 1
ATOM 6781 N N . SER B 1 379 ? 12.984 -31.344 -8.117 1 97.25 379 SER B N 1
ATOM 6782 C CA . SER B 1 379 ? 13.266 -32.562 -7.363 1 97.25 379 SER B CA 1
ATOM 6783 C C . SER B 1 379 ? 14.055 -32.25 -6.094 1 97.25 379 SER B C 1
ATOM 6785 O O . SER B 1 379 ? 14.555 -31.141 -5.918 1 97.25 379 SER B O 1
ATOM 6787 N N . THR B 1 380 ? 14 -33.188 -5.152 1 93.25 380 THR B N 1
ATOM 6788 C CA . THR B 1 380 ? 14.812 -33.094 -3.943 1 93.25 380 THR B CA 1
ATOM 6789 C C . THR B 1 380 ? 16.172 -33.781 -4.148 1 93.25 380 THR B C 1
ATOM 6791 O O . THR B 1 380 ? 16.234 -34.906 -4.613 1 93.25 380 THR B O 1
ATOM 6794 N N . GLY B 1 381 ? 17.156 -33.062 -3.85 1 83.69 381 GLY B N 1
ATOM 6795 C CA . GLY B 1 381 ? 18.5 -33.625 -3.992 1 83.69 381 GLY B CA 1
ATOM 6796 C C . GLY B 1 381 ? 18.938 -34.406 -2.789 1 83.69 381 GLY B C 1
ATOM 6797 O O . GLY B 1 381 ? 18.125 -34.75 -1.93 1 83.69 381 GLY B O 1
ATOM 6798 N N . ILE B 1 382 ? 20.156 -34.906 -2.707 1 76.5 382 ILE B N 1
ATOM 6799 C CA . ILE B 1 382 ? 20.781 -35.812 -1.739 1 76.5 382 ILE B CA 1
ATOM 6800 C C . ILE B 1 382 ? 20.75 -35.188 -0.353 1 76.5 382 ILE B C 1
ATOM 6802 O O . ILE B 1 382 ? 20.438 -35.844 0.637 1 76.5 382 ILE B O 1
ATOM 6806 N N . ASN B 1 383 ? 21.031 -34 -0.091 1 84.56 383 ASN B N 1
ATOM 6807 C CA . ASN B 1 383 ? 21.125 -33.344 1.209 1 84.56 383 ASN B CA 1
ATOM 6808 C C . ASN B 1 383 ? 19.906 -32.469 1.491 1 84.56 383 ASN B C 1
ATOM 6810 O O . ASN B 1 383 ? 20 -31.484 2.229 1 84.56 383 ASN B O 1
ATOM 6814 N N . GLY B 1 384 ? 18.828 -32.844 0.884 1 88.5 384 GLY B N 1
ATOM 6815 C CA . GLY B 1 384 ? 17.609 -32.094 1.156 1 88.5 384 GLY B CA 1
ATOM 6816 C C . GLY B 1 384 ? 17.516 -30.812 0.35 1 88.5 384 GLY B C 1
ATOM 6817 O O . GLY B 1 384 ? 16.578 -30.031 0.523 1 88.5 384 GLY B O 1
ATOM 6818 N N . GLN B 1 385 ? 18.5 -30.656 -0.408 1 94.62 385 GLN B N 1
ATOM 6819 C CA . GLN B 1 385 ? 18.469 -29.5 -1.283 1 94.62 385 GLN B CA 1
ATOM 6820 C C . GLN B 1 385 ? 17.422 -29.656 -2.375 1 94.62 385 GLN B C 1
ATOM 6822 O O . GLN B 1 385 ? 17.125 -30.781 -2.809 1 94.62 385 GLN B O 1
ATOM 6827 N N . ILE B 1 386 ? 16.844 -28.594 -2.719 1 97.88 386 ILE B N 1
ATOM 6828 C CA . ILE B 1 386 ? 15.867 -28.594 -3.809 1 97.88 386 ILE B CA 1
ATOM 6829 C C . ILE B 1 386 ? 16.562 -28.234 -5.117 1 97.88 386 ILE B C 1
ATOM 6831 O O . ILE B 1 386 ? 17.297 -27.234 -5.184 1 97.88 386 ILE B O 1
ATOM 6835 N N . LYS B 1 387 ? 16.359 -29.047 -6.117 1 97.62 387 LYS B N 1
ATOM 6836 C CA . LYS B 1 387 ? 16.938 -28.812 -7.441 1 97.62 387 LYS B CA 1
ATOM 6837 C C . LYS B 1 387 ? 15.844 -28.531 -8.469 1 97.62 387 LYS B C 1
ATOM 6839 O O . LYS B 1 387 ? 14.883 -29.297 -8.586 1 97.62 387 LYS B O 1
ATOM 6844 N N . THR B 1 388 ? 15.961 -27.422 -9.109 1 98.25 388 THR B N 1
ATOM 6845 C CA . THR B 1 388 ? 15.047 -27.078 -10.195 1 98.25 388 THR B CA 1
ATOM 6846 C C . THR B 1 388 ? 15.797 -26.953 -11.516 1 98.25 388 THR B C 1
ATOM 6848 O O . THR B 1 388 ? 16.891 -26.406 -11.562 1 98.25 388 THR B O 1
ATOM 6851 N N . ILE B 1 389 ? 15.195 -27.531 -12.547 1 97.94 389 ILE B N 1
ATOM 6852 C CA . ILE B 1 389 ? 15.766 -27.484 -13.883 1 97.94 389 ILE B CA 1
ATOM 6853 C C . ILE B 1 389 ? 14.883 -26.656 -14.797 1 97.94 389 ILE B C 1
ATOM 6855 O O . ILE B 1 389 ? 13.664 -26.859 -14.867 1 97.94 389 ILE B O 1
ATOM 6859 N N . TYR B 1 390 ? 15.5 -25.734 -15.461 1 98.31 390 TYR B N 1
ATOM 6860 C CA . TYR B 1 390 ? 14.812 -24.859 -16.406 1 98.31 390 TYR B CA 1
ATOM 6861 C C . TYR B 1 390 ? 15.32 -25.078 -17.812 1 98.31 390 TYR B C 1
ATOM 6863 O O . TYR B 1 390 ? 16.531 -25.219 -18.031 1 98.31 390 TYR B O 1
ATOM 6871 N N . ARG B 1 391 ? 14.43 -25.062 -18.797 1 96.62 391 ARG B N 1
ATOM 6872 C CA . ARG B 1 391 ? 14.812 -25.281 -20.188 1 96.62 391 ARG B CA 1
ATOM 6873 C C . ARG B 1 391 ? 14.336 -24.141 -21.078 1 96.62 391 ARG B C 1
ATOM 6875 O O . ARG B 1 391 ? 13.328 -23.5 -20.781 1 96.62 391 ARG B O 1
ATOM 6882 N N . LYS B 1 392 ? 15.102 -24 -22.062 1 90 392 LYS B N 1
ATOM 6883 C CA . LYS B 1 392 ? 14.914 -22.859 -22.969 1 90 392 LYS B CA 1
ATOM 6884 C C . LYS B 1 392 ? 13.562 -22.953 -23.688 1 90 392 LYS B C 1
ATOM 6886 O O . LYS B 1 392 ? 13.141 -24.016 -24.109 1 90 392 LYS B O 1
ATOM 6891 N N . LYS B 1 393 ? 12.938 -21.781 -23.578 1 80.88 393 LYS B N 1
ATOM 6892 C CA . LYS B 1 393 ? 11.711 -21.672 -24.359 1 80.88 393 LYS B CA 1
ATOM 6893 C C . LYS B 1 393 ? 11.977 -21.906 -25.844 1 80.88 393 LYS B C 1
ATOM 6895 O O . LYS B 1 393 ? 13.125 -22.094 -26.25 1 80.88 393 LYS B O 1
ATOM 6900 N N . THR B 1 394 ? 11.406 -21.203 -26.906 1 66 394 THR B N 1
ATOM 6901 C CA . THR B 1 394 ? 11.445 -21.406 -28.359 1 66 394 THR B CA 1
ATOM 6902 C C . THR B 1 394 ? 12.727 -20.828 -28.953 1 66 394 THR B C 1
ATOM 6904 O O . THR B 1 394 ? 13.227 -19.797 -28.469 1 66 394 THR B O 1
ATOM 6907 N N . PRO B 1 395 ? 13.258 -21.625 -29.875 1 64.69 395 PRO B N 1
ATOM 6908 C CA . PRO B 1 395 ? 14.484 -21.25 -30.578 1 64.69 395 PRO B CA 1
ATOM 6909 C C . PRO B 1 395 ? 14.344 -19.922 -31.328 1 64.69 395 PRO B C 1
ATOM 6911 O O . PRO B 1 395 ? 13.25 -19.578 -31.781 1 64.69 395 PRO B O 1
ATOM 6914 N N . GLU B 1 396 ? 15.289 -19.078 -31.031 1 74.19 396 GLU B N 1
ATOM 6915 C CA . GLU B 1 396 ? 15.352 -17.797 -31.734 1 74.19 396 GLU B CA 1
ATOM 6916 C C . GLU B 1 396 ? 16.297 -17.891 -32.938 1 74.19 396 GLU B C 1
ATOM 6918 O O . GLU B 1 396 ? 17.188 -18.734 -32.969 1 74.19 396 GLU B O 1
ATOM 6923 N N . ASN B 1 397 ? 15.914 -17.062 -33.938 1 81.56 397 ASN B N 1
ATOM 6924 C CA . ASN B 1 397 ? 16.75 -16.953 -35.125 1 81.56 397 ASN B CA 1
ATOM 6925 C C . ASN B 1 397 ? 17.812 -15.867 -34.969 1 81.56 397 ASN B C 1
ATOM 6927 O O . ASN B 1 397 ? 17.797 -14.852 -35.656 1 81.56 397 ASN B O 1
ATOM 6931 N N . CYS B 1 398 ? 18.625 -16.062 -33.938 1 86.62 398 CYS B N 1
ATOM 6932 C CA . CYS B 1 398 ? 19.719 -15.125 -33.688 1 86.62 398 CYS B CA 1
ATOM 6933 C C . CYS B 1 398 ? 21.078 -15.812 -33.781 1 86.62 398 CYS B C 1
ATOM 6935 O O . CYS B 1 398 ? 21.172 -17.031 -33.594 1 86.62 398 CYS B O 1
ATOM 6937 N N . THR B 1 399 ? 22.078 -15.086 -34.188 1 79.5 399 THR B N 1
ATOM 6938 C CA . THR B 1 399 ? 23.422 -15.641 -34.25 1 79.5 399 THR B CA 1
ATOM 6939 C C . THR B 1 399 ? 23.922 -16.047 -32.875 1 79.5 399 THR B C 1
ATOM 6941 O O . THR B 1 399 ? 23.781 -15.297 -31.922 1 79.5 399 THR B O 1
ATOM 6944 N N . ILE B 1 400 ? 24.406 -17.25 -32.906 1 75.5 400 ILE B N 1
ATOM 6945 C CA . ILE B 1 400 ? 24.922 -17.766 -31.656 1 75.5 400 ILE B CA 1
ATOM 6946 C C . ILE B 1 400 ? 26.453 -17.75 -31.688 1 75.5 400 ILE B C 1
ATOM 6948 O O . ILE B 1 400 ? 27.078 -18.312 -32.594 1 75.5 400 ILE B O 1
ATOM 6952 N N . THR B 1 401 ? 26.953 -16.906 -30.781 1 75.81 401 THR B N 1
ATOM 6953 C CA . THR B 1 401 ? 28.406 -16.938 -30.578 1 75.81 401 THR B CA 1
ATOM 6954 C C . THR B 1 401 ? 28.75 -17.656 -29.281 1 75.81 401 THR B C 1
ATOM 6956 O O . THR B 1 401 ? 27.875 -17.938 -28.469 1 75.81 401 THR B O 1
ATOM 6959 N N . MET B 1 402 ? 30.094 -17.922 -29.109 1 72.44 402 MET B N 1
ATOM 6960 C CA . MET B 1 402 ? 30.547 -18.672 -27.953 1 72.44 402 MET B CA 1
ATOM 6961 C C . MET B 1 402 ? 30.391 -17.844 -26.672 1 72.44 402 MET B C 1
ATOM 6963 O O . MET B 1 402 ? 30.281 -18.391 -25.578 1 72.44 402 MET B O 1
ATOM 6967 N N . VAL B 1 403 ? 30.281 -16.688 -26.766 1 79.5 403 VAL B N 1
ATOM 6968 C CA . VAL B 1 403 ? 30.219 -15.844 -25.578 1 79.5 403 VAL B CA 1
ATOM 6969 C C . VAL B 1 403 ? 28.766 -15.445 -25.312 1 79.5 403 VAL B C 1
ATOM 6971 O O . VAL B 1 403 ? 28.453 -14.883 -24.266 1 79.5 403 VAL B O 1
ATOM 6974 N N . SER B 1 404 ? 28 -15.992 -26.141 1 85.94 404 SER B N 1
ATOM 6975 C CA . SER B 1 404 ? 26.594 -15.641 -26.016 1 85.94 404 SER B CA 1
ATOM 6976 C C . SER B 1 404 ? 25.859 -16.625 -25.109 1 85.94 404 SER B C 1
ATOM 6978 O O . SER B 1 404 ? 26.094 -17.828 -25.172 1 85.94 404 SER B O 1
ATOM 6980 N N . PRO B 1 405 ? 25 -16.094 -24.25 1 91 405 PRO B N 1
ATOM 6981 C CA . PRO B 1 405 ? 24.219 -17.016 -23.422 1 91 405 PRO B CA 1
ATOM 6982 C C . PRO B 1 405 ? 23.234 -17.844 -24.234 1 91 405 PRO B C 1
ATOM 6984 O O . PRO B 1 405 ? 22.625 -18.781 -23.703 1 91 405 PRO B O 1
ATOM 6987 N N . ARG B 1 406 ? 23.141 -17.609 -25.453 1 90.88 406 ARG B N 1
ATOM 6988 C CA . ARG B 1 406 ? 22.219 -18.328 -26.312 1 90.88 406 ARG B CA 1
ATOM 6989 C C . ARG B 1 406 ? 22.609 -19.797 -26.453 1 90.88 406 ARG B C 1
ATOM 6991 O O . ARG B 1 406 ? 21.812 -20.641 -26.844 1 90.88 406 ARG B O 1
ATOM 6998 N N . ARG B 1 407 ? 23.797 -20.047 -26.125 1 89 407 ARG B N 1
ATOM 6999 C CA . ARG B 1 407 ? 24.281 -21.422 -26.188 1 89 407 ARG B CA 1
ATOM 7000 C C . ARG B 1 407 ? 23.672 -22.25 -25.062 1 89 407 ARG B C 1
ATOM 7002 O O . ARG B 1 407 ? 23.703 -23.484 -25.109 1 89 407 ARG B O 1
ATOM 7009 N N . LEU B 1 408 ? 23.203 -21.578 -24.031 1 92.38 408 LEU B N 1
ATOM 7010 C CA . LEU B 1 408 ? 22.656 -22.281 -22.875 1 92.38 408 LEU B CA 1
ATOM 7011 C C . LEU B 1 408 ? 21.344 -22.984 -23.234 1 92.38 408 LEU B C 1
ATOM 7013 O O . LEU B 1 408 ? 20.438 -22.359 -23.766 1 92.38 408 LEU B O 1
ATOM 7017 N N . GLU B 1 409 ? 21.234 -24.25 -22.906 1 92.5 409 GLU B N 1
ATOM 7018 C CA . GLU B 1 409 ? 20.031 -25.031 -23.156 1 92.5 409 GLU B CA 1
ATOM 7019 C C . GLU B 1 409 ? 19.266 -25.281 -21.859 1 92.5 409 GLU B C 1
ATOM 7021 O O . GLU B 1 409 ? 18.047 -25.484 -21.891 1 92.5 409 GLU B O 1
ATOM 7026 N N . GLU B 1 410 ? 20.078 -25.25 -20.859 1 95.56 410 GLU B N 1
ATOM 7027 C CA . GLU B 1 410 ? 19.516 -25.625 -19.562 1 95.56 410 GLU B CA 1
ATOM 7028 C C . GLU B 1 410 ? 20.141 -24.797 -18.438 1 95.56 410 GLU B C 1
ATOM 7030 O O . GLU B 1 410 ? 21.328 -24.484 -18.484 1 95.56 410 GLU B O 1
ATOM 7035 N N . ILE B 1 411 ? 19.281 -24.469 -17.484 1 97.12 411 ILE B N 1
ATOM 7036 C CA . ILE B 1 411 ? 19.766 -23.828 -16.266 1 97.12 411 ILE B CA 1
ATOM 7037 C C . ILE B 1 411 ? 19.297 -24.625 -15.047 1 97.12 411 ILE B C 1
ATOM 7039 O O . ILE B 1 411 ? 18.109 -24.969 -14.938 1 97.12 411 ILE B O 1
ATOM 7043 N N . ARG B 1 412 ? 20.203 -24.938 -14.164 1 97.12 412 ARG B N 1
ATOM 7044 C CA . ARG B 1 412 ? 19.906 -25.656 -12.922 1 97.12 412 ARG B CA 1
ATOM 7045 C C . ARG B 1 412 ? 20.047 -24.734 -11.711 1 97.12 412 ARG B C 1
ATOM 7047 O O . ARG B 1 412 ? 21.062 -24.047 -11.562 1 97.12 412 ARG B O 1
ATOM 7054 N N . VAL B 1 413 ? 19.031 -24.703 -10.922 1 97.88 413 VAL B N 1
ATOM 7055 C CA . VAL B 1 413 ? 19.047 -23.875 -9.719 1 97.88 413 VAL B CA 1
ATOM 7056 C C . VAL B 1 413 ? 18.938 -24.766 -8.477 1 97.88 413 VAL B C 1
ATOM 7058 O O . VAL B 1 413 ? 18.031 -25.594 -8.383 1 97.88 413 VAL B O 1
ATOM 7061 N N . VAL B 1 414 ? 19.859 -24.625 -7.551 1 97.12 414 VAL B N 1
ATOM 7062 C CA . VAL B 1 414 ? 19.844 -25.359 -6.297 1 97.12 414 VAL B CA 1
ATOM 7063 C C . VAL B 1 414 ? 19.594 -24.406 -5.133 1 97.12 414 VAL B C 1
ATOM 7065 O O . VAL B 1 414 ? 20.109 -23.281 -5.133 1 97.12 414 VAL B O 1
ATOM 7068 N N . SER B 1 415 ? 18.797 -24.797 -4.199 1 97.25 415 SER B N 1
ATOM 7069 C CA . SER B 1 415 ? 18.484 -24 -3.021 1 97.25 415 SER B CA 1
ATOM 7070 C C . SER B 1 415 ? 18.062 -24.875 -1.851 1 97.25 415 SER B C 1
ATOM 7072 O O . SER B 1 415 ? 17.75 -26.062 -2.033 1 97.25 415 SER B O 1
ATOM 7074 N N . GLN B 1 416 ? 18.172 -24.328 -0.679 1 95.94 416 GLN B N 1
ATOM 7075 C CA . GLN B 1 416 ? 17.5 -24.922 0.478 1 95.94 416 GLN B CA 1
ATOM 7076 C C . GLN B 1 416 ? 16.078 -24.406 0.615 1 95.94 416 GLN B C 1
ATOM 7078 O O . GLN B 1 416 ? 15.75 -23.312 0.145 1 95.94 416 GLN B O 1
ATOM 7083 N N . LYS B 1 417 ? 15.273 -25.266 1.213 1 95.62 417 LYS B N 1
ATOM 7084 C CA . LYS B 1 417 ? 13.898 -24.828 1.435 1 95.62 417 LYS B CA 1
ATOM 7085 C C . LYS B 1 417 ? 13.859 -23.516 2.229 1 95.62 417 LYS B C 1
ATOM 7087 O O . LYS B 1 417 ? 14.578 -23.359 3.217 1 95.62 417 LYS B O 1
ATOM 7092 N N . LEU B 1 418 ? 13.062 -22.578 1.743 1 94.25 418 LEU B N 1
ATOM 7093 C CA . LEU B 1 418 ? 12.922 -21.297 2.422 1 94.25 418 LEU B CA 1
ATOM 7094 C C . LEU B 1 418 ? 11.961 -21.422 3.604 1 94.25 418 LEU B C 1
ATOM 7096 O O . LEU B 1 418 ? 10.773 -21.672 3.42 1 94.25 418 LEU B O 1
ATOM 7100 N N . GLU B 1 419 ? 12.461 -21.328 4.75 1 88.44 419 GLU B N 1
ATOM 7101 C CA . GLU B 1 419 ? 11.641 -21.266 5.953 1 88.44 419 GLU B CA 1
ATOM 7102 C C . GLU B 1 419 ? 11.422 -19.828 6.406 1 88.44 419 GLU B C 1
ATOM 7104 O O . GLU B 1 419 ? 12.375 -19.141 6.793 1 88.44 419 GLU B O 1
ATOM 7109 N N . ILE B 1 420 ? 10.195 -19.453 6.336 1 91.44 420 ILE B N 1
ATOM 7110 C CA . ILE B 1 420 ? 9.906 -18.062 6.711 1 91.44 420 ILE B CA 1
ATOM 7111 C C . ILE B 1 420 ? 9.383 -18.031 8.141 1 91.44 420 ILE B C 1
ATOM 7113 O O . ILE B 1 420 ? 8.266 -18.469 8.422 1 91.44 420 ILE B O 1
ATOM 7117 N N . ASP B 1 421 ? 10.195 -17.547 9.031 1 91.38 421 ASP B N 1
ATOM 7118 C CA . ASP B 1 421 ? 9.711 -17.266 10.375 1 91.38 421 ASP B CA 1
ATOM 7119 C C . ASP B 1 421 ? 9.031 -15.906 10.445 1 91.38 421 ASP B C 1
ATOM 7121 O O . ASP B 1 421 ? 8.828 -15.25 9.422 1 91.38 421 ASP B O 1
ATOM 7125 N N . ARG B 1 422 ? 8.648 -15.555 11.602 1 91.75 422 ARG B N 1
ATOM 7126 C CA . ARG B 1 422 ? 7.875 -14.328 11.773 1 91.75 422 ARG B CA 1
ATOM 7127 C C . ARG B 1 422 ? 8.688 -13.102 11.367 1 91.75 422 ARG B C 1
ATOM 7129 O O . ARG B 1 422 ? 8.18 -12.203 10.703 1 91.75 422 ARG B O 1
ATOM 7136 N N . ASN B 1 423 ? 9.93 -13.078 11.789 1 92.06 423 ASN B N 1
ATOM 7137 C CA . ASN B 1 423 ? 10.781 -11.93 11.484 1 92.06 423 ASN B CA 1
ATOM 7138 C C . ASN B 1 423 ? 10.961 -11.758 9.977 1 92.06 423 ASN B C 1
ATOM 7140 O O . ASN B 1 423 ? 10.836 -10.648 9.461 1 92.06 423 ASN B O 1
ATOM 7144 N N . ARG B 1 424 ? 11.156 -12.867 9.281 1 90.94 424 ARG B N 1
ATOM 7145 C CA . ARG B 1 424 ? 11.344 -12.82 7.832 1 90.94 424 ARG B CA 1
ATOM 7146 C C . ARG B 1 424 ? 10.039 -12.477 7.121 1 90.94 424 ARG B C 1
ATOM 7148 O O . ARG B 1 424 ? 10.047 -11.906 6.031 1 90.94 424 ARG B O 1
ATOM 7155 N N . LEU B 1 425 ? 9.023 -12.867 7.773 1 93.56 425 LEU B N 1
ATOM 7156 C CA . LEU B 1 425 ? 7.715 -12.57 7.203 1 93.56 425 LEU B CA 1
ATOM 7157 C C . LEU B 1 425 ? 7.406 -11.078 7.309 1 93.56 425 LEU B C 1
ATOM 7159 O O . LEU B 1 425 ? 6.844 -10.492 6.379 1 93.56 425 LEU B O 1
ATOM 7163 N N . LEU B 1 426 ? 7.816 -10.43 8.336 1 94.38 426 LEU B N 1
ATOM 7164 C CA . LEU B 1 426 ? 7.523 -9.023 8.594 1 94.38 426 LEU B CA 1
ATOM 7165 C C . LEU B 1 426 ? 8.492 -8.117 7.848 1 94.38 426 LEU B C 1
ATOM 7167 O O . LEU B 1 426 ? 8.109 -7.051 7.363 1 94.38 426 LEU B O 1
ATOM 7171 N N . SER B 1 427 ? 9.719 -8.523 7.789 1 95.81 427 SER B N 1
ATOM 7172 C CA . SER B 1 427 ? 10.766 -7.738 7.145 1 95.81 427 SER B CA 1
ATOM 7173 C C . SER B 1 427 ? 11.609 -8.602 6.211 1 95.81 427 SER B C 1
ATOM 7175 O O . SER B 1 427 ? 12.781 -8.867 6.488 1 95.81 427 SER B O 1
ATOM 7177 N N . PRO B 1 428 ? 10.961 -8.906 5.055 1 96.12 428 PRO B N 1
ATOM 7178 C CA . PRO B 1 428 ? 11.656 -9.828 4.148 1 96.12 428 PRO B CA 1
ATOM 7179 C C . PRO B 1 428 ? 12.883 -9.195 3.496 1 96.12 428 PRO B C 1
ATOM 7181 O O . PRO B 1 428 ? 12.906 -7.984 3.268 1 96.12 428 PRO B O 1
ATOM 7184 N N . ARG B 1 429 ? 13.891 -10.016 3.254 1 97.38 429 ARG B N 1
ATOM 7185 C CA . ARG B 1 429 ? 15.078 -9.656 2.494 1 97.38 429 ARG B CA 1
ATOM 7186 C C . ARG B 1 429 ? 15.273 -10.594 1.303 1 97.38 429 ARG B C 1
ATOM 7188 O O . ARG B 1 429 ? 15.156 -11.812 1.438 1 97.38 429 ARG B O 1
ATOM 7195 N N . ARG B 1 430 ? 15.484 -10.023 0.17 1 97.88 430 ARG B N 1
ATOM 7196 C CA . ARG B 1 430 ? 15.727 -10.828 -1.022 1 97.88 430 ARG B CA 1
ATOM 7197 C C . ARG B 1 430 ? 16.922 -11.75 -0.822 1 97.88 430 ARG B C 1
ATOM 7199 O O . ARG B 1 430 ? 17.938 -11.344 -0.257 1 97.88 430 ARG B O 1
ATOM 7206 N N . GLN B 1 431 ? 16.766 -12.938 -1.302 1 97.31 431 GLN B N 1
ATOM 7207 C CA . GLN B 1 431 ? 17.891 -13.867 -1.219 1 97.31 431 GLN B CA 1
ATOM 7208 C C . GLN B 1 431 ? 18.938 -13.57 -2.297 1 97.31 431 GLN B C 1
ATOM 7210 O O . GLN B 1 431 ? 18.609 -13.016 -3.346 1 97.31 431 GLN B O 1
ATOM 7215 N N . CYS B 1 432 ? 20.156 -13.969 -1.993 1 98.06 432 CYS B N 1
ATOM 7216 C CA . CYS B 1 432 ? 21.25 -13.844 -2.951 1 98.06 432 CYS B CA 1
ATOM 7217 C C . CYS B 1 432 ? 21.375 -15.102 -3.795 1 98.06 432 CYS B C 1
ATOM 7219 O O . CYS B 1 432 ? 20.781 -16.141 -3.475 1 98.06 432 CYS B O 1
ATOM 7221 N N . CYS B 1 433 ? 22.031 -14.977 -4.945 1 98.12 433 CYS B N 1
ATOM 7222 C CA . CYS B 1 433 ? 22.359 -16.156 -5.742 1 98.12 433 CYS B CA 1
ATOM 7223 C C . CYS B 1 433 ? 23.734 -16.016 -6.375 1 98.12 433 CYS B C 1
ATOM 7225 O O . CYS B 1 433 ? 24.297 -14.922 -6.41 1 98.12 433 CYS B O 1
ATOM 7227 N N . ASP B 1 434 ? 24.266 -17.219 -6.75 1 96.88 434 ASP B N 1
ATOM 7228 C CA . ASP B 1 434 ? 25.578 -17.297 -7.395 1 96.88 434 ASP B CA 1
ATOM 7229 C C . ASP B 1 434 ? 25.516 -18.156 -8.656 1 96.88 434 ASP B C 1
ATOM 7231 O O . ASP B 1 434 ? 24.875 -19.203 -8.664 1 96.88 434 ASP B O 1
ATOM 7235 N N . VAL B 1 435 ? 26.094 -17.609 -9.68 1 96.31 435 VAL B N 1
ATOM 7236 C CA . VAL B 1 435 ? 26.359 -18.469 -10.836 1 96.31 435 VAL B CA 1
ATOM 7237 C C . VAL B 1 435 ? 27.531 -19.391 -10.539 1 96.31 435 VAL B C 1
ATOM 7239 O O . VAL B 1 435 ? 28.656 -18.922 -10.312 1 96.31 435 VAL B O 1
ATOM 7242 N N . LEU B 1 436 ? 27.234 -20.656 -10.586 1 94.81 436 LEU B N 1
ATOM 7243 C CA . LEU B 1 436 ? 28.234 -21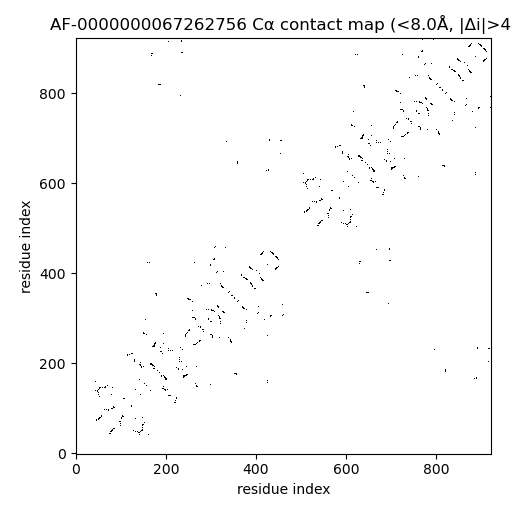.625 -10.211 1 94.81 436 LEU B CA 1
ATOM 7244 C C . LEU B 1 436 ? 29.094 -22.016 -11.422 1 94.81 436 LEU B C 1
ATOM 7246 O O . LEU B 1 436 ? 28.656 -21.859 -12.562 1 94.81 436 LEU B O 1
ATOM 7250 N N . PRO B 1 437 ? 30.312 -22.531 -11.125 1 89.31 437 PRO B N 1
ATOM 7251 C CA . PRO B 1 437 ? 31.125 -23.047 -12.242 1 89.31 437 PRO B CA 1
ATOM 7252 C C . PRO B 1 437 ? 30.484 -24.234 -12.938 1 89.31 437 PRO B C 1
ATOM 7254 O O . PRO B 1 437 ? 29.938 -25.125 -12.266 1 89.31 437 PRO B O 1
ATOM 7257 N N . SER B 1 438 ? 30.281 -24.047 -14.203 1 76.69 438 SER B N 1
ATOM 7258 C CA . SER B 1 438 ? 29.547 -25.078 -14.945 1 76.69 438 SER B CA 1
ATOM 7259 C C . SER B 1 438 ? 30.484 -26.156 -15.453 1 76.69 438 SER B C 1
ATOM 7261 O O . SER B 1 438 ? 31.641 -25.891 -15.781 1 76.69 438 SER B O 1
ATOM 7263 N N . THR B 1 439 ? 29.984 -27.328 -15.398 1 74.88 439 THR B N 1
ATOM 7264 C CA . THR B 1 439 ? 30.719 -28.484 -15.922 1 74.88 439 THR B CA 1
ATOM 7265 C C . THR B 1 439 ? 30.484 -28.641 -17.422 1 74.88 439 THR B C 1
ATOM 7267 O O . THR B 1 439 ? 31.188 -29.406 -18.078 1 74.88 439 THR B O 1
ATOM 7270 N N . SER B 1 440 ? 29.484 -27.984 -17.891 1 84.12 440 SER B N 1
ATOM 7271 C CA . SER B 1 440 ? 29.125 -28.078 -19.297 1 84.12 440 SER B CA 1
ATOM 7272 C C . SER B 1 440 ? 28.953 -26.703 -19.922 1 84.12 440 SER B C 1
ATOM 7274 O O . SER B 1 440 ? 28.609 -25.734 -19.234 1 84.12 440 SER B O 1
ATOM 7276 N N . ARG B 1 441 ? 29.188 -26.688 -21.234 1 84.75 441 ARG B N 1
ATOM 7277 C CA . ARG B 1 441 ? 29.141 -25.406 -21.938 1 84.75 441 ARG B CA 1
ATOM 7278 C C . ARG B 1 441 ? 27.703 -24.969 -22.172 1 84.75 441 ARG B C 1
ATOM 7280 O O . ARG B 1 441 ? 27.422 -23.781 -22.359 1 84.75 441 ARG B O 1
ATOM 7287 N N . ASN B 1 442 ? 26.828 -25.875 -22.141 1 91.19 442 ASN B N 1
ATOM 7288 C CA . ASN B 1 442 ? 25.453 -25.547 -22.5 1 91.19 442 ASN B CA 1
ATOM 7289 C C . ASN B 1 442 ? 24.547 -25.516 -21.281 1 91.19 442 ASN B C 1
ATOM 7291 O O . ASN B 1 442 ? 23.312 -25.422 -21.406 1 91.19 442 ASN B O 1
ATOM 7295 N N . VAL B 1 443 ? 25.156 -25.625 -20.141 1 94.94 443 VAL B N 1
ATOM 7296 C CA . VAL B 1 443 ? 24.375 -25.656 -18.906 1 94.94 443 VAL B CA 1
ATOM 7297 C C . VAL B 1 443 ? 24.922 -24.625 -17.922 1 94.94 443 VAL B C 1
ATOM 7299 O O . VAL B 1 443 ? 26.141 -24.484 -17.781 1 94.94 443 VAL B O 1
ATOM 7302 N N . MET B 1 444 ? 24.031 -23.891 -17.297 1 95.38 444 MET B N 1
ATOM 7303 C CA . MET B 1 444 ? 24.406 -22.969 -16.219 1 95.38 444 MET B CA 1
ATOM 7304 C C . MET B 1 444 ? 23.859 -23.438 -14.883 1 95.38 444 MET B C 1
ATOM 7306 O O . MET B 1 444 ? 22.703 -23.844 -14.781 1 95.38 444 MET B O 1
ATOM 7310 N N . ASP B 1 445 ? 24.703 -23.453 -13.906 1 96.5 445 ASP B N 1
ATOM 7311 C CA . ASP B 1 445 ? 24.297 -23.797 -12.547 1 96.5 445 ASP B CA 1
ATOM 7312 C C . ASP B 1 445 ? 24.25 -22.547 -11.664 1 96.5 445 ASP B C 1
ATOM 7314 O O . ASP B 1 445 ? 25.188 -21.734 -11.664 1 96.5 445 ASP B O 1
ATOM 7318 N N . VAL B 1 446 ? 23.125 -22.375 -10.977 1 97.44 446 VAL B N 1
ATOM 7319 C CA . VAL B 1 446 ? 22.906 -21.25 -10.078 1 97.44 446 VAL B CA 1
ATOM 7320 C C . VAL B 1 446 ? 22.547 -21.766 -8.68 1 97.44 446 VAL B C 1
ATOM 7322 O O . VAL B 1 446 ? 21.828 -22.75 -8.547 1 97.44 446 VAL B O 1
ATOM 7325 N N . ALA B 1 447 ? 23.047 -21.156 -7.66 1 97.69 447 ALA B N 1
ATOM 7326 C CA . ALA B 1 447 ? 22.703 -21.484 -6.281 1 97.69 447 ALA B CA 1
ATOM 7327 C C . ALA B 1 447 ? 22.062 -20.281 -5.582 1 97.69 447 ALA B C 1
ATOM 7329 O O . ALA B 1 447 ? 22.609 -19.188 -5.602 1 97.69 447 ALA B O 1
ATOM 7330 N N . ILE B 1 448 ? 20.906 -20.5 -4.988 1 98.25 448 ILE B N 1
ATOM 7331 C CA . ILE B 1 448 ? 20.25 -19.469 -4.176 1 98.25 448 ILE B CA 1
ATOM 7332 C C . ILE B 1 448 ? 20.625 -19.672 -2.705 1 98.25 448 ILE B C 1
ATOM 7334 O O . ILE B 1 448 ? 20.609 -20.797 -2.207 1 98.25 448 ILE B O 1
ATOM 7338 N N . ARG B 1 449 ? 20.906 -18.609 -2.014 1 97.06 449 ARG B N 1
ATOM 7339 C CA . ARG B 1 449 ? 21.297 -18.656 -0.609 1 97.06 449 ARG B CA 1
ATOM 7340 C C . ARG B 1 449 ? 20.906 -17.375 0.114 1 97.06 449 ARG B C 1
ATOM 7342 O O . ARG B 1 449 ? 20.516 -16.391 -0.52 1 97.06 449 ARG B O 1
ATOM 7349 N N . GLU B 1 450 ? 20.984 -17.469 1.4 1 96.12 450 GLU B N 1
ATOM 7350 C CA . GLU B 1 450 ? 20.828 -16.25 2.191 1 96.12 450 GLU B CA 1
ATOM 7351 C C . GLU B 1 450 ? 22 -15.289 1.962 1 96.12 450 GLU B C 1
ATOM 7353 O O . GLU B 1 450 ? 23.141 -15.719 1.842 1 96.12 450 GLU B O 1
ATOM 7358 N N . CYS B 1 451 ? 21.656 -14.023 1.885 1 97.44 451 CYS B N 1
ATOM 7359 C CA . CYS B 1 451 ? 22.719 -13.031 1.758 1 97.44 451 CYS B CA 1
ATOM 7360 C C . CYS B 1 451 ? 23.531 -12.93 3.043 1 97.44 451 CYS B C 1
ATOM 7362 O O . CYS B 1 451 ? 22.984 -13.07 4.141 1 97.44 451 CYS B O 1
ATOM 7364 N N . LYS B 1 452 ? 24.781 -12.641 2.82 1 96.44 452 LYS B N 1
ATOM 7365 C CA . LYS B 1 452 ? 25.562 -12.219 3.977 1 96.44 452 LYS B CA 1
ATOM 7366 C C . LYS B 1 452 ? 25.078 -10.867 4.508 1 96.44 452 LYS B C 1
ATOM 7368 O O . LYS B 1 452 ? 24.344 -10.156 3.824 1 96.44 452 LYS B O 1
ATOM 7373 N N . GLU B 1 453 ? 25.453 -10.555 5.719 1 92.06 453 GLU B N 1
ATOM 7374 C CA . GLU B 1 453 ? 24.906 -9.391 6.414 1 92.06 453 GLU B CA 1
ATOM 7375 C C . GLU B 1 453 ? 25.031 -8.133 5.566 1 92.06 453 GLU B C 1
ATOM 7377 O O . GLU B 1 453 ? 24.031 -7.438 5.328 1 92.06 453 GLU B O 1
ATOM 7382 N N . ASP B 1 454 ? 26.219 -7.789 5.023 1 93.88 454 ASP B N 1
ATOM 7383 C CA . ASP B 1 454 ? 26.391 -6.547 4.277 1 93.88 454 ASP B CA 1
ATOM 7384 C C . ASP B 1 454 ? 26.516 -6.816 2.779 1 93.88 454 ASP B C 1
ATOM 7386 O O . ASP B 1 454 ? 27.078 -6 2.041 1 93.88 454 ASP B O 1
ATOM 7390 N N . GLU B 1 455 ? 26 -7.992 2.42 1 96.88 455 GLU B N 1
ATOM 7391 C CA . GLU B 1 455 ? 26.156 -8.367 1.018 1 96.88 455 GLU B CA 1
ATOM 7392 C C . GLU B 1 455 ? 25.141 -7.633 0.141 1 96.88 455 GLU B C 1
ATOM 7394 O O . GLU B 1 455 ? 23.953 -7.609 0.452 1 96.88 455 GLU B O 1
ATOM 7399 N N . LEU B 1 456 ? 25.672 -7.035 -0.94 1 97.69 456 LEU B N 1
ATOM 7400 C CA . LEU B 1 456 ? 24.844 -6.363 -1.935 1 97.69 456 LEU B CA 1
ATOM 7401 C C . LEU B 1 456 ? 24.625 -7.254 -3.152 1 97.69 456 LEU B C 1
ATOM 7403 O O . LEU B 1 456 ? 25.5 -8.039 -3.52 1 97.69 456 LEU B O 1
ATOM 7407 N N . ILE B 1 457 ? 23.453 -7.164 -3.732 1 98.06 457 ILE B N 1
ATOM 7408 C CA . ILE B 1 457 ? 23.188 -7.699 -5.062 1 98.06 457 ILE B CA 1
ATOM 7409 C C . ILE B 1 457 ? 23.469 -6.629 -6.117 1 98.06 457 ILE B C 1
ATOM 7411 O O . ILE B 1 457 ? 22.672 -5.703 -6.289 1 98.06 457 ILE B O 1
ATOM 7415 N N . PHE B 1 458 ? 24.578 -6.738 -6.781 1 96.56 458 PHE B N 1
ATOM 7416 C CA . PHE B 1 458 ? 24.984 -5.656 -7.672 1 96.56 458 PHE B CA 1
ATOM 7417 C C . PHE B 1 458 ? 25.891 -6.168 -8.773 1 96.56 458 PHE B C 1
ATOM 7419 O O . PHE B 1 458 ? 26.359 -7.309 -8.727 1 96.56 458 PHE B O 1
ATOM 7426 N N . ILE B 1 459 ? 26.047 -5.332 -9.781 1 95 459 ILE B N 1
ATOM 7427 C CA . ILE B 1 459 ? 26.938 -5.621 -10.906 1 95 459 ILE B CA 1
ATOM 7428 C C . ILE B 1 459 ? 28.391 -5.629 -10.43 1 95 459 ILE B C 1
ATOM 7430 O O . ILE B 1 459 ? 28.859 -4.66 -9.828 1 95 459 ILE B O 1
ATOM 7434 N N . HIS B 1 460 ? 29.047 -6.695 -10.664 1 87.88 460 HIS B N 1
ATOM 7435 C CA . HIS B 1 460 ? 30.453 -6.797 -10.266 1 87.88 460 HIS B CA 1
ATOM 7436 C C . HIS B 1 460 ? 31.359 -6.156 -11.305 1 87.88 460 HIS B C 1
ATOM 7438 O O . HIS B 1 460 ? 31.125 -6.27 -12.508 1 87.88 460 HIS B O 1
ATOM 7444 N N . PRO B 1 461 ? 32.406 -5.41 -10.805 1 79.62 461 PRO B N 1
ATOM 7445 C CA . PRO B 1 461 ? 33.344 -4.82 -11.742 1 79.62 461 PRO B CA 1
ATOM 7446 C C . PRO B 1 461 ? 34.188 -5.871 -12.484 1 79.62 461 PRO B C 1
ATOM 7448 O O . PRO B 1 461 ? 34.406 -6.965 -11.961 1 79.62 461 PRO B O 1
#

Organism: Solanum lycopersicum (NCBI:txid4081)